Protein AF-A0A914YI14-F1 (afdb_monomer)

pLDDT: mean 71.62, std 23.98, range [28.89, 97.69]

Secondary structure (DSSP, 8-state):
-HHHHHHHHHHHHHHHHHHHTTTT-PPP-------------------------------------------------------------PPP-------------------------------------S-----------------------------------------------------------------------------------S-HHHHHHHHHHHHHHHHHHHHHHHHHHHHHHHHHHHHHHHHHHHHHHHHHHHHHHHHHHHHHHHHHHHHHHHHHHHHHHHHHHHHHHHHHHHHHHHHHHHHHHHHHHHHHHHHHHHHHHHHHHHHHHHHHHHHHHHHHHHHHHHHHHHHHHHHHHHHHHHHHHHHHHHHHHHHHHHHHHHHHHHHHHHHHHHHHHHHHHHHHHHHHHGGGS------S-THHHHHHHHHHHHHHHHHHHHHHHHHHHHHHHHHHHHHHHHHHHHHHHHHHHHHHHHHHHHHHHHHHHHHHHHHHHHHHHHHHHHHHHHHHHHHHHHHHHHHHHHHHHHHHHHHHHHHHHHHHHHHHHHHHHHHHHHHHHHHHHHHHHHHHHHHHHHHHHHHHHHHHHHHHHHHHHHHHHHHHHHHHHHHHTS--------------------------------------------HHHHHHHHHHHHHHHHHHHHHHHHHHHHHHHHHHHHHHHHHHHHHHHHHHHHHHHHHHHHHHHHHHHHHHHHHHHHHHHHHHHHHHHHHHHHHHHHHHHTT-

Foldseek 3Di:
DVVVVVVVVVVVVVVVVVVCVVVVPDDDPDDPPDDDDDDDDDDDDDDDDDDDDDDDDDDDDDDDDDDDDDDDDDDDDDDDDDDDDDDDDDDDDDDDDDDDDDDDDDDDDDDDDDDDDDDDDDDDDDDDPDDDDDDDDDDDDDDDDDDDDDDDDDDDDPDDDPPPPPPDDPDPPPDPPPVPDPDDDDDDDDDDDDDDDDDDDDDDDDDDDDDDPDDVVVVVVVVVVVVVVVVVVVVVVVVVVVVVVVVVVVVVVVVVVVVVVVVVVVVVVVVVVVVVVVVVVVVVVVVVVVVVVVVVVVVVVVVVVVVVVVVVVVVVVVVVVVVVVVVVVVVVVVVVVVVVVVVVVVVVVVVVVVVVVVVVVVVVVVVVVVVVVVVVVVVVVVVVVVVVVVVVVVVVVVVVVVVVVVVVVVVVVVVVVVVVVVPPDDDDDYDDPCVVVVVVVVVVVVVVVVVVVVVVVVVVVVVVVVVVVVVVVVCVVVVVVVVVVVVVVVVVVVVVVVVVVVVVVVVVVVVVVVVVVVVVVVVVVVVVVVVVVVVVVVVVVVVVVVVVVVVVVVVVVVVVVVVVVVVVVVVVVVVVVVVVVVVVVVVVVVVVVVVVVVVVVVVVVVVVVVVVVVVVVVVVVVCVVPPPDDDDDDDDDDDDDDDDDDDDDDDDDDDDDDDDDDDDDDDPDDVVVVVVVVVVVVVVVVVVVVVVVVVVVVVVVVVVVVVVVVVVVVVVVVVVVVVVVVVVVVVVVVVVVVVVVVVVVVVVVVVVVVVVVVVVVVVVVVVVVVVD

Radius of gyration: 81.78 Å; Cα contacts (8 Å, |Δi|>4): 3; chains: 1; bounding box: 176×82×276 Å

Sequence (772 aa):
MSFLADYAKSAIIQAQKRIDTVLDIRPEEEADDEEEENVLQNDSIEAEQEEISNVENGITKVGEEEAKAEKHDTWQLEGPSQNDPIVTEEPNPMRDLHVHGDVVICPDSPNSLSPTDDGRYPHASRSHTNTDDTQVSDFKSELPDPSEQNSLQPHFDPNRDEIVTIASSDIEVIRANDEWSTVSSHKPMKTDALSVSNIPPSIHHVVQSLNSHGNDEHQLASLKSQINMKDRQIEDLSASCKSLTQINNTLKQQNKKLTDKLSLMSKMQKDLVAKEVQIDELFAEGQKLSELNGRQSKEIKRLRQELSQLEIVTTARDAAILELQTLSKKLEAAEQNIAELEAQVDAAESANEKVLMEMSQNQEDADMSSKQFAEQQNKFEEAERIIHQLKTELALSKKEKNDIIAERDAEQRARIKFQTDMAIKDEKTNGILMDNESFKLKNERLKESIHELELRIQKYMENERNAAEQLAVATGPLLIRIDELENELKASRYDYNNILTRCKTLEANRDESDVIKTKFETKFQEQHSEILNLLRENQNLKHQLQTLEAKNSAVEQDSSFQLKALKKQLAEESEALSKIKKNFQNIMHDLKVQNEKNAELSPKVAAQEGEIQKLNSKISELSQTKSTEMFTPRPESAASFGRRNTSSNLSDDFVNTSHLGFVDYNYSGTSNEFTALQSELLNMTNLYNQTLNRVQILQTELFGQHKEYQLQIKLKEMDYERLNNDYEELLSEYGARVEQIEELQMDLDEVRKIVAQQAETVAKLEHELRKR

InterPro domains:
  IPR052602 Growth and transcription regulation protein [PTHR46515] (1-260)

Mean predicted aligned error: 24.85 Å

Solvent-accessible surface area (backbone atoms only — not comparable to full-atom values): 48279 Å² total; per-residue (Å²): 114,66,71,60,54,53,49,48,51,52,51,48,53,58,49,48,62,47,51,35,70,71,69,71,56,72,84,72,87,77,77,88,80,81,87,79,83,89,84,91,83,88,88,79,85,89,80,84,90,88,82,90,85,90,88,89,90,84,87,90,81,91,86,88,86,85,87,85,87,88,80,83,86,84,93,81,83,84,85,85,87,79,89,82,90,83,83,92,82,82,82,92,87,82,79,91,82,86,83,88,84,81,94,83,89,86,82,89,86,84,88,87,80,84,90,86,78,91,87,82,86,81,93,84,81,88,85,83,87,86,78,91,78,90,82,85,81,90,88,88,80,83,86,79,90,86,85,88,80,88,82,83,88,79,89,83,77,99,80,83,82,82,78,72,83,77,90,79,77,94,74,83,76,80,74,81,81,78,85,81,84,87,87,85,89,78,79,93,76,92,75,85,93,80,94,78,91,86,80,89,80,87,85,92,75,83,93,83,80,84,92,74,91,87,60,68,67,60,58,52,50,52,52,51,52,51,48,56,53,49,52,49,52,49,50,54,50,49,52,49,52,51,51,51,50,53,51,52,51,52,50,52,55,50,50,48,56,50,52,54,48,52,55,50,50,56,47,53,53,50,58,47,53,57,47,51,53,54,50,54,53,50,52,55,48,52,50,51,52,50,54,50,51,54,50,51,57,51,48,56,50,52,53,52,52,53,48,55,52,48,52,55,51,51,52,53,50,52,52,52,51,51,50,51,52,55,50,49,54,51,47,53,54,48,52,53,52,48,55,52,50,49,56,50,46,56,53,48,51,55,50,47,54,52,50,51,52,52,50,53,51,51,49,52,53,49,52,52,50,48,53,52,48,53,50,51,50,51,54,48,52,51,51,49,53,50,52,49,51,53,52,51,51,53,50,48,53,51,47,52,51,50,52,51,49,55,50,48,58,47,50,57,56,48,49,61,53,50,68,64,65,63,79,80,66,73,86,83,81,85,76,96,67,61,73,68,54,50,57,53,57,50,54,51,53,49,49,53,52,49,51,54,50,51,54,49,50,53,52,49,56,51,48,52,49,52,50,52,51,51,50,50,63,64,44,50,62,54,51,52,52,48,56,49,53,54,48,53,52,52,49,55,53,50,52,51,52,52,51,56,51,52,51,52,53,52,51,51,54,48,54,49,48,54,53,50,50,51,54,49,52,53,51,51,52,50,52,53,53,50,53,56,49,52,54,52,48,51,53,53,51,51,54,50,49,55,54,49,50,56,49,49,54,48,52,51,49,53,50,52,52,52,53,51,50,52,54,49,50,53,50,56,51,50,52,51,52,50,52,51,52,51,51,50,52,50,51,55,48,54,52,47,54,50,50,54,51,47,61,62,42,50,62,54,50,53,50,49,52,55,48,49,49,53,50,49,52,52,48,51,53,50,42,72,76,65,69,90,77,88,83,89,89,86,90,87,88,82,89,81,90,85,91,78,89,83,91,85,90,77,84,82,89,83,86,88,79,84,91,85,87,85,83,90,77,92,74,93,66,67,66,68,60,55,52,49,53,54,52,50,53,50,50,53,51,50,50,49,51,52,49,52,51,50,49,53,48,52,54,49,52,51,51,49,51,52,54,48,51,55,50,53,49,52,51,52,51,52,53,48,53,48,54,52,50,56,48,52,53,50,50,51,51,50,47,56,54,47,54,51,50,53,53,54,49,53,54,50,53,50,51,51,51,51,51,51,52,50,51,52,51,51,54,51,51,50,55,54,60,80,71,110

Structure (mmCIF, N/CA/C/O backbone):
data_AF-A0A914YI14-F1
#
_entry.id   AF-A0A914YI14-F1
#
loop_
_atom_site.group_PDB
_atom_site.id
_atom_site.type_symbol
_atom_site.label_atom_id
_atom_site.label_alt_id
_atom_site.label_comp_id
_atom_site.label_asym_id
_atom_site.label_entity_id
_atom_site.label_seq_id
_atom_site.pdbx_PDB_ins_code
_atom_site.Cartn_x
_atom_site.Cartn_y
_atom_site.Cartn_z
_atom_site.occupancy
_atom_site.B_iso_or_equiv
_atom_site.auth_seq_id
_atom_site.auth_comp_id
_atom_site.auth_asym_id
_atom_site.auth_atom_id
_atom_site.pdbx_PDB_model_num
ATOM 1 N N . MET A 1 1 ? -68.317 -5.882 19.458 1.00 53.84 1 MET A N 1
ATOM 2 C CA . MET A 1 1 ? -67.192 -5.199 20.126 1.00 53.84 1 MET A CA 1
ATOM 3 C C . MET A 1 1 ? -66.418 -6.171 21.003 1.00 53.84 1 MET A C 1
ATOM 5 O O . MET A 1 1 ? -65.367 -6.573 20.530 1.00 53.84 1 MET A O 1
ATOM 9 N N . SER A 1 2 ? -66.925 -6.610 22.170 1.00 60.91 2 SER A N 1
ATOM 10 C CA . SER A 1 2 ? -66.143 -7.439 23.118 1.00 60.91 2 SER A CA 1
ATOM 11 C C . SER A 1 2 ? -65.442 -8.631 22.463 1.00 60.91 2 SER A C 1
ATOM 13 O O . SER A 1 2 ? -64.228 -8.686 22.531 1.00 60.91 2 SER A O 1
ATOM 15 N N . PHE A 1 3 ? -66.151 -9.464 21.691 1.00 68.69 3 PHE A N 1
ATOM 16 C CA . PHE A 1 3 ? -65.592 -10.692 21.099 1.00 68.69 3 PHE A CA 1
ATOM 17 C C . PHE A 1 3 ? -64.296 -10.491 20.281 1.00 68.69 3 PHE A C 1
ATOM 19 O O . PHE A 1 3 ? -63.481 -11.403 20.191 1.00 68.69 3 PHE A O 1
ATOM 26 N N . LEU A 1 4 ? -64.068 -9.300 19.703 1.00 69.00 4 LEU A N 1
ATOM 27 C CA . LEU A 1 4 ? -62.801 -8.978 19.030 1.00 69.00 4 LEU A CA 1
ATOM 28 C C . LEU A 1 4 ? -61.674 -8.641 20.021 1.00 69.00 4 LEU A C 1
ATOM 30 O O . LEU A 1 4 ? -60.528 -9.004 19.781 1.00 69.00 4 LEU A O 1
ATOM 34 N N . ALA A 1 5 ? -61.995 -7.962 21.124 1.00 74.75 5 ALA A N 1
ATOM 35 C CA . ALA A 1 5 ? -61.074 -7.696 22.228 1.00 74.75 5 ALA A CA 1
ATOM 36 C C . ALA A 1 5 ? -60.772 -8.970 23.036 1.00 74.75 5 ALA A C 1
ATOM 38 O O . ALA A 1 5 ? -59.628 -9.180 23.422 1.00 74.75 5 ALA A O 1
ATOM 39 N N . ASP A 1 6 ? -61.761 -9.845 23.221 1.00 79.62 6 ASP A N 1
ATOM 40 C CA . ASP A 1 6 ? -61.617 -11.145 23.884 1.00 79.62 6 ASP A CA 1
ATOM 41 C C . ASP A 1 6 ? -60.694 -12.062 23.057 1.00 79.62 6 ASP A C 1
ATOM 43 O O . ASP A 1 6 ? -59.745 -12.646 23.584 1.00 79.62 6 ASP A O 1
ATOM 47 N N . TYR A 1 7 ? -60.893 -12.104 21.731 1.00 84.62 7 TYR A N 1
ATOM 48 C CA . TYR A 1 7 ? -59.998 -12.800 20.801 1.00 84.62 7 TYR A CA 1
ATOM 49 C C . TYR A 1 7 ? -58.591 -12.179 20.765 1.00 84.62 7 TYR A C 1
ATOM 51 O O . TYR A 1 7 ? -57.604 -12.911 20.782 1.00 84.62 7 TYR A O 1
ATOM 59 N N . ALA A 1 8 ? -58.474 -10.845 20.773 1.00 81.50 8 ALA A N 1
ATOM 60 C CA . ALA A 1 8 ? -57.179 -10.161 20.820 1.00 81.50 8 ALA A CA 1
ATOM 61 C C . ALA A 1 8 ? -56.418 -10.443 22.128 1.00 81.50 8 ALA A C 1
ATOM 63 O O . ALA A 1 8 ? -55.241 -10.786 22.072 1.00 81.50 8 ALA A O 1
ATOM 64 N N . LYS A 1 9 ? -57.085 -10.387 23.292 1.00 87.44 9 LYS A N 1
ATOM 65 C CA . LYS A 1 9 ? -56.506 -10.796 24.584 1.00 87.44 9 LYS A CA 1
ATOM 66 C C . LYS A 1 9 ? -56.033 -12.248 24.540 1.00 87.44 9 LYS A C 1
ATOM 68 O O . LYS A 1 9 ? -54.896 -12.522 24.907 1.00 87.44 9 LYS A O 1
ATOM 73 N N . SER A 1 10 ? -56.867 -13.167 24.050 1.00 85.06 10 SER A N 1
ATOM 74 C CA . SER A 1 10 ? -56.514 -14.589 23.958 1.00 85.06 10 SER A CA 1
ATOM 75 C C . SER A 1 10 ? -55.316 -14.836 23.027 1.00 85.06 10 SER A C 1
ATOM 77 O O . SER A 1 10 ? -54.422 -15.607 23.373 1.00 85.06 10 SER A O 1
ATOM 79 N N . ALA A 1 11 ? -55.236 -14.123 21.898 1.00 84.44 11 ALA A N 1
ATOM 80 C CA . ALA A 1 11 ? -54.097 -14.181 20.983 1.00 84.44 11 ALA A CA 1
ATOM 81 C C . ALA A 1 11 ? -52.806 -13.602 21.595 1.00 84.44 11 ALA A C 1
ATOM 83 O O . ALA A 1 11 ? -51.742 -14.187 21.410 1.00 84.44 11 ALA A O 1
ATOM 84 N N . ILE A 1 12 ? -52.892 -12.501 22.353 1.00 87.94 12 ILE A N 1
ATOM 85 C CA . ILE A 1 12 ? -51.749 -11.912 23.073 1.00 87.94 12 ILE A CA 1
ATOM 86 C C . ILE A 1 12 ? -51.246 -12.875 24.155 1.00 87.94 12 ILE A C 1
ATOM 88 O O . ILE A 1 12 ? -50.062 -13.189 24.172 1.00 87.94 12 ILE A O 1
ATOM 92 N N . ILE A 1 13 ? -52.135 -13.431 24.984 1.00 89.50 13 ILE A N 1
ATOM 93 C CA . ILE A 1 13 ? -51.781 -14.424 26.015 1.00 89.50 13 ILE A CA 1
ATOM 94 C C . ILE A 1 13 ? -51.134 -15.670 25.382 1.00 89.50 13 ILE A C 1
ATOM 96 O O . ILE A 1 13 ? -50.160 -16.203 25.909 1.00 89.50 13 ILE A O 1
ATOM 100 N N . GLN A 1 14 ? -51.629 -16.127 24.227 1.00 86.56 14 GLN A N 1
ATOM 101 C CA . GLN A 1 14 ? -51.055 -17.271 23.511 1.00 86.56 14 GLN A CA 1
ATOM 102 C C . GLN A 1 14 ? -49.725 -16.949 22.798 1.00 86.56 14 GLN A C 1
ATOM 104 O O . GLN A 1 14 ? -48.940 -17.864 22.545 1.00 86.56 14 GLN A O 1
ATOM 109 N N . ALA A 1 15 ? -49.452 -15.678 22.486 1.00 82.94 15 ALA A N 1
ATOM 110 C CA . ALA A 1 15 ? -48.148 -15.223 22.006 1.00 82.94 15 ALA A CA 1
ATOM 111 C C . ALA A 1 15 ? -47.138 -15.119 23.159 1.00 82.94 15 ALA A C 1
ATOM 113 O O . ALA A 1 15 ? -46.052 -15.683 23.047 1.00 82.94 15 ALA A O 1
ATOM 114 N N . GLN A 1 16 ? -47.531 -14.498 24.278 1.00 79.75 16 GLN A N 1
ATOM 115 C CA . GLN A 1 16 ? -46.741 -14.403 25.509 1.00 79.75 16 GLN A CA 1
ATOM 116 C C . GLN A 1 16 ? -46.281 -15.797 25.952 1.00 79.75 16 GLN A C 1
ATOM 118 O O . GLN A 1 16 ? -45.096 -16.103 25.902 1.00 79.75 16 GLN A O 1
ATOM 123 N N . LYS A 1 17 ? -47.235 -16.719 26.145 1.00 83.50 17 LYS A N 1
ATOM 124 C CA . LYS A 1 17 ? -46.971 -18.098 26.583 1.00 83.50 17 LYS A CA 1
ATOM 125 C C . LYS A 1 17 ? -46.117 -18.933 25.619 1.00 83.50 17 LYS A C 1
ATOM 127 O O . LYS A 1 17 ? -45.699 -20.027 25.981 1.00 83.50 17 LYS A O 1
ATOM 132 N N . ARG A 1 18 ? -45.872 -18.459 24.389 1.00 80.75 18 ARG A N 1
ATOM 133 C CA . ARG A 1 18 ? -44.884 -19.042 23.464 1.00 80.75 18 ARG A CA 1
ATOM 134 C C . ARG A 1 18 ? -43.498 -18.429 23.632 1.00 80.75 18 ARG A C 1
ATOM 136 O O . ARG A 1 18 ? -42.524 -19.170 23.553 1.00 80.75 18 ARG A O 1
ATOM 143 N N . ILE A 1 19 ? -43.417 -17.118 23.857 1.00 79.69 19 ILE A N 1
ATOM 144 C CA . ILE A 1 19 ? -42.174 -16.407 24.184 1.00 79.69 19 ILE A CA 1
ATOM 145 C C . ILE A 1 19 ? -41.597 -16.986 25.481 1.00 79.69 19 ILE A C 1
ATOM 147 O O . ILE A 1 19 ? -40.455 -17.436 25.480 1.00 79.69 19 ILE A O 1
ATOM 151 N N . ASP A 1 20 ? -42.416 -17.108 26.526 1.00 81.56 20 ASP A N 1
ATOM 152 C CA . ASP A 1 20 ? -42.003 -17.627 27.836 1.00 81.56 20 ASP A CA 1
ATOM 153 C C . ASP A 1 20 ? -41.408 -19.051 27.718 1.00 81.56 20 ASP A C 1
ATOM 155 O O . ASP A 1 20 ? -40.328 -19.326 28.234 1.00 81.56 20 ASP A O 1
ATOM 159 N N . THR A 1 21 ? -42.036 -19.935 26.922 1.00 80.81 21 THR A N 1
ATOM 160 C CA . THR A 1 21 ? -41.527 -21.300 26.643 1.00 80.81 21 THR A CA 1
ATOM 161 C C . THR A 1 21 ? -40.304 -21.372 25.721 1.00 80.81 21 THR A C 1
ATOM 163 O O . THR A 1 21 ? -39.731 -22.447 25.570 1.00 80.81 21 THR A O 1
ATOM 166 N N . VAL A 1 22 ? -39.925 -20.276 25.059 1.00 81.12 22 VAL A N 1
ATOM 167 C CA . VAL A 1 22 ? -38.700 -20.183 24.240 1.00 81.12 22 VAL A CA 1
ATOM 168 C C . VAL A 1 22 ? -37.547 -19.569 25.040 1.00 81.12 22 VAL A C 1
ATOM 170 O O . VAL A 1 22 ? -36.391 -19.867 24.757 1.00 81.12 22 VAL A O 1
ATOM 173 N N . LEU A 1 23 ? -37.860 -18.757 26.052 1.00 76.62 23 LEU A N 1
ATOM 174 C CA . LEU A 1 23 ? -36.897 -18.145 26.972 1.00 76.62 23 LEU A CA 1
ATOM 175 C C . LEU A 1 23 ? -36.648 -18.983 28.245 1.00 76.62 23 LEU A C 1
ATOM 177 O O . LEU A 1 23 ? -35.878 -18.565 29.102 1.00 76.62 23 LEU A O 1
ATOM 181 N N . ASP A 1 24 ? -37.300 -20.146 28.364 1.00 69.50 24 ASP A N 1
ATOM 182 C CA . ASP A 1 24 ? -37.268 -21.065 29.520 1.00 69.50 24 ASP A CA 1
ATOM 183 C C . ASP A 1 24 ? -37.635 -20.389 30.864 1.00 69.50 24 ASP A C 1
ATOM 185 O O . ASP A 1 24 ? -37.258 -20.835 31.951 1.00 69.50 24 ASP A O 1
ATOM 189 N N . ILE A 1 25 ? -38.416 -19.302 30.782 1.00 64.94 25 ILE A N 1
ATOM 190 C CA . ILE A 1 25 ? -38.916 -18.549 31.933 1.00 64.94 25 ILE A CA 1
ATOM 191 C C . ILE A 1 25 ? -39.969 -19.410 32.625 1.00 64.94 25 ILE A C 1
ATOM 193 O O . ILE A 1 25 ? -41.080 -19.609 32.122 1.00 64.94 25 ILE A O 1
ATOM 197 N N . ARG A 1 26 ? -39.625 -19.920 33.808 1.00 56.28 26 ARG A N 1
ATOM 198 C CA . ARG A 1 26 ? -40.621 -20.487 34.714 1.00 56.28 26 ARG A CA 1
ATOM 199 C C . ARG A 1 26 ? -41.505 -19.347 35.220 1.00 56.28 26 ARG A C 1
ATOM 201 O O . ARG A 1 26 ? -40.947 -18.337 35.641 1.00 56.28 26 ARG A O 1
ATOM 208 N N . PRO A 1 27 ? -42.841 -19.493 35.225 1.00 53.72 27 PRO A N 1
ATOM 209 C CA . PRO A 1 27 ? -43.666 -18.598 36.015 1.00 53.72 27 PRO A CA 1
ATOM 210 C C . PRO A 1 27 ? -43.277 -18.795 37.482 1.00 53.72 27 PRO A C 1
ATOM 212 O O . PRO A 1 27 ? -43.352 -19.913 37.997 1.00 53.72 27 PRO A O 1
ATOM 215 N N . GLU A 1 28 ? -42.817 -17.728 38.124 1.00 45.59 28 GLU A N 1
ATOM 216 C CA . GLU A 1 28 ? -42.747 -17.686 39.579 1.00 45.59 28 GLU A CA 1
ATOM 217 C C . GLU A 1 28 ? -44.182 -17.663 40.120 1.00 45.59 28 GLU A C 1
ATOM 219 O O . GLU A 1 28 ? -45.094 -17.134 39.479 1.00 45.59 28 GLU A O 1
ATOM 224 N N . GLU A 1 29 ? -44.409 -18.315 41.259 1.00 45.47 29 GLU A N 1
ATOM 225 C CA . GLU A 1 29 ? -45.735 -18.399 41.874 1.00 45.47 29 GLU A CA 1
ATOM 226 C C . GLU A 1 29 ? -46.032 -17.080 42.607 1.00 45.47 29 GLU A C 1
ATOM 228 O O . GLU A 1 29 ? -45.917 -16.995 43.829 1.00 45.47 29 GLU A O 1
ATOM 233 N N . GLU A 1 30 ? -46.380 -16.034 41.844 1.00 46.28 30 GLU A N 1
ATOM 234 C CA . GLU A 1 30 ? -47.012 -14.829 42.392 1.00 46.28 30 GLU A CA 1
ATOM 235 C C . GLU A 1 30 ? -48.289 -15.241 43.142 1.00 46.28 30 GLU A C 1
ATOM 237 O O . GLU A 1 30 ? -49.122 -15.984 42.619 1.00 46.28 30 GLU A O 1
ATOM 242 N N . ALA A 1 31 ? -48.420 -14.799 44.394 1.00 44.69 31 ALA A N 1
ATOM 243 C CA . ALA A 1 31 ? -49.574 -15.115 45.224 1.00 44.69 31 ALA A CA 1
ATOM 244 C C . ALA A 1 31 ? -50.769 -14.221 44.848 1.00 44.69 31 ALA A C 1
ATOM 246 O O . ALA A 1 31 ? -50.642 -12.996 44.823 1.00 44.69 31 ALA A O 1
ATOM 247 N N . ASP A 1 32 ? -51.928 -14.836 44.595 1.00 41.44 32 ASP A N 1
ATOM 248 C CA . ASP A 1 32 ? -53.193 -14.155 44.283 1.00 41.44 32 ASP A CA 1
ATOM 249 C C . ASP A 1 32 ? -53.787 -13.428 45.520 1.00 41.44 32 ASP A C 1
ATOM 251 O O . ASP A 1 32 ? -54.798 -13.858 46.079 1.00 41.44 32 ASP A O 1
ATOM 255 N N . ASP A 1 33 ? -53.194 -12.307 45.942 1.00 40.62 33 ASP A N 1
ATOM 256 C CA . ASP A 1 33 ? -53.776 -11.385 46.937 1.00 40.62 33 ASP A CA 1
ATOM 257 C C . ASP A 1 33 ? -54.695 -10.333 46.260 1.00 40.62 33 ASP A C 1
ATOM 259 O O . ASP A 1 33 ? -54.442 -9.126 46.281 1.00 40.62 33 ASP A O 1
ATOM 263 N N . GLU A 1 34 ? -55.799 -10.784 45.644 1.00 42.31 34 GLU A N 1
ATOM 264 C CA . GLU A 1 34 ? -56.886 -9.898 45.178 1.00 42.31 34 GLU A CA 1
ATOM 265 C C . GLU A 1 34 ? -57.850 -9.521 46.331 1.00 42.31 34 GLU A C 1
ATOM 267 O O . GLU A 1 34 ? -58.906 -10.134 46.510 1.00 42.31 34 GLU A O 1
ATOM 272 N N . GLU A 1 35 ? -57.544 -8.461 47.091 1.00 42.12 35 GLU A N 1
ATOM 273 C CA . GLU A 1 35 ? -58.552 -7.764 47.914 1.00 42.12 35 GLU A CA 1
ATOM 274 C C . GLU A 1 35 ? -59.273 -6.658 47.114 1.00 42.12 35 GLU A C 1
ATOM 276 O O . GLU A 1 35 ? -58.766 -5.541 47.016 1.00 42.12 35 GLU A O 1
ATOM 281 N N . GLU A 1 36 ? -60.508 -6.890 46.637 1.00 36.62 36 GLU A N 1
ATOM 282 C CA . GLU A 1 36 ? -61.468 -5.779 46.470 1.00 36.62 36 GLU A CA 1
ATOM 283 C C . GLU A 1 36 ? -62.966 -6.156 46.645 1.00 36.62 36 GLU A C 1
ATOM 285 O O . GLU A 1 36 ? -63.513 -7.064 46.027 1.00 36.62 36 GLU A O 1
ATOM 290 N N . GLU A 1 37 ? -63.620 -5.406 47.537 1.00 37.16 37 GLU A N 1
ATOM 291 C CA . GLU A 1 37 ? -65.061 -5.159 47.750 1.00 37.16 37 GLU A CA 1
ATOM 292 C C . GLU A 1 37 ? -66.170 -6.232 47.493 1.00 37.16 37 GLU A C 1
ATOM 294 O O . GLU A 1 37 ? -66.865 -6.253 46.480 1.00 37.16 37 GLU A O 1
ATOM 299 N N . ASN A 1 38 ? -66.566 -6.895 48.592 1.00 33.62 38 ASN A N 1
ATOM 300 C CA . ASN A 1 38 ? -67.806 -6.552 49.332 1.00 33.62 38 ASN A CA 1
ATOM 301 C C . ASN A 1 38 ? -69.184 -6.616 48.604 1.00 33.62 38 ASN A C 1
ATOM 303 O O . ASN A 1 38 ? -69.696 -5.607 48.116 1.00 33.62 38 ASN A O 1
ATOM 307 N N . VAL A 1 39 ? -69.899 -7.753 48.719 1.00 32.84 39 VAL A N 1
ATOM 308 C CA . VAL A 1 39 ? -71.377 -7.815 48.569 1.00 32.84 39 VAL A CA 1
ATOM 309 C C . VAL A 1 39 ? -72.030 -8.681 49.661 1.00 32.84 39 VAL A C 1
ATOM 311 O O . VAL A 1 39 ? -71.609 -9.799 49.939 1.00 32.84 39 VAL A O 1
ATOM 314 N N . LEU A 1 40 ? -73.110 -8.161 50.256 1.00 40.66 40 LEU A N 1
ATOM 315 C CA . LEU A 1 40 ? -73.924 -8.785 51.311 1.00 40.66 40 LEU A CA 1
ATOM 316 C C . LEU A 1 40 ? -74.726 -10.016 50.840 1.00 40.66 40 LEU A C 1
ATOM 318 O O . LEU A 1 40 ? -75.474 -9.893 49.869 1.00 40.66 40 LEU A O 1
ATOM 322 N N . GLN A 1 41 ? -74.780 -11.087 51.651 1.00 32.56 41 GLN A N 1
ATOM 323 C CA . GLN A 1 41 ? -76.052 -11.729 52.049 1.00 32.56 41 GLN A CA 1
ATOM 324 C C . GLN A 1 41 ? -75.924 -12.689 53.250 1.00 32.56 41 GLN A C 1
ATOM 326 O O . GLN A 1 41 ? -74.824 -12.998 53.696 1.00 32.56 41 GLN A O 1
ATOM 331 N N . ASN A 1 42 ? -77.072 -13.074 53.820 1.00 33.91 42 ASN A N 1
ATOM 332 C CA . ASN A 1 42 ? -77.183 -13.859 55.055 1.00 33.91 42 ASN A CA 1
ATOM 333 C C . ASN A 1 42 ? -77.189 -15.378 54.814 1.00 33.91 42 ASN A C 1
ATOM 335 O O . ASN A 1 42 ? -77.512 -15.832 53.719 1.00 33.91 42 ASN A O 1
ATOM 339 N N . ASP A 1 43 ? -77.043 -16.078 55.947 1.00 30.98 43 ASP A N 1
ATOM 340 C CA . ASP A 1 43 ? -77.499 -17.431 56.309 1.00 30.98 43 ASP A CA 1
ATOM 341 C C . ASP A 1 43 ? -76.371 -18.476 56.367 1.00 30.98 43 ASP A C 1
ATOM 343 O O . ASP A 1 43 ? -75.509 -18.505 55.502 1.00 30.98 43 ASP A O 1
ATOM 347 N N . SER A 1 44 ? -76.316 -19.437 57.294 1.00 33.59 44 SER A N 1
ATOM 348 C CA . SER A 1 44 ? -76.967 -19.744 58.586 1.00 33.59 44 SER A CA 1
ATOM 349 C C . SER A 1 44 ? -76.522 -21.189 58.934 1.00 33.59 44 SER A C 1
ATOM 351 O O . SER A 1 44 ? -76.181 -21.926 58.016 1.00 33.59 44 SER A O 1
ATOM 353 N N . ILE A 1 45 ? -76.647 -21.630 60.197 1.00 36.09 45 ILE A N 1
ATOM 354 C CA . ILE A 1 45 ? -76.726 -23.060 60.616 1.00 36.09 45 ILE A CA 1
ATOM 355 C C . ILE A 1 45 ? -75.433 -23.936 60.566 1.00 36.09 45 ILE A C 1
ATOM 357 O O . ILE A 1 45 ? -74.958 -24.290 59.498 1.00 36.09 45 ILE A O 1
ATOM 361 N N . GLU A 1 46 ? -75.001 -24.370 61.772 1.00 33.34 46 GLU A N 1
ATOM 362 C CA . GLU A 1 46 ? -74.440 -25.703 62.167 1.00 33.34 46 GLU A CA 1
ATOM 363 C C . GLU A 1 46 ? -73.123 -26.240 61.523 1.00 33.34 46 GLU A C 1
ATOM 365 O O . GLU A 1 46 ? -72.779 -25.886 60.407 1.00 33.34 46 GLU A O 1
ATOM 370 N N . ALA A 1 47 ? -72.320 -27.134 62.138 1.00 34.91 47 ALA A N 1
ATOM 371 C CA . ALA A 1 47 ? -72.110 -27.586 63.537 1.00 34.91 47 ALA A CA 1
ATOM 372 C C . ALA A 1 47 ? -70.821 -28.474 63.613 1.00 34.91 47 ALA A C 1
ATOM 374 O O . ALA A 1 47 ? -70.097 -28.558 62.627 1.00 34.91 47 ALA A O 1
ATOM 375 N N . GLU A 1 48 ? -70.594 -29.164 64.751 1.00 36.69 48 GLU A N 1
ATOM 376 C CA . GLU A 1 48 ? -69.571 -30.224 65.003 1.00 36.69 48 GLU A CA 1
ATOM 377 C C . GLU A 1 48 ? -68.108 -29.694 65.147 1.00 36.69 48 GLU A C 1
ATOM 379 O O . GLU A 1 48 ? -67.734 -28.717 64.508 1.00 36.69 48 GLU A O 1
ATOM 384 N N . GLN A 1 49 ? -67.274 -30.062 66.144 1.00 34.19 49 GLN A N 1
ATOM 385 C CA . GLN A 1 49 ? -66.800 -31.372 66.678 1.00 34.19 49 GLN A CA 1
ATOM 386 C C . GLN A 1 49 ? -65.856 -32.111 65.693 1.00 34.19 49 GLN A C 1
ATOM 388 O O . GLN A 1 49 ? -66.082 -32.024 64.495 1.00 34.19 49 GLN A O 1
ATOM 393 N N . GLU A 1 50 ? -64.799 -32.870 66.042 1.00 34.44 50 GLU A N 1
ATOM 394 C CA . GLU A 1 50 ? -63.978 -33.151 67.257 1.00 34.44 50 GLU A CA 1
ATOM 395 C C . GLU A 1 50 ? -62.668 -33.873 66.774 1.00 34.44 50 GLU A C 1
ATOM 397 O O . GLU A 1 50 ? -62.608 -34.261 65.610 1.00 34.44 50 GLU A O 1
ATOM 402 N N . GLU A 1 51 ? -61.559 -34.098 67.504 1.00 35.88 51 GLU A N 1
ATOM 403 C CA . GLU A 1 51 ? -61.197 -33.952 68.930 1.00 35.88 51 GLU A CA 1
ATOM 404 C C . GLU A 1 51 ? -59.666 -33.654 69.118 1.00 35.88 51 GLU A C 1
ATOM 406 O O . GLU A 1 51 ? -58.889 -33.599 68.169 1.00 35.88 51 GLU A O 1
ATOM 411 N N . ILE A 1 52 ? -59.258 -33.481 70.381 1.00 31.86 52 ILE A N 1
ATOM 412 C CA . ILE A 1 52 ? -57.941 -33.647 71.056 1.00 31.86 52 ILE A CA 1
ATOM 413 C C . ILE A 1 52 ? -56.794 -34.413 70.330 1.00 31.86 52 ILE A C 1
ATOM 415 O O . ILE A 1 52 ? -56.984 -35.551 69.918 1.00 31.86 52 ILE A O 1
ATOM 419 N N . SER A 1 53 ? -55.539 -33.912 70.438 1.00 33.94 53 SER A N 1
ATOM 420 C CA . SER A 1 53 ? -54.404 -34.681 71.036 1.00 33.94 53 SER A CA 1
ATOM 421 C C . SER A 1 53 ? -53.128 -33.865 71.342 1.00 33.94 53 SER A C 1
ATOM 423 O O . SER A 1 53 ? -52.518 -33.296 70.440 1.00 33.94 53 SER A O 1
ATOM 425 N N . ASN A 1 54 ? -52.660 -33.917 72.598 1.00 33.22 54 ASN A N 1
ATOM 426 C CA . ASN A 1 54 ? -51.265 -33.640 72.994 1.00 33.22 54 ASN A CA 1
ATOM 427 C C . ASN A 1 54 ? -50.399 -34.913 72.865 1.00 33.22 54 ASN A C 1
ATOM 429 O O . ASN A 1 54 ? -50.951 -36.004 72.982 1.00 33.22 54 ASN A O 1
ATOM 433 N N . VAL A 1 55 ? -49.066 -34.752 72.762 1.00 35.12 55 VAL A N 1
ATOM 434 C CA . VAL A 1 55 ? -47.965 -35.466 73.487 1.00 35.12 55 VAL A CA 1
ATOM 435 C C . VAL A 1 55 ? -46.661 -35.312 72.669 1.00 35.12 55 VAL A C 1
ATOM 437 O O . VAL A 1 55 ? -46.669 -35.610 71.482 1.00 35.12 55 VAL A O 1
ATOM 440 N N . GLU A 1 56 ? -45.564 -34.679 73.112 1.00 34.97 56 GLU A N 1
ATOM 441 C CA . GLU A 1 56 ? -44.644 -34.836 74.273 1.00 34.97 56 GLU A CA 1
ATOM 442 C C . GLU A 1 56 ? -43.386 -35.720 74.028 1.00 34.97 56 GLU A C 1
ATOM 444 O O . GLU A 1 56 ? -43.490 -36.911 73.758 1.00 34.97 56 GLU A O 1
ATOM 449 N N . ASN A 1 57 ? -42.212 -35.128 74.325 1.00 35.00 57 ASN A N 1
ATOM 450 C CA . ASN A 1 57 ? -40.957 -35.720 74.853 1.00 35.00 57 ASN A CA 1
ATOM 451 C C . ASN A 1 57 ? -39.895 -36.454 73.985 1.00 35.00 57 ASN A C 1
ATOM 453 O O . ASN A 1 57 ? -40.181 -37.286 73.133 1.00 35.00 57 ASN A O 1
ATOM 457 N N . GLY A 1 58 ? -38.621 -36.215 74.373 1.00 31.05 58 GLY A N 1
ATOM 458 C CA . GLY A 1 58 ? -37.386 -36.935 73.975 1.00 31.05 58 GLY A CA 1
ATOM 459 C C . GLY A 1 58 ? -36.504 -36.169 72.970 1.00 31.05 58 GLY A C 1
ATOM 460 O O . GLY A 1 58 ? -36.778 -36.238 71.783 1.00 31.05 58 GLY A O 1
ATOM 461 N N . ILE A 1 59 ? -35.482 -35.357 73.299 1.00 34.84 59 ILE A N 1
ATOM 462 C CA . ILE A 1 59 ? -34.455 -35.300 74.374 1.00 34.84 59 ILE A CA 1
ATOM 463 C C . ILE A 1 59 ? -33.277 -36.291 74.188 1.00 34.84 59 ILE A C 1
ATOM 465 O O . ILE A 1 59 ? -33.481 -37.491 74.037 1.00 34.84 59 ILE A O 1
ATOM 469 N N . THR A 1 60 ? -32.043 -35.766 74.344 1.00 32.69 60 THR A N 1
ATOM 470 C CA . THR A 1 60 ? -30.692 -36.402 74.299 1.00 32.69 60 THR A CA 1
ATOM 471 C C . THR A 1 60 ? -30.021 -36.539 72.913 1.00 32.69 60 THR A C 1
ATOM 473 O O . THR A 1 60 ? -30.703 -36.850 71.949 1.00 32.69 60 THR A O 1
ATOM 476 N N . LYS A 1 61 ? -28.693 -36.345 72.737 1.00 38.03 61 LYS A N 1
ATOM 477 C CA . LYS A 1 61 ? -27.639 -35.715 73.586 1.00 38.03 61 LYS A CA 1
ATOM 478 C C . LYS A 1 61 ? -26.352 -35.387 72.779 1.00 38.03 61 LYS A C 1
ATOM 480 O O . LYS A 1 61 ? -25.990 -36.167 71.915 1.00 38.03 61 LYS A O 1
ATOM 485 N N . VAL A 1 62 ? -25.648 -34.328 73.213 1.00 32.97 62 VAL A N 1
ATOM 486 C CA . VAL A 1 62 ? -24.170 -34.123 73.330 1.00 32.97 62 VAL A CA 1
ATOM 487 C C . VAL A 1 62 ? -23.222 -34.606 72.211 1.00 32.97 62 VAL A C 1
ATOM 489 O O . VAL A 1 62 ? -23.113 -35.798 71.947 1.00 32.97 62 VAL A O 1
ATOM 492 N N . GLY A 1 63 ? -22.373 -33.681 71.741 1.00 30.89 63 GLY A N 1
ATOM 493 C CA . GLY A 1 63 ? -21.084 -33.956 71.090 1.00 30.89 63 GLY A CA 1
ATOM 494 C C . GLY A 1 63 ? -20.224 -32.684 71.023 1.00 30.89 63 GLY A C 1
ATOM 495 O O . GLY A 1 63 ? -20.570 -31.762 70.293 1.00 30.89 63 GLY A O 1
ATOM 496 N N . GLU A 1 64 ? -19.146 -32.619 71.808 1.00 35.47 64 GLU A N 1
ATOM 497 C CA . GLU A 1 64 ? -18.182 -31.503 71.861 1.00 35.47 64 GLU A CA 1
ATOM 498 C C . GLU A 1 64 ? -16.855 -31.916 71.193 1.00 35.47 64 GLU A C 1
ATOM 500 O O . GLU A 1 64 ? -16.461 -33.065 71.359 1.00 35.47 64 GLU A O 1
ATOM 505 N N . GLU A 1 65 ? -16.190 -30.992 70.481 1.00 35.03 65 GLU A N 1
ATOM 506 C CA . GLU A 1 65 ? -14.727 -30.882 70.214 1.00 35.03 65 GLU A CA 1
ATOM 507 C C . GLU A 1 65 ? -14.534 -29.787 69.134 1.00 35.03 65 GLU A C 1
ATOM 509 O O . GLU A 1 65 ? -14.972 -29.923 67.997 1.00 35.03 65 GLU A O 1
ATOM 514 N N . GLU A 1 66 ? -14.195 -28.546 69.492 1.00 34.19 66 GLU A N 1
ATOM 515 C CA . GLU A 1 66 ? -12.838 -27.997 69.707 1.00 34.19 66 GLU A CA 1
ATOM 516 C C . GLU A 1 66 ? -11.860 -28.025 68.504 1.00 34.19 66 GLU A C 1
ATOM 518 O O . GLU A 1 66 ? -11.147 -28.986 68.247 1.00 34.19 66 GLU A O 1
ATOM 523 N N . ALA A 1 67 ? -11.731 -26.842 67.890 1.00 33.81 67 ALA A N 1
ATOM 524 C CA . ALA A 1 67 ? -10.478 -26.187 67.493 1.00 33.81 67 ALA A CA 1
ATOM 525 C C . ALA A 1 67 ? -9.492 -26.876 66.513 1.00 33.81 67 ALA A C 1
ATOM 527 O O . ALA A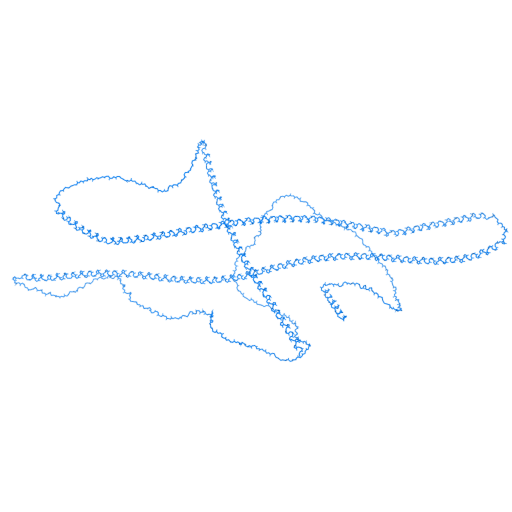 1 67 ? -8.659 -27.697 66.898 1.00 33.81 67 ALA A O 1
ATOM 528 N N . LYS A 1 68 ? -9.317 -26.243 65.339 1.00 32.94 68 LYS A N 1
ATOM 529 C CA . LYS A 1 68 ? -8.249 -25.226 65.152 1.00 32.94 68 LYS A CA 1
ATOM 530 C C . LYS A 1 68 ? -8.372 -24.450 63.838 1.00 32.94 68 LYS A C 1
ATOM 532 O O . LYS A 1 68 ? -8.997 -24.905 62.889 1.00 32.94 68 LYS A O 1
ATOM 537 N N . ALA A 1 69 ? -7.738 -23.280 63.807 1.00 39.59 69 ALA A N 1
ATOM 538 C CA . ALA A 1 69 ? -7.485 -22.503 62.598 1.00 39.59 69 ALA A CA 1
ATOM 539 C C . ALA A 1 69 ? -5.983 -22.516 62.284 1.00 39.59 69 ALA A C 1
ATOM 541 O O . ALA A 1 69 ? -5.168 -22.517 63.207 1.00 39.59 69 ALA A O 1
ATOM 542 N N . GLU A 1 70 ? -5.629 -22.439 61.003 1.00 32.19 70 GLU A N 1
ATOM 543 C CA . GLU A 1 70 ? -4.259 -22.191 60.548 1.00 32.19 70 GLU A CA 1
ATOM 544 C C . GLU A 1 70 ? -4.252 -21.103 59.462 1.00 32.19 70 GLU A C 1
ATOM 546 O O . GLU A 1 70 ? -5.237 -20.893 58.752 1.00 32.19 70 GLU A O 1
ATOM 551 N N . LYS A 1 71 ? -3.159 -20.338 59.405 1.00 40.56 71 LYS A N 1
ATOM 552 C CA . LYS A 1 71 ? -2.971 -19.151 58.559 1.00 40.56 71 LYS A CA 1
ATOM 553 C C . LYS A 1 71 ? -1.543 -19.133 58.018 1.00 40.56 71 LYS A C 1
ATOM 555 O O . LYS A 1 71 ? -0.646 -19.632 58.685 1.00 40.56 71 LYS A O 1
ATOM 560 N N . HIS A 1 72 ? -1.366 -18.385 56.926 1.00 34.28 72 HIS A N 1
ATOM 561 C CA . HIS A 1 72 ? -0.112 -18.132 56.208 1.00 34.28 72 HIS A CA 1
ATOM 562 C C . HIS A 1 72 ? 0.495 -19.354 55.506 1.00 34.28 72 HIS A C 1
ATOM 564 O O . HIS A 1 72 ? 0.705 -20.401 56.099 1.00 34.28 72 HIS A O 1
ATOM 570 N N . ASP A 1 73 ? 0.959 -19.120 54.282 1.00 37.91 73 ASP A N 1
ATOM 571 C CA . ASP A 1 73 ? 2.411 -19.097 54.112 1.00 37.91 73 ASP A CA 1
ATOM 572 C C . ASP A 1 73 ? 2.808 -17.825 53.339 1.00 37.91 73 ASP A C 1
ATOM 574 O O . ASP A 1 73 ? 1.956 -17.186 52.719 1.00 37.91 73 ASP A O 1
ATOM 578 N N . THR A 1 74 ? 4.045 -17.348 53.480 1.00 40.22 74 THR A N 1
ATOM 579 C CA . THR A 1 74 ? 4.478 -16.022 52.991 1.00 40.22 74 THR A CA 1
ATOM 580 C C . THR A 1 74 ? 5.925 -16.073 52.503 1.00 40.22 74 THR A C 1
ATOM 582 O O . THR A 1 74 ? 6.852 -16.034 53.305 1.00 40.22 74 THR A O 1
ATOM 585 N N . TRP A 1 75 ? 6.130 -16.121 51.183 1.00 35.75 75 TRP A N 1
ATOM 586 C CA . TRP A 1 75 ? 7.461 -16.296 50.592 1.00 35.75 75 TRP A CA 1
ATOM 587 C C . TRP A 1 75 ? 7.996 -15.027 49.923 1.00 35.75 75 TRP A C 1
ATOM 589 O O . TRP A 1 75 ? 7.777 -14.772 48.741 1.00 35.75 75 TRP A O 1
ATOM 599 N N . GLN A 1 76 ? 8.770 -14.268 50.697 1.00 36.38 76 GLN A N 1
ATOM 600 C CA . GLN A 1 76 ? 9.866 -13.445 50.186 1.00 36.38 76 GLN A CA 1
ATOM 601 C C . GLN A 1 76 ? 11.185 -14.122 50.568 1.00 36.38 76 GLN A C 1
ATOM 603 O O . GLN A 1 76 ? 11.330 -14.570 51.704 1.00 36.38 76 GLN A O 1
ATOM 608 N N . LEU A 1 77 ? 12.167 -14.138 49.666 1.00 37.38 77 LEU A N 1
ATOM 609 C CA . LEU A 1 77 ? 13.569 -14.286 50.051 1.00 37.38 77 LEU A CA 1
ATOM 610 C C . LEU A 1 77 ? 14.473 -13.546 49.060 1.00 37.38 77 LEU A C 1
ATOM 612 O O . LEU A 1 77 ? 14.173 -13.460 47.870 1.00 37.38 77 LEU A O 1
ATOM 616 N N . GLU A 1 78 ? 15.561 -12.985 49.573 1.00 35.19 78 GLU A N 1
ATOM 617 C CA . GLU A 1 78 ? 16.510 -12.169 48.817 1.00 35.19 78 GLU A CA 1
ATOM 618 C C . GLU A 1 78 ? 17.518 -13.040 48.042 1.00 35.19 78 GLU A C 1
ATOM 620 O O . GLU A 1 78 ? 17.784 -14.189 48.398 1.00 35.19 78 GLU A O 1
ATOM 625 N N . GLY A 1 79 ? 18.108 -12.487 46.978 1.00 38.97 79 GLY A N 1
ATOM 626 C CA . GLY A 1 79 ? 19.206 -13.138 46.255 1.00 38.97 79 GLY A CA 1
ATOM 627 C C . GLY A 1 79 ? 20.575 -12.908 46.910 1.00 38.97 79 GLY A C 1
ATOM 628 O O . GLY A 1 79 ? 20.721 -12.080 47.811 1.00 38.97 79 GLY A O 1
ATOM 629 N N . PRO A 1 80 ? 21.621 -13.568 46.390 1.00 45.94 80 PRO A N 1
ATOM 630 C CA . PRO A 1 80 ? 22.875 -12.844 46.182 1.00 45.94 80 PRO A CA 1
ATOM 631 C C . PRO A 1 80 ? 23.463 -13.028 44.771 1.00 45.94 80 PRO A C 1
ATOM 633 O O . PRO A 1 80 ? 23.103 -13.924 44.014 1.00 45.94 80 PRO A O 1
ATOM 636 N N . SER A 1 81 ? 24.391 -12.137 44.426 1.00 38.94 81 SER A N 1
ATOM 637 C CA . SER A 1 81 ? 25.065 -12.048 43.123 1.00 38.94 81 SER A CA 1
ATOM 638 C C . SER A 1 81 ? 26.325 -12.921 43.047 1.00 38.94 81 SER A C 1
ATOM 640 O O . SER A 1 81 ? 27.090 -12.928 44.010 1.00 38.94 81 SER A O 1
ATOM 642 N N . GLN A 1 82 ? 26.596 -13.554 41.893 1.00 39.06 82 GLN A N 1
ATOM 643 C CA . GLN A 1 82 ? 27.769 -13.221 41.053 1.00 39.06 82 GLN A CA 1
ATOM 644 C C . GLN A 1 82 ? 27.864 -14.033 39.741 1.00 39.06 82 GLN A C 1
ATOM 646 O O . GLN A 1 82 ? 27.553 -15.215 39.704 1.00 39.06 82 GLN A O 1
ATOM 651 N N . ASN A 1 83 ? 28.335 -13.342 38.695 1.00 39.19 83 ASN A N 1
ATOM 652 C CA . ASN A 1 83 ? 29.139 -13.776 37.536 1.00 39.19 83 ASN A CA 1
ATOM 653 C C . ASN A 1 83 ? 29.106 -15.261 37.096 1.00 39.19 83 ASN A C 1
ATOM 655 O O . ASN A 1 83 ? 29.729 -16.099 37.741 1.00 39.19 83 ASN A O 1
ATOM 659 N N . ASP A 1 84 ? 28.558 -15.551 35.907 1.00 36.75 84 ASP A N 1
ATOM 660 C CA . ASP A 1 84 ? 29.370 -15.796 34.690 1.00 36.75 84 ASP A CA 1
ATOM 661 C C . ASP A 1 84 ? 28.481 -15.953 33.422 1.00 36.75 84 ASP A C 1
ATOM 663 O O . ASP A 1 84 ? 27.253 -15.997 33.547 1.00 36.75 84 ASP A O 1
ATOM 667 N N . PRO A 1 85 ? 29.037 -15.915 32.188 1.00 54.16 85 PRO A N 1
ATOM 668 C CA . PRO A 1 85 ? 28.250 -15.669 30.974 1.00 54.16 85 PRO A CA 1
ATOM 669 C C . PRO A 1 85 ? 27.640 -16.931 30.343 1.00 54.16 85 PRO A C 1
ATOM 671 O O . PRO A 1 85 ? 28.304 -17.959 30.211 1.00 54.16 85 PRO A O 1
ATOM 674 N N . ILE A 1 86 ? 26.405 -16.815 29.842 1.00 40.59 86 ILE A N 1
ATOM 675 C CA . ILE A 1 86 ? 25.761 -17.829 28.991 1.00 40.59 86 ILE A CA 1
ATOM 676 C C . ILE A 1 86 ? 25.765 -17.355 27.531 1.00 40.59 86 ILE A C 1
ATOM 678 O O . ILE A 1 86 ? 25.519 -16.187 27.233 1.00 40.59 86 ILE A O 1
ATOM 682 N N . VAL A 1 87 ? 26.118 -18.281 26.641 1.00 40.75 87 VAL A N 1
ATOM 683 C CA . VAL A 1 87 ? 26.496 -18.049 25.241 1.00 40.75 87 VAL A CA 1
ATOM 684 C C . VAL A 1 87 ? 25.283 -17.845 24.324 1.00 40.75 87 VAL A C 1
ATOM 686 O O . VAL A 1 87 ? 24.238 -18.466 24.500 1.00 40.75 87 VAL A O 1
ATOM 689 N N . THR A 1 88 ? 25.458 -17.006 23.301 1.00 42.75 88 THR A N 1
ATOM 690 C CA . THR A 1 88 ? 24.573 -16.896 22.133 1.00 42.75 88 THR A CA 1
ATOM 691 C C . THR A 1 88 ? 24.835 -18.032 21.137 1.00 42.75 88 THR A C 1
ATOM 693 O O . THR A 1 88 ? 25.900 -18.043 20.520 1.00 42.75 88 THR A O 1
ATOM 696 N N . GLU A 1 89 ? 23.873 -18.930 20.915 1.00 46.66 89 GLU A N 1
ATOM 697 C CA . GLU A 1 89 ? 23.873 -19.863 19.772 1.00 46.66 89 GLU A CA 1
ATOM 698 C C . GLU A 1 89 ? 22.511 -19.884 19.047 1.00 46.66 89 GLU A C 1
ATOM 700 O O . GLU A 1 89 ? 21.520 -19.326 19.521 1.00 46.66 89 GLU A O 1
ATOM 705 N N . GLU A 1 90 ? 22.523 -20.430 17.831 1.00 49.47 90 GLU A N 1
ATOM 706 C CA . GLU A 1 90 ? 21.602 -20.130 16.722 1.00 49.47 90 GLU A CA 1
ATOM 707 C C . GLU A 1 90 ? 20.421 -21.125 16.557 1.00 49.47 90 GLU A C 1
ATOM 709 O O . GLU A 1 90 ? 20.367 -22.151 17.239 1.00 49.47 90 GLU A O 1
ATOM 714 N N . PRO A 1 91 ? 19.425 -20.837 15.686 1.00 57.97 91 PRO A N 1
ATOM 715 C CA . PRO A 1 91 ? 18.204 -21.643 15.578 1.00 57.97 91 PRO A CA 1
ATOM 716 C C . PRO A 1 91 ? 18.387 -23.008 14.887 1.00 57.97 91 PRO A C 1
ATOM 718 O O . PRO A 1 91 ? 19.268 -23.207 14.055 1.00 57.97 91 PRO A O 1
ATOM 721 N N . ASN A 1 92 ? 17.470 -23.937 15.190 1.00 39.94 92 ASN A N 1
ATOM 722 C CA . ASN A 1 92 ? 17.429 -25.313 14.669 1.00 39.94 92 ASN A CA 1
ATOM 723 C C . ASN A 1 92 ? 17.443 -25.415 13.123 1.00 39.94 92 ASN A C 1
ATOM 725 O O . ASN A 1 92 ? 16.480 -24.981 12.488 1.00 39.94 92 ASN A O 1
ATOM 729 N N . PRO A 1 93 ? 18.420 -26.126 12.521 1.00 55.19 93 PRO A N 1
ATOM 730 C CA . PRO A 1 93 ? 18.426 -26.456 11.098 1.00 55.19 93 PRO A CA 1
ATOM 731 C C . PRO A 1 93 ? 18.222 -27.967 10.851 1.00 55.19 93 PRO A C 1
ATOM 733 O O . PRO A 1 93 ? 19.152 -28.767 10.963 1.00 55.19 93 PRO A O 1
ATOM 736 N N . MET A 1 94 ? 17.011 -28.375 10.460 1.00 38.91 94 MET A N 1
ATOM 737 C CA . MET A 1 94 ? 16.706 -29.718 9.934 1.00 38.91 94 MET A CA 1
ATOM 738 C C . MET A 1 94 ? 15.495 -29.664 8.982 1.00 38.91 94 MET A C 1
ATOM 740 O O . MET A 1 94 ? 14.518 -28.998 9.297 1.00 38.91 94 MET A O 1
ATOM 744 N N . ARG A 1 95 ? 15.468 -30.373 7.844 1.00 43.91 95 ARG A N 1
ATOM 745 C CA . ARG A 1 95 ? 16.531 -31.170 7.200 1.00 43.91 95 ARG A CA 1
ATOM 746 C C . ARG A 1 95 ? 16.207 -31.363 5.714 1.00 43.91 95 ARG A C 1
ATOM 748 O O . ARG A 1 95 ? 15.055 -31.612 5.377 1.00 43.91 95 ARG A O 1
ATOM 755 N N . ASP A 1 96 ? 17.223 -31.345 4.858 1.00 41.53 96 ASP A N 1
ATOM 756 C CA . ASP A 1 96 ? 17.101 -31.811 3.473 1.00 41.53 96 ASP A CA 1
ATOM 757 C C . ASP A 1 96 ? 16.839 -33.324 3.408 1.00 41.53 96 ASP A C 1
ATOM 759 O O . ASP A 1 96 ? 17.484 -34.098 4.125 1.00 41.53 96 ASP A O 1
ATOM 763 N N . LEU A 1 97 ? 15.969 -33.748 2.486 1.00 41.78 97 LEU A N 1
ATOM 764 C CA . LEU A 1 97 ? 16.000 -35.102 1.929 1.00 41.78 97 LEU A CA 1
ATOM 765 C C . LEU A 1 97 ? 15.354 -35.136 0.534 1.00 41.78 97 LEU A C 1
ATOM 767 O O . LEU A 1 97 ? 14.183 -35.451 0.349 1.00 41.78 97 LEU A O 1
ATOM 771 N N . HIS A 1 98 ? 16.165 -34.777 -0.458 1.00 43.72 98 HIS A N 1
ATOM 772 C CA . HIS A 1 98 ? 15.896 -35.021 -1.873 1.00 43.72 98 HIS A CA 1
ATOM 773 C C . HIS A 1 98 ? 15.924 -36.531 -2.215 1.00 43.72 98 HIS A C 1
ATOM 775 O O . HIS A 1 98 ? 16.501 -37.329 -1.477 1.00 43.72 98 HIS A O 1
ATOM 781 N N . VAL A 1 99 ? 15.470 -36.839 -3.443 1.00 39.94 99 VAL A N 1
ATOM 782 C CA . VAL A 1 99 ? 15.960 -37.885 -4.378 1.00 39.94 99 VAL A CA 1
ATOM 783 C C . VAL A 1 99 ? 14.962 -39.000 -4.755 1.00 39.94 99 VAL A C 1
ATOM 785 O O . VAL A 1 99 ? 14.581 -39.830 -3.943 1.00 39.94 99 VAL A O 1
ATOM 788 N N . HIS A 1 100 ? 14.702 -39.050 -6.071 1.00 40.44 100 HIS A N 1
ATOM 789 C CA . HIS A 1 100 ? 14.055 -40.092 -6.886 1.00 40.44 100 HIS A CA 1
ATOM 790 C C . HIS A 1 100 ? 12.588 -40.461 -6.597 1.00 40.44 100 HIS A C 1
ATOM 792 O O . HIS A 1 100 ? 12.167 -40.736 -5.481 1.00 40.44 100 HIS A O 1
ATOM 798 N N . GLY A 1 101 ? 11.835 -40.583 -7.688 1.00 35.66 101 GLY A N 1
ATOM 799 C CA . GLY A 1 101 ? 10.672 -41.459 -7.800 1.00 35.66 101 GLY A CA 1
ATOM 800 C C . GLY A 1 101 ? 10.817 -42.282 -9.080 1.00 35.66 101 GLY A C 1
ATOM 801 O O . GLY A 1 101 ? 11.752 -42.041 -9.846 1.00 35.66 101 GLY A O 1
ATOM 802 N N . ASP A 1 102 ? 9.894 -43.206 -9.335 1.00 35.50 102 ASP A N 1
ATOM 803 C CA . ASP A 1 102 ? 9.656 -43.688 -10.697 1.00 35.50 102 ASP A CA 1
ATOM 804 C C . ASP A 1 102 ? 8.241 -44.267 -10.869 1.00 35.50 102 ASP A C 1
ATOM 806 O O . ASP A 1 102 ? 7.504 -44.472 -9.902 1.00 35.50 102 ASP A O 1
ATOM 810 N N . VAL A 1 103 ? 7.868 -44.488 -12.126 1.00 39.38 103 VAL A N 1
ATOM 811 C CA . VAL A 1 103 ? 6.542 -44.903 -12.608 1.00 39.38 103 VAL A CA 1
ATOM 812 C C . VAL A 1 103 ? 6.004 -46.185 -11.949 1.00 39.38 103 VAL A C 1
ATOM 814 O O . VAL A 1 103 ? 6.597 -47.254 -12.086 1.00 39.38 103 VAL A O 1
ATOM 817 N N . VAL A 1 104 ? 4.777 -46.127 -11.410 1.00 39.16 104 VAL A N 1
ATOM 818 C CA . VAL A 1 104 ? 3.873 -47.292 -11.323 1.00 39.16 104 VAL A CA 1
ATOM 819 C C . VAL A 1 104 ? 2.467 -46.891 -11.778 1.00 39.16 104 VAL A C 1
ATOM 821 O O . VAL A 1 104 ? 1.865 -45.968 -11.239 1.00 39.16 104 VAL A O 1
ATOM 824 N N . ILE A 1 105 ? 1.939 -47.617 -12.764 1.00 40.50 105 ILE A N 1
ATOM 825 C CA . ILE A 1 105 ? 0.555 -47.522 -13.248 1.00 40.50 105 ILE A CA 1
ATOM 826 C C . ILE A 1 105 ? -0.228 -48.714 -12.689 1.00 40.50 105 ILE A C 1
ATOM 828 O O . ILE A 1 105 ? 0.205 -49.845 -12.900 1.00 40.50 105 ILE A O 1
ATOM 832 N N . CYS A 1 106 ? -1.398 -48.486 -12.081 1.00 34.47 106 CYS A N 1
ATOM 833 C CA . CYS A 1 106 ? -2.567 -49.380 -12.180 1.00 34.47 106 CYS A CA 1
ATOM 834 C C . CYS A 1 106 ? -3.869 -48.676 -11.722 1.00 34.47 106 CYS A C 1
ATOM 836 O O . CYS A 1 106 ? -3.788 -47.772 -10.889 1.00 34.47 106 CYS A O 1
ATOM 838 N N . PRO A 1 107 ? -5.046 -49.060 -12.262 1.00 58.31 107 PRO A N 1
ATOM 839 C CA . PRO A 1 107 ? -6.353 -48.475 -11.934 1.00 58.31 107 PRO A CA 1
ATOM 840 C C . PRO A 1 107 ? -7.228 -49.381 -11.033 1.00 58.31 107 PRO A C 1
ATOM 842 O O . PRO A 1 107 ? -6.807 -50.469 -10.644 1.00 58.31 107 PRO A O 1
ATOM 845 N N . ASP A 1 108 ? -8.477 -48.940 -10.811 1.00 32.75 108 ASP A N 1
ATOM 846 C CA . ASP A 1 108 ? -9.617 -49.663 -10.207 1.00 32.75 108 ASP A CA 1
ATOM 847 C C . ASP A 1 108 ? -9.478 -49.969 -8.687 1.00 32.75 108 ASP A C 1
ATOM 849 O O . ASP A 1 108 ? -8.382 -50.056 -8.150 1.00 32.75 108 ASP A O 1
ATOM 853 N N . SER A 1 109 ? -10.536 -50.078 -7.869 1.00 34.09 109 SER A N 1
ATOM 854 C CA . SER A 1 109 ? -11.931 -50.492 -8.120 1.00 34.09 109 SER A CA 1
ATOM 855 C C . SER A 1 109 ? -12.963 -49.797 -7.180 1.00 34.09 109 SER A C 1
ATOM 857 O O . SER A 1 109 ? -12.556 -49.026 -6.309 1.00 34.09 109 SER A O 1
ATOM 859 N N . PRO A 1 110 ? -14.290 -50.028 -7.338 1.00 54.41 110 PRO A N 1
ATOM 860 C CA . PRO A 1 110 ? -15.351 -49.182 -6.763 1.00 54.41 110 PRO A CA 1
ATOM 861 C C . PRO A 1 110 ? -16.157 -49.807 -5.591 1.00 54.41 110 PRO A C 1
ATOM 863 O O . PRO A 1 110 ? -15.902 -50.926 -5.157 1.00 54.41 110 PRO A O 1
ATOM 866 N N . ASN A 1 111 ? -17.230 -49.097 -5.207 1.00 30.83 111 ASN A N 1
ATOM 867 C CA . ASN A 1 111 ? -18.429 -49.526 -4.460 1.00 30.83 111 ASN A CA 1
ATOM 868 C C . ASN A 1 111 ? -18.332 -49.827 -2.950 1.00 30.83 111 ASN A C 1
ATOM 870 O O . ASN A 1 111 ? -17.773 -50.826 -2.512 1.00 30.83 111 ASN A O 1
ATOM 874 N N . SER A 1 112 ? -19.166 -49.109 -2.189 1.00 32.25 112 SER A N 1
ATOM 875 C CA . SER A 1 112 ? -20.128 -49.758 -1.285 1.00 32.25 112 SER A CA 1
ATOM 876 C C . SER A 1 112 ? -21.489 -49.053 -1.406 1.00 32.25 112 SER A C 1
ATOM 878 O O . SER A 1 112 ? -21.543 -47.840 -1.597 1.00 32.25 112 SER A O 1
ATOM 880 N N . LEU A 1 113 ? -22.583 -49.822 -1.394 1.00 32.97 113 LEU A N 1
ATOM 881 C CA . LEU A 1 113 ? -23.952 -49.355 -1.648 1.00 32.97 113 LEU A CA 1
ATOM 882 C C . LEU A 1 113 ? -24.918 -50.008 -0.654 1.00 32.97 113 LEU A C 1
ATOM 884 O O . LEU A 1 113 ? -25.090 -51.223 -0.729 1.00 32.97 113 LEU A O 1
ATOM 888 N N . SER A 1 114 ? -25.624 -49.182 0.133 1.00 41.91 114 SER A N 1
ATOM 889 C CA . SER A 1 114 ? -26.995 -49.460 0.620 1.00 41.91 114 SER A CA 1
ATOM 890 C C . SER A 1 114 ? -27.166 -50.748 1.470 1.00 41.91 114 SER A C 1
ATOM 892 O O . SER A 1 114 ? -26.177 -51.389 1.825 1.00 41.91 114 SER A O 1
ATOM 894 N N . PRO A 1 115 ? -28.405 -51.185 1.793 1.00 56.78 115 PRO A N 1
ATOM 895 C CA . PRO A 1 115 ? -29.684 -50.473 1.976 1.00 56.78 115 PRO A CA 1
ATOM 896 C C . PRO A 1 115 ? -29.962 -50.303 3.499 1.00 56.78 115 PRO A C 1
ATOM 898 O O . PRO A 1 115 ? -29.016 -50.394 4.271 1.00 56.78 115 PRO A O 1
ATOM 901 N N . THR A 1 116 ? -31.114 -49.931 4.069 1.00 34.38 116 THR A N 1
ATOM 902 C CA . THR A 1 116 ? -32.568 -50.217 3.906 1.00 34.38 116 THR A CA 1
ATOM 903 C C . THR A 1 116 ? -33.334 -49.224 4.811 1.00 34.38 116 THR A C 1
ATOM 905 O O . THR A 1 116 ? -32.703 -48.638 5.687 1.00 34.38 116 THR A O 1
ATOM 908 N N . ASP A 1 117 ? -34.660 -49.085 4.848 1.00 37.09 117 ASP A N 1
ATOM 909 C CA . ASP A 1 117 ? -35.818 -49.235 3.936 1.00 37.09 117 ASP A CA 1
ATOM 910 C C . ASP A 1 117 ? -37.058 -48.805 4.783 1.00 37.09 117 ASP A C 1
ATOM 912 O O . ASP A 1 117 ? -36.903 -48.570 5.982 1.00 37.09 117 ASP A O 1
ATOM 916 N N . ASP A 1 118 ? -38.258 -48.718 4.201 1.00 37.53 118 ASP A N 1
ATOM 917 C CA . ASP A 1 118 ? -39.547 -48.360 4.837 1.00 37.53 118 ASP A CA 1
ATOM 918 C C . ASP A 1 118 ? -39.648 -46.956 5.509 1.00 37.53 118 ASP A C 1
ATOM 920 O O . ASP A 1 118 ? -38.893 -46.576 6.395 1.00 37.53 118 ASP A O 1
ATOM 924 N N . GLY A 1 119 ? -40.643 -46.107 5.223 1.00 29.52 119 GLY A N 1
ATOM 925 C CA . GLY A 1 119 ? -41.709 -46.209 4.223 1.00 29.52 119 GLY A CA 1
ATOM 926 C C . GLY A 1 119 ? -43.026 -45.574 4.685 1.00 29.52 119 GLY A C 1
ATOM 927 O O . GLY A 1 119 ? -43.673 -46.110 5.584 1.00 29.52 119 GLY A O 1
ATOM 928 N N . ARG A 1 120 ? -43.452 -44.468 4.041 1.00 29.88 120 ARG A N 1
ATOM 929 C CA . ARG A 1 120 ? -44.866 -44.021 3.910 1.00 29.88 120 ARG A CA 1
ATOM 930 C C . ARG A 1 120 ? -45.037 -42.775 3.023 1.00 29.88 120 ARG A C 1
ATOM 932 O O . ARG A 1 120 ? -45.183 -41.651 3.486 1.00 29.88 120 ARG A O 1
ATOM 939 N N . TYR A 1 121 ? -45.117 -43.026 1.720 1.00 34.94 121 TYR A N 1
ATOM 940 C CA . TYR A 1 121 ? -46.029 -42.300 0.821 1.00 34.94 121 TYR A CA 1
ATOM 941 C C . TYR A 1 121 ? -47.497 -42.668 1.197 1.00 34.94 121 TYR A C 1
ATOM 943 O O . TYR A 1 121 ? -47.675 -43.705 1.846 1.00 34.94 121 TYR A O 1
ATOM 951 N N . PRO A 1 122 ? -48.550 -41.879 0.855 1.00 46.00 122 PRO A N 1
ATOM 952 C CA . PRO A 1 122 ? -48.841 -41.518 -0.536 1.00 46.00 122 PRO A CA 1
ATOM 953 C C . PRO A 1 122 ? -49.449 -40.129 -0.813 1.00 46.00 122 PRO A C 1
ATOM 955 O O . PRO A 1 122 ? -49.781 -39.344 0.069 1.00 46.00 122 PRO A O 1
ATOM 958 N N . HIS A 1 123 ? -49.620 -39.877 -2.113 1.00 30.64 123 HIS A N 1
ATOM 959 C CA . HIS A 1 123 ? -50.375 -38.772 -2.695 1.00 30.64 123 HIS A CA 1
ATOM 960 C C . HIS A 1 123 ? -51.785 -38.607 -2.101 1.00 30.64 123 HIS A C 1
ATOM 962 O O . HIS A 1 123 ? -52.561 -39.561 -2.068 1.00 30.64 123 HIS A O 1
ATOM 968 N N . ALA A 1 124 ? -52.169 -37.360 -1.830 1.00 30.39 124 ALA A N 1
ATOM 969 C CA . ALA A 1 124 ? -53.537 -36.882 -2.016 1.00 30.39 124 ALA A CA 1
ATOM 970 C C . ALA A 1 124 ? -53.514 -35.370 -2.290 1.00 30.39 124 ALA A C 1
ATOM 972 O O . ALA A 1 124 ? -52.835 -34.615 -1.598 1.00 30.39 124 ALA A O 1
ATOM 973 N N . SER A 1 125 ? -54.262 -34.922 -3.295 1.00 32.09 125 SER A N 1
ATOM 974 C CA . SER A 1 125 ? -54.511 -33.500 -3.551 1.00 32.09 125 SER A CA 1
ATOM 975 C C . SER A 1 125 ? -55.950 -33.143 -3.175 1.00 32.09 125 SER A C 1
ATOM 977 O O . SER A 1 125 ? -56.813 -34.016 -3.165 1.00 32.09 125 SER A O 1
ATOM 979 N N . ARG A 1 126 ? -56.211 -31.834 -3.050 1.00 28.89 126 ARG A N 1
ATOM 980 C CA . ARG A 1 126 ? -57.508 -31.192 -3.342 1.00 28.89 126 ARG A CA 1
ATOM 981 C C . ARG A 1 126 ? -58.663 -31.450 -2.357 1.00 28.89 126 ARG A C 1
ATOM 983 O O . ARG A 1 126 ? -59.358 -32.456 -2.423 1.00 28.89 126 ARG A O 1
ATOM 990 N N . SER A 1 127 ? -59.008 -30.409 -1.598 1.00 29.31 127 SER A N 1
ATOM 991 C CA . SER A 1 127 ? -60.399 -30.134 -1.213 1.00 29.31 127 SER A CA 1
ATOM 992 C C . SER A 1 127 ? -60.723 -28.664 -1.511 1.00 29.31 127 SER A C 1
ATOM 994 O O . SER A 1 127 ? -60.058 -27.761 -1.016 1.00 29.31 127 SER A O 1
ATOM 996 N N . HIS A 1 128 ? -61.702 -28.428 -2.388 1.00 33.94 128 HIS A N 1
ATOM 997 C CA . HIS A 1 128 ? -62.314 -27.109 -2.573 1.00 33.94 128 HIS A CA 1
ATOM 998 C C . HIS A 1 128 ? -63.584 -27.020 -1.728 1.00 33.94 128 HIS A C 1
ATOM 1000 O O . HIS A 1 128 ? -64.277 -28.018 -1.544 1.00 33.94 128 HIS A O 1
ATOM 1006 N N . THR A 1 129 ? -63.983 -25.788 -1.434 1.00 33.47 129 THR A N 1
ATOM 1007 C CA . THR A 1 129 ? -65.331 -25.308 -1.778 1.00 33.47 129 THR A CA 1
ATOM 1008 C C . THR A 1 129 ? -65.150 -23.972 -2.506 1.00 33.47 129 THR A C 1
ATOM 1010 O O . THR A 1 129 ? -64.301 -23.202 -2.067 1.00 33.47 129 THR A O 1
ATOM 1013 N N . ASN A 1 130 ? -65.831 -23.579 -3.585 1.00 33.16 130 ASN A N 1
ATOM 1014 C CA . ASN A 1 130 ? -66.806 -24.166 -4.529 1.00 33.16 130 ASN A CA 1
ATOM 1015 C C . ASN A 1 130 ? -66.663 -23.325 -5.840 1.00 33.16 130 ASN A C 1
ATOM 1017 O O . ASN A 1 130 ? -66.093 -22.238 -5.764 1.00 33.16 130 ASN A O 1
ATOM 1021 N N . THR A 1 131 ? -67.083 -23.681 -7.061 1.00 35.25 131 THR A N 1
ATOM 1022 C CA . THR A 1 131 ? -67.915 -24.765 -7.647 1.00 35.25 131 THR A CA 1
ATOM 1023 C C . THR A 1 131 ? -67.606 -24.839 -9.162 1.00 35.25 131 THR A C 1
ATOM 1025 O O . THR A 1 131 ? -67.144 -23.833 -9.685 1.00 35.25 131 THR A O 1
ATOM 1028 N N . ASP A 1 132 ? -67.936 -25.963 -9.822 1.00 30.50 132 ASP A N 1
ATOM 1029 C CA . ASP A 1 132 ? -68.277 -26.138 -11.264 1.00 30.50 132 ASP A CA 1
ATOM 1030 C C . ASP A 1 132 ? -67.299 -25.645 -12.373 1.00 30.50 132 ASP A C 1
ATOM 1032 O O . ASP A 1 132 ? -66.682 -24.595 -12.273 1.00 30.50 132 ASP A O 1
ATOM 1036 N N . ASP A 1 133 ? -67.132 -26.286 -13.540 1.00 31.09 133 ASP A N 1
ATOM 1037 C CA . ASP A 1 133 ? -67.441 -27.636 -14.064 1.00 31.09 133 ASP A CA 1
ATOM 1038 C C . ASP A 1 133 ? -66.666 -27.802 -15.409 1.00 31.09 133 ASP A C 1
ATOM 1040 O O . ASP A 1 133 ? -66.310 -26.801 -16.027 1.00 31.09 133 ASP A O 1
ATOM 1044 N N . THR A 1 134 ? -66.462 -29.031 -15.912 1.00 37.31 134 THR A N 1
ATOM 1045 C CA . THR A 1 134 ? -65.924 -29.400 -17.258 1.00 37.31 134 THR A CA 1
ATOM 1046 C C . THR A 1 134 ? -64.507 -28.924 -17.677 1.00 37.31 134 THR A C 1
ATOM 1048 O O . THR A 1 134 ? -64.017 -27.893 -17.244 1.00 37.31 134 THR A O 1
ATOM 1051 N N . GLN A 1 135 ? -63.780 -29.587 -18.595 1.00 33.94 135 GLN A N 1
ATOM 1052 C CA . GLN A 1 135 ? -63.526 -31.031 -18.797 1.00 33.94 135 GLN A CA 1
ATOM 1053 C C . GLN A 1 135 ? -62.317 -31.236 -19.757 1.00 33.94 135 GLN A C 1
ATOM 1055 O O . GLN A 1 135 ? -62.065 -30.384 -20.597 1.00 33.94 135 GLN A O 1
ATOM 1060 N N . VAL A 1 136 ? -61.690 -32.426 -19.705 1.00 32.72 136 VAL A N 1
ATOM 1061 C CA . VAL A 1 136 ? -60.993 -33.129 -20.822 1.00 32.72 136 VAL A CA 1
ATOM 1062 C C . VAL A 1 136 ? -59.624 -32.616 -21.356 1.00 32.72 136 VAL A C 1
ATOM 1064 O O . VAL A 1 136 ? -59.513 -31.536 -21.916 1.00 32.72 136 VAL A O 1
ATOM 1067 N N . SER A 1 137 ? -58.637 -33.534 -21.283 1.00 30.97 137 SER A N 1
ATOM 1068 C CA . SER A 1 137 ? -57.388 -33.722 -22.074 1.00 30.97 137 SER A CA 1
ATOM 1069 C C . SER A 1 137 ? -56.354 -32.579 -22.174 1.00 30.97 137 SER A C 1
ATOM 1071 O O . SER A 1 137 ? -56.686 -31.460 -22.535 1.00 30.97 137 SER A O 1
ATOM 1073 N N . ASP A 1 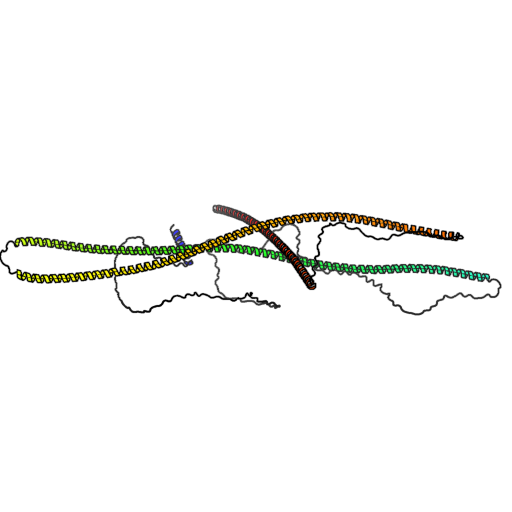138 ? -55.070 -32.778 -21.848 1.00 33.34 138 ASP A N 1
ATOM 1074 C CA . ASP A 1 138 ? -54.066 -33.635 -22.531 1.00 33.34 138 ASP A CA 1
ATOM 1075 C C . ASP A 1 138 ? -53.942 -33.397 -24.047 1.00 33.34 138 ASP A C 1
ATOM 1077 O O . ASP A 1 138 ? -54.776 -33.870 -24.809 1.00 33.34 138 ASP A O 1
ATOM 1081 N N . PHE A 1 139 ? -52.828 -32.808 -24.499 1.00 32.84 139 PHE A N 1
ATOM 1082 C CA . PHE A 1 139 ? -52.070 -33.335 -25.646 1.00 32.84 139 PHE A CA 1
ATOM 1083 C C . PHE A 1 139 ? -50.629 -32.797 -25.667 1.00 32.84 139 PHE A C 1
ATOM 1085 O O . PHE A 1 139 ? -50.324 -31.764 -25.074 1.00 32.84 139 PHE A O 1
ATOM 1092 N N . LYS A 1 140 ? -49.732 -33.525 -26.343 1.00 40.34 140 LYS A N 1
ATOM 1093 C CA . LYS A 1 140 ? -48.287 -33.262 -26.416 1.00 40.34 140 LYS A CA 1
ATOM 1094 C C . LYS A 1 140 ? -47.815 -33.265 -27.877 1.00 40.34 140 LYS A C 1
ATOM 1096 O O . LYS A 1 140 ? -47.903 -34.296 -28.537 1.00 40.34 140 LYS A O 1
ATOM 1101 N N . SER A 1 141 ? -47.297 -32.130 -28.342 1.00 32.59 141 SER A N 1
ATOM 1102 C CA . SER A 1 141 ? -46.709 -31.881 -29.675 1.00 32.59 141 SER A CA 1
ATOM 1103 C C . SER A 1 141 ? -45.885 -30.585 -29.566 1.00 32.59 141 SER A C 1
ATOM 1105 O O . SER A 1 141 ? -46.373 -29.641 -28.953 1.00 32.59 141 SER A O 1
ATOM 1107 N N . GLU A 1 142 ? -44.604 -30.473 -29.929 1.00 33.81 142 GLU A N 1
ATOM 1108 C CA . GLU A 1 142 ? -43.912 -30.761 -31.205 1.00 33.81 142 GLU A CA 1
ATOM 1109 C C . GLU A 1 142 ? -44.404 -29.937 -32.409 1.00 33.81 142 GLU A C 1
ATOM 1111 O O . GLU A 1 142 ? -45.571 -30.026 -32.777 1.00 33.81 142 GLU A O 1
ATOM 1116 N N . LEU A 1 143 ? -43.438 -29.255 -33.058 1.00 34.62 143 LEU A N 1
ATOM 1117 C CA . LEU A 1 143 ? -43.490 -28.579 -34.373 1.00 34.62 143 LEU A CA 1
ATOM 1118 C C . LEU A 1 143 ? -44.373 -27.306 -34.486 1.00 34.62 143 LEU A C 1
ATOM 1120 O O . LEU A 1 143 ? -45.360 -27.180 -33.767 1.00 34.62 143 LEU A O 1
ATOM 1124 N N . PRO A 1 144 ? -44.119 -26.402 -35.465 1.00 45.78 144 PRO A N 1
ATOM 1125 C CA . PRO A 1 144 ? -42.853 -26.081 -36.150 1.00 45.78 144 PRO A CA 1
ATOM 1126 C C . PRO A 1 144 ? -42.557 -24.557 -36.257 1.00 45.78 144 PRO A C 1
ATOM 1128 O O . PRO A 1 144 ? -43.369 -23.712 -35.890 1.00 45.78 144 PRO A O 1
ATOM 1131 N N . ASP A 1 145 ? -41.404 -24.221 -36.845 1.00 40.19 145 ASP A N 1
ATOM 1132 C CA . ASP A 1 145 ? -41.135 -22.925 -37.502 1.00 40.19 145 ASP A CA 1
ATOM 1133 C C . ASP A 1 145 ? -42.133 -22.673 -38.659 1.00 40.19 145 ASP A C 1
ATOM 1135 O O . ASP A 1 145 ? -42.536 -23.627 -39.339 1.00 40.19 145 ASP A O 1
ATOM 1139 N N . PRO A 1 146 ? -42.590 -21.422 -38.871 1.00 46.38 146 PRO A N 1
ATOM 1140 C CA . PRO A 1 146 ? -42.175 -20.753 -40.111 1.00 46.38 146 PRO A CA 1
ATOM 1141 C C . PRO A 1 146 ? -41.992 -19.221 -40.008 1.00 46.38 146 PRO A C 1
ATOM 1143 O O . PRO A 1 146 ? -42.900 -18.499 -39.590 1.00 46.38 146 PRO A O 1
ATOM 1146 N N . SER A 1 147 ? -40.943 -18.682 -40.641 1.00 36.88 147 SER A N 1
ATOM 1147 C CA . SER A 1 147 ? -41.138 -17.957 -41.920 1.00 36.88 147 SER A CA 1
ATOM 1148 C C . SER A 1 147 ? -39.842 -17.533 -42.633 1.00 36.88 147 SER A C 1
ATOM 1150 O O . SER A 1 147 ? -38.927 -16.947 -42.062 1.00 36.88 147 SER A O 1
ATOM 1152 N N . GLU A 1 148 ? -39.802 -17.786 -43.942 1.00 35.97 148 GLU A N 1
ATOM 1153 C CA . GLU A 1 148 ? -38.763 -17.325 -44.869 1.00 35.97 148 GLU A CA 1
ATOM 1154 C C . GLU A 1 148 ? -38.996 -15.858 -45.300 1.00 35.97 148 GLU A C 1
ATOM 1156 O O . GLU A 1 148 ? -40.148 -15.457 -45.467 1.00 35.97 148 GLU A O 1
ATOM 1161 N N . GLN A 1 149 ? -37.934 -15.104 -45.640 1.00 36.06 149 GLN A N 1
ATOM 1162 C CA . GLN A 1 149 ? -37.639 -14.694 -47.038 1.00 36.06 149 GLN A CA 1
ATOM 1163 C C . GLN A 1 149 ? -36.561 -13.594 -47.173 1.00 36.06 149 GLN A C 1
ATOM 1165 O O . GLN A 1 149 ? -36.687 -12.518 -46.602 1.00 36.06 149 GLN A O 1
ATOM 1170 N N . ASN A 1 150 ? -35.624 -13.823 -48.110 1.00 32.88 150 ASN A N 1
ATOM 1171 C CA . ASN A 1 150 ? -34.714 -12.854 -48.759 1.00 32.88 150 ASN A CA 1
ATOM 1172 C C . ASN A 1 150 ? -33.637 -12.172 -47.858 1.00 32.88 150 ASN A C 1
ATOM 1174 O O . ASN A 1 150 ? -33.891 -11.817 -46.719 1.00 32.88 150 ASN A O 1
ATOM 1178 N N . SER A 1 151 ? -32.397 -11.917 -48.308 1.00 32.72 151 SER A N 1
ATOM 1179 C CA . SER A 1 151 ? -31.852 -12.022 -49.672 1.00 32.72 151 SER A CA 1
ATOM 1180 C C . SER A 1 151 ? -30.328 -12.267 -49.724 1.00 32.72 151 SER A C 1
ATOM 1182 O O . SER A 1 151 ? -29.569 -11.608 -49.026 1.00 32.72 151 SER A O 1
ATOM 1184 N N . LEU A 1 152 ? -29.911 -13.148 -50.643 1.00 36.59 152 LEU A N 1
ATOM 1185 C CA . LEU A 1 152 ? -28.665 -13.121 -51.441 1.00 36.59 152 LEU A CA 1
ATOM 1186 C C . LEU A 1 152 ? -27.282 -12.879 -50.772 1.00 36.59 152 LEU A C 1
ATOM 1188 O O . LEU A 1 152 ? -26.800 -11.756 -50.744 1.00 36.59 152 LEU A O 1
ATOM 1192 N N . GLN A 1 153 ? -26.582 -13.998 -50.513 1.00 36.72 153 GLN A N 1
ATOM 1193 C CA . GLN A 1 153 ? -25.140 -14.272 -50.758 1.00 36.72 153 GLN A CA 1
ATOM 1194 C C . GLN A 1 153 ? -24.007 -13.399 -50.138 1.00 36.72 153 GLN A C 1
ATOM 1196 O O . GLN A 1 153 ? -24.117 -12.183 -50.055 1.00 36.72 153 GLN A O 1
ATOM 1201 N N . PRO A 1 154 ? -22.796 -13.974 -49.925 1.00 42.00 154 PRO A N 1
ATOM 1202 C CA . PRO A 1 154 ? -22.458 -15.383 -49.683 1.00 42.00 154 PRO A CA 1
ATOM 1203 C C . PRO A 1 154 ? -21.672 -15.589 -48.370 1.00 42.00 154 PRO A C 1
ATOM 1205 O O . PRO A 1 154 ? -20.734 -14.856 -48.059 1.00 42.00 154 PRO A O 1
ATOM 1208 N N . HIS A 1 155 ? -21.989 -16.657 -47.635 1.00 33.50 155 HIS A N 1
ATOM 1209 C CA . HIS A 1 155 ? -21.161 -17.100 -46.512 1.00 33.50 155 HIS A CA 1
ATOM 1210 C C . HIS A 1 155 ? -19.813 -17.637 -47.022 1.00 33.50 155 HIS A C 1
ATOM 1212 O O . HIS A 1 155 ? -19.786 -18.534 -47.865 1.00 33.50 155 HIS A O 1
ATOM 1218 N N . PHE A 1 156 ? -18.706 -17.141 -46.466 1.00 37.06 156 PHE A N 1
ATOM 1219 C CA . PHE A 1 156 ? -17.479 -17.931 -46.364 1.00 37.06 156 PHE A CA 1
ATOM 1220 C C . PHE A 1 156 ? -17.586 -18.789 -45.098 1.00 37.06 156 PHE A C 1
ATOM 1222 O O . PHE A 1 156 ? -17.916 -18.270 -44.030 1.00 37.06 156 PHE A O 1
ATOM 1229 N N . ASP A 1 157 ? -17.328 -20.089 -45.225 1.00 37.34 157 ASP A N 1
ATOM 1230 C CA . ASP A 1 157 ? -17.329 -21.048 -44.117 1.00 37.34 157 ASP A CA 1
ATOM 1231 C C . ASP A 1 157 ? -15.877 -21.494 -43.842 1.00 37.34 157 ASP A C 1
ATOM 1233 O O . ASP A 1 157 ? -15.264 -22.135 -44.703 1.00 37.34 157 ASP A O 1
ATOM 1237 N N . PRO A 1 158 ? -15.261 -21.101 -42.710 1.00 48.53 158 PRO A N 1
ATOM 1238 C CA . PRO A 1 158 ? -13.818 -21.213 -42.497 1.00 48.53 158 PRO A CA 1
ATOM 1239 C C . PRO A 1 158 ? -13.395 -22.591 -41.952 1.00 48.53 158 PRO A C 1
ATOM 1241 O O . PRO A 1 158 ? -12.640 -22.663 -40.984 1.00 48.53 158 PRO A O 1
ATOM 1244 N N . ASN A 1 159 ? -13.885 -23.691 -42.538 1.00 49.94 159 ASN A N 1
ATOM 1245 C CA . ASN A 1 159 ? -13.643 -25.041 -42.011 1.00 49.94 159 ASN A CA 1
ATOM 1246 C C . ASN A 1 159 ? -13.557 -26.158 -43.074 1.00 49.94 159 ASN A C 1
ATOM 1248 O O . ASN A 1 159 ? -14.287 -27.148 -43.017 1.00 49.94 159 ASN A O 1
ATOM 1252 N N . ARG A 1 160 ? -12.614 -26.044 -44.025 1.00 41.66 160 ARG A N 1
ATOM 1253 C CA . ARG A 1 160 ? -12.016 -27.211 -44.716 1.00 41.66 160 ARG A CA 1
ATOM 1254 C C . ARG A 1 160 ? -10.760 -26.856 -45.519 1.00 41.66 160 ARG A C 1
ATOM 1256 O O . ARG A 1 160 ? -10.860 -26.378 -46.639 1.00 41.66 160 ARG A O 1
ATOM 1263 N N . ASP A 1 161 ? -9.597 -27.184 -44.960 1.00 38.22 161 ASP A N 1
ATOM 1264 C CA . ASP A 1 161 ? -8.315 -27.246 -45.682 1.00 38.22 161 ASP A CA 1
ATOM 1265 C C . ASP A 1 161 ? -7.488 -28.459 -45.204 1.00 38.22 161 ASP A C 1
ATOM 1267 O O . ASP A 1 161 ? -6.315 -28.382 -44.835 1.00 38.22 161 ASP A O 1
ATOM 1271 N N . GLU A 1 162 ? -8.121 -29.638 -45.217 1.00 42.06 162 GLU A N 1
ATOM 1272 C CA . GLU A 1 162 ? -7.375 -30.897 -45.298 1.00 42.06 162 GLU A CA 1
ATOM 1273 C C . GLU A 1 162 ? -6.762 -30.996 -46.702 1.00 42.06 162 GLU A C 1
ATOM 1275 O O . GLU A 1 162 ? -7.355 -31.576 -47.615 1.00 42.06 162 GLU A O 1
ATOM 1280 N N . ILE A 1 163 ? -5.568 -30.422 -46.889 1.00 42.09 163 ILE A N 1
ATOM 1281 C CA . ILE A 1 163 ? -4.786 -30.605 -48.118 1.00 42.09 163 ILE A CA 1
ATOM 1282 C C . ILE A 1 163 ? -4.263 -32.047 -48.149 1.00 42.09 163 ILE A C 1
ATOM 1284 O O . ILE A 1 163 ? -3.115 -32.352 -47.813 1.00 42.09 163 ILE A O 1
ATOM 1288 N N . VAL A 1 164 ? -5.139 -32.956 -48.576 1.00 39.47 164 VAL A N 1
ATOM 1289 C CA . VAL A 1 164 ? -4.777 -34.303 -49.005 1.00 39.47 164 VAL A CA 1
ATOM 1290 C C . VAL A 1 164 ? -3.787 -34.152 -50.152 1.00 39.47 164 VAL A C 1
ATOM 1292 O O . VAL A 1 164 ? -4.126 -33.652 -51.224 1.00 39.47 164 VAL A O 1
ATOM 1295 N N . THR A 1 165 ? -2.544 -34.579 -49.930 1.00 41.53 165 THR A N 1
ATOM 1296 C CA . THR A 1 165 ? -1.504 -34.565 -50.964 1.00 41.53 165 THR A CA 1
ATOM 1297 C C . THR A 1 165 ? -1.813 -35.650 -51.993 1.00 41.53 165 THR A C 1
ATOM 1299 O O . THR A 1 165 ? -1.354 -36.787 -51.883 1.00 41.53 165 THR A O 1
ATOM 1302 N N . ILE A 1 166 ? -2.637 -35.309 -52.985 1.00 36.97 166 ILE A N 1
ATOM 1303 C CA . ILE A 1 166 ? -2.958 -36.189 -54.108 1.00 36.97 166 ILE A CA 1
ATOM 1304 C C . ILE A 1 166 ? -1.693 -36.343 -54.959 1.00 36.97 166 ILE A C 1
ATOM 1306 O O . ILE A 1 166 ? -1.290 -35.438 -55.689 1.00 36.97 166 ILE A O 1
ATOM 1310 N N . ALA A 1 167 ? -1.059 -37.509 -54.858 1.00 48.47 167 ALA A N 1
ATOM 1311 C CA . ALA A 1 167 ? 0.051 -37.890 -55.716 1.00 48.47 167 ALA A CA 1
ATOM 1312 C C . ALA A 1 167 ? -0.472 -38.191 -57.132 1.00 48.47 167 ALA A C 1
ATOM 1314 O O . ALA A 1 167 ? -0.897 -39.309 -57.420 1.00 48.47 167 ALA A O 1
ATOM 1315 N N . SER A 1 168 ? -0.465 -37.188 -58.014 1.00 41.19 168 SER A N 1
ATOM 1316 C CA . SER A 1 168 ? -0.917 -37.349 -59.400 1.00 41.19 168 SER A CA 1
ATOM 1317 C C . SER A 1 168 ? -0.123 -36.508 -60.402 1.00 41.19 168 SER A C 1
ATOM 1319 O O . SER A 1 168 ? -0.516 -35.387 -60.718 1.00 41.19 168 SER A O 1
ATOM 1321 N N . SER A 1 169 ? 0.943 -37.090 -60.957 1.00 41.22 169 SER A N 1
ATOM 1322 C CA . SER A 1 169 ? 1.128 -37.182 -62.417 1.00 41.22 169 SER A CA 1
ATOM 1323 C C . SER A 1 169 ? 2.452 -37.869 -62.756 1.00 41.22 169 SER A C 1
ATOM 1325 O O . SER A 1 169 ? 3.518 -37.330 -62.453 1.00 41.22 169 SER A O 1
ATOM 1327 N N . ASP A 1 170 ? 2.388 -39.001 -63.455 1.00 46.84 170 ASP A N 1
ATOM 1328 C CA . ASP A 1 170 ? 3.545 -39.571 -64.143 1.00 46.84 170 ASP A CA 1
ATOM 1329 C C . ASP A 1 170 ? 3.942 -38.658 -65.310 1.00 46.84 170 ASP A C 1
ATOM 1331 O O . ASP A 1 170 ? 3.342 -38.687 -66.386 1.00 46.84 170 ASP A O 1
ATOM 1335 N N . ILE A 1 171 ? 4.955 -37.818 -65.095 1.00 46.00 171 ILE A N 1
ATOM 1336 C CA . ILE A 1 171 ? 5.629 -37.098 -66.177 1.00 46.00 171 ILE A CA 1
ATOM 1337 C C . ILE A 1 171 ? 6.927 -37.840 -66.472 1.00 46.00 171 ILE A C 1
ATOM 1339 O O . ILE A 1 171 ? 7.962 -37.606 -65.843 1.00 46.00 171 ILE A O 1
ATOM 1343 N N . GLU A 1 172 ? 6.866 -38.734 -67.458 1.00 44.69 172 GLU A N 1
ATOM 1344 C CA . GLU A 1 172 ? 8.044 -39.340 -68.075 1.00 44.69 172 GLU A CA 1
ATOM 1345 C C . GLU A 1 172 ? 8.875 -38.251 -68.772 1.00 44.69 172 GLU A C 1
ATOM 1347 O O . GLU A 1 172 ? 8.748 -37.993 -69.970 1.00 44.69 172 GLU A O 1
ATOM 1352 N N . VAL A 1 173 ? 9.752 -37.582 -68.019 1.00 42.41 173 VAL A N 1
ATOM 1353 C CA . VAL A 1 173 ? 10.783 -36.721 -68.603 1.00 42.41 173 VAL A CA 1
ATOM 1354 C C . VAL A 1 173 ? 11.754 -37.625 -69.354 1.00 42.41 173 VAL A C 1
ATOM 1356 O O . VAL A 1 173 ? 12.658 -38.216 -68.758 1.00 42.41 173 VAL A O 1
ATOM 1359 N N . ILE A 1 174 ? 11.547 -37.728 -70.669 1.00 38.75 174 ILE A N 1
ATOM 1360 C CA . ILE A 1 174 ? 12.396 -38.471 -71.602 1.00 38.75 174 ILE A CA 1
ATOM 1361 C C . ILE A 1 174 ? 13.811 -37.889 -71.540 1.00 38.75 174 ILE A C 1
ATOM 1363 O O . ILE A 1 174 ? 14.155 -36.934 -72.240 1.00 38.75 174 ILE A O 1
ATOM 1367 N N . ARG A 1 175 ? 14.657 -38.481 -70.693 1.00 41.94 175 ARG A N 1
ATOM 1368 C CA . ARG A 1 175 ? 16.099 -38.254 -70.732 1.00 41.94 175 ARG A CA 1
ATOM 1369 C C . ARG A 1 175 ? 16.612 -38.941 -71.988 1.00 41.94 175 ARG A C 1
ATOM 1371 O O . ARG A 1 175 ? 16.679 -40.166 -72.049 1.00 41.94 175 ARG A O 1
ATOM 1378 N N . ALA A 1 176 ? 16.952 -38.151 -72.999 1.00 40.97 176 ALA A N 1
ATOM 1379 C CA . ALA A 1 176 ? 17.678 -38.653 -74.152 1.00 40.97 176 ALA A CA 1
ATOM 1380 C C . ALA A 1 176 ? 19.083 -39.089 -73.694 1.00 40.97 176 ALA A C 1
ATOM 1382 O O . ALA A 1 176 ? 19.980 -38.259 -73.547 1.00 40.97 176 ALA A O 1
ATOM 1383 N N . ASN A 1 177 ? 19.258 -40.389 -73.436 1.00 43.28 177 ASN A N 1
ATOM 1384 C CA . ASN A 1 177 ? 20.563 -41.008 -73.199 1.00 43.28 177 ASN A CA 1
ATOM 1385 C C . ASN A 1 177 ? 21.370 -41.014 -74.508 1.00 43.28 177 ASN A C 1
ATOM 1387 O O . ASN A 1 177 ? 21.458 -42.027 -75.200 1.00 43.28 177 ASN A O 1
ATOM 1391 N N . ASP A 1 178 ? 21.960 -39.870 -74.851 1.00 36.78 178 ASP A N 1
ATOM 1392 C CA . ASP A 1 178 ? 22.819 -39.713 -76.027 1.00 36.78 178 ASP A CA 1
ATOM 1393 C C . ASP A 1 178 ? 24.243 -40.239 -75.720 1.00 36.78 178 ASP A C 1
ATOM 1395 O O . ASP A 1 178 ? 25.233 -39.508 -75.661 1.00 36.78 178 ASP A O 1
ATOM 1399 N N . GLU A 1 179 ? 24.341 -41.544 -75.432 1.00 47.25 179 GLU A N 1
ATOM 1400 C CA . GLU A 1 179 ? 25.553 -42.253 -74.975 1.00 47.25 179 GLU A CA 1
ATOM 1401 C C . GLU A 1 179 ? 26.592 -42.500 -76.096 1.00 47.25 179 GLU A C 1
ATOM 1403 O O . GLU A 1 179 ? 27.167 -43.581 -76.224 1.00 47.25 179 GLU A O 1
ATOM 1408 N N . TRP A 1 180 ? 26.874 -41.494 -76.930 1.00 49.31 180 TRP A N 1
ATOM 1409 C CA . TRP A 1 180 ? 27.747 -41.605 -78.112 1.00 49.31 180 TRP A CA 1
ATOM 1410 C C . TRP A 1 180 ? 28.995 -40.694 -78.058 1.00 49.31 180 TRP A C 1
ATOM 1412 O O . TRP A 1 180 ? 29.271 -39.940 -78.990 1.00 49.31 180 TRP A O 1
ATOM 1422 N N . SER A 1 181 ? 29.806 -40.763 -76.983 1.00 44.56 181 SER A N 1
ATOM 1423 C CA . SER A 1 181 ? 31.146 -40.110 -76.937 1.00 44.56 181 SER A CA 1
ATOM 1424 C C . SER A 1 181 ? 32.153 -40.636 -75.881 1.00 44.56 181 SER A C 1
ATOM 1426 O O . SER A 1 181 ? 32.878 -39.855 -75.266 1.00 44.56 181 SER A O 1
ATOM 1428 N N . THR A 1 182 ? 32.271 -41.955 -75.663 1.00 40.41 182 THR A N 1
ATOM 1429 C CA . THR A 1 182 ? 33.184 -42.524 -74.629 1.00 40.41 182 THR A CA 1
ATOM 1430 C C . THR A 1 182 ? 34.091 -43.689 -75.074 1.00 40.41 182 THR A C 1
ATOM 1432 O O . THR A 1 182 ? 34.538 -44.476 -74.241 1.00 40.41 182 THR A O 1
ATOM 1435 N N . VAL A 1 183 ? 34.485 -43.774 -76.356 1.00 38.16 183 VAL A N 1
ATOM 1436 C CA . VAL A 1 183 ? 35.516 -44.741 -76.817 1.00 38.16 183 VAL A CA 1
ATOM 1437 C C . VAL A 1 183 ? 36.652 -44.072 -77.602 1.00 38.16 183 VAL A C 1
ATOM 1439 O O . VAL A 1 183 ? 36.620 -43.988 -78.824 1.00 38.16 183 VAL A O 1
ATOM 1442 N N . SER A 1 184 ? 37.705 -43.646 -76.893 1.00 32.09 184 SER A N 1
ATOM 1443 C CA . SER A 1 184 ? 39.050 -43.427 -77.470 1.00 32.09 184 SER A CA 1
ATOM 1444 C C . SER A 1 184 ? 40.160 -43.460 -76.400 1.00 32.09 184 SER A C 1
ATOM 1446 O O . SER A 1 184 ? 41.042 -42.601 -76.360 1.00 32.09 184 SER A O 1
ATOM 1448 N N . SER A 1 185 ? 40.133 -44.459 -75.512 1.00 37.53 185 SER A N 1
ATOM 1449 C CA . SER A 1 185 ? 41.237 -44.732 -74.579 1.00 37.53 185 SER A CA 1
ATOM 1450 C C . SER A 1 185 ? 42.090 -45.886 -75.104 1.00 37.53 185 SER A C 1
ATOM 1452 O O . SER A 1 185 ? 41.708 -47.051 -74.983 1.00 37.53 185 SER A O 1
ATOM 1454 N N . HIS A 1 186 ? 43.247 -45.579 -75.695 1.00 37.12 186 HIS A N 1
ATOM 1455 C CA . HIS A 1 186 ? 44.252 -46.574 -76.079 1.00 37.12 186 HIS A CA 1
ATOM 1456 C C . HIS A 1 186 ? 45.627 -46.201 -75.516 1.00 37.12 186 HIS A C 1
ATOM 1458 O O . HIS A 1 186 ? 46.130 -45.094 -75.704 1.00 37.12 186 HIS A O 1
ATOM 1464 N N . LYS A 1 187 ? 46.223 -47.155 -74.793 1.00 35.97 187 LYS A N 1
ATOM 1465 C CA . LYS A 1 187 ? 47.584 -47.072 -74.248 1.00 35.97 187 LYS A CA 1
ATOM 1466 C C . LYS A 1 187 ? 48.620 -47.233 -75.375 1.00 35.97 187 LYS A C 1
ATOM 1468 O O . LYS A 1 187 ? 48.316 -47.876 -76.379 1.00 35.97 187 LYS A O 1
ATOM 1473 N N . PRO A 1 188 ? 49.849 -46.709 -75.219 1.00 45.06 188 PRO A N 1
ATOM 1474 C CA . PRO A 1 188 ? 50.880 -46.835 -76.245 1.00 45.06 188 PRO A CA 1
ATOM 1475 C C . PRO A 1 188 ? 51.356 -48.289 -76.380 1.00 45.06 188 PRO A C 1
ATOM 1477 O O . PRO A 1 188 ? 51.984 -48.826 -75.466 1.00 45.06 188 PRO A O 1
ATOM 1480 N N . MET A 1 189 ? 51.106 -48.913 -77.533 1.00 34.69 189 MET A N 1
ATOM 1481 C CA . MET A 1 189 ? 51.768 -50.163 -77.912 1.00 34.69 189 MET A CA 1
ATOM 1482 C C . MET A 1 189 ? 53.039 -49.882 -78.711 1.00 34.69 189 MET A C 1
ATOM 1484 O O . MET A 1 189 ? 53.046 -49.076 -79.639 1.00 34.69 189 MET A O 1
ATOM 1488 N N . LYS A 1 190 ? 54.117 -50.585 -78.353 1.00 42.25 190 LYS A N 1
ATOM 1489 C CA . LYS A 1 190 ? 55.308 -50.715 -79.192 1.00 42.25 190 LYS A CA 1
ATOM 1490 C C . LYS A 1 190 ? 55.054 -51.795 -80.245 1.00 42.25 190 LYS A C 1
ATOM 1492 O O . LYS A 1 190 ? 54.818 -52.938 -79.871 1.00 42.25 190 LYS A O 1
ATOM 1497 N N . THR A 1 191 ? 55.190 -51.431 -81.512 1.00 37.19 191 THR A N 1
ATOM 1498 C CA . THR A 1 191 ? 55.558 -52.299 -82.646 1.00 37.19 191 THR A CA 1
ATOM 1499 C C . THR A 1 191 ? 56.352 -51.391 -83.590 1.00 37.19 191 THR A C 1
ATOM 1501 O O . THR A 1 191 ? 55.900 -50.282 -83.866 1.00 37.19 191 THR A O 1
ATOM 1504 N N . ASP A 1 192 ? 57.624 -51.644 -83.890 1.00 30.02 192 ASP A N 1
ATOM 1505 C CA . ASP A 1 192 ? 58.202 -52.749 -84.680 1.00 30.02 192 ASP A CA 1
ATOM 1506 C C . ASP A 1 192 ? 57.894 -52.680 -86.184 1.00 30.02 192 ASP A C 1
ATOM 1508 O O . ASP A 1 192 ? 56.858 -52.185 -86.623 1.00 30.02 192 ASP A O 1
ATOM 1512 N N . ALA A 1 193 ? 58.893 -53.074 -86.978 1.00 41.69 193 ALA A N 1
ATOM 1513 C CA . ALA A 1 193 ? 59.123 -52.531 -88.311 1.00 41.69 193 ALA A CA 1
ATOM 1514 C C . ALA A 1 193 ? 58.363 -53.229 -89.454 1.00 41.69 193 ALA A C 1
ATOM 1516 O O . ALA A 1 193 ? 58.478 -54.436 -89.646 1.00 41.69 193 ALA A O 1
ATOM 1517 N N . LEU A 1 194 ? 57.733 -52.417 -90.310 1.00 35.75 194 LEU A N 1
ATOM 1518 C CA . LEU A 1 194 ? 57.398 -52.704 -91.713 1.00 35.75 194 LEU A CA 1
ATOM 1519 C C . LEU A 1 194 ? 57.684 -51.408 -92.506 1.00 35.75 194 LEU A C 1
ATOM 1521 O O . LEU A 1 194 ? 57.204 -50.353 -92.108 1.00 35.75 194 LEU A O 1
ATOM 1525 N N . SER A 1 195 ? 58.506 -51.329 -93.559 1.00 35.41 195 SER A N 1
ATOM 1526 C CA . SER A 1 195 ? 59.096 -52.329 -94.470 1.00 35.41 195 SER A CA 1
ATOM 1527 C C . SER A 1 195 ? 58.181 -52.881 -95.576 1.00 35.41 195 SER A C 1
ATOM 1529 O O . SER A 1 195 ? 58.210 -54.073 -95.866 1.00 35.41 195 SER A O 1
ATOM 1531 N N . VAL A 1 196 ? 57.435 -51.989 -96.241 1.00 34.09 196 VAL A N 1
ATOM 1532 C CA . VAL A 1 196 ? 56.922 -52.145 -97.623 1.00 34.09 196 VAL A CA 1
ATOM 1533 C C . VAL A 1 196 ? 57.051 -50.759 -98.285 1.00 34.09 196 VAL A C 1
ATOM 1535 O O . VAL A 1 196 ? 56.454 -49.813 -97.787 1.00 34.09 196 VAL A O 1
ATOM 1538 N N . SER A 1 197 ? 57.899 -50.450 -99.274 1.00 32.88 197 SER A N 1
ATOM 1539 C CA . SER A 1 197 ? 58.257 -51.110 -100.543 1.00 32.88 197 SER A CA 1
ATOM 1540 C C . SER A 1 197 ? 57.114 -51.163 -101.570 1.00 32.88 197 SER A C 1
ATOM 1542 O O . SER A 1 197 ? 56.516 -52.211 -101.787 1.00 32.88 197 SER A O 1
ATOM 1544 N N . ASN A 1 198 ? 56.838 -50.046 -102.252 1.00 37.41 198 ASN A N 1
ATOM 1545 C CA . ASN A 1 198 ? 56.072 -50.070 -103.503 1.00 37.41 198 ASN A CA 1
ATOM 1546 C C . ASN A 1 198 ? 56.607 -49.041 -104.511 1.00 37.41 198 ASN A C 1
ATOM 1548 O O . ASN A 1 198 ? 56.425 -47.836 -104.355 1.00 37.41 198 ASN A O 1
ATOM 1552 N N . ILE A 1 199 ? 57.285 -49.551 -105.541 1.00 37.56 199 ILE A N 1
ATOM 1553 C CA . ILE A 1 199 ? 57.820 -48.805 -106.685 1.00 37.56 199 ILE A CA 1
ATOM 1554 C C . ILE A 1 199 ? 56.929 -49.111 -107.900 1.00 37.56 199 ILE A C 1
ATOM 1556 O O . ILE A 1 199 ? 56.830 -50.281 -108.273 1.00 37.56 199 ILE A O 1
ATOM 1560 N N . PRO A 1 200 ? 56.327 -48.110 -108.564 1.00 41.44 200 PRO A N 1
ATOM 1561 C CA . PRO A 1 200 ? 55.789 -48.275 -109.914 1.00 41.44 200 PRO A CA 1
ATOM 1562 C C . PRO A 1 200 ? 56.939 -48.394 -110.945 1.00 41.44 200 PRO A C 1
ATOM 1564 O O . PRO A 1 200 ? 57.867 -47.583 -110.888 1.00 41.44 200 PRO A O 1
ATOM 1567 N N . PRO A 1 201 ? 56.931 -49.381 -111.864 1.00 43.41 201 PRO A N 1
ATOM 1568 C CA . PRO A 1 201 ? 58.081 -49.696 -112.724 1.00 43.41 201 PRO A CA 1
ATOM 1569 C C . PRO A 1 201 ? 58.041 -49.053 -114.128 1.00 43.41 201 PRO A C 1
ATOM 1571 O O . PRO A 1 201 ? 56.994 -48.610 -114.592 1.00 43.41 201 PRO A O 1
ATOM 1574 N N . SER A 1 202 ? 59.169 -49.171 -114.852 1.00 37.62 202 SER A N 1
ATOM 1575 C CA . SER A 1 202 ? 59.413 -48.727 -116.249 1.00 37.62 202 SER A CA 1
ATOM 1576 C C . SER A 1 202 ? 59.477 -47.200 -116.434 1.00 37.62 202 SER A C 1
ATOM 1578 O O . SER A 1 202 ? 58.810 -46.455 -115.731 1.00 37.62 202 SER A O 1
ATOM 1580 N N . ILE A 1 203 ? 60.282 -46.622 -117.333 1.00 36.78 203 ILE A N 1
ATOM 1581 C CA . ILE A 1 203 ? 61.021 -47.101 -118.527 1.00 36.78 203 ILE A CA 1
ATOM 1582 C C . ILE A 1 203 ? 62.505 -46.689 -118.348 1.00 36.78 203 ILE A C 1
ATOM 1584 O O . ILE A 1 203 ? 62.749 -45.600 -117.844 1.00 36.78 203 ILE A O 1
ATOM 1588 N N . HIS A 1 204 ? 63.576 -47.432 -118.654 1.00 36.47 204 HIS A N 1
ATOM 1589 C CA . HIS A 1 204 ? 63.855 -48.605 -119.504 1.00 36.47 204 HIS A CA 1
ATOM 1590 C C . HIS A 1 204 ? 64.070 -48.390 -121.022 1.00 36.47 204 HIS A C 1
ATOM 1592 O O . HIS A 1 204 ? 63.516 -49.102 -121.856 1.00 36.47 204 HIS A O 1
ATOM 1598 N N . HIS A 1 205 ? 64.985 -47.480 -121.370 1.00 35.00 205 HIS A N 1
ATOM 1599 C CA . HIS A 1 205 ? 65.838 -47.578 -122.568 1.00 35.00 205 HIS A CA 1
ATOM 1600 C C . HIS A 1 205 ? 67.252 -47.124 -122.138 1.00 35.00 205 HIS A C 1
ATOM 1602 O O . HIS A 1 205 ? 67.388 -46.024 -121.615 1.00 35.00 205 HIS A O 1
ATOM 1608 N N . VAL A 1 206 ? 68.303 -47.957 -122.101 1.00 41.78 206 VAL A N 1
ATOM 1609 C CA . VAL A 1 206 ? 68.957 -48.694 -123.208 1.00 41.78 206 VAL A CA 1
ATOM 1610 C C . VAL A 1 206 ? 69.412 -47.696 -124.281 1.00 41.78 206 VAL A C 1
ATOM 1612 O O . VAL A 1 206 ? 68.602 -47.247 -125.082 1.00 41.78 206 VAL A O 1
ATOM 1615 N N . VAL A 1 207 ? 70.645 -47.172 -124.244 1.00 40.06 207 VAL A N 1
ATOM 1616 C CA . VAL A 1 207 ? 71.950 -47.873 -124.373 1.00 40.06 207 VAL A CA 1
ATOM 1617 C C . VAL A 1 207 ? 72.065 -48.626 -125.705 1.00 40.06 207 VAL A C 1
ATOM 1619 O O . VAL A 1 207 ? 72.258 -49.836 -125.744 1.00 40.06 207 VAL A O 1
ATOM 1622 N N . GLN A 1 208 ? 71.951 -47.889 -126.813 1.00 39.38 208 GLN A N 1
ATOM 1623 C CA . GLN A 1 208 ? 72.390 -48.341 -128.137 1.00 39.38 208 GLN A CA 1
ATOM 1624 C C . GLN A 1 208 ? 72.644 -47.138 -129.063 1.00 39.38 208 GLN A C 1
ATOM 1626 O O . GLN A 1 208 ? 71.705 -46.602 -129.633 1.00 39.38 208 GLN A O 1
ATOM 1631 N N . SER A 1 209 ? 73.909 -46.698 -129.140 1.00 33.00 209 SER A N 1
ATOM 1632 C CA . SER A 1 209 ? 74.540 -45.994 -130.281 1.00 33.00 209 SER A CA 1
ATOM 1633 C C . SER A 1 209 ? 75.967 -45.557 -129.917 1.00 33.00 209 SER A C 1
ATOM 1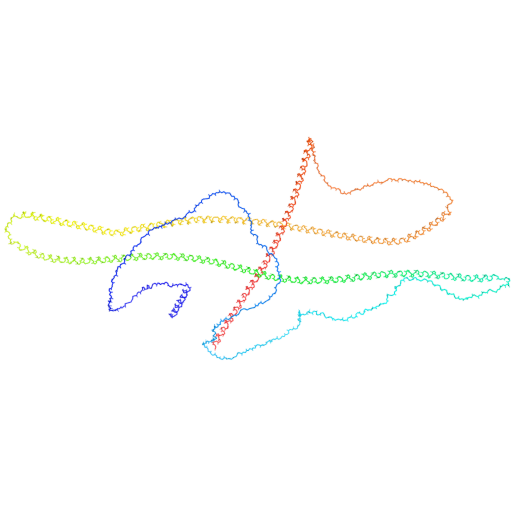635 O O . SER A 1 209 ? 76.262 -44.379 -129.733 1.00 33.00 209 SER A O 1
ATOM 1637 N N . LEU A 1 210 ? 76.881 -46.527 -129.828 1.00 37.25 210 LEU A N 1
ATOM 1638 C CA . LEU A 1 210 ? 78.281 -46.252 -130.165 1.00 37.25 210 LEU A CA 1
ATOM 1639 C C . LEU A 1 210 ? 78.381 -46.081 -131.694 1.00 37.25 210 LEU A C 1
ATOM 1641 O O . LEU A 1 210 ? 77.573 -46.649 -132.426 1.00 37.25 210 LEU A O 1
ATOM 1645 N N . ASN A 1 211 ? 79.404 -45.359 -132.160 1.00 42.91 211 ASN A N 1
ATOM 1646 C CA . ASN A 1 211 ? 79.774 -45.170 -133.574 1.00 42.91 211 ASN A CA 1
ATOM 1647 C C . ASN A 1 211 ? 78.931 -44.189 -134.423 1.00 42.91 211 ASN A C 1
ATOM 1649 O O . ASN A 1 211 ? 78.467 -44.532 -135.507 1.00 42.91 211 ASN A O 1
ATOM 1653 N N . SER A 1 212 ? 78.904 -42.913 -134.030 1.00 38.16 212 SER A N 1
ATOM 1654 C CA . SER A 1 212 ? 78.990 -41.802 -134.999 1.00 38.16 212 SER A CA 1
ATOM 1655 C C . SER A 1 212 ? 79.642 -40.581 -134.345 1.00 38.16 212 SER A C 1
ATOM 1657 O O . SER A 1 212 ? 79.130 -40.087 -133.345 1.00 38.16 212 SER A O 1
ATOM 1659 N N . HIS A 1 213 ? 80.773 -40.100 -134.871 1.00 47.25 213 HIS A N 1
ATOM 1660 C CA . HIS A 1 213 ? 81.412 -38.879 -134.361 1.00 47.25 213 HIS A CA 1
ATOM 1661 C C . HIS A 1 213 ? 80.549 -37.639 -134.644 1.00 47.25 213 HIS A C 1
ATOM 1663 O O . HIS A 1 213 ? 80.116 -37.444 -135.777 1.00 47.25 213 HIS A O 1
ATOM 1669 N N . GLY A 1 214 ? 80.390 -36.778 -133.632 1.00 45.34 214 GLY A N 1
ATOM 1670 C CA . GLY A 1 214 ? 79.873 -35.415 -133.784 1.00 45.34 214 GLY A CA 1
ATOM 1671 C C . GLY A 1 214 ? 78.366 -35.241 -133.587 1.00 45.34 214 GLY A C 1
ATOM 1672 O O . GLY A 1 214 ? 77.674 -34.922 -134.549 1.00 45.34 214 GLY A O 1
ATOM 1673 N N . ASN A 1 215 ? 77.863 -35.384 -132.347 1.00 52.50 215 ASN A N 1
ATOM 1674 C CA . ASN A 1 215 ? 76.628 -34.693 -131.919 1.00 52.50 215 ASN A CA 1
ATOM 1675 C C . ASN A 1 215 ? 76.389 -34.612 -130.386 1.00 52.50 215 ASN A C 1
ATOM 1677 O O . ASN A 1 215 ? 75.246 -34.531 -129.927 1.00 52.50 215 ASN A O 1
ATOM 1681 N N . ASP A 1 216 ? 77.452 -34.616 -129.571 1.00 55.97 216 ASP A N 1
ATOM 1682 C CA . ASP A 1 216 ? 77.355 -34.679 -128.098 1.00 55.97 216 ASP A CA 1
ATOM 1683 C C . ASP A 1 216 ? 76.574 -33.500 -127.479 1.00 55.97 216 ASP A C 1
ATOM 1685 O O . ASP A 1 216 ? 75.892 -33.645 -126.460 1.00 55.97 216 ASP A O 1
ATOM 1689 N N . GLU A 1 217 ? 76.614 -32.334 -128.131 1.00 64.94 217 GLU A N 1
ATOM 1690 C CA . GLU A 1 217 ? 75.942 -31.109 -127.691 1.00 64.94 217 GLU A CA 1
ATOM 1691 C C . GLU A 1 217 ? 74.411 -31.256 -127.625 1.00 64.94 217 GLU A C 1
ATOM 1693 O O . GLU A 1 217 ? 73.785 -30.763 -126.684 1.00 64.94 217 GLU A O 1
ATOM 1698 N N . HIS A 1 218 ? 73.795 -32.005 -128.548 1.00 69.25 218 HIS A N 1
ATOM 1699 C CA . HIS A 1 218 ? 72.346 -32.234 -128.538 1.00 69.25 218 HIS A CA 1
ATOM 1700 C C . HIS A 1 218 ? 71.897 -33.186 -127.419 1.00 69.25 218 HIS A C 1
ATOM 1702 O O . HIS A 1 218 ? 70.851 -32.956 -126.806 1.00 69.25 218 HIS A O 1
ATOM 1708 N N . GLN A 1 219 ? 72.689 -34.213 -127.087 1.00 74.44 219 GLN A N 1
ATOM 1709 C CA . GLN A 1 219 ? 72.385 -35.081 -125.940 1.00 74.44 219 GLN A CA 1
ATOM 1710 C C . GLN A 1 219 ? 72.548 -34.319 -124.618 1.00 74.44 219 GLN A C 1
ATOM 1712 O O . GLN A 1 219 ? 71.679 -34.393 -123.744 1.00 74.44 219 GLN A O 1
ATOM 1717 N N . LEU A 1 220 ? 73.602 -33.502 -124.504 1.00 75.50 220 LEU A N 1
ATOM 1718 C CA . LEU A 1 220 ? 73.820 -32.624 -123.356 1.00 75.50 220 LEU A CA 1
ATOM 1719 C C . LEU A 1 220 ? 72.686 -31.594 -123.197 1.00 75.50 220 LEU A C 1
ATOM 1721 O O . LEU A 1 220 ? 72.245 -31.338 -122.077 1.00 75.50 220 LEU A O 1
ATOM 1725 N N . ALA A 1 221 ? 72.178 -31.029 -124.297 1.00 77.69 221 ALA A N 1
ATOM 1726 C CA . ALA A 1 221 ? 71.031 -30.121 -124.287 1.00 77.69 221 ALA A CA 1
ATOM 1727 C C . ALA A 1 221 ? 69.733 -30.817 -123.833 1.00 77.69 221 ALA A C 1
ATOM 1729 O O . ALA A 1 221 ? 68.994 -30.257 -123.020 1.00 77.69 221 ALA A O 1
ATOM 1730 N N . SER A 1 222 ? 69.482 -32.051 -124.285 1.00 80.69 222 SER A N 1
ATOM 1731 C CA . SER A 1 222 ? 68.328 -32.850 -123.847 1.00 80.69 222 SER A CA 1
ATOM 1732 C C . SER A 1 222 ? 68.373 -33.140 -122.342 1.00 80.69 222 SER A C 1
ATOM 1734 O O . SER A 1 222 ? 67.383 -32.927 -121.640 1.00 80.69 222 SER A O 1
ATOM 1736 N N . LEU A 1 223 ? 69.528 -33.560 -121.814 1.00 82.00 223 LEU A N 1
ATOM 1737 C CA . LEU A 1 223 ? 69.700 -33.807 -120.378 1.00 82.00 223 LEU A CA 1
ATOM 1738 C C . LEU A 1 223 ? 69.575 -32.518 -119.553 1.00 82.00 223 LEU A C 1
ATOM 1740 O O . LEU A 1 223 ? 68.870 -32.516 -118.548 1.00 82.00 223 LEU A O 1
ATOM 1744 N N . LYS A 1 224 ? 70.156 -31.396 -120.004 1.00 83.00 224 LYS A N 1
ATOM 1745 C CA . LYS A 1 224 ? 69.955 -30.075 -119.374 1.00 83.00 224 LYS A CA 1
ATOM 1746 C C . LYS A 1 224 ? 68.480 -29.659 -119.351 1.00 83.00 224 LYS A C 1
ATOM 1748 O O . LYS A 1 224 ? 68.021 -29.109 -118.356 1.00 83.00 224 LYS A O 1
ATOM 1753 N N . SER A 1 225 ? 67.719 -29.942 -120.410 1.00 83.12 225 SER A N 1
ATOM 1754 C CA . SER A 1 225 ? 66.277 -29.666 -120.456 1.00 83.12 225 SER A CA 1
ATOM 1755 C C . SER A 1 225 ? 65.496 -30.504 -119.434 1.00 83.12 225 SER A C 1
ATOM 1757 O O . SER A 1 225 ? 64.660 -29.962 -118.710 1.00 83.12 225 SER A O 1
ATOM 1759 N N . GLN A 1 226 ? 65.819 -31.797 -119.303 1.00 87.38 226 GLN A N 1
ATOM 1760 C CA . GLN A 1 226 ? 65.213 -32.673 -118.293 1.00 87.38 226 GLN A CA 1
ATOM 1761 C C . GLN A 1 226 ? 65.578 -32.266 -116.859 1.00 87.38 226 GLN A C 1
ATOM 1763 O O . GLN A 1 226 ? 64.698 -32.264 -116.000 1.00 87.38 226 GLN A O 1
ATOM 1768 N N . ILE A 1 227 ? 66.833 -31.874 -116.607 1.00 85.75 227 ILE A N 1
ATOM 1769 C CA . ILE A 1 227 ? 67.282 -31.341 -115.311 1.00 85.75 227 ILE A CA 1
ATOM 1770 C C . ILE A 1 227 ? 66.492 -30.071 -114.974 1.00 85.75 227 ILE A C 1
ATOM 1772 O O . ILE A 1 227 ? 65.792 -30.057 -113.970 1.00 85.75 227 ILE A O 1
ATOM 1776 N N . ASN A 1 228 ? 66.444 -29.082 -115.874 1.00 86.00 228 ASN A N 1
ATOM 1777 C CA . ASN A 1 228 ? 65.670 -27.851 -115.667 1.00 86.00 228 ASN A CA 1
ATOM 1778 C C . ASN A 1 228 ? 64.163 -28.105 -115.430 1.00 86.00 228 ASN A C 1
ATOM 1780 O O . ASN A 1 228 ? 63.515 -27.350 -114.705 1.00 86.00 228 ASN A O 1
ATOM 1784 N N . MET A 1 229 ? 63.574 -29.148 -116.033 1.00 89.12 229 MET A N 1
ATOM 1785 C CA . MET A 1 229 ? 62.200 -29.572 -115.720 1.00 89.12 229 MET A CA 1
ATOM 1786 C C . MET A 1 229 ? 62.076 -30.200 -114.327 1.00 89.12 229 MET A C 1
ATOM 1788 O O . MET A 1 229 ? 61.064 -29.992 -113.658 1.00 89.12 229 MET A O 1
ATOM 1792 N N . LYS A 1 230 ? 63.071 -30.977 -113.889 1.00 87.81 230 LYS A N 1
ATOM 1793 C CA . LYS A 1 230 ? 63.086 -31.598 -112.560 1.00 87.81 230 LYS A CA 1
ATOM 1794 C C . LYS A 1 230 ? 63.351 -30.583 -111.458 1.00 87.81 230 LYS A C 1
ATOM 1796 O O . LYS A 1 230 ? 62.671 -30.653 -110.444 1.00 87.81 230 LYS A O 1
ATOM 1801 N N . ASP A 1 231 ? 64.219 -29.606 -111.687 1.00 89.38 231 ASP A N 1
ATOM 1802 C CA . ASP A 1 231 ? 64.469 -28.514 -110.747 1.00 89.38 231 ASP A CA 1
ATOM 1803 C C . ASP A 1 231 ? 63.205 -27.672 -110.542 1.00 89.38 231 ASP A C 1
ATOM 1805 O O . ASP A 1 231 ? 62.791 -27.483 -109.403 1.00 89.38 231 ASP A O 1
ATOM 1809 N N . ARG A 1 232 ? 62.488 -27.304 -111.617 1.00 89.56 232 ARG A N 1
ATOM 1810 C CA . ARG A 1 232 ? 61.156 -26.671 -111.507 1.00 89.56 232 ARG A CA 1
ATOM 1811 C C . ARG A 1 232 ? 60.159 -27.537 -110.736 1.00 89.56 232 ARG A C 1
ATOM 1813 O O . ARG A 1 232 ? 59.485 -27.041 -109.843 1.00 89.56 232 ARG A O 1
ATOM 1820 N N . GLN A 1 233 ? 60.104 -28.842 -111.019 1.00 92.94 233 GLN A N 1
ATOM 1821 C CA . GLN A 1 233 ? 59.239 -29.764 -110.275 1.00 92.94 233 GLN A CA 1
ATOM 1822 C C . GLN A 1 233 ? 59.612 -29.824 -108.778 1.00 92.94 233 GLN A C 1
ATOM 1824 O O . GLN A 1 233 ? 58.730 -29.966 -107.932 1.00 92.94 233 GLN A O 1
ATOM 1829 N N . ILE A 1 234 ? 60.897 -29.700 -108.433 1.00 91.12 234 ILE A N 1
ATOM 1830 C CA . ILE A 1 234 ? 61.389 -29.629 -107.050 1.00 91.12 234 ILE A CA 1
ATOM 1831 C C . ILE A 1 234 ? 61.047 -28.272 -106.414 1.00 91.12 234 ILE A C 1
ATOM 1833 O O . ILE A 1 234 ? 60.660 -28.245 -105.247 1.00 91.12 234 ILE A O 1
ATOM 1837 N N . GLU A 1 235 ? 61.130 -27.162 -107.150 1.00 91.75 235 GLU A N 1
ATOM 1838 C CA . GLU A 1 235 ? 60.711 -25.831 -106.693 1.00 91.75 235 GLU A CA 1
ATOM 1839 C C . GLU A 1 235 ? 59.203 -25.775 -106.413 1.00 91.75 235 GLU A C 1
ATOM 1841 O O . GLU A 1 235 ? 58.813 -25.368 -105.316 1.00 91.75 235 GLU A O 1
ATOM 1846 N N . ASP A 1 236 ? 58.367 -26.270 -107.331 1.00 91.06 236 ASP A N 1
ATOM 1847 C CA . ASP A 1 236 ? 56.908 -26.360 -107.176 1.00 91.06 236 ASP A CA 1
ATOM 1848 C C . ASP A 1 236 ? 56.525 -27.232 -105.967 1.00 91.06 236 ASP A C 1
ATOM 1850 O O . ASP A 1 236 ? 55.720 -26.832 -105.118 1.00 91.06 236 ASP A O 1
ATOM 1854 N N . LEU A 1 237 ? 57.148 -28.410 -105.824 1.00 92.06 237 LEU A N 1
ATOM 1855 C CA . LEU A 1 237 ? 56.938 -29.286 -104.666 1.00 92.06 237 LEU A CA 1
ATOM 1856 C C . LEU A 1 237 ? 57.460 -28.655 -103.364 1.00 92.06 237 LEU A C 1
ATOM 1858 O O . LEU A 1 237 ? 56.823 -28.798 -102.322 1.00 92.06 237 LEU A O 1
ATOM 1862 N N . SER A 1 238 ? 58.569 -27.913 -103.400 1.00 91.06 238 SER A N 1
ATOM 1863 C CA . SER A 1 238 ? 59.115 -27.180 -102.248 1.00 91.06 238 SER A CA 1
ATOM 1864 C C . SER A 1 238 ? 58.189 -26.040 -101.816 1.00 91.06 238 SER A C 1
ATOM 1866 O O . SER A 1 238 ? 57.929 -25.874 -100.622 1.00 91.06 238 SER A O 1
ATOM 1868 N N . ALA A 1 239 ? 57.631 -25.285 -102.767 1.00 91.31 239 ALA A N 1
ATOM 1869 C CA . ALA A 1 239 ? 56.626 -24.256 -102.518 1.00 91.31 239 ALA A CA 1
ATOM 1870 C C . ALA A 1 239 ? 55.332 -24.858 -101.942 1.00 91.31 239 ALA A C 1
ATOM 1872 O O . ALA A 1 239 ? 54.824 -24.367 -100.930 1.00 91.31 239 ALA A O 1
ATOM 1873 N N . SER A 1 240 ? 54.857 -25.973 -102.506 1.00 92.94 240 SER A N 1
ATOM 1874 C CA . SER A 1 240 ? 53.704 -26.720 -101.994 1.00 92.94 240 SER A CA 1
ATOM 1875 C C . SER A 1 240 ? 53.943 -27.226 -100.565 1.00 92.94 240 SER A C 1
ATOM 1877 O O . SER A 1 240 ? 53.128 -26.982 -99.678 1.00 92.94 240 SER A O 1
ATOM 1879 N N . CYS A 1 241 ? 55.093 -27.847 -100.283 1.00 91.50 241 CYS A N 1
ATOM 1880 C CA . CYS A 1 241 ? 55.455 -28.307 -98.939 1.00 91.50 241 CYS A CA 1
ATOM 1881 C C . CYS A 1 241 ? 55.577 -27.158 -97.924 1.00 91.50 241 CYS A C 1
ATOM 1883 O O . CYS A 1 241 ? 55.143 -27.310 -96.780 1.00 91.50 241 CYS A O 1
ATOM 1885 N N . LYS A 1 242 ? 56.105 -25.990 -98.321 1.00 92.44 242 LYS A N 1
ATOM 1886 C CA . LYS A 1 242 ? 56.124 -24.777 -97.479 1.00 92.44 242 LYS A CA 1
ATOM 1887 C C . LYS A 1 242 ? 54.704 -24.283 -97.178 1.00 92.44 242 LYS A C 1
ATOM 1889 O O . LYS A 1 242 ? 54.391 -24.039 -96.015 1.00 92.44 242 LYS A O 1
ATOM 1894 N N . SER A 1 243 ? 53.836 -24.216 -98.190 1.00 93.62 243 SER A N 1
ATOM 1895 C CA . SER A 1 243 ? 52.426 -23.827 -98.040 1.00 93.62 243 SER A CA 1
ATOM 1896 C C . SER A 1 243 ? 51.664 -24.784 -97.113 1.00 93.62 243 SER A C 1
ATOM 1898 O O . SER A 1 243 ? 51.069 -24.354 -96.125 1.00 93.62 243 SER A O 1
ATOM 1900 N N . LEU A 1 244 ? 51.781 -26.097 -97.337 1.00 92.88 244 LEU A N 1
ATOM 1901 C CA . LEU A 1 244 ? 51.201 -27.133 -96.479 1.00 92.88 244 LEU A CA 1
ATOM 1902 C C . LEU A 1 244 ? 51.729 -27.064 -95.038 1.00 92.88 244 LEU A C 1
ATOM 1904 O O . LEU A 1 244 ? 50.956 -27.231 -94.097 1.00 92.88 244 LEU A O 1
ATOM 1908 N N . THR A 1 245 ? 53.016 -26.761 -94.842 1.00 92.00 245 THR A N 1
ATOM 1909 C CA . THR A 1 245 ? 53.608 -26.562 -93.506 1.00 92.00 245 THR A CA 1
ATOM 1910 C C . THR A 1 245 ? 53.018 -25.331 -92.812 1.00 92.00 245 THR A C 1
ATOM 1912 O O . THR A 1 245 ? 52.683 -25.393 -91.627 1.00 92.00 245 THR A O 1
ATOM 1915 N N . GLN A 1 246 ? 52.828 -24.225 -93.538 1.00 92.50 246 GLN A N 1
ATOM 1916 C CA . GLN A 1 246 ? 52.182 -23.018 -93.018 1.00 92.50 246 GLN A CA 1
ATOM 1917 C C . GLN A 1 246 ? 50.721 -23.289 -92.629 1.00 92.50 246 GLN A C 1
ATOM 1919 O O . GLN A 1 246 ? 50.331 -22.981 -91.504 1.00 92.50 246 GLN A O 1
ATOM 1924 N N . ILE A 1 247 ? 49.948 -23.951 -93.497 1.00 93.44 247 ILE A N 1
ATOM 1925 C CA . ILE A 1 247 ? 48.559 -24.362 -93.230 1.00 93.44 247 ILE A CA 1
ATOM 1926 C C . ILE A 1 247 ? 48.491 -25.285 -92.004 1.00 93.44 247 ILE A C 1
ATOM 1928 O O . ILE A 1 247 ? 47.678 -25.063 -91.109 1.00 93.44 247 ILE A O 1
ATOM 1932 N N . ASN A 1 248 ? 49.379 -26.279 -91.905 1.00 93.56 248 ASN A N 1
ATOM 1933 C CA . ASN A 1 248 ? 49.457 -27.195 -90.764 1.00 93.56 248 ASN A CA 1
ATOM 1934 C C . ASN A 1 248 ? 49.748 -26.450 -89.445 1.00 93.56 248 ASN A C 1
ATOM 1936 O O . ASN A 1 248 ? 49.138 -26.744 -88.417 1.00 93.56 248 ASN A O 1
ATOM 1940 N N . ASN A 1 249 ? 50.620 -25.438 -89.476 1.00 93.06 249 ASN A N 1
ATOM 1941 C CA . ASN A 1 249 ? 50.900 -24.584 -88.320 1.00 93.06 249 ASN A CA 1
ATOM 1942 C C . ASN A 1 249 ? 49.704 -23.687 -87.948 1.00 93.06 249 ASN A C 1
ATOM 1944 O O . ASN A 1 249 ? 49.400 -23.553 -86.762 1.00 93.06 249 ASN A O 1
ATOM 1948 N N . THR A 1 250 ? 48.973 -23.136 -88.922 1.00 92.94 250 THR A N 1
ATOM 1949 C CA . THR A 1 250 ? 47.719 -22.401 -88.672 1.00 92.94 250 THR A CA 1
ATOM 1950 C C . THR A 1 250 ? 46.646 -23.307 -88.060 1.00 92.94 250 THR A C 1
ATOM 1952 O O . THR A 1 250 ? 46.035 -22.928 -87.060 1.00 92.94 250 THR A O 1
ATOM 1955 N N . LEU A 1 251 ? 46.468 -24.527 -88.576 1.00 93.69 251 LEU A N 1
ATOM 1956 C CA . LEU A 1 251 ? 45.538 -25.521 -88.024 1.00 93.69 251 LEU A CA 1
ATOM 1957 C C . LEU A 1 251 ? 45.929 -25.943 -86.598 1.00 93.69 251 LEU A C 1
ATOM 1959 O O . LEU A 1 251 ? 45.069 -26.015 -85.726 1.00 93.69 251 LEU A O 1
ATOM 1963 N N . LYS A 1 252 ? 47.224 -26.130 -86.304 1.00 93.19 252 LYS A N 1
ATOM 1964 C CA . LYS A 1 252 ? 47.714 -26.369 -84.930 1.00 93.19 252 LYS A CA 1
ATOM 1965 C C . LYS A 1 252 ? 47.384 -25.213 -83.981 1.00 93.19 252 LYS A C 1
ATOM 1967 O O . LYS A 1 252 ? 46.970 -25.457 -82.850 1.00 93.19 252 LYS A O 1
ATOM 1972 N N . GLN A 1 253 ? 47.525 -23.962 -84.427 1.00 92.50 253 GLN A N 1
ATOM 1973 C CA . GLN A 1 253 ? 47.139 -22.790 -83.630 1.00 92.50 253 GLN A CA 1
ATOM 1974 C C . GLN A 1 253 ? 45.619 -22.696 -83.422 1.00 92.50 253 GLN A C 1
ATOM 1976 O O . GLN A 1 253 ? 45.179 -22.328 -82.333 1.00 92.50 253 GLN A O 1
ATOM 1981 N N . GLN A 1 254 ? 44.812 -23.040 -84.431 1.00 92.62 254 GLN A N 1
ATOM 1982 C CA . GLN A 1 254 ? 43.352 -23.106 -84.309 1.00 92.62 254 GLN A CA 1
ATOM 1983 C C . GLN A 1 254 ? 42.920 -24.218 -83.345 1.00 92.62 254 GLN A C 1
ATOM 1985 O O . GLN A 1 254 ? 42.161 -23.941 -82.419 1.00 92.62 254 GLN A O 1
ATOM 1990 N N . ASN A 1 255 ? 43.476 -25.425 -83.475 1.00 92.38 255 ASN A N 1
ATOM 1991 C CA . ASN A 1 255 ? 43.220 -26.534 -82.556 1.00 92.38 255 ASN A CA 1
ATOM 1992 C C . ASN A 1 255 ? 43.605 -26.174 -81.118 1.00 92.38 255 ASN A C 1
ATOM 1994 O O . ASN A 1 255 ? 42.803 -26.400 -80.219 1.00 92.38 255 ASN A O 1
ATOM 1998 N N . LYS A 1 256 ? 44.757 -25.522 -80.888 1.00 94.38 256 LYS A N 1
ATOM 1999 C CA . LYS A 1 256 ? 45.100 -25.023 -79.546 1.00 94.38 256 LYS A CA 1
ATOM 2000 C C . LYS A 1 256 ? 44.030 -24.060 -79.011 1.00 94.38 256 LYS A C 1
ATOM 2002 O O . LYS A 1 256 ? 43.550 -24.259 -77.902 1.00 94.38 256 LYS A O 1
ATOM 2007 N N . LYS A 1 257 ? 43.597 -23.071 -79.805 1.00 93.25 257 LYS A N 1
ATOM 2008 C CA . LYS A 1 257 ? 42.528 -22.131 -79.409 1.00 93.25 257 LYS A CA 1
ATOM 2009 C C . LYS A 1 257 ? 41.190 -22.827 -79.119 1.00 93.25 257 LYS A C 1
ATOM 2011 O O . LYS A 1 257 ? 40.431 -22.331 -78.290 1.00 93.25 257 LYS A O 1
ATOM 2016 N N . LEU A 1 258 ? 40.887 -23.946 -79.781 1.00 93.19 258 LEU A N 1
ATOM 2017 C CA . LEU A 1 258 ? 39.703 -24.763 -79.493 1.00 93.19 258 LEU A CA 1
ATOM 2018 C C . LEU A 1 258 ? 39.860 -25.547 -78.181 1.00 93.19 258 LEU A C 1
ATOM 2020 O O . LEU A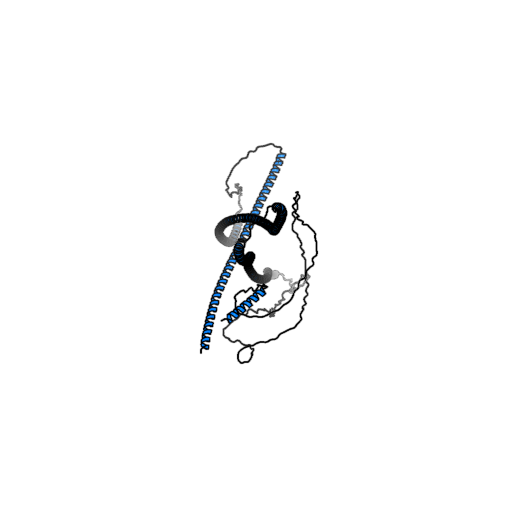 1 258 ? 38.947 -25.517 -77.361 1.00 93.19 258 LEU A O 1
ATOM 2024 N N . THR A 1 259 ? 41.022 -26.155 -77.925 1.00 93.31 259 THR A N 1
ATOM 2025 C CA . THR A 1 259 ? 41.332 -26.814 -76.642 1.00 93.31 259 THR A CA 1
ATOM 2026 C C . THR A 1 259 ? 41.287 -25.829 -75.470 1.00 93.31 259 THR A C 1
ATOM 2028 O O . THR A 1 259 ? 40.681 -26.126 -74.441 1.00 93.31 259 THR A O 1
ATOM 2031 N N . ASP A 1 260 ? 41.864 -24.634 -75.633 1.00 93.56 260 ASP A N 1
ATOM 2032 C CA . ASP A 1 260 ? 41.849 -23.574 -74.618 1.00 93.56 260 ASP A CA 1
ATOM 2033 C C . ASP A 1 260 ? 40.402 -23.112 -74.320 1.00 93.56 260 ASP A C 1
ATOM 2035 O O . ASP A 1 260 ? 40.026 -22.948 -73.157 1.00 93.56 260 ASP A O 1
ATOM 2039 N N . LYS A 1 261 ? 39.549 -22.985 -75.353 1.00 93.56 261 LYS A N 1
ATOM 2040 C CA . LYS A 1 261 ? 38.107 -22.702 -75.202 1.00 93.56 261 LYS A CA 1
ATOM 2041 C C . LYS A 1 261 ? 37.344 -23.824 -74.495 1.00 93.56 261 LYS A C 1
ATOM 2043 O O . LYS A 1 261 ? 36.527 -23.532 -73.629 1.00 93.56 261 LYS A O 1
ATOM 2048 N N . LEU A 1 262 ? 37.598 -25.086 -74.841 1.00 93.56 262 LEU A N 1
ATOM 2049 C CA . LEU A 1 262 ? 36.927 -26.243 -74.235 1.00 93.56 262 LEU A CA 1
ATOM 2050 C C . LEU A 1 262 ? 37.312 -26.389 -72.752 1.00 93.56 262 LEU A C 1
ATOM 2052 O O . LEU A 1 262 ? 36.456 -26.652 -71.911 1.00 93.56 262 LEU A O 1
ATOM 2056 N N . SER A 1 263 ? 38.575 -26.108 -72.415 1.00 92.88 263 SER A N 1
ATOM 2057 C CA . SER A 1 263 ? 39.058 -26.006 -71.032 1.00 92.88 263 SER A CA 1
ATOM 2058 C C . SER A 1 263 ? 38.338 -24.901 -70.243 1.00 92.88 263 SER A C 1
ATOM 2060 O O . SER A 1 263 ? 37.891 -25.138 -69.121 1.00 92.88 263 SER A O 1
ATOM 2062 N N . LEU A 1 264 ? 38.151 -23.714 -70.837 1.00 94.12 264 LEU A N 1
ATOM 2063 C CA . LEU A 1 264 ? 37.379 -22.628 -70.221 1.00 94.12 264 LEU A CA 1
ATOM 2064 C C . LEU A 1 264 ? 35.898 -23.000 -70.035 1.00 94.12 264 LEU A C 1
ATOM 2066 O O . LEU A 1 264 ? 35.352 -22.783 -68.958 1.00 94.12 264 LEU A O 1
ATOM 2070 N N . MET A 1 265 ? 35.271 -23.612 -71.042 1.00 92.81 265 MET A N 1
ATOM 2071 C CA . MET A 1 265 ? 33.881 -24.077 -70.972 1.00 92.81 265 MET A CA 1
ATOM 2072 C C . MET A 1 265 ? 33.685 -25.113 -69.855 1.00 92.81 265 MET A C 1
ATOM 2074 O O . MET A 1 265 ? 32.738 -25.009 -69.083 1.00 92.81 265 MET A O 1
ATOM 2078 N N . SER A 1 266 ? 34.620 -26.058 -69.701 1.00 93.19 266 SER A N 1
ATOM 2079 C CA . SER A 1 266 ? 34.590 -27.051 -68.618 1.00 93.19 266 SER A CA 1
ATOM 2080 C C . SER A 1 266 ? 34.760 -26.430 -67.224 1.00 93.19 266 SER A C 1
ATOM 2082 O O . SER A 1 266 ? 34.198 -26.947 -66.260 1.00 93.19 266 SER A O 1
ATOM 2084 N N . LYS A 1 267 ? 35.487 -25.308 -67.095 1.00 93.81 267 LYS A N 1
ATOM 2085 C CA . LYS A 1 267 ? 35.521 -24.528 -65.844 1.00 93.81 267 LYS A CA 1
ATOM 2086 C C . LYS A 1 267 ? 34.180 -23.852 -65.580 1.00 93.81 267 LYS A C 1
ATOM 2088 O O . LYS A 1 267 ? 33.586 -24.120 -64.547 1.00 93.81 267 LYS A O 1
ATOM 2093 N N . MET A 1 268 ? 33.657 -23.097 -66.549 1.00 93.50 268 MET A N 1
ATOM 2094 C CA . MET A 1 268 ? 32.362 -22.419 -66.415 1.00 93.50 268 MET A CA 1
ATOM 2095 C C . MET A 1 268 ? 31.217 -23.390 -66.091 1.00 93.50 268 MET A C 1
ATOM 2097 O O . MET A 1 268 ? 30.343 -23.050 -65.305 1.00 93.50 268 MET A O 1
ATOM 2101 N N . GLN A 1 269 ? 31.239 -24.610 -66.637 1.00 94.94 269 GLN A N 1
ATOM 2102 C CA . GLN A 1 269 ? 30.263 -25.652 -66.308 1.00 94.94 269 GLN A CA 1
ATOM 2103 C C . GLN A 1 269 ? 30.388 -26.144 -64.854 1.00 94.94 269 GLN A C 1
ATOM 2105 O O . GLN A 1 269 ? 29.375 -26.390 -64.209 1.00 94.94 269 GLN A O 1
ATOM 2110 N N . LYS A 1 270 ? 31.608 -26.259 -64.310 1.00 94.69 270 LYS A N 1
ATOM 2111 C CA . LYS A 1 270 ? 31.820 -26.588 -62.888 1.00 94.69 270 LYS A CA 1
ATOM 2112 C C . LYS A 1 270 ? 31.410 -25.443 -61.969 1.00 94.69 270 LYS A C 1
ATOM 2114 O O . LYS A 1 270 ? 30.788 -25.697 -60.945 1.00 94.69 270 LYS A O 1
ATOM 2119 N N . ASP A 1 271 ? 31.731 -24.210 -62.349 1.00 93.56 271 ASP A N 1
ATOM 2120 C CA . ASP A 1 271 ? 31.350 -23.010 -61.602 1.00 93.56 271 ASP A CA 1
ATOM 2121 C C . ASP A 1 271 ? 29.817 -22.842 -61.579 1.00 93.56 271 ASP A C 1
ATOM 2123 O O . ASP A 1 271 ? 29.260 -22.445 -60.561 1.00 93.56 271 ASP A O 1
ATOM 2127 N N . LEU A 1 272 ? 29.133 -23.205 -62.673 1.00 94.88 272 LEU A N 1
ATOM 2128 C CA . LEU A 1 272 ? 27.672 -23.231 -62.779 1.00 94.88 272 LEU A CA 1
ATOM 2129 C C . LEU A 1 272 ? 27.054 -24.301 -61.865 1.00 94.88 272 LEU A C 1
ATOM 2131 O O . LEU A 1 272 ? 26.221 -23.952 -61.037 1.00 94.88 272 LEU A O 1
ATOM 2135 N N . VAL A 1 273 ? 27.525 -25.553 -61.914 1.00 95.31 273 VAL A N 1
ATOM 2136 C CA . VAL A 1 273 ? 27.035 -26.625 -61.017 1.00 95.31 273 VAL A CA 1
ATOM 2137 C C . VAL A 1 273 ? 27.298 -26.297 -59.541 1.00 95.31 273 VAL A C 1
ATOM 2139 O O . VAL A 1 273 ? 26.449 -26.533 -58.686 1.00 95.31 273 VAL A O 1
ATOM 2142 N N . ALA A 1 274 ? 28.440 -25.682 -59.218 1.00 94.25 274 ALA A N 1
ATOM 2143 C CA . ALA A 1 274 ? 28.720 -25.207 -57.862 1.00 94.25 274 ALA A CA 1
ATOM 2144 C C . ALA A 1 274 ? 27.786 -24.062 -57.416 1.00 94.25 274 ALA A C 1
ATOM 2146 O O . ALA A 1 274 ? 27.581 -23.870 -56.218 1.00 94.25 274 ALA A O 1
ATOM 2147 N N . LYS A 1 275 ? 27.212 -23.299 -58.358 1.00 95.62 275 LYS A N 1
ATOM 2148 C CA . LYS A 1 275 ? 26.205 -22.267 -58.075 1.00 95.62 275 LYS A CA 1
ATOM 2149 C C . LYS A 1 275 ? 24.791 -22.826 -57.975 1.00 95.62 275 LYS A C 1
ATOM 2151 O O . LYS A 1 275 ? 24.043 -22.322 -57.149 1.00 95.62 275 LYS A O 1
ATOM 2156 N N . GLU A 1 276 ? 24.455 -23.864 -58.735 1.00 95.00 276 GLU A N 1
ATOM 2157 C CA . GLU A 1 276 ? 23.202 -24.616 -58.578 1.00 95.00 276 GLU A CA 1
ATOM 2158 C C . GLU A 1 276 ? 23.124 -25.229 -57.170 1.00 95.00 276 GLU A C 1
ATOM 2160 O O . GLU A 1 276 ? 22.194 -24.921 -56.431 1.00 95.00 276 GLU A O 1
ATOM 2165 N N . VAL A 1 277 ? 24.171 -25.940 -56.727 1.00 96.12 277 VAL A N 1
ATOM 2166 C CA . VAL A 1 277 ? 24.247 -26.487 -55.355 1.00 96.12 277 VAL A CA 1
ATOM 2167 C C . VAL A 1 277 ? 24.115 -25.392 -54.289 1.00 96.12 277 VAL A C 1
ATOM 2169 O O . VAL A 1 277 ? 23.362 -25.559 -53.335 1.00 96.12 277 VAL A O 1
ATOM 2172 N N . GLN A 1 278 ? 24.779 -24.241 -54.459 1.00 95.81 278 GLN A N 1
ATOM 2173 C CA . GLN A 1 278 ? 24.651 -23.128 -53.507 1.00 95.81 278 GLN A CA 1
ATOM 2174 C C . GLN A 1 278 ? 23.229 -22.528 -53.473 1.00 95.81 278 GLN A C 1
ATOM 2176 O O . GLN A 1 278 ? 22.803 -22.014 -52.440 1.00 95.81 278 GLN A O 1
ATOM 2181 N N . ILE A 1 279 ? 22.492 -22.565 -54.586 1.00 95.00 279 ILE A N 1
ATOM 2182 C CA . ILE A 1 279 ? 21.096 -22.114 -54.646 1.00 95.00 279 ILE A CA 1
ATOM 2183 C C . ILE A 1 279 ? 20.186 -23.114 -53.918 1.00 95.00 279 ILE A C 1
ATOM 2185 O O . ILE A 1 279 ? 19.361 -22.690 -53.108 1.00 95.00 279 ILE A O 1
ATOM 2189 N N . ASP A 1 280 ? 20.379 -24.418 -54.127 1.00 94.75 280 ASP A N 1
ATOM 2190 C CA . ASP A 1 280 ? 19.621 -25.472 -53.437 1.00 94.75 280 ASP A CA 1
ATOM 2191 C C . ASP A 1 280 ? 19.863 -25.457 -51.914 1.00 94.75 280 ASP A C 1
ATOM 2193 O O . ASP A 1 280 ? 18.919 -25.576 -51.128 1.00 94.75 280 ASP A O 1
ATOM 2197 N N . GLU A 1 281 ? 21.109 -25.235 -51.478 1.00 95.88 281 GLU A N 1
ATOM 2198 C CA . GLU A 1 281 ? 21.464 -25.051 -50.062 1.00 95.88 281 GLU A CA 1
ATOM 2199 C C . GLU A 1 281 ? 20.723 -23.857 -49.435 1.00 95.88 281 GLU A C 1
ATOM 2201 O O . GLU A 1 281 ? 20.150 -23.989 -48.349 1.00 95.88 281 GLU A O 1
ATOM 2206 N N . LEU A 1 282 ? 20.666 -22.716 -50.134 1.00 95.31 282 LEU A N 1
ATOM 2207 C CA . LEU A 1 282 ? 19.955 -21.516 -49.678 1.00 95.31 282 LEU A CA 1
ATOM 2208 C C . LEU A 1 282 ? 18.428 -21.696 -49.665 1.00 95.31 282 LEU A C 1
ATOM 2210 O O . LEU A 1 282 ? 17.767 -21.184 -48.760 1.00 95.31 282 LEU A O 1
ATOM 2214 N N . PHE A 1 283 ? 17.850 -22.448 -50.608 1.00 94.44 283 PHE A N 1
ATOM 2215 C CA . PHE A 1 283 ? 16.429 -22.815 -50.553 1.00 94.44 283 PHE A CA 1
ATOM 2216 C C . PHE A 1 283 ? 16.126 -23.725 -49.354 1.00 94.44 283 PHE A C 1
ATOM 2218 O O . PHE A 1 283 ? 15.151 -23.489 -48.635 1.00 94.44 283 PHE A O 1
ATOM 2225 N N . ALA A 1 284 ? 16.980 -24.717 -49.083 1.00 93.81 284 ALA A N 1
ATOM 2226 C CA . ALA A 1 284 ? 16.832 -25.606 -47.932 1.00 93.81 284 ALA A CA 1
ATOM 2227 C C . ALA A 1 284 ? 17.024 -24.879 -46.584 1.00 93.81 284 ALA A C 1
ATOM 2229 O O . ALA A 1 284 ? 16.381 -25.234 -45.594 1.00 93.81 284 ALA A O 1
ATOM 2230 N N . GLU A 1 285 ? 17.885 -23.859 -46.519 1.00 94.62 285 GLU A N 1
ATOM 2231 C CA . GLU A 1 285 ? 17.995 -22.968 -45.357 1.00 94.62 285 GLU A CA 1
ATOM 2232 C C . GLU A 1 285 ? 16.752 -22.075 -45.209 1.00 94.62 285 GLU A C 1
ATOM 2234 O O . GLU A 1 285 ? 16.171 -22.011 -44.124 1.00 94.62 285 GLU A O 1
ATOM 2239 N N . GLY A 1 286 ? 16.271 -21.473 -46.301 1.00 95.62 286 GLY A N 1
ATOM 2240 C CA . GLY A 1 286 ? 15.041 -20.677 -46.320 1.00 95.62 286 GLY A CA 1
ATOM 2241 C C . GLY A 1 286 ? 13.811 -21.452 -45.835 1.00 95.62 286 GLY A C 1
ATOM 2242 O O . GLY A 1 286 ? 13.022 -20.923 -45.048 1.00 95.62 286 GLY A O 1
ATOM 2243 N N . GLN A 1 287 ? 13.677 -22.728 -46.217 1.00 94.25 287 GLN A N 1
ATOM 2244 C CA . GLN A 1 287 ? 12.622 -23.605 -45.702 1.00 94.25 287 GLN A CA 1
ATOM 2245 C C . GLN A 1 287 ? 12.752 -23.826 -44.185 1.00 94.25 287 GLN A C 1
ATOM 2247 O O . GLN A 1 287 ? 11.776 -23.644 -43.458 1.00 94.25 287 GLN A O 1
ATOM 2252 N N . LYS A 1 288 ? 13.951 -24.152 -43.679 1.00 95.81 288 LYS A N 1
ATOM 2253 C CA . LYS A 1 288 ? 14.189 -24.343 -42.232 1.00 95.81 288 LYS A CA 1
ATOM 2254 C C . LYS A 1 288 ? 13.879 -23.080 -41.425 1.00 95.81 288 LYS A C 1
ATOM 2256 O O . LYS A 1 288 ? 13.286 -23.172 -40.352 1.00 95.81 288 LYS A O 1
ATOM 2261 N N . LEU A 1 289 ? 14.240 -21.904 -41.941 1.00 93.75 289 LEU A N 1
ATOM 2262 C CA . LEU A 1 289 ? 13.914 -20.616 -41.322 1.00 93.75 289 LEU A CA 1
ATOM 2263 C C . LEU A 1 289 ? 12.401 -20.346 -41.324 1.00 93.75 289 LEU A C 1
ATOM 2265 O O . LEU A 1 289 ? 11.870 -19.855 -40.327 1.00 93.75 289 LEU A O 1
ATOM 2269 N N . SER A 1 290 ? 11.691 -20.724 -42.392 1.00 93.44 290 SER A N 1
ATOM 2270 C CA . SER A 1 290 ? 10.224 -20.663 -42.452 1.00 93.44 290 SER A CA 1
ATOM 2271 C C . SER A 1 290 ? 9.570 -21.573 -41.402 1.00 93.44 290 SER A C 1
ATOM 2273 O O . SER A 1 290 ? 8.705 -21.125 -40.649 1.00 93.44 290 SER A O 1
ATOM 2275 N N . GLU A 1 291 ? 10.040 -22.818 -41.264 1.00 94.12 291 GLU A N 1
ATOM 2276 C CA . GLU A 1 291 ? 9.558 -23.754 -40.240 1.00 94.12 291 GLU A CA 1
ATOM 2277 C C . GLU A 1 291 ? 9.827 -23.259 -38.810 1.00 94.12 291 GLU A C 1
ATOM 2279 O O . GLU A 1 291 ? 8.950 -23.363 -37.949 1.00 94.12 291 GLU A O 1
ATOM 2284 N N . LEU A 1 292 ? 11.012 -22.699 -38.542 1.00 94.06 292 LEU A N 1
ATOM 2285 C CA . LEU A 1 292 ? 11.360 -22.126 -37.237 1.00 94.06 292 LEU A CA 1
ATOM 2286 C C . LEU A 1 292 ? 10.480 -20.919 -36.894 1.00 94.06 292 LEU A C 1
ATOM 2288 O O . LEU A 1 292 ? 9.915 -20.877 -35.800 1.00 94.06 292 LEU A O 1
ATOM 2292 N N . ASN A 1 293 ? 10.285 -19.994 -37.837 1.00 92.94 293 ASN A N 1
ATOM 2293 C CA . ASN A 1 293 ? 9.380 -18.856 -37.672 1.00 92.94 293 ASN A CA 1
ATOM 2294 C C . ASN A 1 293 ? 7.922 -19.320 -37.464 1.00 92.94 293 ASN A C 1
ATOM 2296 O O . ASN A 1 293 ? 7.207 -18.792 -36.613 1.00 92.94 293 ASN A O 1
ATOM 2300 N N . GLY A 1 294 ? 7.490 -20.378 -38.159 1.00 93.38 294 GLY A N 1
ATOM 2301 C CA . GLY A 1 294 ? 6.184 -21.008 -37.952 1.00 93.38 294 GLY A CA 1
ATOM 2302 C C . GLY A 1 294 ? 6.009 -21.606 -36.549 1.00 93.38 294 GLY A C 1
ATOM 2303 O O . GLY A 1 294 ? 4.937 -21.472 -35.955 1.00 93.38 294 GLY A O 1
ATOM 2304 N N . ARG A 1 295 ? 7.058 -22.217 -35.978 1.00 93.94 295 ARG A N 1
ATOM 2305 C CA . ARG A 1 295 ? 7.060 -22.711 -34.586 1.00 93.94 295 ARG A CA 1
ATOM 2306 C C . ARG A 1 295 ? 7.034 -21.555 -33.582 1.00 93.94 295 ARG A C 1
ATOM 2308 O O . ARG A 1 295 ? 6.184 -21.556 -32.697 1.00 93.94 295 ARG A O 1
ATOM 2315 N N . GLN A 1 296 ? 7.882 -20.541 -33.763 1.00 94.62 296 GLN A N 1
ATOM 2316 C CA . GLN A 1 296 ? 7.899 -19.332 -32.927 1.00 94.62 296 GLN A CA 1
ATOM 2317 C C . GLN A 1 296 ? 6.551 -18.595 -32.960 1.00 94.62 296 GLN A C 1
ATOM 2319 O O . GLN A 1 296 ? 6.034 -18.206 -31.919 1.00 94.62 296 GLN A O 1
ATOM 2324 N N . SER A 1 297 ? 5.921 -18.486 -34.132 1.00 92.94 297 SER A N 1
ATOM 2325 C CA . SER A 1 297 ? 4.595 -17.877 -34.296 1.00 92.94 297 SER A CA 1
ATOM 2326 C C . SER A 1 297 ? 3.481 -18.647 -33.576 1.00 92.94 297 SER A C 1
ATOM 2328 O O . SER A 1 297 ? 2.518 -18.036 -33.112 1.00 92.94 297 SER A O 1
ATOM 2330 N N . LYS A 1 298 ? 3.592 -19.979 -33.462 1.00 94.12 298 LYS A N 1
ATOM 2331 C CA . LYS A 1 298 ? 2.676 -20.794 -32.645 1.00 94.12 298 LYS A CA 1
ATOM 2332 C C . LYS A 1 298 ? 2.933 -20.597 -31.151 1.00 94.12 298 LYS A C 1
ATOM 2334 O O . LYS A 1 298 ? 1.977 -20.413 -30.407 1.00 94.12 298 LYS A O 1
ATOM 2339 N N . GLU A 1 299 ? 4.194 -20.554 -30.729 1.00 92.75 299 GLU A N 1
ATOM 2340 C CA . GLU A 1 299 ? 4.555 -20.342 -29.322 1.00 92.75 299 GLU A CA 1
ATOM 2341 C C . GLU A 1 299 ? 4.157 -18.945 -28.820 1.00 92.75 299 GLU A C 1
ATOM 2343 O O . GLU A 1 299 ? 3.577 -18.817 -27.750 1.00 92.75 299 GLU A O 1
ATOM 2348 N N . ILE A 1 300 ? 4.333 -17.898 -29.633 1.00 91.62 300 ILE A N 1
ATOM 2349 C CA . ILE A 1 300 ? 3.859 -16.540 -29.314 1.00 91.62 300 ILE A CA 1
ATOM 2350 C C . ILE A 1 300 ? 2.329 -16.500 -29.160 1.00 91.62 300 ILE A C 1
ATOM 2352 O O . ILE A 1 300 ? 1.821 -15.764 -28.316 1.00 91.62 300 ILE A O 1
ATOM 2356 N N . LYS A 1 301 ? 1.573 -17.292 -29.936 1.00 92.88 301 LYS A N 1
ATOM 2357 C CA . LYS A 1 301 ? 0.118 -17.431 -29.739 1.00 92.88 301 LYS A CA 1
ATOM 2358 C C . LYS A 1 301 ? -0.214 -18.171 -28.439 1.00 92.88 301 LYS A C 1
ATOM 2360 O O . LYS A 1 301 ? -1.105 -17.723 -27.726 1.00 92.88 301 LYS A O 1
ATOM 2365 N N . ARG A 1 302 ? 0.523 -19.242 -28.116 1.00 96.75 302 ARG A N 1
ATOM 2366 C CA . ARG A 1 302 ? 0.383 -20.018 -26.871 1.00 96.75 302 ARG A CA 1
ATOM 2367 C C . ARG A 1 302 ? 0.602 -19.128 -25.640 1.00 96.75 302 ARG A C 1
ATOM 2369 O O . ARG A 1 302 ? -0.296 -18.999 -24.820 1.00 96.75 302 ARG A O 1
ATOM 2376 N N . LEU A 1 303 ? 1.727 -18.413 -25.594 1.00 94.19 303 LEU A N 1
ATOM 2377 C CA . LEU A 1 303 ? 2.087 -17.498 -24.504 1.00 94.19 303 LEU A CA 1
ATOM 2378 C C . LEU A 1 303 ? 1.101 -16.326 -24.352 1.00 94.19 303 LEU A C 1
ATOM 2380 O O . LEU A 1 303 ? 0.805 -15.919 -23.235 1.00 94.19 303 LEU A O 1
ATOM 2384 N N . ARG A 1 304 ? 0.545 -15.796 -25.452 1.00 92.88 304 ARG A N 1
ATOM 2385 C CA . ARG A 1 304 ? -0.520 -14.772 -25.389 1.00 92.88 304 ARG A CA 1
ATOM 2386 C C . ARG A 1 304 ? -1.827 -15.312 -24.808 1.00 92.88 304 ARG A C 1
ATOM 2388 O O . ARG A 1 304 ? -2.513 -14.583 -24.101 1.00 92.88 304 ARG A O 1
ATOM 2395 N N . GLN A 1 305 ? -2.171 -16.567 -25.096 1.00 92.94 305 GLN A N 1
ATOM 2396 C CA . GLN A 1 305 ? -3.338 -17.217 -24.501 1.00 92.94 305 GLN A CA 1
ATOM 2397 C C . GLN A 1 305 ? -3.124 -17.490 -23.003 1.00 92.94 305 GLN A C 1
ATOM 2399 O O . GLN A 1 305 ? -4.040 -17.271 -22.219 1.00 92.94 305 GLN A O 1
ATOM 2404 N N . GLU A 1 306 ? -1.916 -17.897 -22.601 1.00 93.44 306 GLU A N 1
ATOM 2405 C CA . GLU A 1 306 ? -1.549 -18.071 -21.187 1.00 93.44 306 GLU A CA 1
ATOM 2406 C C . GLU A 1 306 ? -1.566 -16.741 -20.416 1.00 93.44 306 GLU A C 1
ATOM 2408 O O . GLU A 1 306 ? -2.101 -16.698 -19.312 1.00 93.44 306 GLU A O 1
ATOM 2413 N N . LEU A 1 307 ? -1.069 -15.644 -21.002 1.00 91.19 307 LEU A N 1
ATOM 2414 C CA . LEU A 1 307 ? -1.168 -14.301 -20.409 1.00 91.19 307 LEU A CA 1
ATOM 2415 C C . LEU A 1 307 ? -2.626 -13.863 -20.221 1.00 91.19 307 LEU A C 1
ATOM 2417 O O . LEU A 1 307 ? -2.998 -13.472 -19.121 1.00 91.19 307 LEU A O 1
ATOM 2421 N N . SER A 1 308 ? -3.474 -14.024 -21.241 1.00 92.56 308 SER A N 1
ATOM 2422 C CA . SER A 1 308 ? -4.900 -13.683 -21.141 1.00 92.56 308 SER A CA 1
ATOM 2423 C C . SER A 1 308 ? -5.648 -14.531 -20.100 1.00 92.56 308 SER A C 1
ATOM 2425 O O . SER A 1 308 ? -6.546 -14.040 -19.420 1.00 92.56 308 SER A O 1
ATOM 2427 N N . GLN A 1 309 ? -5.252 -15.794 -19.903 1.00 91.50 309 GLN A N 1
ATOM 2428 C CA . GLN A 1 309 ? -5.759 -16.611 -18.796 1.00 91.50 309 GLN A CA 1
ATOM 2429 C C . GLN A 1 309 ? -5.245 -16.127 -17.433 1.00 91.50 309 GLN A C 1
ATOM 2431 O O . GLN A 1 309 ? -6.004 -16.133 -16.465 1.00 91.50 309 GLN A O 1
ATOM 2436 N N . LEU A 1 310 ? -3.991 -15.672 -17.349 1.00 91.69 310 LEU A N 1
ATOM 2437 C CA . LEU A 1 310 ? -3.425 -15.097 -16.129 1.00 91.69 310 LEU A CA 1
ATOM 2438 C C . LEU A 1 310 ? -4.148 -13.800 -15.726 1.00 91.69 310 LEU A C 1
ATOM 2440 O O . LEU A 1 310 ? -4.469 -13.639 -14.555 1.00 91.69 310 LEU A O 1
ATOM 2444 N N . GLU A 1 311 ? -4.465 -12.930 -16.690 1.00 92.19 311 GLU A N 1
ATOM 2445 C CA . GLU A 1 311 ? -5.218 -11.676 -16.506 1.00 92.19 311 GLU A CA 1
ATOM 2446 C C . GLU A 1 311 ? -6.632 -11.924 -15.935 1.00 92.19 311 GLU A C 1
ATOM 2448 O O . GLU A 1 311 ? -7.093 -11.211 -15.038 1.00 92.19 311 GLU A O 1
ATOM 2453 N N . ILE A 1 312 ? -7.307 -12.988 -16.390 1.00 90.62 312 ILE A N 1
ATOM 2454 C CA . ILE A 1 312 ? -8.597 -13.437 -15.836 1.00 90.62 312 ILE A CA 1
ATOM 2455 C C . ILE A 1 312 ? -8.431 -13.943 -14.390 1.00 90.62 312 ILE A C 1
ATOM 2457 O O . ILE A 1 312 ? -9.274 -13.679 -13.534 1.00 90.62 312 ILE A O 1
ATOM 2461 N N . VAL A 1 313 ? -7.333 -14.641 -14.081 1.00 91.31 313 VAL A N 1
ATOM 2462 C CA . VAL A 1 313 ? -7.054 -15.125 -12.717 1.00 91.31 313 VAL A CA 1
ATOM 2463 C C . VAL A 1 313 ? -6.665 -13.983 -11.769 1.00 91.31 313 VAL A C 1
ATOM 2465 O O . VAL A 1 313 ? -7.093 -13.996 -10.616 1.00 91.31 313 VAL A O 1
ATOM 2468 N N . THR A 1 314 ? -5.911 -12.973 -12.217 1.00 91.50 314 THR A N 1
ATOM 2469 C CA . THR A 1 314 ? -5.579 -11.806 -11.381 1.00 91.50 314 THR A CA 1
ATOM 2470 C C . THR A 1 314 ? -6.803 -10.942 -11.114 1.00 91.50 314 THR A C 1
ATOM 2472 O O . THR A 1 314 ? -7.054 -10.613 -9.961 1.00 91.50 314 THR A O 1
ATOM 2475 N N . THR A 1 315 ? -7.631 -10.660 -12.125 1.00 91.56 315 THR A N 1
ATOM 2476 C CA . THR A 1 315 ? -8.882 -9.904 -11.920 1.00 91.56 315 THR A CA 1
ATOM 2477 C C . THR A 1 315 ? -9.857 -10.637 -10.990 1.00 91.56 315 THR A C 1
ATOM 2479 O O . THR A 1 315 ? -10.440 -10.008 -10.107 1.00 91.56 315 THR A O 1
ATOM 2482 N N . ALA A 1 316 ? -9.971 -11.968 -11.090 1.00 88.19 316 ALA A N 1
ATOM 2483 C CA . ALA A 1 316 ? -10.749 -12.772 -10.143 1.00 88.19 316 ALA A CA 1
ATOM 2484 C C . ALA A 1 316 ? -10.163 -12.764 -8.713 1.00 88.19 316 ALA A C 1
ATOM 2486 O O . ALA A 1 316 ? -10.914 -12.653 -7.742 1.00 88.19 316 ALA A O 1
ATOM 2487 N N . ARG A 1 317 ? -8.831 -12.837 -8.563 1.00 91.81 317 ARG A N 1
ATOM 2488 C CA . ARG A 1 317 ? -8.145 -12.709 -7.262 1.00 91.81 317 ARG A CA 1
ATOM 2489 C C . ARG A 1 317 ? -8.416 -11.346 -6.628 1.00 91.81 317 ARG A C 1
ATOM 2491 O O . ARG A 1 317 ? -8.701 -11.276 -5.437 1.00 91.81 317 ARG A O 1
ATOM 2498 N N . ASP A 1 318 ? -8.328 -10.278 -7.409 1.00 92.31 318 ASP A N 1
ATOM 2499 C CA . ASP A 1 318 ? -8.424 -8.910 -6.901 1.00 92.31 318 ASP A CA 1
ATOM 2500 C C . ASP A 1 318 ? -9.872 -8.544 -6.543 1.00 92.31 318 ASP A C 1
ATOM 2502 O O . ASP A 1 318 ? -10.107 -7.905 -5.517 1.00 92.31 318 ASP A O 1
ATOM 2506 N N . ALA A 1 319 ? -10.856 -9.085 -7.271 1.00 90.12 319 ALA A N 1
ATOM 2507 C CA . ALA A 1 319 ? -12.259 -9.075 -6.855 1.00 90.12 319 ALA A CA 1
ATOM 2508 C C . ALA A 1 319 ? -12.483 -9.811 -5.515 1.00 90.12 319 ALA A C 1
ATOM 2510 O O . ALA A 1 319 ? -13.154 -9.277 -4.632 1.00 90.12 319 ALA A O 1
ATOM 2511 N N . ALA A 1 320 ? -11.876 -10.987 -5.315 1.00 90.31 320 ALA A N 1
ATOM 2512 C CA . ALA A 1 320 ? -11.970 -11.723 -4.048 1.00 90.31 320 ALA A CA 1
ATOM 2513 C C . ALA A 1 320 ? -11.264 -11.004 -2.878 1.00 90.31 320 ALA A C 1
ATOM 2515 O O . ALA A 1 320 ? -11.727 -11.070 -1.740 1.00 90.31 320 ALA A O 1
ATOM 2516 N N . ILE A 1 321 ? -10.174 -10.271 -3.139 1.00 92.19 321 ILE A N 1
ATOM 2517 C CA . ILE A 1 321 ? -9.516 -9.408 -2.143 1.00 92.19 321 ILE A CA 1
ATOM 2518 C C . ILE A 1 321 ? -10.437 -8.247 -1.741 1.00 92.19 321 ILE A C 1
ATOM 2520 O O . ILE A 1 321 ? -10.557 -7.957 -0.550 1.00 92.19 321 ILE A O 1
ATOM 2524 N N . LEU A 1 322 ? -11.123 -7.611 -2.697 1.00 92.62 322 LEU A N 1
ATOM 2525 C CA . LEU A 1 322 ? -12.119 -6.577 -2.402 1.00 92.62 322 LEU A CA 1
ATOM 2526 C C . LEU A 1 322 ? -13.303 -7.143 -1.605 1.00 92.62 322 LEU A C 1
ATOM 2528 O O . LEU A 1 322 ? -13.706 -6.538 -0.611 1.00 92.62 322 LEU A O 1
ATOM 2532 N N . GLU A 1 323 ? -13.820 -8.322 -1.964 1.00 91.75 323 GLU A N 1
ATOM 2533 C CA . GLU A 1 323 ? -14.885 -8.982 -1.201 1.00 91.75 323 GLU A CA 1
ATOM 2534 C C . GLU A 1 323 ? -14.447 -9.244 0.249 1.00 91.75 323 GLU A C 1
ATOM 2536 O O . GLU A 1 323 ? -15.134 -8.803 1.175 1.00 91.75 323 GLU A O 1
ATOM 2541 N N . LEU A 1 324 ? -13.263 -9.833 0.460 1.00 91.56 324 LEU A N 1
ATOM 2542 C CA . LEU A 1 324 ? -12.672 -10.037 1.790 1.00 91.56 324 LEU A CA 1
ATOM 2543 C C . LEU A 1 324 ? -12.521 -8.728 2.579 1.00 91.56 324 LEU A C 1
ATOM 2545 O O . LEU A 1 324 ? -12.821 -8.705 3.770 1.00 91.56 324 LEU A O 1
ATOM 2549 N N . GLN A 1 325 ? -12.127 -7.621 1.941 1.00 94.06 325 GLN A N 1
ATOM 2550 C CA . GLN A 1 325 ? -12.075 -6.309 2.600 1.00 94.06 325 GLN A CA 1
ATOM 2551 C C . GLN A 1 325 ? -13.469 -5.795 2.997 1.00 94.06 325 GLN A C 1
ATOM 2553 O O . GLN A 1 325 ? -13.620 -5.221 4.078 1.00 94.06 325 GLN A O 1
ATOM 2558 N N . THR A 1 326 ? -14.507 -6.007 2.177 1.00 93.00 326 THR A N 1
ATOM 2559 C CA . THR A 1 326 ? -15.883 -5.631 2.560 1.00 93.00 326 THR A CA 1
ATOM 2560 C C . THR A 1 326 ? -16.450 -6.520 3.665 1.00 93.00 326 THR A C 1
ATOM 2562 O O . THR A 1 326 ? -17.173 -6.020 4.525 1.00 93.00 326 THR A O 1
ATOM 2565 N N . LEU A 1 327 ? -16.107 -7.812 3.684 1.00 91.50 327 LEU A N 1
ATOM 2566 C CA . LEU A 1 327 ? -16.485 -8.737 4.752 1.00 91.50 327 LEU A CA 1
ATOM 2567 C C . LEU A 1 327 ? -15.753 -8.406 6.057 1.00 91.50 327 LEU A C 1
ATOM 2569 O O . LEU A 1 327 ? -16.392 -8.371 7.101 1.00 91.50 327 LEU A O 1
ATOM 2573 N N . SER A 1 328 ? -14.465 -8.054 5.997 1.00 93.56 328 SER A N 1
ATOM 2574 C CA . SER A 1 328 ? -13.694 -7.591 7.159 1.00 93.56 328 SER A CA 1
ATOM 2575 C C . SER A 1 328 ? -14.304 -6.332 7.783 1.00 93.56 328 SER A C 1
ATOM 2577 O O . SER A 1 328 ? -14.488 -6.289 8.992 1.00 93.56 328 SER A O 1
ATOM 2579 N N . LYS A 1 329 ? -14.695 -5.335 6.974 1.00 93.62 329 LYS A N 1
ATOM 2580 C CA . LYS A 1 329 ? -15.378 -4.123 7.472 1.00 93.62 329 LYS A CA 1
ATOM 2581 C C . LYS A 1 329 ? -16.762 -4.413 8.065 1.00 93.62 329 LYS A C 1
ATOM 2583 O O . LYS A 1 329 ? -17.182 -3.738 8.998 1.00 93.62 329 LYS A O 1
ATOM 2588 N N . LYS A 1 330 ? -17.484 -5.407 7.534 1.00 94.12 330 LYS A N 1
ATOM 2589 C CA . LYS A 1 330 ? -18.762 -5.871 8.104 1.00 94.12 330 LYS A CA 1
ATOM 2590 C C . LYS A 1 330 ? -18.564 -6.626 9.420 1.00 94.12 330 LYS A C 1
ATOM 2592 O O . LYS A 1 330 ? -19.409 -6.495 10.297 1.00 94.12 330 LYS A O 1
ATOM 2597 N N . LEU A 1 331 ? -17.473 -7.383 9.555 1.00 94.56 331 LEU A N 1
ATOM 2598 C CA . LEU A 1 331 ? -17.097 -8.055 10.797 1.00 94.56 331 LEU A CA 1
ATOM 2599 C C . LEU A 1 331 ? -16.736 -7.025 11.874 1.00 94.56 331 LEU A C 1
ATOM 2601 O O . LEU A 1 331 ? -17.344 -7.044 12.932 1.00 94.56 331 LEU A O 1
ATOM 2605 N N . GLU A 1 332 ? -15.863 -6.065 11.563 1.00 94.44 332 GLU A N 1
ATOM 2606 C CA . GLU A 1 332 ? -15.478 -4.970 12.468 1.00 94.44 332 GLU A CA 1
ATOM 2607 C C . GLU A 1 332 ? -16.702 -4.161 12.950 1.00 94.44 332 GLU A C 1
ATOM 2609 O O . GLU A 1 332 ? -16.842 -3.879 14.138 1.00 94.44 332 GLU A O 1
ATOM 2614 N N . ALA A 1 333 ? -17.645 -3.848 12.053 1.00 93.44 333 ALA A N 1
ATOM 2615 C CA . ALA A 1 333 ? -18.899 -3.187 12.420 1.00 93.44 333 ALA A CA 1
ATOM 2616 C C . ALA A 1 333 ? -19.828 -4.071 13.281 1.00 93.44 333 ALA A C 1
ATOM 2618 O O . ALA A 1 333 ? -20.558 -3.555 14.127 1.00 93.44 333 ALA A O 1
ATOM 2619 N N . ALA A 1 334 ? -19.810 -5.394 13.089 1.00 92.38 334 ALA A N 1
ATOM 2620 C CA . ALA A 1 334 ? -20.559 -6.331 13.924 1.00 92.38 334 ALA A CA 1
ATOM 2621 C C . ALA A 1 334 ? -19.920 -6.497 15.314 1.00 92.38 334 ALA A C 1
ATOM 2623 O O . ALA A 1 334 ? -20.645 -6.529 16.301 1.00 92.38 334 ALA A O 1
ATOM 2624 N N . GLU A 1 335 ? -18.589 -6.536 15.404 1.00 95.12 335 GLU A N 1
ATOM 2625 C CA . GLU A 1 335 ? -17.826 -6.559 16.659 1.00 95.12 335 GLU A CA 1
ATOM 2626 C C . GLU A 1 335 ? -18.057 -5.276 17.475 1.00 95.12 335 GLU A C 1
ATOM 2628 O O . GLU A 1 335 ? -18.319 -5.351 18.673 1.00 95.12 335 GLU A O 1
ATOM 2633 N N . GLN A 1 336 ? -18.073 -4.104 16.826 1.00 94.50 336 GLN A N 1
ATOM 2634 C CA . GLN A 1 336 ? -18.438 -2.832 17.469 1.00 94.50 336 GLN A CA 1
ATOM 2635 C C . GLN A 1 336 ? -19.882 -2.842 17.999 1.00 94.50 336 GLN A C 1
ATOM 2637 O O . GLN A 1 336 ? -20.123 -2.415 19.125 1.00 94.50 336 GLN A O 1
ATOM 2642 N N . ASN A 1 337 ? -20.836 -3.372 17.227 1.00 95.75 337 ASN A N 1
ATOM 2643 C CA . ASN A 1 337 ? -22.232 -3.499 17.653 1.00 95.75 337 ASN A CA 1
ATOM 2644 C C . ASN A 1 337 ? -22.423 -4.546 18.772 1.00 95.75 337 ASN A C 1
ATOM 2646 O O . ASN A 1 337 ? -23.295 -4.376 19.617 1.00 95.75 337 ASN A O 1
ATOM 2650 N N . ILE A 1 338 ? -21.614 -5.612 18.809 1.00 92.31 338 ILE A N 1
ATOM 2651 C CA . ILE A 1 338 ? -21.587 -6.565 19.930 1.00 92.31 338 ILE A CA 1
ATOM 2652 C C . ILE A 1 338 ? -21.071 -5.867 21.191 1.00 92.31 338 ILE A C 1
ATOM 2654 O O . ILE A 1 338 ? -21.757 -5.915 22.204 1.00 92.31 338 ILE A O 1
ATOM 2658 N N . ALA A 1 339 ? -19.954 -5.139 21.117 1.00 93.44 339 ALA A N 1
ATOM 2659 C CA . ALA A 1 339 ? -19.414 -4.399 22.260 1.00 93.44 339 ALA A CA 1
ATOM 2660 C C . ALA A 1 339 ? -20.370 -3.300 22.776 1.00 93.44 339 ALA A C 1
ATOM 2662 O O . ALA A 1 339 ? -20.428 -3.042 23.978 1.00 93.44 339 ALA A O 1
ATOM 2663 N N . GLU A 1 340 ? -21.151 -2.660 21.894 1.00 94.94 340 GLU A N 1
ATOM 2664 C CA . GLU A 1 340 ? -22.205 -1.724 22.310 1.00 94.94 340 GLU A CA 1
ATOM 2665 C C . GLU A 1 340 ? -23.367 -2.446 23.017 1.00 94.94 340 GLU A C 1
ATOM 2667 O O . GLU A 1 340 ? -23.862 -1.955 24.030 1.00 94.94 340 GLU A O 1
ATOM 2672 N N . LEU A 1 341 ? -23.778 -3.624 22.534 1.00 94.00 341 LEU A N 1
ATOM 2673 C CA . LEU A 1 341 ? -24.810 -4.441 23.181 1.00 94.00 341 LEU A CA 1
ATOM 2674 C C . LEU A 1 341 ? -24.341 -5.023 24.523 1.00 94.00 341 LEU A C 1
ATOM 2676 O O . LEU A 1 341 ? -25.116 -5.014 25.473 1.00 94.00 341 LEU A O 1
ATOM 2680 N N . GLU A 1 342 ? -23.088 -5.464 24.635 1.00 94.44 342 GLU A N 1
ATOM 2681 C CA . GLU A 1 342 ? -22.472 -5.901 25.897 1.00 94.44 342 GLU A CA 1
ATOM 2682 C C . GLU A 1 342 ? -22.480 -4.756 26.923 1.00 94.44 342 GLU A C 1
ATOM 2684 O O . GLU A 1 342 ? -22.984 -4.927 28.029 1.00 94.44 342 GLU A O 1
ATOM 2689 N N . ALA A 1 343 ? -22.068 -3.545 26.530 1.00 93.81 343 ALA A N 1
ATOM 2690 C CA . ALA A 1 343 ? -22.133 -2.368 27.400 1.00 93.81 343 ALA A CA 1
ATOM 2691 C C . ALA A 1 343 ? -23.575 -1.953 27.781 1.00 93.81 343 ALA A C 1
ATOM 2693 O O . ALA A 1 343 ? -23.794 -1.393 28.858 1.00 93.81 343 ALA A O 1
ATOM 2694 N N . GLN A 1 344 ? -24.569 -2.218 26.923 1.00 93.62 344 GLN A N 1
ATOM 2695 C CA . GLN A 1 344 ? -25.989 -2.031 27.254 1.00 93.62 344 GLN A CA 1
ATOM 2696 C C . GLN A 1 344 ? -26.504 -3.105 28.227 1.00 93.62 344 GLN A C 1
ATOM 2698 O O . GLN A 1 344 ? -27.317 -2.780 29.093 1.00 93.62 344 GLN A O 1
ATOM 2703 N N . VAL A 1 345 ? -26.020 -4.349 28.128 1.00 93.44 345 VAL A N 1
ATOM 2704 C CA . VAL A 1 345 ? -26.323 -5.430 29.081 1.00 93.44 345 VAL A CA 1
ATOM 2705 C C . VAL A 1 345 ? -25.703 -5.130 30.444 1.00 93.44 345 VAL A C 1
ATOM 2707 O O . VAL A 1 345 ? -26.451 -5.088 31.414 1.00 93.44 345 VAL A O 1
ATOM 2710 N N . ASP A 1 346 ? -24.413 -4.789 30.527 1.00 93.62 346 ASP A N 1
ATOM 2711 C CA . ASP A 1 346 ? -23.746 -4.382 31.780 1.00 93.62 346 ASP A CA 1
ATOM 2712 C C . ASP A 1 346 ? -24.510 -3.245 32.494 1.00 93.62 346 ASP A C 1
ATOM 2714 O O . ASP A 1 346 ? -24.719 -3.258 33.712 1.00 93.62 346 ASP A O 1
ATOM 2718 N N . ALA A 1 347 ? -24.968 -2.248 31.727 1.00 93.44 347 ALA A N 1
ATOM 2719 C CA . ALA A 1 347 ? -25.752 -1.131 32.249 1.00 93.44 347 ALA A CA 1
ATOM 2720 C C . ALA A 1 347 ? -27.156 -1.553 32.725 1.00 93.44 347 ALA A C 1
ATOM 2722 O O . ALA A 1 347 ? -27.649 -1.014 33.720 1.00 93.44 347 ALA A O 1
ATOM 2723 N N . ALA A 1 348 ? -27.799 -2.505 32.043 1.00 90.62 348 ALA A N 1
ATOM 2724 C CA . ALA A 1 348 ? -29.097 -3.054 32.431 1.00 90.62 348 ALA A CA 1
ATOM 2725 C C . ALA A 1 348 ? -28.994 -3.983 33.653 1.00 90.62 348 ALA A C 1
ATOM 2727 O O . ALA A 1 348 ? -29.842 -3.911 34.540 1.00 90.62 348 ALA A O 1
ATOM 2728 N N . GLU A 1 349 ? -27.941 -4.798 33.753 1.00 92.94 349 GLU A N 1
ATOM 2729 C CA . GLU A 1 349 ? -27.657 -5.634 34.922 1.00 92.94 349 GLU A CA 1
ATOM 2730 C C . GLU A 1 349 ? -27.377 -4.772 36.156 1.00 92.94 349 GLU A C 1
ATOM 2732 O O . GLU A 1 349 ? -28.003 -4.979 37.193 1.00 92.94 349 GLU A O 1
ATOM 2737 N N . SER A 1 350 ? -26.547 -3.728 36.037 1.00 93.12 350 SER A N 1
ATOM 2738 C CA . SER A 1 350 ? -26.305 -2.783 37.139 1.00 93.12 350 SER A CA 1
ATOM 2739 C C . SER A 1 350 ? -27.566 -1.998 37.540 1.00 93.12 350 SER A C 1
ATOM 2741 O O . SER A 1 350 ? -27.783 -1.721 38.724 1.00 93.12 350 SER A O 1
ATOM 2743 N N . ALA A 1 351 ? -28.444 -1.671 36.584 1.00 93.12 351 ALA A N 1
ATOM 2744 C CA . ALA A 1 351 ? -29.743 -1.069 36.881 1.00 93.12 351 ALA A CA 1
ATOM 2745 C C . ALA A 1 351 ? -30.681 -2.047 37.614 1.00 93.12 351 ALA A C 1
ATOM 2747 O O . ALA A 1 351 ? -31.320 -1.651 38.590 1.00 93.12 351 ALA A O 1
ATOM 2748 N N . ASN A 1 352 ? -30.727 -3.315 37.196 1.00 91.12 352 ASN A N 1
ATOM 2749 C CA . ASN A 1 352 ? -31.515 -4.362 37.848 1.00 91.12 352 ASN A CA 1
ATOM 2750 C C . ASN A 1 352 ? -30.993 -4.682 39.255 1.00 91.12 352 ASN A C 1
ATOM 2752 O O . ASN A 1 352 ? -31.796 -4.783 40.176 1.00 91.12 352 ASN A O 1
ATOM 2756 N N . GLU A 1 353 ? -29.674 -4.771 39.458 1.00 93.94 353 GLU A N 1
ATOM 2757 C CA . GLU A 1 353 ? -29.064 -4.965 40.782 1.00 93.94 353 GLU A CA 1
ATOM 2758 C C . GLU A 1 353 ? -29.473 -3.831 41.736 1.00 93.94 353 GLU A C 1
ATOM 2760 O O . GLU A 1 353 ? -29.898 -4.075 42.866 1.00 93.94 353 GLU A O 1
ATOM 2765 N N . LYS A 1 354 ? -29.447 -2.580 41.255 1.00 92.19 354 LYS A N 1
ATOM 2766 C CA . LYS A 1 354 ? -29.909 -1.413 42.015 1.00 92.19 354 LYS A CA 1
ATOM 2767 C C . LYS A 1 354 ? -31.409 -1.469 42.335 1.00 92.19 354 LYS A C 1
ATOM 2769 O O . LYS A 1 354 ? -31.785 -1.141 43.458 1.00 92.19 354 LYS A O 1
ATOM 2774 N N . VAL A 1 355 ? -32.259 -1.886 41.392 1.00 91.12 355 VAL A N 1
ATOM 2775 C CA . VAL A 1 355 ? -33.702 -2.084 41.644 1.00 91.12 355 VAL A CA 1
ATOM 2776 C C . VAL A 1 355 ? -33.931 -3.203 42.663 1.00 91.12 355 VAL A C 1
ATOM 2778 O O . VAL A 1 355 ? -34.773 -3.046 43.542 1.00 91.12 355 VAL A O 1
ATOM 2781 N N . LEU A 1 356 ? -33.149 -4.286 42.619 1.00 92.12 356 LEU A N 1
ATOM 2782 C CA . LEU A 1 356 ? -33.221 -5.381 43.588 1.00 92.12 356 LEU A CA 1
ATOM 2783 C C . LEU A 1 356 ? -32.838 -4.911 45.004 1.00 92.12 356 LEU A C 1
ATOM 2785 O O . LEU A 1 356 ? -33.529 -5.240 45.967 1.00 92.12 356 LEU A O 1
ATOM 2789 N N . MET A 1 357 ? -31.787 -4.089 45.137 1.00 91.38 357 MET A N 1
ATOM 2790 C CA . MET A 1 357 ? -31.428 -3.454 46.414 1.00 91.38 357 MET A CA 1
ATOM 2791 C C . MET A 1 357 ? -32.531 -2.508 46.912 1.00 91.38 357 MET A C 1
ATOM 2793 O O . MET A 1 357 ? -32.865 -2.530 48.094 1.00 91.38 357 MET A O 1
ATOM 2797 N N . GLU A 1 358 ? -33.129 -1.704 46.026 1.00 90.75 358 GLU A N 1
ATOM 2798 C CA . GLU A 1 358 ? -34.242 -0.811 46.380 1.00 90.75 358 GLU A CA 1
ATOM 2799 C C . GLU A 1 358 ? -35.498 -1.596 46.793 1.00 90.75 358 GLU A C 1
ATOM 2801 O O . GLU A 1 358 ? -36.150 -1.221 47.765 1.00 90.75 358 GLU A O 1
ATOM 2806 N N . MET A 1 359 ? -35.811 -2.721 46.143 1.00 84.56 359 MET A N 1
ATOM 2807 C CA . MET A 1 359 ? -36.880 -3.631 46.574 1.00 84.56 359 MET A CA 1
ATOM 2808 C C . MET A 1 359 ? -36.584 -4.269 47.935 1.00 84.56 359 MET A C 1
ATOM 2810 O O . MET A 1 359 ? -37.466 -4.280 48.789 1.00 84.56 359 MET A O 1
ATOM 2814 N N . SER A 1 360 ? -35.353 -4.734 48.176 1.00 91.50 360 SER A N 1
ATOM 2815 C CA . SER A 1 360 ? -34.953 -5.294 49.476 1.00 91.50 360 SER A CA 1
ATOM 2816 C C . SER A 1 360 ? -35.081 -4.262 50.601 1.00 91.50 360 SER A C 1
ATOM 2818 O O . SER A 1 360 ? -35.639 -4.569 51.651 1.00 91.50 360 SER A O 1
ATOM 2820 N N . GLN A 1 361 ? -34.640 -3.020 50.370 1.00 90.75 361 GLN A N 1
ATOM 2821 C CA . GLN A 1 361 ? -34.771 -1.935 51.347 1.00 90.75 361 GLN A CA 1
ATOM 2822 C C . GLN A 1 361 ? -36.240 -1.567 51.603 1.00 90.75 361 GLN A C 1
ATOM 2824 O O . GLN A 1 361 ? -36.636 -1.400 52.755 1.00 90.75 361 GLN A O 1
ATOM 2829 N N . ASN A 1 362 ? -37.060 -1.488 50.549 1.00 86.75 362 ASN A N 1
ATOM 2830 C CA . ASN A 1 362 ? -38.497 -1.237 50.679 1.00 86.75 362 ASN A CA 1
ATOM 2831 C C . ASN A 1 362 ? -39.209 -2.372 51.438 1.00 86.75 362 ASN A C 1
ATOM 2833 O O . ASN A 1 362 ? -40.126 -2.093 52.209 1.00 86.75 362 ASN A O 1
ATOM 2837 N N . GLN A 1 363 ? -38.787 -3.630 51.261 1.00 88.81 363 GLN A N 1
ATOM 2838 C CA . GLN A 1 363 ? -39.317 -4.761 52.025 1.00 88.81 363 GLN A CA 1
ATOM 2839 C C . GLN A 1 363 ? -38.912 -4.676 53.500 1.00 88.81 363 GLN A C 1
ATOM 2841 O O . GLN A 1 363 ? -39.770 -4.861 54.356 1.00 88.81 363 GLN A O 1
ATOM 2846 N N . GLU A 1 364 ? -37.656 -4.346 53.822 1.00 89.25 364 GLU A N 1
ATOM 2847 C CA . GLU A 1 364 ? -37.222 -4.113 55.209 1.00 89.25 364 GLU A CA 1
ATOM 2848 C C . GLU A 1 364 ? -38.001 -2.965 55.874 1.00 89.25 364 GLU A C 1
ATOM 2850 O O . GLU A 1 364 ? -38.463 -3.106 57.010 1.00 89.25 364 GLU A O 1
ATOM 2855 N N . ASP A 1 365 ? -38.219 -1.858 55.158 1.00 88.25 365 ASP A N 1
ATOM 2856 C CA . ASP A 1 365 ? -38.999 -0.713 55.639 1.00 88.25 365 ASP A CA 1
ATOM 2857 C C . ASP A 1 365 ? -40.491 -1.060 55.814 1.00 88.25 365 ASP A C 1
ATOM 2859 O O . ASP A 1 365 ? -41.125 -0.611 56.778 1.00 88.25 365 ASP A O 1
ATOM 2863 N N . ALA A 1 366 ? -41.058 -1.901 54.941 1.00 86.00 366 ALA A N 1
ATOM 2864 C CA . ALA A 1 366 ? -42.418 -2.425 55.067 1.00 86.00 366 ALA A CA 1
ATOM 2865 C C . ALA A 1 366 ? -42.553 -3.386 56.261 1.00 86.00 366 ALA A C 1
ATOM 2867 O O . ALA A 1 366 ? -43.471 -3.241 57.070 1.00 86.00 366 ALA A O 1
ATOM 2868 N N . ASP A 1 367 ? -41.601 -4.301 56.440 1.00 87.94 367 ASP A N 1
ATOM 2869 C CA . ASP A 1 367 ? -41.489 -5.209 57.583 1.00 87.94 367 ASP A CA 1
ATOM 2870 C C . ASP A 1 367 ? -41.389 -4.444 58.909 1.00 87.94 367 ASP A C 1
ATOM 2872 O O . ASP A 1 367 ? -42.051 -4.779 59.895 1.00 87.94 367 ASP A O 1
ATOM 2876 N N . MET A 1 368 ? -40.559 -3.399 58.947 1.00 88.50 368 MET A N 1
ATOM 2877 C CA . MET A 1 368 ? -40.397 -2.522 60.107 1.00 88.50 368 MET A CA 1
ATOM 2878 C C . MET A 1 368 ? -41.659 -1.703 60.383 1.00 88.50 368 MET A C 1
ATOM 2880 O O . MET A 1 368 ? -42.041 -1.541 61.545 1.00 88.50 368 MET A O 1
ATOM 2884 N N . SER A 1 369 ? -42.346 -1.235 59.340 1.00 86.31 369 SER A N 1
ATOM 2885 C CA . SER A 1 369 ? -43.634 -0.541 59.459 1.00 86.31 369 SER A CA 1
ATOM 2886 C C . SER A 1 369 ? -44.737 -1.478 59.966 1.00 86.31 369 SER A C 1
ATOM 2888 O O . SER A 1 369 ? -45.500 -1.101 60.854 1.00 86.31 369 SER A O 1
ATOM 2890 N N . SER A 1 370 ? -44.774 -2.722 59.482 1.00 87.19 370 SER A N 1
ATOM 2891 C CA . SER A 1 370 ? -45.693 -3.778 59.924 1.00 87.19 370 SER A CA 1
ATOM 2892 C C . SER A 1 370 ? -45.459 -4.153 61.392 1.00 87.19 370 SER A C 1
ATOM 2894 O O . SER A 1 370 ? -46.401 -4.159 62.187 1.00 87.19 370 SER A O 1
ATOM 2896 N N . LYS A 1 371 ? -44.196 -4.330 61.811 1.00 87.25 371 LYS A N 1
ATOM 2897 C CA . LYS A 1 371 ? -43.814 -4.535 63.224 1.00 87.25 371 LYS A CA 1
ATOM 2898 C C . LYS A 1 371 ? -44.251 -3.358 64.106 1.00 87.25 371 LYS A C 1
ATOM 2900 O O . LYS A 1 371 ? -44.842 -3.577 65.162 1.00 87.25 371 LYS A O 1
ATOM 2905 N N . GLN A 1 372 ? -44.050 -2.114 63.660 1.00 85.56 372 GLN A N 1
ATOM 2906 C CA . GLN A 1 372 ? -44.541 -0.928 64.374 1.00 85.56 372 GLN A CA 1
ATOM 2907 C C . GLN A 1 372 ? -46.074 -0.881 64.456 1.00 85.56 372 GLN A C 1
ATOM 2909 O O . GLN A 1 372 ? -46.611 -0.503 65.498 1.00 85.56 372 GLN A O 1
ATOM 2914 N N . PHE A 1 373 ? -46.788 -1.289 63.405 1.00 83.81 373 PHE A N 1
ATOM 2915 C CA . PHE A 1 373 ? -48.250 -1.350 63.405 1.00 83.81 373 PHE A CA 1
ATOM 2916 C C . PHE A 1 373 ? -48.767 -2.438 64.358 1.00 83.81 373 PHE A C 1
ATOM 2918 O O . PHE A 1 373 ? -49.651 -2.171 65.169 1.00 83.81 373 PHE A O 1
ATOM 2925 N N . ALA A 1 374 ? -48.158 -3.626 64.357 1.00 84.56 374 ALA A N 1
ATOM 2926 C CA . ALA A 1 374 ? -48.456 -4.691 65.312 1.00 84.56 374 ALA A CA 1
ATOM 2927 C C . ALA A 1 374 ? -48.146 -4.276 66.765 1.00 84.56 374 ALA A C 1
ATOM 2929 O O . ALA A 1 374 ? -48.903 -4.600 67.681 1.00 84.56 374 ALA A O 1
ATOM 2930 N N . GLU A 1 375 ? -47.083 -3.505 67.006 1.00 85.94 375 GLU A N 1
ATOM 2931 C CA . GLU A 1 375 ? -46.824 -2.898 68.315 1.00 85.94 375 GLU A CA 1
ATOM 2932 C C . GLU A 1 375 ? -47.900 -1.875 68.720 1.00 85.94 375 GLU A C 1
ATOM 2934 O O . GLU A 1 375 ? -48.306 -1.854 69.883 1.00 85.94 375 GLU A O 1
ATOM 2939 N N . GLN A 1 376 ? -48.367 -1.027 67.797 1.00 83.75 376 GLN A N 1
ATOM 2940 C CA . GLN A 1 376 ? -49.464 -0.078 68.046 1.00 83.75 376 GLN A CA 1
ATOM 2941 C C . GLN A 1 376 ? -50.769 -0.825 68.368 1.00 83.75 376 GLN A C 1
ATOM 2943 O O . GLN A 1 376 ? -51.433 -0.489 69.347 1.00 83.75 376 GLN A O 1
ATOM 2948 N N . GLN A 1 377 ? -51.083 -1.880 67.609 1.00 83.56 377 GLN A N 1
ATOM 2949 C CA . GLN A 1 377 ? -52.230 -2.770 67.814 1.00 83.56 377 GLN A CA 1
ATOM 2950 C C . GLN A 1 377 ? -52.201 -3.394 69.220 1.00 83.56 377 GLN A C 1
ATOM 2952 O O . GLN A 1 377 ? -53.162 -3.263 69.976 1.00 83.56 377 GLN A O 1
ATOM 2957 N N . ASN A 1 378 ? -51.069 -3.986 69.622 1.00 85.62 378 ASN A N 1
ATOM 2958 C CA . ASN A 1 378 ? -50.899 -4.581 70.952 1.00 85.62 378 ASN A CA 1
ATOM 2959 C C . ASN A 1 378 ? -51.043 -3.547 72.084 1.00 85.62 378 ASN A C 1
ATOM 2961 O O . ASN A 1 378 ? -51.698 -3.820 73.090 1.00 85.62 378 ASN A O 1
ATOM 2965 N N . LYS A 1 379 ? -50.484 -2.340 71.917 1.00 86.38 379 LYS A N 1
ATOM 2966 C CA . LYS A 1 379 ? -50.623 -1.234 72.887 1.00 86.38 379 LYS A CA 1
ATOM 2967 C C . LYS A 1 379 ? -52.066 -0.722 72.969 1.00 86.38 379 LYS A C 1
ATOM 2969 O O . LYS A 1 379 ? -52.514 -0.330 74.046 1.00 86.38 379 LYS A O 1
ATOM 2974 N N . PHE A 1 380 ? -52.807 -0.749 71.860 1.00 83.69 380 PHE A N 1
ATOM 2975 C CA . PHE A 1 380 ? -54.231 -0.420 71.830 1.00 83.69 380 PHE A CA 1
ATOM 2976 C C . PHE A 1 380 ? -55.067 -1.487 72.551 1.00 83.69 380 PHE A C 1
ATOM 2978 O O . PHE A 1 380 ? -55.864 -1.141 73.420 1.00 83.69 380 PHE A O 1
ATOM 2985 N N . GLU A 1 381 ? -54.830 -2.776 72.287 1.00 85.81 381 GLU A N 1
ATOM 2986 C CA . GLU A 1 381 ? -55.469 -3.874 73.023 1.00 85.81 381 GLU A CA 1
ATOM 2987 C C . GLU A 1 381 ? -55.172 -3.827 74.526 1.00 85.81 381 GLU A C 1
ATOM 2989 O O . GLU A 1 381 ? -56.072 -4.027 75.342 1.00 85.81 381 GLU A O 1
ATOM 2994 N N . GLU A 1 382 ? -53.927 -3.555 74.926 1.00 84.62 382 GLU A N 1
ATOM 2995 C CA . GLU A 1 382 ? -53.569 -3.398 76.337 1.00 84.62 382 GLU A CA 1
ATOM 2996 C C . GLU A 1 382 ? -54.318 -2.215 76.969 1.00 84.62 382 GLU A C 1
ATOM 2998 O O . GLU A 1 382 ? -54.901 -2.356 78.049 1.00 84.62 382 GLU A O 1
ATOM 3003 N N . ALA A 1 383 ? -54.407 -1.079 76.268 1.00 81.88 383 ALA A N 1
ATOM 3004 C CA . ALA A 1 383 ? -55.210 0.057 76.703 1.00 81.88 383 ALA A CA 1
ATOM 3005 C C . ALA A 1 383 ? -56.708 -0.290 76.813 1.00 81.88 383 ALA A C 1
ATOM 3007 O O . ALA A 1 383 ? -57.349 0.115 77.785 1.00 81.88 383 ALA A O 1
ATOM 3008 N N . GLU A 1 384 ? -57.276 -1.081 75.897 1.00 83.12 384 GLU A N 1
ATOM 3009 C CA . GLU A 1 384 ? -58.661 -1.560 76.000 1.00 83.12 384 GLU A CA 1
ATOM 3010 C C . GLU A 1 384 ? -58.867 -2.507 77.190 1.00 83.12 384 GLU A C 1
ATOM 3012 O O . GLU A 1 384 ? -59.853 -2.361 77.921 1.00 83.12 384 GLU A O 1
ATOM 3017 N N . ARG A 1 385 ? -57.924 -3.424 77.451 1.00 84.88 385 ARG A N 1
ATOM 3018 C CA . ARG A 1 385 ? -57.939 -4.315 78.628 1.00 84.88 385 ARG A CA 1
ATOM 3019 C C . ARG A 1 385 ? -57.883 -3.506 79.928 1.00 84.88 385 ARG A C 1
ATOM 3021 O O . ARG A 1 385 ? -58.683 -3.760 80.830 1.00 84.88 385 ARG A O 1
ATOM 3028 N N . ILE A 1 386 ? -57.024 -2.486 80.008 1.00 85.69 386 ILE A N 1
ATOM 3029 C CA . ILE A 1 386 ? -56.937 -1.557 81.150 1.00 85.69 386 ILE A CA 1
ATOM 3030 C C . ILE A 1 386 ? -58.235 -0.746 81.294 1.00 85.69 386 ILE A C 1
ATOM 3032 O O . ILE A 1 386 ? -58.784 -0.641 82.390 1.00 85.69 386 ILE A O 1
ATOM 3036 N N . ILE A 1 387 ? -58.795 -0.224 80.200 1.00 82.56 387 ILE A N 1
ATOM 3037 C CA . ILE A 1 387 ? -60.088 0.478 80.204 1.00 82.56 387 ILE A CA 1
ATOM 3038 C C . ILE A 1 387 ? -61.221 -0.456 80.661 1.00 82.56 387 ILE A C 1
ATOM 3040 O O . ILE A 1 387 ? -62.128 -0.010 81.366 1.00 82.56 387 ILE A O 1
ATOM 3044 N N . HIS A 1 388 ? -61.191 -1.741 80.302 1.00 82.81 388 HIS A N 1
ATOM 3045 C CA . HIS A 1 388 ? -62.155 -2.733 80.775 1.00 82.81 388 HIS A CA 1
ATOM 3046 C C . HIS A 1 388 ? -61.994 -3.012 82.278 1.00 82.81 388 HIS A C 1
ATOM 3048 O O . HIS A 1 388 ? -62.985 -2.975 83.009 1.00 82.81 388 HIS A O 1
ATOM 3054 N N . GLN A 1 389 ? -60.763 -3.210 82.762 1.00 83.44 389 GLN A N 1
ATOM 3055 C CA . GLN A 1 389 ? -60.466 -3.357 84.192 1.00 83.44 389 GLN A CA 1
ATOM 3056 C C . GLN A 1 389 ? -60.969 -2.141 84.984 1.00 83.44 389 GLN A C 1
ATOM 3058 O O . GLN A 1 389 ? -61.810 -2.298 85.870 1.00 83.44 389 GLN A O 1
ATOM 3063 N N . LEU A 1 390 ? -60.598 -0.922 84.578 1.00 82.50 390 LEU A N 1
ATOM 3064 C CA . LEU A 1 390 ? -61.061 0.326 85.196 1.00 82.50 390 LEU A CA 1
ATOM 3065 C C . LEU A 1 390 ? -62.591 0.490 85.139 1.00 82.50 390 LEU A C 1
ATOM 3067 O O . LEU A 1 390 ? -63.188 0.992 86.091 1.00 82.50 390 LEU A O 1
ATOM 3071 N N . LYS A 1 391 ? -63.269 0.037 84.072 1.00 82.44 391 LYS A N 1
ATOM 3072 C CA . LYS A 1 391 ? -64.746 -0.012 84.016 1.00 82.44 391 LYS A CA 1
ATOM 3073 C C . LYS A 1 391 ? -65.319 -0.982 85.059 1.00 82.44 391 LYS A C 1
ATOM 3075 O O . LYS A 1 391 ? -66.317 -0.641 85.698 1.00 82.44 391 LYS A O 1
ATOM 3080 N N . THR A 1 392 ? -64.708 -2.153 85.260 1.00 81.50 392 THR A N 1
ATOM 3081 C CA . THR A 1 392 ? -65.144 -3.120 86.285 1.00 81.50 392 THR A CA 1
ATOM 3082 C C . THR A 1 392 ? -64.858 -2.643 87.711 1.00 81.50 392 THR A C 1
ATOM 3084 O O . THR A 1 392 ? -65.745 -2.726 88.558 1.00 81.50 392 THR A O 1
ATOM 3087 N N . GLU A 1 393 ? -63.701 -2.032 87.972 1.00 80.88 393 GLU A N 1
ATOM 3088 C CA . GLU A 1 393 ? -63.383 -1.398 89.258 1.00 80.88 393 GLU A CA 1
ATOM 3089 C C . GLU A 1 393 ? -64.322 -0.224 89.557 1.00 80.88 393 GLU A C 1
ATOM 3091 O O . GLU A 1 393 ? -64.849 -0.115 90.662 1.00 80.88 393 GLU A O 1
ATOM 3096 N N . LEU A 1 394 ? -64.630 0.615 88.561 1.00 79.81 394 LEU A N 1
ATOM 3097 C CA . LEU A 1 394 ? -65.615 1.689 88.698 1.00 79.81 394 LEU A CA 1
ATOM 3098 C C . LEU A 1 394 ? -67.019 1.140 89.004 1.00 79.81 394 LEU A C 1
ATOM 3100 O O . LEU A 1 394 ? -67.781 1.785 89.726 1.00 79.81 394 LEU A O 1
ATOM 3104 N N . ALA A 1 395 ? -67.387 -0.028 88.469 1.00 78.62 395 ALA A N 1
ATOM 3105 C CA . ALA A 1 395 ? -68.656 -0.687 88.777 1.00 78.62 395 ALA A CA 1
ATOM 3106 C C . ALA A 1 395 ? -68.678 -1.256 90.208 1.00 78.62 395 ALA A C 1
ATOM 3108 O O . ALA A 1 395 ? -69.660 -1.046 90.924 1.00 78.62 395 ALA A O 1
ATOM 3109 N N . LEU A 1 396 ? -67.590 -1.897 90.650 1.00 79.69 396 LEU A N 1
ATOM 3110 C CA . LEU A 1 396 ? -67.425 -2.386 92.023 1.00 79.69 396 LEU A CA 1
ATOM 3111 C C . LEU A 1 396 ? -67.420 -1.229 93.031 1.00 79.69 396 LEU A C 1
ATOM 3113 O O . LEU A 1 396 ? -68.231 -1.229 93.949 1.00 79.69 396 LEU A O 1
ATOM 3117 N N . SER A 1 397 ? -66.628 -0.183 92.802 1.00 78.56 397 SER A N 1
ATOM 3118 C CA . SER A 1 397 ? -66.572 1.004 93.664 1.00 78.56 397 SER A CA 1
ATOM 3119 C C . SER A 1 397 ? -67.903 1.773 93.700 1.00 78.56 397 SER A C 1
ATOM 3121 O O . SER A 1 397 ? -68.305 2.285 94.746 1.00 78.56 397 SER A O 1
ATOM 3123 N N . LYS A 1 398 ? -68.666 1.811 92.593 1.00 78.50 398 LYS A N 1
ATOM 3124 C CA . LYS A 1 398 ? -70.054 2.318 92.602 1.00 78.50 398 LYS A CA 1
ATOM 3125 C C . LYS A 1 398 ? -70.978 1.451 93.458 1.00 78.50 398 LYS A C 1
ATOM 3127 O O . LYS A 1 398 ? -71.832 2.007 94.145 1.00 78.50 398 LYS A O 1
ATOM 3132 N N . LYS A 1 399 ? -70.821 0.124 93.426 1.00 78.62 399 LYS A N 1
ATOM 3133 C CA . LYS A 1 399 ? -71.581 -0.797 94.277 1.00 78.62 399 LYS A CA 1
ATOM 3134 C C . LYS A 1 399 ? -71.229 -0.582 95.752 1.00 78.62 399 LYS A C 1
ATOM 3136 O O . LYS A 1 399 ? -72.125 -0.256 96.518 1.00 78.62 399 LYS A O 1
ATOM 3141 N N . GLU A 1 400 ? -69.949 -0.629 96.117 1.00 79.56 400 GLU A N 1
ATOM 3142 C CA . GLU A 1 400 ? -69.468 -0.352 97.480 1.00 79.56 400 GLU A CA 1
ATOM 3143 C C . GLU A 1 400 ? -69.947 1.010 97.987 1.00 79.56 400 GLU A C 1
ATOM 3145 O O . GLU A 1 400 ? -70.436 1.121 99.105 1.00 79.56 400 GLU A O 1
ATOM 3150 N N . LYS A 1 401 ? -69.889 2.058 97.155 1.00 76.25 401 LYS A N 1
ATOM 3151 C CA . LYS A 1 401 ? -70.404 3.383 97.516 1.00 76.25 401 LYS A CA 1
ATOM 3152 C C . LYS A 1 401 ? -71.911 3.374 97.790 1.00 76.25 401 LYS A C 1
ATOM 3154 O O . LYS A 1 401 ? -72.352 4.067 98.704 1.00 76.25 401 LYS A O 1
ATOM 3159 N N . ASN A 1 402 ? -72.697 2.623 97.020 1.00 74.69 402 ASN A N 1
ATOM 3160 C CA . ASN A 1 402 ? -74.136 2.480 97.248 1.00 74.69 402 ASN A CA 1
ATOM 3161 C C . ASN A 1 402 ? -74.427 1.653 98.511 1.00 74.69 402 ASN A C 1
ATOM 3163 O O . ASN A 1 402 ? -75.301 2.034 99.289 1.00 74.69 402 ASN A O 1
ATOM 3167 N N . ASP A 1 403 ? -73.661 0.587 98.750 1.00 74.88 403 ASP A N 1
ATOM 3168 C CA . ASP A 1 403 ? -73.760 -0.253 99.946 1.00 74.88 403 ASP A CA 1
ATOM 3169 C C . ASP A 1 403 ? -73.392 0.560 101.210 1.00 74.88 403 ASP A C 1
ATOM 3171 O O . ASP A 1 403 ? -74.140 0.553 102.186 1.00 74.88 403 ASP A O 1
ATOM 3175 N N . ILE A 1 404 ? -72.338 1.387 101.155 1.00 73.94 404 ILE A N 1
ATOM 3176 C CA . ILE A 1 404 ? -71.943 2.344 102.210 1.00 73.94 404 ILE A CA 1
ATOM 3177 C C . ILE A 1 404 ? -73.005 3.435 102.425 1.00 73.94 404 ILE A C 1
ATOM 3179 O O . ILE A 1 404 ? -73.213 3.873 103.556 1.00 73.94 404 ILE A O 1
ATOM 3183 N N . ILE A 1 405 ? -73.698 3.898 101.377 1.00 72.00 405 ILE A N 1
ATOM 3184 C CA . ILE A 1 405 ? -74.825 4.838 101.527 1.00 72.00 405 ILE A CA 1
ATOM 3185 C C . ILE A 1 405 ? -75.996 4.151 102.246 1.00 72.00 405 ILE A C 1
ATOM 3187 O O . ILE A 1 405 ? -76.549 4.725 103.184 1.00 72.00 405 ILE A O 1
ATOM 3191 N N . ALA A 1 406 ? -76.332 2.913 101.874 1.00 69.56 406 ALA A N 1
ATOM 3192 C CA . ALA A 1 406 ? -77.383 2.138 102.531 1.00 69.56 406 ALA A CA 1
ATOM 3193 C C . ALA A 1 406 ? -77.048 1.823 104.003 1.00 69.56 406 ALA A C 1
ATOM 3195 O O . ALA A 1 406 ? -77.912 1.965 104.873 1.00 69.56 406 ALA A O 1
ATOM 3196 N N . GLU A 1 407 ? -75.796 1.460 104.296 1.00 71.75 407 GLU A N 1
ATOM 3197 C CA . GLU A 1 407 ? -75.295 1.238 105.655 1.00 71.75 407 GLU A CA 1
ATOM 3198 C C . GLU A 1 407 ? -75.305 2.534 106.474 1.00 71.75 407 GLU A C 1
ATOM 3200 O O . GLU A 1 407 ? -75.823 2.548 107.589 1.00 71.75 407 GLU A O 1
ATOM 3205 N N . ARG A 1 408 ? -74.836 3.655 105.913 1.00 69.25 408 ARG A N 1
ATOM 3206 C CA . ARG A 1 408 ? -74.867 4.968 106.575 1.00 69.25 408 ARG A CA 1
ATOM 3207 C C . ARG A 1 408 ? -76.290 5.419 106.892 1.00 69.25 408 ARG A C 1
ATOM 3209 O O . ARG A 1 408 ? -76.540 5.909 107.992 1.00 69.25 408 ARG A O 1
ATOM 3216 N N . ASP A 1 409 ? -77.235 5.218 105.978 1.00 67.75 409 ASP A N 1
ATOM 3217 C CA . ASP A 1 409 ? -78.645 5.518 106.224 1.00 67.75 409 ASP A CA 1
ATOM 3218 C C . ASP A 1 409 ? -79.268 4.563 107.260 1.00 67.75 409 ASP A C 1
ATOM 3220 O O . ASP A 1 409 ? -80.224 4.936 107.946 1.00 67.75 409 ASP A O 1
ATOM 3224 N N . ALA A 1 410 ? -78.766 3.334 107.408 1.00 65.94 410 ALA A N 1
ATOM 3225 C CA . ALA A 1 410 ? -79.157 2.430 108.492 1.00 65.94 410 ALA A CA 1
ATOM 3226 C C . ALA A 1 410 ? -78.547 2.864 109.841 1.00 65.94 410 ALA A C 1
ATOM 3228 O O . ALA A 1 410 ? -79.267 2.964 110.838 1.00 65.94 410 ALA A O 1
ATOM 3229 N N . GLU A 1 411 ? -77.259 3.211 109.873 1.00 66.75 411 GLU A N 1
ATOM 3230 C CA . GLU A 1 411 ? -76.551 3.659 111.074 1.00 66.75 411 GLU A CA 1
ATOM 3231 C C . GLU A 1 411 ? -77.102 4.997 111.588 1.00 66.75 411 GLU A C 1
ATOM 3233 O O . GLU A 1 411 ? -77.321 5.170 112.786 1.00 66.75 411 GLU A O 1
ATOM 3238 N N . GLN A 1 412 ? -77.423 5.935 110.694 1.00 65.12 412 GLN A N 1
ATOM 3239 C CA . GLN A 1 412 ? -78.020 7.220 111.061 1.00 65.12 412 GLN A CA 1
ATOM 3240 C C . GLN A 1 412 ? -79.442 7.047 111.629 1.00 65.12 412 GLN A C 1
ATOM 3242 O O . GLN A 1 412 ? -79.817 7.753 112.569 1.00 65.12 412 GLN A O 1
ATOM 3247 N N . ARG A 1 413 ? -80.204 6.044 111.159 1.00 60.59 413 ARG A N 1
ATOM 3248 C CA . ARG A 1 413 ? -81.473 5.619 111.783 1.00 60.59 413 ARG A CA 1
ATOM 3249 C C . ARG A 1 413 ? -81.260 4.940 113.146 1.00 60.59 413 ARG A C 1
ATOM 3251 O O . ARG A 1 413 ? -82.067 5.151 114.051 1.00 60.59 413 ARG A O 1
ATOM 3258 N N . ALA A 1 414 ? -80.169 4.196 113.337 1.00 60.50 414 ALA A N 1
ATOM 3259 C CA . ALA A 1 414 ? -79.815 3.599 114.627 1.00 60.50 414 ALA A CA 1
ATOM 3260 C C . ALA A 1 414 ? -79.358 4.644 115.668 1.00 60.50 414 ALA A C 1
ATOM 3262 O O . ALA A 1 414 ? -79.811 4.603 116.813 1.00 60.50 414 ALA A O 1
ATOM 3263 N N . ARG A 1 415 ? -78.526 5.624 115.284 1.00 61.97 415 ARG A N 1
ATOM 3264 C CA . ARG A 1 415 ? -78.007 6.671 116.187 1.00 61.97 415 ARG A CA 1
ATOM 3265 C C . ARG A 1 415 ? -79.111 7.555 116.774 1.00 61.97 415 ARG A C 1
ATOM 3267 O O . ARG A 1 415 ? -79.072 7.838 117.968 1.00 61.97 415 ARG A O 1
ATOM 3274 N N . ILE A 1 416 ? -80.120 7.927 115.979 1.00 57.38 416 ILE A N 1
ATOM 3275 C CA . ILE A 1 416 ? -81.283 8.709 116.451 1.00 57.38 416 ILE A CA 1
ATOM 3276 C C . ILE A 1 416 ? -82.078 7.938 117.522 1.00 57.38 416 ILE A C 1
ATOM 3278 O O . ILE A 1 416 ? -82.540 8.525 118.503 1.00 57.38 416 ILE A O 1
ATOM 3282 N N . LYS A 1 417 ? -82.188 6.611 117.376 1.00 56.41 417 LYS A N 1
ATOM 3283 C CA . LYS A 1 417 ? -82.833 5.729 118.359 1.00 56.41 417 LYS A CA 1
ATOM 3284 C C . LYS A 1 417 ? -81.981 5.552 119.626 1.00 56.41 417 LYS A C 1
ATOM 3286 O O . LYS A 1 417 ? -82.491 5.630 120.735 1.00 56.41 417 LYS A O 1
ATOM 3291 N N . PHE A 1 418 ? -80.667 5.392 119.482 1.00 57.25 418 PHE A N 1
ATOM 3292 C CA . PHE A 1 418 ? -79.759 5.232 120.623 1.00 57.25 418 PHE A CA 1
ATOM 3293 C C . PHE A 1 418 ? -79.655 6.502 121.491 1.00 57.25 418 PHE A C 1
ATOM 3295 O O . PHE A 1 418 ? -79.666 6.422 122.718 1.00 57.25 418 PHE A O 1
ATOM 3302 N N . GLN A 1 419 ? -79.616 7.686 120.869 1.00 54.22 419 GLN A N 1
ATOM 3303 C CA . GLN A 1 419 ? -79.543 8.968 121.586 1.00 54.22 419 GLN A CA 1
ATOM 3304 C C . GLN A 1 419 ? -80.834 9.344 122.331 1.00 54.22 419 GLN A C 1
ATOM 3306 O O . GLN A 1 419 ? -80.787 10.207 123.205 1.00 54.22 419 GLN A O 1
ATOM 3311 N N . THR A 1 420 ? -81.967 8.705 122.023 1.00 53.88 420 THR A N 1
ATOM 3312 C CA . THR A 1 420 ? -83.228 8.902 122.756 1.00 53.88 420 THR A CA 1
ATOM 3313 C C . THR A 1 420 ? -83.381 7.937 123.938 1.00 53.88 420 THR A C 1
ATOM 3315 O O . THR A 1 420 ? -83.870 8.358 124.984 1.00 53.88 420 THR A O 1
ATOM 3318 N N . ASP A 1 421 ? -82.879 6.702 123.835 1.00 46.78 421 ASP A N 1
ATOM 3319 C CA . ASP A 1 421 ? -82.940 5.711 124.925 1.00 46.78 421 ASP A CA 1
ATOM 3320 C C . ASP A 1 421 ? -81.859 5.912 126.017 1.00 46.78 421 ASP A C 1
ATOM 3322 O O . ASP A 1 421 ? -82.084 5.580 127.183 1.00 46.78 421 ASP A O 1
ATOM 3326 N N . MET A 1 422 ? -80.684 6.475 125.691 1.00 49.56 422 MET A N 1
ATOM 3327 C CA . MET A 1 422 ? -79.558 6.579 126.644 1.00 49.56 422 MET A CA 1
ATOM 3328 C C . MET A 1 422 ? -79.734 7.664 127.733 1.00 49.56 422 MET A C 1
ATOM 3330 O O . MET A 1 422 ? -79.034 7.645 128.743 1.00 49.56 422 MET A O 1
ATOM 3334 N N . ALA A 1 423 ? -80.671 8.603 127.578 1.00 48.81 423 ALA A N 1
ATOM 3335 C CA . ALA A 1 423 ? -80.810 9.764 128.470 1.00 48.81 423 ALA A CA 1
ATOM 3336 C C . ALA A 1 423 ? -81.562 9.496 129.796 1.00 48.81 423 ALA A C 1
ATOM 3338 O O . ALA A 1 423 ? -81.712 10.412 130.603 1.00 48.81 423 ALA A O 1
ATOM 3339 N N . ILE A 1 424 ? -82.078 8.279 130.012 1.00 44.50 424 ILE A N 1
ATOM 3340 C CA . ILE A 1 424 ? -83.057 7.966 131.077 1.00 44.50 424 ILE A CA 1
ATOM 3341 C C . ILE A 1 424 ? -82.529 6.930 132.097 1.00 44.50 424 ILE A C 1
ATOM 3343 O O . ILE A 1 424 ? -83.264 6.512 132.989 1.00 44.50 424 ILE A O 1
ATOM 3347 N N . LYS A 1 425 ? -81.254 6.513 132.013 1.00 41.38 425 LYS A N 1
ATOM 3348 C CA . LYS A 1 425 ? -80.750 5.381 132.811 1.00 41.38 425 LYS A CA 1
ATOM 3349 C C . LYS A 1 425 ? -79.373 5.600 133.455 1.00 41.38 425 LYS A C 1
ATOM 3351 O O . LYS A 1 425 ? -78.361 5.262 132.856 1.00 41.38 425 LYS A O 1
ATOM 3356 N N . ASP A 1 426 ? -79.416 6.110 134.692 1.00 40.06 426 ASP A N 1
ATOM 3357 C CA . ASP A 1 426 ? -78.464 5.907 135.805 1.00 40.06 426 ASP A CA 1
ATOM 3358 C C . ASP A 1 426 ? -76.982 6.262 135.512 1.00 40.06 426 ASP A C 1
ATOM 3360 O O . ASP A 1 426 ? -76.291 5.607 134.743 1.00 40.06 426 ASP A O 1
ATOM 3364 N N . GLU A 1 427 ? -76.354 7.303 136.070 1.00 40.81 427 GLU A N 1
ATOM 3365 C CA . GLU A 1 427 ? -76.340 7.799 137.461 1.00 40.81 427 GLU A CA 1
ATOM 3366 C C . GLU A 1 427 ? -76.197 6.694 138.531 1.00 40.81 427 GLU A C 1
ATOM 3368 O O . GLU A 1 427 ? -77.182 6.086 138.932 1.00 40.81 427 GLU A O 1
ATOM 3373 N N . LYS A 1 428 ? -74.971 6.542 139.077 1.00 36.00 428 LYS A N 1
ATOM 3374 C CA . LYS A 1 428 ? -74.528 5.542 140.088 1.00 36.00 428 LYS A CA 1
ATOM 3375 C C . LYS A 1 428 ? -74.395 4.120 139.497 1.00 36.00 428 LYS A C 1
ATOM 3377 O O . LYS A 1 428 ? -75.358 3.553 139.017 1.00 36.00 428 LYS A O 1
ATOM 3382 N N . THR A 1 429 ? -73.241 3.448 139.523 1.00 38.38 429 THR A N 1
ATOM 3383 C CA . THR A 1 429 ? -72.172 3.430 140.545 1.00 38.38 429 THR A CA 1
ATOM 3384 C C . THR A 1 429 ? -70.830 2.910 140.003 1.00 38.38 429 THR A C 1
ATOM 3386 O O . THR A 1 429 ? -70.834 1.963 139.226 1.00 38.38 429 THR A O 1
ATOM 3389 N N . ASN A 1 430 ? -69.726 3.376 140.608 1.00 36.47 430 ASN A N 1
ATOM 3390 C CA . ASN A 1 430 ? -68.400 2.727 140.713 1.00 36.47 430 ASN A CA 1
ATOM 3391 C C . ASN A 1 430 ? -67.569 2.500 139.417 1.00 36.47 430 ASN A C 1
ATOM 3393 O O . ASN A 1 430 ? -68.097 2.276 138.342 1.00 36.47 430 ASN A O 1
ATOM 3397 N N . GLY A 1 431 ? -66.228 2.503 139.468 1.00 37.59 431 GLY A N 1
ATOM 3398 C CA . GLY A 1 431 ? -65.372 2.909 140.592 1.00 37.59 431 GLY A CA 1
ATOM 3399 C C . GLY A 1 431 ? -63.966 2.293 140.618 1.00 37.59 431 GLY A C 1
ATOM 3400 O O . GLY A 1 431 ? -63.763 1.290 141.291 1.00 37.59 431 GLY A O 1
ATOM 3401 N N . ILE A 1 432 ? -62.990 2.958 139.983 1.00 46.56 432 ILE A N 1
ATOM 3402 C CA . ILE A 1 432 ? -61.580 3.086 140.442 1.00 46.56 432 ILE A CA 1
ATOM 3403 C C . ILE A 1 432 ? -60.750 1.771 140.573 1.00 46.56 432 ILE A C 1
ATOM 3405 O O . ILE A 1 432 ? -59.594 1.800 140.979 1.00 46.56 432 ILE A O 1
ATOM 3409 N N . LEU A 1 433 ? -61.271 0.612 140.150 1.00 45.53 433 LEU A N 1
ATOM 3410 C CA . LEU A 1 433 ? -60.536 -0.671 140.138 1.00 45.53 433 LEU A CA 1
ATOM 3411 C C . LEU A 1 433 ? -60.033 -1.129 138.753 1.00 45.53 433 LEU A C 1
ATOM 3413 O O . LEU A 1 433 ? -59.218 -2.044 138.684 1.00 45.53 433 LEU A O 1
ATOM 3417 N N . MET A 1 434 ? -60.459 -0.489 137.657 1.00 51.25 434 MET A N 1
ATOM 3418 C CA . MET A 1 434 ? -60.084 -0.897 136.286 1.00 51.25 434 MET A CA 1
ATOM 3419 C C . MET A 1 434 ? -58.655 -0.507 135.872 1.00 51.25 434 MET A C 1
ATOM 3421 O O . MET A 1 434 ? -58.070 -1.137 134.988 1.00 51.25 434 MET A O 1
ATOM 3425 N N . ASP A 1 435 ? -58.066 0.515 136.497 1.00 54.66 435 ASP A N 1
ATOM 3426 C CA . ASP A 1 435 ? -56.831 1.135 135.998 1.00 54.66 435 ASP A CA 1
ATOM 3427 C C . ASP A 1 435 ? -55.591 0.230 136.094 1.00 54.66 435 ASP A C 1
ATOM 3429 O O . ASP A 1 435 ? -54.605 0.470 135.403 1.00 54.66 435 ASP A O 1
ATOM 3433 N N . ASN A 1 436 ? -55.633 -0.845 136.890 1.00 47.84 436 ASN A N 1
ATOM 3434 C CA . ASN A 1 436 ? -54.514 -1.786 137.023 1.00 47.84 436 ASN A CA 1
ATOM 3435 C C . ASN A 1 436 ? -54.585 -2.957 136.015 1.00 47.84 436 ASN A C 1
ATOM 3437 O O . ASN A 1 436 ? -53.554 -3.452 135.559 1.00 47.84 436 ASN A O 1
ATOM 3441 N N . GLU A 1 437 ? -55.786 -3.363 135.586 1.00 56.62 437 GLU A N 1
ATOM 3442 C CA . GLU A 1 437 ? -55.950 -4.306 134.464 1.00 56.62 437 GLU A CA 1
ATOM 3443 C C . GLU A 1 437 ? -55.686 -3.621 133.115 1.00 56.62 437 GLU A C 1
ATOM 3445 O O . GLU A 1 437 ? -55.065 -4.212 132.228 1.00 56.62 437 GLU A O 1
ATOM 3450 N N . SER A 1 438 ? -56.048 -2.335 133.007 1.00 62.00 438 SER A N 1
ATOM 3451 C CA . SER A 1 438 ? -55.748 -1.454 131.869 1.00 62.00 438 SER A CA 1
ATOM 3452 C C . SER A 1 438 ? -54.281 -1.541 131.413 1.00 62.00 438 SER A C 1
ATOM 3454 O O . SER A 1 438 ? -54.008 -1.722 130.224 1.00 62.00 438 SER A O 1
ATOM 3456 N N . PHE A 1 439 ? -53.318 -1.505 132.345 1.00 57.16 439 PHE A N 1
ATOM 3457 C CA . PHE A 1 439 ? -51.890 -1.587 132.008 1.00 57.16 439 PHE A CA 1
ATOM 3458 C C . PHE A 1 439 ? -51.417 -2.978 131.556 1.00 57.16 439 PHE A C 1
ATOM 3460 O O . PHE A 1 439 ? -50.499 -3.051 130.738 1.00 57.16 439 PHE A O 1
ATOM 3467 N N . LYS A 1 440 ? -52.040 -4.076 132.012 1.00 63.12 440 LYS A N 1
ATOM 3468 C CA . LYS A 1 440 ? -51.741 -5.418 131.477 1.00 63.12 440 LYS A CA 1
ATOM 3469 C C . LYS A 1 440 ? -52.241 -5.557 130.043 1.00 63.12 440 LYS A C 1
ATOM 3471 O O . LYS A 1 440 ? -51.449 -5.872 129.158 1.00 63.12 440 LYS A O 1
ATOM 3476 N N . LEU A 1 441 ? -53.511 -5.223 129.807 1.00 67.38 441 LEU A N 1
ATOM 3477 C CA . LEU A 1 441 ? -54.134 -5.315 128.484 1.00 67.38 441 LEU A CA 1
ATOM 3478 C C . LEU A 1 441 ? -53.420 -4.421 127.453 1.00 67.38 441 LEU A C 1
ATOM 3480 O O . LEU A 1 441 ? -53.280 -4.780 126.286 1.00 67.38 441 LEU A O 1
ATOM 3484 N N . LYS A 1 442 ? -52.914 -3.261 127.892 1.00 72.00 442 LYS A N 1
ATOM 3485 C CA . LYS A 1 442 ? -52.106 -2.357 127.064 1.00 72.00 442 LYS A CA 1
ATOM 3486 C C . LYS A 1 442 ? -50.744 -2.950 126.681 1.00 72.00 442 LYS A C 1
ATOM 3488 O O . LYS A 1 442 ? -50.291 -2.707 125.569 1.00 72.00 442 LYS A O 1
ATOM 3493 N N . ASN A 1 443 ? -50.111 -3.739 127.553 1.00 67.88 443 ASN A N 1
ATOM 3494 C CA . ASN A 1 443 ? -48.844 -4.414 127.245 1.00 67.88 443 ASN A CA 1
ATOM 3495 C C . ASN A 1 443 ? -49.010 -5.607 126.290 1.00 67.88 443 ASN A C 1
ATOM 3497 O O . ASN A 1 443 ? -48.099 -5.876 125.513 1.00 67.88 443 ASN A O 1
ATOM 3501 N N . GLU A 1 444 ? -50.146 -6.308 126.312 1.00 73.56 444 GLU A N 1
ATOM 3502 C CA . GLU A 1 444 ? -50.429 -7.364 125.327 1.00 73.56 444 GLU A CA 1
ATOM 3503 C C . GLU A 1 444 ? -50.739 -6.764 123.952 1.00 73.56 444 GLU A C 1
ATOM 3505 O O . GLU A 1 444 ? -50.065 -7.115 122.986 1.00 73.56 444 GLU A O 1
ATOM 3510 N N . ARG A 1 445 ? -51.591 -5.732 123.880 1.00 75.94 445 ARG A N 1
ATOM 3511 C CA . ARG A 1 445 ? -51.840 -4.980 122.632 1.00 75.94 445 ARG A CA 1
ATOM 3512 C C . ARG A 1 445 ? -50.581 -4.365 122.019 1.00 75.94 445 ARG A C 1
ATOM 3514 O O . ARG A 1 445 ? -50.474 -4.270 120.801 1.00 75.94 445 ARG A O 1
ATOM 3521 N N . LEU A 1 446 ? -49.615 -3.943 122.839 1.00 76.19 446 LEU A N 1
ATOM 3522 C CA . LEU A 1 446 ? -48.323 -3.462 122.339 1.00 76.19 446 LEU A CA 1
ATOM 3523 C C . LEU A 1 446 ? -47.462 -4.592 121.755 1.00 76.19 446 LEU A C 1
ATOM 3525 O O . LEU A 1 446 ? -46.752 -4.343 120.789 1.00 76.19 446 LEU A O 1
ATOM 3529 N N . LYS A 1 447 ? -47.544 -5.826 122.272 1.00 80.06 447 LYS A N 1
ATOM 3530 C CA . LYS A 1 447 ? -46.881 -6.990 121.654 1.00 80.06 447 LYS A CA 1
ATOM 3531 C C . LYS A 1 447 ? -47.550 -7.399 120.347 1.00 80.06 447 LYS A C 1
ATOM 3533 O O . LYS A 1 447 ? -46.846 -7.645 119.378 1.00 80.06 447 LYS A O 1
ATOM 3538 N N . GLU A 1 448 ? -48.881 -7.434 120.314 1.00 79.56 448 GLU A N 1
ATOM 3539 C CA . GLU A 1 448 ? -49.653 -7.691 119.092 1.00 79.56 448 GLU A CA 1
ATOM 3540 C C . GLU A 1 448 ? -49.315 -6.650 118.016 1.00 79.56 448 GLU A C 1
ATOM 3542 O O . GLU A 1 448 ? -48.984 -7.016 116.893 1.00 79.56 448 GLU A O 1
ATOM 3547 N N . SER A 1 449 ? -49.280 -5.361 118.379 1.00 85.31 449 SER A N 1
ATOM 3548 C CA . SER A 1 449 ? -48.921 -4.284 117.449 1.00 85.31 449 SER A CA 1
ATOM 3549 C C . SER A 1 449 ? -47.460 -4.342 116.989 1.00 85.31 449 SER A C 1
ATOM 3551 O O . SER A 1 449 ? -47.188 -4.040 115.830 1.00 85.31 449 SER A O 1
ATOM 3553 N N . ILE A 1 450 ? -46.517 -4.740 117.854 1.00 81.12 450 ILE A N 1
ATOM 3554 C CA . ILE A 1 450 ? -45.124 -4.980 117.441 1.00 81.12 450 ILE A CA 1
ATOM 3555 C C . ILE A 1 450 ? -45.068 -6.143 116.447 1.00 81.12 450 ILE A C 1
ATOM 3557 O O . ILE A 1 450 ? -44.452 -5.998 115.398 1.00 81.12 450 ILE A O 1
ATOM 3561 N N . HIS A 1 451 ? -45.762 -7.248 116.720 1.00 85.19 451 HIS A N 1
ATOM 3562 C CA . HIS A 1 451 ? -45.765 -8.414 115.841 1.00 85.19 451 HIS A CA 1
ATOM 3563 C C . HIS A 1 451 ? -46.434 -8.137 114.482 1.00 85.19 451 HIS A C 1
ATOM 3565 O O . HIS A 1 451 ? -45.947 -8.575 113.443 1.00 85.19 451 HIS A O 1
ATOM 3571 N N . GLU A 1 452 ? -47.508 -7.344 114.459 1.00 84.88 452 GLU A N 1
ATOM 3572 C CA . GLU A 1 452 ? -48.141 -6.872 113.223 1.00 84.88 452 GLU A CA 1
ATOM 3573 C C . GLU A 1 452 ? -47.204 -5.951 112.417 1.00 84.88 452 GLU A C 1
ATOM 3575 O O . GLU A 1 452 ? -47.147 -6.043 111.189 1.00 84.88 452 GLU A O 1
ATOM 3580 N N . LEU A 1 453 ? -46.416 -5.102 113.089 1.00 82.75 453 LEU A N 1
ATOM 3581 C CA . LEU A 1 453 ? -45.385 -4.280 112.447 1.00 82.75 453 LEU A CA 1
ATOM 3582 C C . LEU A 1 453 ? -44.215 -5.124 111.919 1.00 82.75 453 LEU A C 1
ATOM 3584 O O . LEU A 1 453 ? -43.763 -4.870 110.806 1.00 82.75 453 LEU A O 1
ATOM 3588 N N . GLU A 1 454 ? -43.761 -6.142 112.653 1.00 84.00 454 GLU A N 1
ATOM 3589 C CA . GLU A 1 454 ? -42.750 -7.110 112.201 1.00 84.00 454 GLU A CA 1
ATOM 3590 C C . GLU A 1 454 ? -43.222 -7.854 110.943 1.00 84.00 454 GLU A C 1
ATOM 3592 O O . GLU A 1 454 ? -42.523 -7.852 109.929 1.00 84.00 454 GLU A O 1
ATOM 3597 N N . LEU A 1 455 ? -44.441 -8.405 110.965 1.00 86.19 455 LEU A N 1
ATOM 3598 C CA . LEU A 1 455 ? -45.053 -9.095 109.825 1.00 86.19 455 LEU A CA 1
ATOM 3599 C C . LEU A 1 455 ? -45.206 -8.159 108.612 1.00 86.19 455 LEU A C 1
ATOM 3601 O O . LEU A 1 455 ? -44.979 -8.553 107.467 1.00 86.19 455 LEU A O 1
ATOM 3605 N N . ARG A 1 456 ? -45.560 -6.890 108.854 1.00 87.69 456 ARG A N 1
ATOM 3606 C CA . ARG A 1 456 ? -45.684 -5.869 107.808 1.00 87.69 456 ARG A CA 1
ATOM 3607 C C . ARG A 1 456 ? -44.330 -5.467 107.222 1.00 87.69 456 ARG A C 1
ATOM 3609 O O . ARG A 1 456 ? -44.245 -5.291 106.011 1.00 87.69 456 ARG A O 1
ATOM 3616 N N . ILE A 1 457 ? -43.283 -5.349 108.041 1.00 85.00 457 ILE A N 1
ATOM 3617 C CA . ILE A 1 457 ? -41.905 -5.117 107.581 1.00 85.00 457 ILE A CA 1
ATOM 3618 C C . ILE A 1 457 ? -41.425 -6.311 106.753 1.00 85.00 457 ILE A C 1
ATOM 3620 O O . ILE A 1 457 ? -40.918 -6.111 105.654 1.00 85.00 457 ILE A O 1
ATOM 3624 N N . GLN A 1 458 ? -41.657 -7.542 107.215 1.00 84.88 458 GLN A N 1
ATOM 3625 C CA . GLN A 1 458 ? -41.313 -8.754 106.472 1.00 84.88 458 GLN A CA 1
ATOM 3626 C C . GLN A 1 458 ? -41.999 -8.782 105.095 1.00 84.88 458 GLN A C 1
ATOM 3628 O O . GLN A 1 458 ? -41.334 -9.017 104.089 1.00 84.88 458 GLN A O 1
ATOM 3633 N N . LYS A 1 459 ? -43.289 -8.424 105.025 1.00 87.69 459 LYS A N 1
ATOM 3634 C CA . LYS A 1 459 ? -44.024 -8.301 103.757 1.00 87.69 459 LYS A CA 1
ATOM 3635 C C . LYS A 1 459 ? -43.516 -7.163 102.857 1.00 87.69 459 LYS A C 1
ATOM 3637 O O . LYS A 1 459 ? -43.548 -7.306 101.639 1.00 87.69 459 LYS A O 1
ATOM 3642 N N . TYR A 1 460 ? -43.028 -6.049 103.412 1.00 86.19 460 TYR A N 1
ATOM 3643 C CA . TYR A 1 460 ? -42.363 -5.011 102.612 1.00 86.19 460 TYR A CA 1
ATOM 3644 C C . TYR A 1 460 ? -41.020 -5.493 102.048 1.00 86.19 460 TYR A C 1
ATOM 3646 O O . TYR A 1 460 ? -40.789 -5.307 100.859 1.00 86.19 460 TYR A O 1
ATOM 3654 N N . MET A 1 461 ? -40.186 -6.172 102.844 1.00 84.88 461 MET A N 1
ATOM 3655 C CA . MET A 1 461 ? -38.917 -6.757 102.378 1.00 84.88 461 MET A CA 1
ATOM 3656 C C . MET A 1 461 ? -39.134 -7.803 101.271 1.00 84.88 461 MET A C 1
ATOM 3658 O O . MET A 1 461 ? -38.360 -7.882 100.320 1.00 84.88 461 MET A O 1
ATOM 3662 N N . GLU A 1 462 ? -40.194 -8.605 101.380 1.00 85.50 462 GLU A N 1
ATOM 3663 C CA . GLU A 1 462 ? -40.571 -9.602 100.372 1.00 85.50 462 GLU A CA 1
ATOM 3664 C C . GLU A 1 462 ? -41.112 -8.941 99.091 1.00 85.50 462 GLU A C 1
ATOM 3666 O O . GLU A 1 462 ? -40.727 -9.327 97.990 1.00 85.50 462 GLU A O 1
ATOM 3671 N N . ASN A 1 463 ? -41.900 -7.866 99.214 1.00 86.19 463 ASN A N 1
ATOM 3672 C CA . ASN A 1 463 ? -42.316 -7.049 98.071 1.00 86.19 463 ASN A CA 1
ATOM 3673 C C . ASN A 1 463 ? -41.132 -6.346 97.378 1.00 86.19 463 ASN A C 1
ATOM 3675 O O . ASN A 1 463 ? -41.083 -6.341 96.151 1.00 86.19 463 ASN A O 1
ATOM 3679 N N . GLU A 1 464 ? -40.177 -5.773 98.122 1.00 83.50 464 GLU A N 1
ATOM 3680 C CA . GLU A 1 464 ? -38.965 -5.165 97.544 1.00 83.50 464 GLU A CA 1
ATOM 3681 C C . GLU A 1 464 ? -38.102 -6.207 96.828 1.00 83.50 464 GLU A C 1
ATOM 3683 O O . GLU A 1 464 ? -37.611 -5.945 95.731 1.00 83.50 464 GLU A O 1
ATOM 3688 N N . ARG A 1 465 ? -37.966 -7.411 97.399 1.00 84.44 465 ARG A N 1
ATOM 3689 C CA . ARG A 1 465 ? -37.270 -8.528 96.750 1.00 84.44 465 ARG A CA 1
ATOM 3690 C C . ARG A 1 465 ? -37.939 -8.918 95.432 1.00 84.44 465 ARG A C 1
ATOM 3692 O O . ARG A 1 465 ? -37.254 -8.999 94.418 1.00 84.44 465 ARG A O 1
ATOM 3699 N N . ASN A 1 466 ? -39.260 -9.091 95.434 1.00 84.88 466 ASN A N 1
ATOM 3700 C CA . ASN A 1 466 ? -40.020 -9.441 94.234 1.00 84.88 466 ASN A CA 1
ATOM 3701 C C . ASN A 1 466 ? -39.953 -8.328 93.170 1.00 84.88 466 ASN A C 1
ATOM 3703 O O . ASN A 1 466 ? -39.841 -8.623 91.984 1.00 84.88 466 ASN A O 1
ATOM 3707 N N . ALA A 1 467 ? -39.963 -7.053 93.576 1.00 84.12 467 ALA A N 1
ATOM 3708 C CA . ALA A 1 467 ? -39.799 -5.918 92.667 1.00 84.12 467 ALA A CA 1
ATOM 3709 C C . ALA A 1 467 ? -38.378 -5.836 92.076 1.00 84.12 467 ALA A C 1
ATOM 3711 O O . ALA A 1 467 ? -38.222 -5.546 90.891 1.00 84.12 467 ALA A O 1
ATOM 3712 N N . ALA A 1 468 ? -37.342 -6.131 92.868 1.00 77.44 468 ALA A N 1
ATOM 3713 C CA . ALA A 1 468 ? -35.962 -6.216 92.391 1.00 77.44 468 ALA A CA 1
ATOM 3714 C C . ALA A 1 468 ? -35.754 -7.396 91.423 1.00 77.44 468 ALA A C 1
ATOM 3716 O O . ALA A 1 468 ? -35.041 -7.261 90.431 1.00 77.44 468 ALA A O 1
ATOM 3717 N N . GLU A 1 469 ? -36.409 -8.531 91.673 1.00 82.62 469 GLU A N 1
ATOM 3718 C CA . GLU A 1 469 ? -36.385 -9.709 90.798 1.00 82.62 469 GLU A CA 1
ATOM 3719 C C . GLU A 1 469 ? -37.133 -9.447 89.478 1.00 82.62 469 GLU A C 1
ATOM 3721 O O . GLU A 1 469 ? -36.605 -9.738 88.406 1.00 82.62 469 GLU A O 1
ATOM 3726 N N . GLN A 1 470 ? -38.289 -8.773 89.518 1.00 81.00 470 GLN A N 1
ATOM 3727 C CA . GLN A 1 470 ? -38.987 -8.293 88.315 1.00 81.00 470 GLN A CA 1
ATOM 3728 C C . GLN A 1 470 ? -38.161 -7.266 87.521 1.00 81.00 470 GLN A C 1
ATOM 3730 O O . GLN A 1 470 ? -38.114 -7.343 86.295 1.00 81.00 470 GLN A O 1
ATOM 3735 N N . LEU A 1 471 ? -37.457 -6.347 88.194 1.00 79.31 471 LEU A N 1
ATOM 3736 C CA . LEU A 1 471 ? -36.517 -5.420 87.549 1.00 79.31 471 LEU A CA 1
ATOM 3737 C C . LEU A 1 471 ? -35.332 -6.146 86.898 1.00 79.31 471 LEU A C 1
ATOM 3739 O O . LEU A 1 471 ? -34.921 -5.760 85.805 1.00 79.31 471 LEU A O 1
ATOM 3743 N N . ALA A 1 472 ? -34.797 -7.199 87.521 1.00 77.44 472 ALA A N 1
ATOM 3744 C CA . ALA A 1 472 ? -33.733 -8.015 86.934 1.00 77.44 472 ALA A CA 1
ATOM 3745 C C . ALA A 1 472 ? -34.217 -8.766 85.678 1.00 77.44 472 ALA A C 1
ATOM 3747 O O . ALA A 1 472 ? -33.549 -8.734 84.645 1.00 77.44 472 ALA A O 1
ATOM 3748 N N . VAL A 1 473 ? -35.413 -9.365 85.728 1.00 80.69 473 VAL A N 1
ATOM 3749 C CA . VAL A 1 473 ? -36.047 -10.015 84.567 1.00 80.69 473 VAL A CA 1
ATOM 3750 C C . VAL A 1 473 ? -36.327 -9.014 83.438 1.00 80.69 473 VAL A C 1
ATOM 3752 O O . VAL A 1 473 ? -36.085 -9.332 82.278 1.00 80.69 473 VAL A O 1
ATOM 3755 N N . ALA A 1 474 ? -36.768 -7.792 83.752 1.00 80.38 474 ALA A N 1
ATOM 3756 C CA . ALA A 1 474 ? -37.031 -6.751 82.754 1.00 80.38 474 ALA A CA 1
ATOM 3757 C C . ALA A 1 474 ? -35.758 -6.119 82.153 1.00 80.38 474 ALA A C 1
ATOM 3759 O O . ALA A 1 474 ? -35.784 -5.652 81.016 1.00 80.38 474 ALA A O 1
ATOM 3760 N N . THR A 1 475 ? -34.639 -6.096 82.886 1.00 83.56 475 THR A N 1
ATOM 3761 C CA . THR A 1 475 ? -33.374 -5.510 82.401 1.00 83.56 475 THR A CA 1
ATOM 3762 C C . THR A 1 475 ? -32.480 -6.500 81.656 1.00 83.56 475 THR A C 1
ATOM 3764 O O . THR A 1 475 ? -31.683 -6.065 80.828 1.00 83.56 475 THR A O 1
ATOM 3767 N N . GLY A 1 476 ? -32.644 -7.812 81.862 1.00 82.56 476 GLY A N 1
ATOM 3768 C CA . GLY A 1 476 ? -31.915 -8.848 81.117 1.00 82.56 476 GLY A CA 1
ATOM 3769 C C . GLY A 1 476 ? -32.007 -8.702 79.586 1.00 82.56 476 GLY A C 1
ATOM 3770 O O . GLY A 1 476 ? -30.966 -8.576 78.942 1.00 82.56 476 GLY A O 1
ATOM 3771 N N . PRO A 1 477 ? -33.215 -8.637 78.987 1.00 85.00 477 PRO A N 1
ATOM 3772 C CA . PRO A 1 477 ? -33.380 -8.448 77.542 1.00 85.00 477 PRO A CA 1
ATOM 3773 C C . PRO A 1 477 ? -32.787 -7.133 77.018 1.00 85.00 477 PRO A C 1
ATOM 3775 O O . PRO A 1 477 ? -32.256 -7.092 75.913 1.00 85.00 477 PRO A O 1
ATOM 3778 N N . LEU A 1 478 ? -32.831 -6.062 77.820 1.00 84.56 478 LEU A N 1
ATOM 3779 C CA . LEU A 1 478 ? -32.248 -4.768 77.452 1.00 84.56 478 LEU A CA 1
ATOM 3780 C C . LEU A 1 478 ? -30.715 -4.817 77.416 1.00 84.56 478 LEU A C 1
ATOM 3782 O O . LEU A 1 478 ? -30.118 -4.207 76.536 1.00 84.56 478 LEU A O 1
ATOM 3786 N N . LEU A 1 479 ? -30.079 -5.559 78.329 1.00 85.50 479 LEU A N 1
ATOM 3787 C CA . LEU A 1 479 ? -28.629 -5.783 78.303 1.00 85.50 479 LEU A CA 1
ATOM 3788 C C . LEU A 1 479 ? -28.211 -6.607 77.079 1.00 85.50 479 LEU A C 1
ATOM 3790 O O . LEU A 1 479 ? -27.274 -6.217 76.390 1.00 85.50 479 LEU A O 1
ATOM 3794 N N . ILE A 1 480 ? -28.956 -7.669 76.751 1.00 87.31 480 ILE A N 1
ATOM 3795 C CA . ILE A 1 480 ? -28.718 -8.463 75.534 1.00 87.31 480 ILE A CA 1
ATOM 3796 C C . ILE A 1 480 ? -28.829 -7.575 74.285 1.00 87.31 480 ILE A C 1
ATOM 3798 O O . ILE A 1 480 ? -27.922 -7.583 73.455 1.00 87.31 480 ILE A O 1
ATOM 3802 N N . ARG A 1 481 ? -29.867 -6.729 74.179 1.00 90.94 481 ARG A N 1
ATOM 3803 C CA . ARG A 1 481 ? -30.007 -5.826 73.023 1.00 90.94 481 ARG A CA 1
ATOM 3804 C C . ARG A 1 481 ? -28.919 -4.743 72.966 1.00 90.94 481 ARG A C 1
ATOM 3806 O O . ARG A 1 481 ? -28.575 -4.299 71.874 1.00 90.94 481 ARG A O 1
ATOM 3813 N N . ILE A 1 482 ? -28.350 -4.328 74.101 1.00 86.44 482 ILE A N 1
ATOM 3814 C CA . ILE A 1 482 ? -27.177 -3.435 74.132 1.00 86.44 482 ILE A CA 1
ATOM 3815 C C . ILE A 1 482 ? -25.936 -4.152 73.581 1.00 86.44 482 ILE A C 1
ATOM 3817 O O . ILE A 1 482 ? -25.251 -3.576 72.737 1.00 86.44 482 ILE A O 1
ATOM 3821 N N . ASP A 1 483 ? -25.675 -5.396 73.991 1.00 89.75 483 ASP A N 1
ATOM 3822 C CA . ASP A 1 483 ? -24.551 -6.191 73.473 1.00 89.75 483 ASP A CA 1
ATOM 3823 C C . ASP A 1 483 ? -24.701 -6.484 71.966 1.00 89.75 483 ASP A C 1
ATOM 3825 O O . ASP A 1 483 ? -23.722 -6.407 71.218 1.00 89.75 483 ASP A O 1
ATOM 3829 N N . GLU A 1 484 ? -25.921 -6.758 71.491 1.00 90.50 484 GLU A N 1
ATOM 3830 C CA . GLU A 1 484 ? -26.243 -6.879 70.060 1.00 90.50 484 GLU A CA 1
ATOM 3831 C C . GLU A 1 484 ? -25.930 -5.584 69.296 1.00 90.50 484 GLU A C 1
ATOM 3833 O O . GLU A 1 484 ? -25.122 -5.609 68.367 1.00 90.50 484 GLU A O 1
ATOM 3838 N N . LEU A 1 485 ? -26.489 -4.443 69.721 1.00 89.94 485 LEU A N 1
ATOM 3839 C CA . LEU A 1 485 ? -26.263 -3.129 69.099 1.00 89.94 485 LEU A CA 1
ATOM 3840 C C . LEU A 1 485 ? -24.782 -2.719 69.116 1.00 89.94 485 LEU A C 1
ATOM 3842 O O . LEU A 1 485 ? -24.281 -2.117 68.165 1.00 89.94 485 LEU A O 1
ATOM 3846 N N . GLU A 1 486 ? -24.049 -3.056 70.178 1.00 92.06 486 GLU A N 1
ATOM 3847 C CA . GLU A 1 486 ? -22.604 -2.858 70.233 1.00 92.06 486 GLU A CA 1
ATOM 3848 C C . GLU A 1 486 ? -21.858 -3.694 69.183 1.00 92.06 486 GLU A C 1
ATOM 3850 O O . GLU A 1 486 ? -20.851 -3.234 68.639 1.00 92.06 486 GLU A O 1
ATOM 3855 N N . ASN A 1 487 ? -22.313 -4.914 68.903 1.00 88.81 487 ASN A N 1
ATOM 3856 C CA . ASN A 1 487 ? -21.690 -5.808 67.930 1.00 88.81 487 ASN A CA 1
ATOM 3857 C C . ASN A 1 487 ? -22.076 -5.447 66.486 1.00 88.81 487 ASN A C 1
ATOM 3859 O O . ASN A 1 487 ? -21.189 -5.407 65.632 1.00 88.81 487 ASN A O 1
ATOM 3863 N N . GLU A 1 488 ? -23.328 -5.051 66.237 1.00 91.25 488 GLU A N 1
ATOM 3864 C CA . GLU A 1 488 ? -23.777 -4.407 64.991 1.00 91.25 488 GLU A CA 1
ATOM 3865 C C . GLU A 1 488 ? -22.909 -3.169 64.674 1.00 91.25 488 GLU A C 1
ATOM 3867 O O . GLU A 1 488 ? -22.375 -3.026 63.572 1.00 91.25 488 GLU A O 1
ATOM 3872 N N . LEU A 1 489 ? -22.657 -2.308 65.669 1.00 90.31 489 LEU A N 1
ATOM 3873 C CA . LEU A 1 489 ? -21.823 -1.109 65.514 1.00 90.31 489 LEU A CA 1
ATOM 3874 C C . LEU A 1 489 ? -20.330 -1.434 65.308 1.00 90.31 489 LEU A C 1
ATOM 3876 O O . LEU A 1 489 ? -19.631 -0.699 64.602 1.00 90.31 489 LEU A O 1
ATOM 3880 N N . LYS A 1 490 ? -19.818 -2.532 65.884 1.00 91.19 490 LYS A N 1
ATOM 3881 C CA . LYS A 1 490 ? -18.453 -3.033 65.619 1.00 91.19 490 LYS A CA 1
ATOM 3882 C C . LYS A 1 490 ? -18.324 -3.572 64.187 1.00 91.19 490 LYS A C 1
ATOM 3884 O O . LYS A 1 490 ? -17.323 -3.261 63.541 1.00 91.19 490 LYS A O 1
ATOM 3889 N N . ALA A 1 491 ? -19.326 -4.295 63.681 1.00 89.00 491 ALA A N 1
ATOM 3890 C CA . ALA A 1 491 ? -19.377 -4.777 62.298 1.00 89.00 491 ALA A CA 1
ATOM 3891 C C . ALA A 1 491 ? -19.453 -3.611 61.296 1.00 89.00 491 ALA A C 1
ATOM 3893 O O . ALA A 1 491 ? -18.551 -3.447 60.481 1.00 89.00 491 ALA A O 1
ATOM 3894 N N . SER A 1 492 ? -20.410 -2.693 61.466 1.00 90.62 492 SER A N 1
ATOM 3895 C CA . SER A 1 492 ? -20.542 -1.490 60.627 1.00 90.62 492 SER A CA 1
ATOM 3896 C C . SER A 1 492 ? -19.249 -0.652 60.568 1.00 90.62 492 SER A C 1
ATOM 3898 O O . SER A 1 492 ? -18.861 -0.143 59.513 1.00 90.62 492 SER A O 1
ATOM 3900 N N . ARG A 1 493 ? -18.501 -0.559 61.681 1.00 90.56 493 ARG A N 1
ATOM 3901 C CA . ARG A 1 493 ? -17.167 0.070 61.698 1.00 90.56 493 ARG A CA 1
ATOM 3902 C C . ARG A 1 493 ? -16.102 -0.719 60.939 1.00 90.56 493 ARG A C 1
ATOM 3904 O O . ARG A 1 493 ? -15.195 -0.092 60.392 1.00 90.56 493 ARG A O 1
ATOM 3911 N N . TYR A 1 494 ? -16.151 -2.046 60.926 1.00 92.19 494 TYR A N 1
ATOM 3912 C CA . TYR A 1 494 ? -15.248 -2.866 60.117 1.00 92.19 494 TYR A CA 1
ATOM 3913 C C . TYR A 1 494 ? -15.501 -2.616 58.625 1.00 92.19 494 TYR A C 1
ATOM 3915 O O . TYR A 1 494 ? -14.571 -2.262 57.898 1.00 92.19 494 TYR A O 1
ATOM 3923 N N . ASP A 1 495 ? -16.764 -2.642 58.203 1.00 89.44 495 ASP A N 1
ATOM 3924 C CA . ASP A 1 495 ? -17.151 -2.436 56.804 1.00 89.44 495 ASP A CA 1
ATOM 3925 C C . ASP A 1 495 ? -16.851 -1.016 56.317 1.00 89.44 495 ASP A C 1
ATOM 3927 O O . ASP A 1 495 ? -16.283 -0.842 55.238 1.00 89.44 495 ASP A O 1
ATOM 3931 N N . TYR A 1 496 ? -17.078 0.006 57.150 1.00 90.62 496 TYR A N 1
ATOM 3932 C CA . TYR A 1 496 ? -16.638 1.375 56.861 1.00 90.62 496 TYR A CA 1
ATOM 3933 C C . TYR A 1 496 ? -15.119 1.473 56.622 1.00 90.62 496 TYR A C 1
ATOM 3935 O O . TYR A 1 496 ? -14.677 2.188 55.722 1.00 90.62 496 TYR A O 1
ATOM 3943 N N . ASN A 1 497 ? -14.297 0.745 57.389 1.00 90.81 497 ASN A N 1
ATOM 3944 C CA . ASN A 1 497 ? -12.845 0.725 57.176 1.00 90.81 497 ASN A CA 1
ATOM 3945 C C . ASN A 1 497 ? -12.448 -0.047 55.903 1.00 90.81 497 ASN A C 1
ATOM 3947 O O . ASN A 1 497 ? -11.497 0.353 55.224 1.00 90.81 497 ASN A O 1
ATOM 3951 N N . ASN A 1 498 ? -13.186 -1.098 55.537 1.00 90.00 498 ASN A N 1
ATOM 3952 C CA . ASN A 1 498 ? -13.002 -1.813 54.271 1.00 90.00 498 ASN A CA 1
ATOM 3953 C C . ASN A 1 498 ? -13.342 -0.910 53.072 1.00 90.00 498 ASN A C 1
ATOM 3955 O O . ASN A 1 498 ? -12.536 -0.785 52.149 1.00 90.00 498 ASN A O 1
ATOM 3959 N N . ILE A 1 499 ? -14.474 -0.198 53.126 1.00 89.94 499 ILE A N 1
ATOM 3960 C CA . ILE A 1 499 ? -14.883 0.805 52.129 1.00 89.94 499 ILE A CA 1
ATOM 3961 C C . ILE A 1 499 ? -13.831 1.915 52.026 1.00 89.94 499 ILE A C 1
ATOM 3963 O O . ILE A 1 499 ? -13.349 2.197 50.932 1.00 89.94 499 ILE A O 1
ATOM 3967 N N . LEU A 1 500 ? -13.389 2.493 53.149 1.00 91.12 500 LEU A N 1
ATOM 3968 C CA . LEU A 1 500 ? -12.358 3.538 53.170 1.00 91.12 500 LEU A CA 1
ATOM 3969 C C . LEU A 1 500 ? -11.018 3.064 52.575 1.00 91.12 500 LEU A C 1
ATOM 3971 O O . LEU A 1 500 ? -10.291 3.855 51.972 1.00 91.12 500 LEU A O 1
ATOM 3975 N N . THR A 1 501 ? -10.688 1.780 52.725 1.00 90.81 501 THR A N 1
ATOM 3976 C CA . THR A 1 501 ? -9.498 1.173 52.111 1.00 90.81 501 THR A CA 1
ATOM 3977 C C . THR A 1 501 ? -9.691 0.983 50.602 1.00 90.81 501 THR A C 1
ATOM 3979 O O . THR A 1 501 ? -8.796 1.334 49.834 1.00 90.81 501 THR A O 1
ATOM 3982 N N . ARG A 1 502 ? -10.878 0.541 50.160 1.00 89.75 502 ARG A N 1
ATOM 3983 C CA . ARG A 1 502 ? -11.242 0.429 48.735 1.00 89.75 502 ARG A CA 1
ATOM 3984 C C . ARG A 1 502 ? -11.264 1.793 48.032 1.00 89.75 502 ARG A C 1
ATOM 3986 O O . ARG A 1 502 ? -10.777 1.896 46.908 1.00 89.75 502 ARG A O 1
ATOM 3993 N N . CYS A 1 503 ? -11.727 2.853 48.698 1.00 86.69 503 CYS A N 1
ATOM 3994 C CA . CYS A 1 503 ? -11.649 4.225 48.184 1.00 86.69 503 CYS A CA 1
ATOM 3995 C C . CYS A 1 503 ? -10.197 4.653 47.926 1.00 86.69 503 CYS A C 1
ATOM 3997 O O . CYS A 1 503 ? -9.901 5.136 46.840 1.00 86.69 503 CYS A O 1
ATOM 3999 N N . LYS A 1 504 ? -9.270 4.382 48.854 1.00 90.31 504 LYS A N 1
ATOM 4000 C CA . LYS A 1 504 ? -7.840 4.702 48.671 1.00 90.31 504 LYS A CA 1
ATOM 4001 C C . LYS A 1 504 ? -7.188 3.929 47.524 1.00 90.31 504 LYS A C 1
ATOM 4003 O O . LYS A 1 504 ? -6.333 4.477 46.837 1.00 90.31 504 LYS A O 1
ATOM 4008 N N . THR A 1 505 ? -7.585 2.676 47.285 1.00 89.38 505 THR A N 1
ATOM 4009 C CA . THR A 1 505 ? -7.110 1.942 46.098 1.00 89.38 505 THR A CA 1
ATOM 4010 C C . THR A 1 505 ? -7.700 2.497 44.800 1.00 89.38 505 THR A C 1
ATOM 4012 O O . THR A 1 505 ? -7.006 2.533 43.793 1.00 89.38 505 THR A O 1
ATOM 4015 N N . LEU A 1 506 ? -8.939 3.001 44.813 1.00 86.94 506 LEU A N 1
ATOM 4016 C CA . LEU A 1 506 ? -9.530 3.679 43.652 1.00 86.94 506 LEU A CA 1
ATOM 4017 C C . LEU A 1 506 ? -8.878 5.048 43.383 1.00 86.94 506 LEU A C 1
ATOM 4019 O O . LEU A 1 506 ? -8.686 5.402 42.224 1.00 86.94 506 LEU A O 1
ATOM 4023 N N . GLU A 1 507 ? -8.486 5.786 44.426 1.00 89.12 507 GLU A N 1
ATOM 4024 C CA . GLU A 1 507 ? -7.678 7.010 44.306 1.00 89.12 507 GLU A CA 1
ATOM 4025 C C . GLU A 1 507 ? -6.302 6.709 43.688 1.00 89.12 507 GLU A C 1
ATOM 4027 O O . GLU A 1 507 ? -5.930 7.345 42.705 1.00 89.12 507 GLU A O 1
ATOM 4032 N N . ALA A 1 508 ? -5.593 5.681 44.170 1.00 88.19 508 ALA A N 1
ATOM 4033 C CA . ALA A 1 508 ? -4.311 5.264 43.594 1.00 88.19 508 ALA A CA 1
ATOM 4034 C C . ALA A 1 508 ? -4.435 4.825 42.119 1.00 88.19 508 ALA A C 1
ATOM 4036 O O . ALA A 1 508 ? -3.671 5.286 41.272 1.00 88.19 508 ALA A O 1
ATOM 4037 N N . ASN A 1 509 ? -5.438 4.005 41.784 1.00 87.25 509 ASN A N 1
ATOM 4038 C CA . ASN A 1 509 ? -5.696 3.578 40.404 1.00 87.25 509 ASN A CA 1
ATOM 4039 C C . ASN A 1 509 ? -6.040 4.765 39.483 1.00 87.25 509 ASN A C 1
ATOM 4041 O O . ASN A 1 509 ? -5.705 4.755 38.297 1.00 87.25 509 ASN A O 1
ATOM 4045 N N . ARG A 1 510 ? -6.703 5.801 40.013 1.00 91.44 510 ARG A N 1
ATOM 4046 C CA . ARG A 1 510 ? -6.984 7.040 39.280 1.00 91.44 510 ARG A CA 1
ATOM 4047 C C . ARG A 1 510 ? -5.707 7.836 39.011 1.00 91.44 510 ARG A C 1
ATOM 4049 O O . ARG A 1 510 ? -5.511 8.262 37.875 1.00 91.44 510 ARG A O 1
ATOM 4056 N N . ASP A 1 511 ? -4.845 8.006 40.010 1.00 91.44 511 ASP A N 1
ATOM 4057 C CA . ASP A 1 511 ? -3.556 8.687 39.838 1.00 91.44 511 ASP A CA 1
ATOM 4058 C C . ASP A 1 511 ? -2.674 7.945 38.814 1.00 91.44 511 ASP A C 1
ATOM 4060 O O . ASP A 1 511 ? -2.070 8.571 37.940 1.00 91.44 511 ASP A O 1
ATOM 4064 N N . GLU A 1 512 ? -2.662 6.606 38.835 1.00 90.50 512 GLU A N 1
ATOM 4065 C CA . GLU A 1 512 ? -2.005 5.796 37.800 1.00 90.50 512 GLU A CA 1
ATOM 4066 C C . GLU A 1 512 ? -2.630 6.000 36.410 1.00 90.50 512 GLU A C 1
ATOM 4068 O O . GLU A 1 512 ? -1.899 6.154 35.427 1.00 90.50 512 GLU A O 1
ATOM 4073 N N . SER A 1 513 ? -3.961 6.081 36.309 1.00 88.38 513 SER A N 1
ATOM 4074 C CA . SER A 1 513 ? -4.662 6.377 35.053 1.00 88.38 513 SER A CA 1
ATOM 4075 C C . SER A 1 513 ? -4.306 7.762 34.495 1.00 88.38 513 SER A C 1
ATOM 4077 O O . SER A 1 513 ? -4.082 7.892 33.290 1.00 88.38 513 SER A O 1
ATOM 4079 N N . ASP A 1 514 ? -4.208 8.799 35.331 1.00 91.00 514 ASP A N 1
ATOM 4080 C CA . ASP A 1 514 ? -3.790 10.139 34.895 1.00 91.00 514 ASP A CA 1
ATOM 4081 C C . ASP A 1 514 ? -2.286 10.174 34.517 1.00 91.00 514 ASP A C 1
ATOM 4083 O O . ASP A 1 514 ? -1.893 10.861 33.565 1.00 91.00 514 ASP A O 1
ATOM 4087 N N . VAL A 1 515 ? -1.438 9.349 35.149 1.00 92.81 515 VAL A N 1
ATOM 4088 C CA . VAL A 1 515 ? -0.038 9.119 34.728 1.00 92.81 515 VAL A CA 1
ATOM 4089 C C . VAL A 1 515 ? 0.059 8.364 33.392 1.00 92.81 515 VAL A C 1
ATOM 4091 O O . VAL A 1 515 ? 0.933 8.665 32.577 1.00 92.81 515 VAL A O 1
ATOM 4094 N N . ILE A 1 516 ? -0.820 7.398 33.118 1.00 89.12 516 ILE A N 1
ATOM 4095 C CA . ILE A 1 516 ? -0.882 6.701 31.820 1.00 89.12 516 ILE A CA 1
ATOM 4096 C C . ILE A 1 516 ? -1.366 7.661 30.727 1.00 89.12 516 ILE A C 1
ATOM 4098 O O . ILE A 1 516 ? -0.746 7.753 29.665 1.00 89.12 516 ILE A O 1
ATOM 4102 N N . LYS A 1 517 ? -2.417 8.436 31.006 1.00 92.19 517 LYS A N 1
ATOM 4103 C CA . LYS A 1 517 ? -2.986 9.436 30.095 1.00 92.19 517 LYS A CA 1
ATOM 4104 C C . LYS A 1 517 ? -1.976 10.517 29.710 1.00 92.19 517 LYS A C 1
ATOM 4106 O O . LYS A 1 517 ? -1.843 10.833 28.531 1.00 92.19 517 LYS A O 1
ATOM 4111 N N . THR A 1 518 ? -1.220 11.042 30.674 1.00 91.12 518 THR A N 1
ATOM 4112 C CA . THR A 1 518 ? -0.163 12.030 30.396 1.00 91.12 518 THR A CA 1
ATOM 4113 C C . THR A 1 518 ? 0.995 11.442 29.585 1.00 91.12 518 THR A C 1
ATOM 4115 O O . THR A 1 518 ? 1.455 12.101 28.657 1.00 91.12 518 THR A O 1
ATOM 4118 N N . LYS A 1 519 ? 1.414 10.191 29.841 1.00 91.44 519 LYS A N 1
ATOM 4119 C CA . LYS A 1 519 ? 2.410 9.483 29.004 1.00 91.44 519 LYS A CA 1
ATOM 4120 C C . LYS A 1 519 ? 1.928 9.248 27.568 1.00 91.44 519 LYS A C 1
ATOM 4122 O O . LYS A 1 519 ? 2.728 9.327 26.635 1.00 91.44 519 LYS A O 1
ATOM 4127 N N . PHE A 1 520 ? 0.644 8.936 27.386 1.00 91.38 520 PHE A N 1
ATOM 4128 C CA . PHE A 1 520 ? 0.048 8.765 26.060 1.00 91.38 520 PHE A CA 1
ATOM 4129 C C . PHE A 1 520 ? 0.035 10.092 25.292 1.00 91.38 520 PHE A C 1
ATOM 4131 O O . PHE A 1 520 ? 0.513 10.144 24.161 1.00 91.38 520 PHE A O 1
ATOM 4138 N N . GLU A 1 521 ? -0.413 11.172 25.936 1.00 92.88 521 GLU A N 1
ATOM 4139 C CA . GLU A 1 521 ? -0.425 12.526 25.371 1.00 92.88 521 GLU A CA 1
ATOM 4140 C C . GLU A 1 521 ? 0.983 12.992 24.956 1.00 92.88 521 GLU A C 1
ATOM 4142 O O . GLU A 1 521 ? 1.170 13.445 23.828 1.00 92.88 521 GLU A O 1
ATOM 4147 N N . THR A 1 522 ? 2.009 12.810 25.802 1.00 92.31 522 THR A N 1
ATOM 4148 C CA . THR A 1 522 ? 3.389 13.169 25.423 1.00 92.31 522 THR A CA 1
ATOM 4149 C C . THR A 1 522 ? 3.885 12.368 24.223 1.00 92.31 522 THR A C 1
ATOM 4151 O O . THR A 1 522 ? 4.474 12.944 23.312 1.00 92.31 522 THR A O 1
ATOM 4154 N N . LYS A 1 523 ? 3.596 11.060 24.166 1.00 92.31 523 LYS A N 1
ATOM 4155 C CA . LYS A 1 523 ? 4.013 10.206 23.045 1.00 92.31 523 LYS A CA 1
ATOM 4156 C C . LYS A 1 523 ? 3.283 10.560 21.743 1.00 92.31 523 LYS A C 1
ATOM 4158 O O . LYS A 1 523 ? 3.887 10.534 20.673 1.00 92.31 523 LYS A O 1
ATOM 4163 N N . PHE A 1 524 ? 2.008 10.939 21.827 1.00 92.81 524 PHE A N 1
ATOM 4164 C CA . PHE A 1 524 ? 1.238 11.439 20.688 1.00 92.81 524 PHE A CA 1
ATOM 4165 C C . PHE A 1 524 ? 1.826 12.753 20.146 1.00 92.81 524 PHE A C 1
ATOM 4167 O O . PHE A 1 524 ? 1.997 12.904 18.936 1.00 92.81 524 PHE A O 1
ATOM 4174 N N . GLN A 1 525 ? 2.219 13.677 21.030 1.00 93.44 525 GLN A N 1
ATOM 4175 C CA . GLN A 1 525 ? 2.888 14.926 20.646 1.00 93.44 525 GLN A CA 1
ATOM 4176 C C . GLN A 1 525 ? 4.277 14.687 20.026 1.00 93.44 525 GLN A C 1
ATOM 4178 O O . GLN A 1 525 ? 4.611 15.321 19.021 1.00 93.44 525 GLN A O 1
ATOM 4183 N N . GLU A 1 526 ? 5.062 13.744 20.559 1.00 91.56 526 GLU A N 1
ATOM 4184 C CA . GLU A 1 526 ? 6.338 13.310 19.969 1.00 91.56 526 GLU A CA 1
ATOM 4185 C C . GLU A 1 526 ? 6.137 12.793 18.535 1.00 91.56 526 GLU A C 1
ATOM 4187 O O . GLU A 1 526 ? 6.735 13.336 17.602 1.00 91.56 526 GLU A O 1
ATOM 4192 N N . GLN A 1 527 ? 5.230 11.830 18.335 1.00 90.94 527 GLN A N 1
ATOM 4193 C CA . GLN A 1 527 ? 4.911 11.261 17.018 1.00 90.94 527 GLN A CA 1
ATOM 4194 C C . GLN A 1 527 ? 4.361 12.308 16.036 1.00 90.94 527 GLN A C 1
ATOM 4196 O O . GLN A 1 527 ? 4.725 12.314 14.860 1.00 90.94 527 GLN A O 1
ATOM 4201 N N . HIS A 1 528 ? 3.529 13.244 16.503 1.00 91.12 528 HIS A N 1
ATOM 4202 C CA . HIS A 1 528 ? 3.052 14.350 15.673 1.00 91.12 528 HIS A CA 1
ATOM 4203 C C . HIS A 1 528 ? 4.206 15.268 15.230 1.00 91.12 528 HIS A C 1
ATOM 4205 O O . HIS A 1 528 ? 4.255 15.694 14.073 1.00 91.12 528 HIS A O 1
ATOM 4211 N N . SER A 1 529 ? 5.176 15.533 16.112 1.00 94.31 529 SER A N 1
ATOM 4212 C CA . SER A 1 529 ? 6.368 16.317 15.769 1.00 94.31 529 SER A CA 1
ATOM 4213 C C . SER A 1 529 ? 7.279 15.600 14.760 1.00 94.31 529 SER A C 1
ATOM 4215 O O . SER A 1 529 ? 7.825 16.243 13.860 1.00 94.31 529 SER A O 1
ATOM 4217 N N . GLU A 1 530 ? 7.388 14.271 14.848 1.00 94.44 530 GLU A N 1
ATOM 4218 C CA . GLU A 1 530 ? 8.115 13.430 13.893 1.00 94.44 530 GLU A CA 1
ATOM 4219 C C . GLU A 1 530 ? 7.458 13.461 12.505 1.00 94.44 530 GLU A C 1
ATOM 4221 O O . GLU A 1 530 ? 8.131 13.760 11.517 1.00 94.44 530 GLU A O 1
ATOM 4226 N N . ILE A 1 531 ? 6.132 13.293 12.428 1.00 91.19 531 ILE A N 1
ATOM 4227 C CA . ILE A 1 531 ? 5.357 13.419 11.182 1.00 91.19 531 ILE A CA 1
ATOM 4228 C C . ILE A 1 531 ? 5.563 14.802 10.537 1.00 91.19 531 ILE A C 1
ATOM 4230 O O . ILE A 1 531 ? 5.806 14.891 9.333 1.00 91.19 531 ILE A O 1
ATOM 4234 N N . LEU A 1 532 ? 5.532 15.890 11.315 1.00 93.31 532 LEU A N 1
ATOM 4235 C CA . LEU A 1 532 ? 5.783 17.245 10.799 1.00 93.31 532 LEU A CA 1
ATOM 4236 C C . LEU A 1 532 ? 7.221 17.443 10.285 1.00 93.31 532 LEU A C 1
ATOM 4238 O O . LEU A 1 532 ? 7.437 18.218 9.348 1.00 93.31 532 LEU A O 1
ATOM 4242 N N . ASN A 1 533 ? 8.206 16.753 10.864 1.00 92.19 533 ASN A N 1
ATOM 4243 C CA . ASN A 1 533 ? 9.584 16.772 10.373 1.00 92.19 533 ASN A CA 1
ATOM 4244 C C . ASN A 1 533 ? 9.732 15.955 9.078 1.00 92.19 533 ASN A C 1
ATOM 4246 O O . ASN A 1 533 ? 10.300 16.473 8.115 1.00 92.19 533 ASN A O 1
ATOM 4250 N N . LEU A 1 534 ? 9.144 14.757 9.009 1.00 91.62 534 LEU A N 1
ATOM 4251 C CA . LEU A 1 534 ? 9.121 13.914 7.806 1.00 91.62 534 LEU A CA 1
ATOM 4252 C C . LEU A 1 534 ? 8.395 14.595 6.634 1.00 91.62 534 LEU A C 1
ATOM 4254 O O . LEU A 1 534 ? 8.860 14.529 5.498 1.00 91.62 534 LEU A O 1
ATOM 4258 N N . LEU A 1 535 ? 7.298 15.318 6.891 1.00 89.38 535 LEU A N 1
ATOM 4259 C CA . LEU A 1 535 ? 6.611 16.130 5.877 1.00 89.38 535 LEU A CA 1
ATOM 4260 C C . LEU A 1 535 ? 7.500 17.265 5.343 1.00 89.38 535 LEU A C 1
ATOM 4262 O O . LEU A 1 535 ? 7.518 17.517 4.136 1.00 89.38 535 LEU A O 1
ATOM 4266 N N . ARG A 1 536 ? 8.275 17.928 6.214 1.00 93.88 536 ARG A N 1
ATOM 4267 C CA . ARG A 1 536 ? 9.240 18.966 5.810 1.00 93.88 536 ARG A CA 1
ATOM 4268 C C . ARG A 1 536 ? 10.397 18.378 4.997 1.00 93.88 536 ARG A C 1
ATOM 4270 O O . ARG A 1 536 ? 10.838 18.993 4.028 1.00 93.88 536 ARG A O 1
ATOM 4277 N N . GLU A 1 537 ? 10.874 17.189 5.356 1.00 92.12 537 GLU A N 1
ATOM 4278 C CA . GLU A 1 537 ? 11.893 16.469 4.587 1.00 92.12 537 GLU A CA 1
ATOM 4279 C C . GLU A 1 537 ? 11.372 16.052 3.205 1.00 92.12 537 GLU A C 1
ATOM 4281 O O . GLU A 1 537 ? 12.034 16.318 2.205 1.00 92.12 537 GLU A O 1
ATOM 4286 N N . ASN A 1 538 ? 10.144 15.531 3.116 1.00 88.38 538 ASN A N 1
ATOM 4287 C CA . ASN A 1 538 ? 9.493 15.214 1.841 1.00 88.38 538 ASN A CA 1
ATOM 4288 C C . ASN A 1 538 ? 9.367 16.445 0.923 1.00 88.38 538 ASN A C 1
ATOM 4290 O O . ASN A 1 538 ? 9.654 16.368 -0.271 1.00 88.38 538 ASN A O 1
ATOM 4294 N N . GLN A 1 539 ? 9.006 17.612 1.472 1.00 92.25 539 GLN A N 1
ATOM 4295 C CA . GLN A 1 539 ? 8.984 18.874 0.718 1.00 92.25 539 GLN A CA 1
ATOM 4296 C C . GLN A 1 539 ? 10.383 19.277 0.217 1.00 92.25 539 GLN A C 1
ATOM 4298 O O . GLN A 1 539 ? 10.534 19.666 -0.944 1.00 92.25 539 GLN A O 1
ATOM 4303 N N . ASN A 1 540 ? 11.421 19.125 1.047 1.00 92.06 540 ASN A N 1
ATOM 4304 C CA . ASN A 1 540 ? 12.807 19.381 0.644 1.00 92.06 540 ASN A CA 1
ATOM 4305 C C . ASN A 1 540 ? 13.277 18.424 -0.466 1.00 92.06 540 ASN A C 1
ATOM 4307 O O . ASN A 1 540 ? 13.908 18.870 -1.425 1.00 92.06 540 ASN A O 1
ATOM 4311 N N . LEU A 1 541 ? 12.958 17.129 -0.367 1.00 92.06 541 LEU A N 1
ATOM 4312 C CA . LEU A 1 541 ? 13.276 16.126 -1.388 1.00 92.06 541 LEU A CA 1
ATOM 4313 C C . LEU A 1 541 ? 12.544 16.418 -2.705 1.00 92.06 541 LEU A C 1
ATOM 4315 O O . LEU A 1 541 ? 13.171 16.410 -3.763 1.00 92.06 541 LEU A O 1
ATOM 4319 N N . LYS A 1 542 ? 11.260 16.796 -2.651 1.00 92.19 542 LYS A N 1
ATOM 4320 C CA . LYS A 1 542 ? 10.478 17.199 -3.831 1.00 92.19 542 LYS A CA 1
ATOM 4321 C C . LYS A 1 542 ? 11.089 18.404 -4.556 1.00 92.19 542 LYS A C 1
ATOM 4323 O O . LYS A 1 542 ? 11.186 18.398 -5.781 1.00 92.19 542 LYS A O 1
ATOM 4328 N N . HIS A 1 543 ? 11.572 19.408 -3.823 1.00 89.94 543 HIS A N 1
ATOM 4329 C CA . HIS A 1 543 ? 12.288 20.541 -4.423 1.00 89.94 543 HIS A CA 1
ATOM 4330 C C . HIS A 1 543 ? 13.666 20.160 -4.994 1.00 89.94 543 HIS A C 1
ATOM 4332 O O . HIS A 1 543 ? 14.092 20.733 -6.001 1.00 89.94 543 HIS A O 1
ATOM 4338 N N . GLN A 1 544 ? 14.361 19.178 -4.408 1.00 90.88 544 GLN A N 1
ATOM 4339 C CA . GLN A 1 544 ? 15.593 18.633 -4.990 1.00 90.88 544 GLN A CA 1
ATOM 4340 C C . GLN A 1 544 ? 15.316 17.870 -6.293 1.00 90.88 544 GLN A C 1
ATOM 4342 O O . GLN A 1 544 ? 16.033 18.094 -7.268 1.00 90.88 544 GLN A O 1
ATOM 4347 N N . LEU A 1 545 ? 14.253 17.058 -6.349 1.00 90.44 545 LEU A N 1
ATOM 4348 C CA . LEU A 1 545 ? 13.797 16.370 -7.563 1.00 90.44 545 LEU A CA 1
ATOM 4349 C C . LEU A 1 545 ? 13.497 17.363 -8.692 1.00 90.44 545 LEU A C 1
ATOM 4351 O O . LEU A 1 545 ? 14.145 17.299 -9.733 1.00 90.44 545 LEU A O 1
ATOM 4355 N N . GLN A 1 546 ? 12.659 18.373 -8.439 1.00 91.06 546 GLN A N 1
ATOM 4356 C CA . GLN A 1 546 ? 12.369 19.454 -9.398 1.00 91.06 546 GLN A CA 1
ATOM 4357 C C . GLN A 1 546 ? 13.639 20.177 -9.888 1.00 91.06 546 GLN A C 1
ATOM 4359 O O . GLN A 1 546 ? 13.768 20.542 -11.059 1.00 91.06 546 GLN A O 1
ATOM 4364 N N . THR A 1 547 ? 14.623 20.360 -9.003 1.00 90.88 547 THR A N 1
ATOM 4365 C CA . THR A 1 547 ? 15.920 20.961 -9.354 1.00 90.88 547 THR A CA 1
ATOM 4366 C C . THR A 1 547 ? 16.775 20.032 -10.228 1.00 90.88 547 THR A C 1
ATOM 4368 O O . THR A 1 547 ? 17.558 20.513 -11.051 1.00 90.88 547 THR A O 1
ATOM 4371 N N . LEU A 1 548 ? 16.661 18.711 -10.069 1.00 90.06 548 LEU A N 1
ATOM 4372 C CA . LEU A 1 548 ? 17.344 17.714 -10.898 1.00 90.06 548 LEU A CA 1
ATOM 4373 C C . LEU A 1 548 ? 16.649 17.519 -12.252 1.00 90.06 548 LEU A C 1
ATOM 4375 O O . LEU A 1 548 ? 17.342 17.438 -13.261 1.00 90.06 548 LEU A O 1
ATOM 4379 N N . GLU A 1 549 ? 15.317 17.534 -12.299 1.00 90.94 549 GLU A N 1
ATOM 4380 C CA . GLU A 1 549 ? 14.512 17.533 -13.529 1.00 90.94 549 GLU A CA 1
ATOM 4381 C C . GLU A 1 549 ? 14.859 18.732 -14.419 1.00 90.94 549 GLU A C 1
ATOM 4383 O O . GLU A 1 549 ? 15.206 18.560 -15.588 1.00 90.94 549 GLU A O 1
ATOM 4388 N N . ALA A 1 550 ? 14.873 19.944 -13.851 1.00 89.12 550 ALA A N 1
ATOM 4389 C CA . ALA A 1 550 ? 15.247 21.161 -14.571 1.00 89.12 550 ALA A CA 1
ATOM 4390 C C . ALA A 1 550 ? 16.683 21.094 -15.130 1.00 89.12 550 ALA A C 1
ATOM 4392 O O . ALA A 1 550 ? 16.935 21.508 -16.264 1.00 89.12 550 ALA A O 1
ATOM 4393 N N . LYS A 1 551 ? 17.629 20.525 -14.367 1.00 91.50 551 LYS A N 1
ATOM 4394 C CA . LYS A 1 551 ? 19.007 20.282 -14.833 1.00 91.50 551 LYS A CA 1
ATOM 4395 C C . LYS A 1 551 ? 19.067 19.223 -15.933 1.00 91.50 551 LYS A C 1
ATOM 4397 O O . LYS A 1 551 ? 19.801 19.412 -16.898 1.00 91.50 551 LYS A O 1
ATOM 4402 N N . ASN A 1 552 ? 18.304 18.138 -15.818 1.00 88.75 552 ASN A N 1
ATOM 4403 C CA . ASN A 1 552 ? 18.268 17.082 -16.825 1.00 88.75 552 ASN A CA 1
ATOM 4404 C C . ASN A 1 552 ? 17.674 17.599 -18.144 1.00 88.75 552 ASN A C 1
ATOM 4406 O O . ASN A 1 552 ? 18.286 17.428 -19.193 1.00 88.75 552 ASN A O 1
ATOM 4410 N N . SER A 1 553 ? 16.571 18.354 -18.086 1.00 89.44 553 SER A N 1
ATOM 4411 C CA . SER A 1 553 ? 16.004 19.028 -19.259 1.00 89.44 553 SER A CA 1
ATOM 4412 C C . SER A 1 553 ? 16.986 20.016 -19.905 1.00 89.44 553 SER A C 1
ATOM 4414 O O . SER A 1 553 ? 16.979 20.150 -21.129 1.00 89.44 553 SER A O 1
ATOM 4416 N N . ALA A 1 554 ? 17.825 20.710 -19.129 1.00 88.75 554 ALA A N 1
ATOM 4417 C CA . ALA A 1 554 ? 18.870 21.574 -19.683 1.00 88.75 554 ALA A CA 1
ATOM 4418 C C . ALA A 1 554 ? 19.969 20.756 -20.391 1.00 88.75 554 ALA A C 1
ATOM 4420 O O . ALA A 1 554 ? 20.353 21.088 -21.511 1.00 88.75 554 ALA A O 1
ATOM 4421 N N . VAL A 1 555 ? 20.415 19.643 -19.794 1.00 88.75 555 VAL A N 1
ATOM 4422 C CA . VAL A 1 555 ? 21.392 18.718 -20.400 1.00 88.75 555 VAL A CA 1
ATOM 4423 C C . VAL A 1 555 ? 20.848 18.067 -21.677 1.00 88.75 555 VAL A C 1
ATOM 4425 O O . VAL A 1 555 ? 21.590 17.909 -22.647 1.00 88.75 555 VAL A O 1
ATOM 4428 N N . GLU A 1 556 ? 19.560 17.731 -21.731 1.00 88.81 556 GLU A N 1
ATOM 4429 C CA . GLU A 1 556 ? 18.897 17.220 -22.937 1.00 88.81 556 GLU A CA 1
ATOM 4430 C C . GLU A 1 556 ? 18.795 18.282 -24.041 1.00 88.81 556 GLU A C 1
ATOM 4432 O O . GLU A 1 556 ? 19.025 17.975 -25.215 1.00 88.81 556 GLU A O 1
ATOM 4437 N N . GLN A 1 557 ? 18.521 19.543 -23.687 1.00 90.69 557 GLN A N 1
ATOM 4438 C CA . GLN A 1 557 ? 18.543 20.657 -24.639 1.00 90.69 557 GLN A CA 1
ATOM 4439 C C . GLN A 1 557 ? 19.955 20.898 -25.189 1.00 90.69 557 GLN A C 1
ATOM 4441 O O . GLN A 1 557 ? 20.119 20.927 -26.411 1.00 90.69 557 GLN A O 1
ATOM 4446 N N . ASP A 1 558 ? 20.980 20.977 -24.336 1.00 90.25 558 ASP A N 1
ATOM 4447 C CA . ASP A 1 558 ? 22.381 21.116 -24.758 1.00 90.25 558 ASP A CA 1
ATOM 4448 C C . ASP A 1 558 ? 22.828 19.939 -25.635 1.00 90.25 558 ASP A C 1
ATOM 4450 O O . ASP A 1 558 ? 23.420 20.140 -26.698 1.00 90.25 558 ASP A O 1
ATOM 4454 N N . SER A 1 559 ? 22.469 18.709 -25.258 1.00 87.50 559 SER A N 1
ATOM 4455 C CA . SER A 1 559 ? 22.726 17.505 -26.061 1.00 87.50 559 SER A CA 1
ATOM 4456 C C . SER A 1 559 ? 22.026 17.581 -27.422 1.00 87.50 559 SER A C 1
ATOM 4458 O O . SER A 1 559 ? 22.622 17.259 -28.448 1.00 87.50 559 SER A O 1
ATOM 4460 N N . SER A 1 560 ? 20.785 18.079 -27.469 1.00 89.75 560 SER A N 1
ATOM 4461 C CA . SER A 1 560 ? 20.038 18.320 -28.710 1.00 89.75 560 SER A CA 1
ATOM 4462 C C . SER A 1 560 ? 20.708 19.381 -29.592 1.00 89.75 560 SER A C 1
ATOM 4464 O O . SER A 1 560 ? 20.778 19.206 -30.812 1.00 89.75 560 SER A O 1
ATOM 4466 N N . PHE A 1 561 ? 21.248 20.458 -29.012 1.00 90.31 561 PHE A N 1
ATOM 4467 C CA . PHE A 1 561 ? 22.012 21.475 -29.741 1.00 90.31 561 PHE A CA 1
ATOM 4468 C C . PHE A 1 561 ? 23.341 20.928 -30.280 1.00 90.31 561 PHE A C 1
ATOM 4470 O O . PHE A 1 561 ? 23.629 21.112 -31.465 1.00 90.31 561 PHE A O 1
ATOM 4477 N N . GLN A 1 562 ? 24.109 20.191 -29.472 1.00 90.19 562 GLN A N 1
ATOM 4478 C CA . GLN A 1 562 ? 25.353 19.544 -29.905 1.00 90.19 562 GLN A CA 1
ATOM 4479 C C . GLN A 1 562 ? 25.101 18.524 -31.026 1.00 90.19 562 GLN A C 1
ATOM 4481 O O . GLN A 1 562 ? 25.792 18.531 -32.044 1.00 90.19 562 GLN A O 1
ATOM 4486 N N . LEU A 1 563 ? 24.060 17.697 -30.905 1.00 87.12 563 LEU A N 1
ATOM 4487 C CA . LEU A 1 563 ? 23.702 16.688 -31.906 1.00 87.12 563 LEU A CA 1
ATOM 4488 C C . LEU A 1 563 ? 23.214 17.339 -33.218 1.00 87.12 563 LEU A C 1
ATOM 4490 O O . LEU A 1 563 ? 23.534 16.851 -34.303 1.00 87.12 563 LEU A O 1
ATOM 4494 N N . LYS A 1 564 ? 22.519 18.486 -33.155 1.00 90.50 564 LYS A N 1
ATOM 4495 C CA . LYS A 1 564 ? 22.208 19.319 -34.338 1.00 90.50 564 LYS A CA 1
ATOM 4496 C C . LYS A 1 564 ? 23.474 19.902 -34.980 1.00 90.50 564 LYS A C 1
ATOM 4498 O O . LYS A 1 564 ? 23.588 19.862 -36.205 1.00 90.50 564 LYS A O 1
ATOM 4503 N N . ALA A 1 565 ? 24.427 20.397 -34.187 1.00 88.62 565 ALA A N 1
ATOM 4504 C CA . ALA A 1 565 ? 25.694 20.932 -34.688 1.00 88.62 565 ALA A CA 1
ATOM 4505 C C . ALA A 1 565 ? 26.542 19.850 -35.384 1.00 88.62 565 ALA A C 1
ATOM 4507 O O . ALA A 1 565 ? 26.970 20.049 -36.520 1.00 88.62 565 ALA A O 1
ATOM 4508 N N . LEU A 1 566 ? 26.686 18.672 -34.769 1.00 89.69 566 LEU A N 1
ATOM 4509 C CA . LEU A 1 566 ? 27.389 17.525 -35.355 1.00 89.69 566 LEU A CA 1
ATOM 4510 C C . LEU A 1 566 ? 26.705 17.013 -36.632 1.00 89.69 566 LEU A C 1
ATOM 4512 O O . LEU A 1 566 ? 27.383 16.734 -37.618 1.00 89.69 566 LEU A O 1
ATOM 4516 N N . LYS A 1 567 ? 25.364 16.950 -36.671 1.00 90.62 567 LYS A N 1
ATOM 4517 C CA . LYS A 1 567 ? 24.620 16.613 -37.902 1.00 90.62 567 LYS A CA 1
ATOM 4518 C C . LYS A 1 567 ? 24.851 17.627 -39.024 1.00 90.62 567 LYS A C 1
ATOM 4520 O O . LYS A 1 567 ? 24.945 17.223 -40.181 1.00 90.62 567 LYS A O 1
ATOM 4525 N N . LYS A 1 568 ? 24.959 18.920 -38.699 1.00 91.94 568 LYS A N 1
ATOM 4526 C CA . LYS A 1 568 ? 25.301 19.964 -39.673 1.00 91.94 568 LYS A CA 1
ATOM 4527 C C . LYS A 1 568 ? 26.727 19.776 -40.204 1.00 91.94 568 LYS A C 1
ATOM 4529 O O . LYS A 1 568 ? 26.899 19.727 -41.418 1.00 91.94 568 LYS A O 1
ATOM 4534 N N . GLN A 1 569 ? 27.715 19.607 -39.323 1.00 91.38 569 GLN A N 1
ATOM 4535 C CA . GLN A 1 569 ? 29.109 19.378 -39.721 1.00 91.38 569 GLN A CA 1
ATOM 4536 C C . GLN A 1 569 ? 29.245 18.129 -40.608 1.00 91.38 569 GLN A C 1
ATOM 4538 O O . GLN A 1 569 ? 29.861 18.193 -41.666 1.00 91.38 569 GLN A O 1
ATOM 4543 N N . LEU A 1 570 ? 28.594 17.018 -40.244 1.00 90.56 570 LEU A N 1
ATOM 4544 C CA . LEU A 1 570 ? 28.592 15.786 -41.039 1.00 90.56 570 LEU A CA 1
ATOM 4545 C C . LEU A 1 570 ? 27.993 15.987 -42.445 1.00 90.56 570 LEU A C 1
ATOM 4547 O O . LEU A 1 570 ? 28.456 15.373 -43.407 1.00 90.56 570 LEU A O 1
ATOM 4551 N N . ALA A 1 571 ? 26.986 16.854 -42.591 1.00 89.62 571 ALA A N 1
ATOM 4552 C CA . ALA A 1 571 ? 26.426 17.209 -43.894 1.00 89.62 571 ALA A CA 1
ATOM 4553 C C . ALA A 1 571 ? 27.395 18.072 -44.728 1.00 89.62 571 ALA A C 1
ATOM 4555 O O . ALA A 1 571 ? 27.572 17.809 -45.918 1.00 89.62 571 ALA A O 1
ATOM 4556 N N . GLU A 1 572 ? 28.062 19.050 -44.108 1.00 92.81 572 GLU A N 1
ATOM 4557 C CA . GLU A 1 572 ? 29.077 19.899 -44.752 1.00 92.81 572 GLU A CA 1
ATOM 4558 C C . GLU A 1 572 ? 30.304 19.076 -45.199 1.00 92.81 572 GLU A C 1
ATOM 4560 O O . GLU A 1 572 ? 30.770 19.209 -46.334 1.00 92.81 572 GLU A O 1
ATOM 4565 N N . GLU A 1 573 ? 30.773 18.147 -44.360 1.00 92.06 573 GLU A N 1
ATOM 4566 C CA . GLU A 1 573 ? 31.836 17.189 -44.690 1.00 92.06 573 GLU A CA 1
ATOM 4567 C C . GLU A 1 573 ? 31.415 16.217 -45.802 1.00 92.06 573 GLU A C 1
ATOM 4569 O O . GLU A 1 573 ? 32.193 15.963 -46.723 1.00 92.06 573 GLU A O 1
ATOM 4574 N N . SER A 1 574 ? 30.172 15.720 -45.786 1.00 90.25 574 SER A N 1
ATOM 4575 C CA . SER A 1 574 ? 29.624 14.875 -46.857 1.00 90.25 574 SER A CA 1
ATOM 4576 C C . SER A 1 574 ? 29.571 15.610 -48.205 1.00 90.25 574 SER A C 1
ATOM 4578 O O . SER A 1 574 ? 29.950 15.052 -49.241 1.00 90.25 574 SER A O 1
ATOM 4580 N N . GLU A 1 575 ? 29.185 16.891 -48.209 1.00 93.31 575 GLU A N 1
ATOM 4581 C CA . GLU A 1 575 ? 29.193 17.719 -49.418 1.00 93.31 575 GLU A CA 1
ATOM 4582 C C . GLU A 1 575 ? 30.627 17.982 -49.915 1.00 93.31 575 GLU A C 1
ATOM 4584 O O . GLU A 1 575 ? 30.895 17.910 -51.120 1.00 93.31 575 GLU A O 1
ATOM 4589 N N . ALA A 1 576 ? 31.577 18.229 -49.006 1.00 91.44 576 ALA A N 1
ATOM 4590 C CA . ALA A 1 576 ? 32.995 18.366 -49.337 1.00 91.44 576 ALA A CA 1
ATOM 4591 C C . ALA A 1 576 ? 33.575 17.072 -49.938 1.00 91.44 576 ALA A C 1
ATOM 4593 O O . ALA A 1 576 ? 34.232 17.114 -50.980 1.00 91.44 576 ALA A O 1
ATOM 4594 N N . LEU A 1 577 ? 33.268 15.911 -49.354 1.00 88.50 577 LEU A N 1
ATOM 4595 C CA . LEU A 1 577 ? 33.691 14.598 -49.849 1.00 88.50 577 LEU A CA 1
ATOM 4596 C C . LEU A 1 577 ? 33.079 14.311 -51.235 1.00 88.50 577 LEU A C 1
ATOM 4598 O O . LEU A 1 577 ? 33.774 13.838 -52.134 1.00 88.50 577 LEU A O 1
ATOM 4602 N N . SER A 1 578 ? 31.818 14.695 -51.463 1.00 92.06 578 SER A N 1
ATOM 4603 C CA . SER A 1 578 ? 31.167 14.636 -52.780 1.00 92.06 578 SER A CA 1
ATOM 4604 C C . SER A 1 578 ? 31.885 15.501 -53.832 1.00 92.06 578 SER A C 1
ATOM 4606 O O . SER A 1 578 ? 32.188 15.024 -54.931 1.00 92.06 578 SER A O 1
ATOM 4608 N N . LYS A 1 579 ? 32.263 16.742 -53.483 1.00 91.69 579 LYS A N 1
ATOM 4609 C CA . LYS A 1 579 ? 33.068 17.634 -54.344 1.00 91.69 579 LYS A CA 1
ATOM 4610 C C . LYS A 1 579 ? 34.442 17.029 -54.661 1.00 91.69 579 LYS A C 1
ATOM 4612 O O . LYS A 1 579 ? 34.838 17.001 -55.826 1.00 91.69 579 LYS A O 1
ATOM 4617 N N . ILE A 1 580 ? 35.140 16.483 -53.662 1.00 91.62 580 ILE A N 1
ATOM 4618 C CA . ILE A 1 580 ? 36.438 15.806 -53.837 1.00 91.62 580 ILE A CA 1
ATOM 4619 C C . ILE A 1 580 ? 36.296 14.584 -54.757 1.00 91.62 580 ILE A C 1
ATOM 4621 O O . ILE A 1 580 ? 37.080 14.428 -55.693 1.00 91.62 580 ILE A O 1
ATOM 4625 N N . LYS A 1 581 ? 35.264 13.755 -54.561 1.00 91.62 581 LYS A N 1
ATOM 4626 C CA . LYS A 1 581 ? 34.976 12.577 -55.393 1.00 91.62 581 LYS A CA 1
ATOM 4627 C C . LYS A 1 581 ? 34.712 12.954 -56.854 1.00 91.62 581 LYS A C 1
ATOM 4629 O O . LYS A 1 581 ? 35.242 12.298 -57.749 1.00 91.62 581 LYS A O 1
ATOM 4634 N N . LYS A 1 582 ? 33.964 14.036 -57.105 1.00 91.94 582 LYS A N 1
ATOM 4635 C CA . LYS A 1 582 ? 33.738 14.573 -58.457 1.00 91.94 582 LYS A CA 1
ATOM 4636 C C . LYS A 1 582 ? 35.035 15.091 -59.091 1.00 91.94 582 LYS A C 1
ATOM 4638 O O . LYS A 1 582 ? 35.319 14.775 -60.242 1.00 91.94 582 LYS A O 1
ATOM 4643 N N . ASN A 1 583 ? 35.856 15.822 -58.337 1.00 91.00 583 ASN A N 1
ATOM 4644 C CA . ASN A 1 583 ? 37.157 16.297 -58.819 1.00 91.00 583 ASN A CA 1
ATOM 4645 C C . ASN A 1 583 ? 38.101 15.128 -59.154 1.00 91.00 583 ASN A C 1
ATOM 4647 O O . ASN A 1 583 ? 38.761 15.155 -60.189 1.00 91.00 583 ASN A O 1
ATOM 4651 N N . PHE A 1 584 ? 38.113 14.070 -58.340 1.00 91.00 584 PHE A N 1
ATOM 4652 C CA . PHE A 1 584 ? 38.868 12.847 -58.620 1.00 91.00 584 PHE A CA 1
ATOM 4653 C C . PHE A 1 584 ? 38.369 12.129 -59.886 1.00 91.00 584 PHE A C 1
ATOM 4655 O O . PHE A 1 584 ? 39.180 11.690 -60.697 1.00 91.00 584 PHE A O 1
ATOM 4662 N N . GLN A 1 585 ? 37.051 12.055 -60.107 1.00 91.25 585 GLN A N 1
ATOM 4663 C CA . GLN A 1 585 ? 36.482 11.511 -61.348 1.00 91.25 585 GLN A CA 1
ATOM 4664 C C . GLN A 1 585 ? 36.902 12.316 -62.588 1.00 91.25 585 GLN A C 1
ATOM 4666 O O . GLN A 1 585 ? 37.254 11.711 -63.600 1.00 91.25 585 GLN A O 1
ATOM 4671 N N . ASN A 1 586 ? 36.935 13.651 -62.498 1.00 90.19 586 ASN A N 1
ATOM 4672 C CA . ASN A 1 586 ? 37.439 14.510 -63.575 1.00 90.19 586 ASN A CA 1
ATOM 4673 C C . ASN A 1 586 ? 38.927 14.230 -63.856 1.00 90.19 586 ASN A C 1
ATOM 4675 O O . ASN A 1 586 ? 39.285 13.937 -64.990 1.00 90.19 586 ASN A O 1
ATOM 4679 N N . ILE A 1 587 ? 39.777 14.203 -62.821 1.00 91.38 587 ILE A N 1
ATOM 4680 C CA . ILE A 1 587 ? 41.217 13.912 -62.957 1.00 91.38 587 ILE A CA 1
ATOM 4681 C C . ILE A 1 587 ? 41.452 12.519 -63.567 1.00 91.38 587 ILE A C 1
ATOM 4683 O O . ILE A 1 587 ? 42.315 12.356 -64.427 1.00 91.38 587 ILE A O 1
ATOM 4687 N N . MET A 1 588 ? 40.667 11.510 -63.177 1.00 90.12 588 MET A N 1
ATOM 4688 C CA . MET A 1 588 ? 40.727 10.169 -63.773 1.00 90.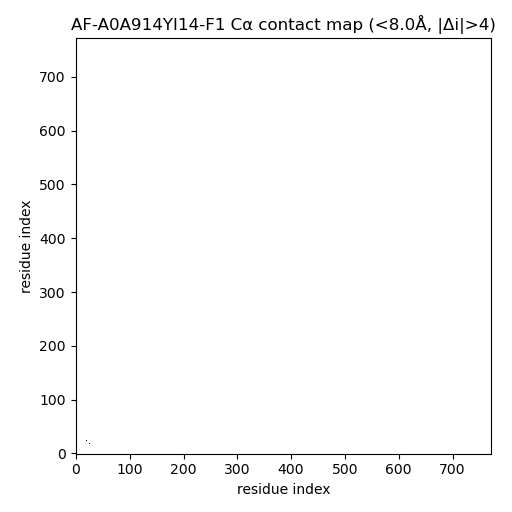12 588 MET A CA 1
ATOM 4689 C C . MET A 1 588 ? 40.297 10.152 -65.249 1.00 90.12 588 MET A C 1
ATOM 4691 O O . MET A 1 588 ? 40.842 9.371 -66.031 1.00 90.12 588 MET A O 1
ATOM 4695 N N . HIS A 1 589 ? 39.354 11.010 -65.650 1.00 91.19 589 HIS A N 1
ATOM 4696 C CA . HIS A 1 589 ? 38.982 11.192 -67.053 1.00 91.19 589 HIS A CA 1
ATOM 4697 C C . HIS A 1 589 ? 40.100 11.888 -67.844 1.00 91.19 589 HIS A C 1
ATOM 4699 O O . HIS A 1 589 ? 40.514 11.374 -68.883 1.00 91.19 589 HIS A O 1
ATOM 4705 N N . ASP A 1 590 ? 40.663 12.977 -67.318 1.00 90.50 590 ASP A N 1
ATOM 4706 C CA . ASP A 1 590 ? 41.771 13.710 -67.941 1.00 90.50 590 ASP A CA 1
ATOM 4707 C C . ASP A 1 590 ? 43.016 12.823 -68.108 1.00 90.50 590 ASP A C 1
ATOM 4709 O O . ASP A 1 590 ? 43.635 12.806 -69.173 1.00 90.50 590 ASP A O 1
ATOM 4713 N N . LEU A 1 591 ? 43.353 12.011 -67.097 1.00 88.38 591 LEU A N 1
ATOM 4714 C CA . LEU A 1 591 ? 44.424 11.010 -67.176 1.00 88.38 591 LEU A CA 1
ATOM 4715 C C . LEU A 1 591 ? 44.143 9.935 -68.234 1.00 88.38 591 LEU A C 1
ATOM 4717 O O . LEU A 1 591 ? 45.070 9.506 -68.923 1.00 88.38 591 LEU A O 1
ATOM 4721 N N . LYS A 1 592 ? 42.885 9.508 -68.407 1.00 90.00 592 LYS A N 1
ATOM 4722 C CA . LYS A 1 592 ? 42.505 8.568 -69.473 1.00 90.00 592 LYS A CA 1
ATOM 4723 C C . LYS A 1 592 ? 42.697 9.196 -70.855 1.00 90.00 592 LYS A C 1
ATOM 4725 O O . LYS A 1 592 ? 43.347 8.581 -71.694 1.00 90.00 592 LYS A O 1
ATOM 4730 N N . VAL A 1 593 ? 42.230 10.429 -71.059 1.00 88.88 593 VAL A N 1
ATOM 4731 C CA . VAL A 1 593 ? 42.400 11.174 -72.321 1.00 88.88 593 VAL A CA 1
ATOM 4732 C C . VAL A 1 593 ? 43.883 11.436 -72.623 1.00 88.88 593 VAL A C 1
ATOM 4734 O O . VAL A 1 593 ? 44.314 11.288 -73.766 1.00 88.88 593 VAL A O 1
ATOM 4737 N N . GLN A 1 594 ? 44.702 11.756 -71.616 1.00 86.31 594 GLN A N 1
ATOM 4738 C CA . GLN A 1 594 ? 46.155 11.892 -71.789 1.00 86.31 594 GLN A CA 1
ATOM 4739 C C . GLN A 1 594 ? 46.830 10.554 -72.117 1.00 86.31 594 GLN A C 1
ATOM 4741 O O . GLN A 1 594 ? 47.721 10.522 -72.960 1.00 86.31 594 GLN A O 1
ATOM 4746 N N . ASN A 1 595 ? 46.400 9.438 -71.522 1.00 84.44 595 ASN A N 1
ATOM 4747 C CA . ASN A 1 595 ? 46.919 8.111 -71.869 1.00 84.44 595 ASN A CA 1
ATOM 4748 C C . ASN A 1 595 ? 46.524 7.681 -73.291 1.00 84.44 595 ASN A C 1
ATOM 4750 O O . ASN A 1 595 ? 47.361 7.141 -74.010 1.00 84.44 595 ASN A O 1
ATOM 4754 N N . GLU A 1 596 ? 45.301 7.978 -73.731 1.00 87.81 596 GLU A N 1
ATOM 4755 C CA . GLU A 1 596 ? 44.851 7.762 -75.114 1.00 87.81 596 GLU A CA 1
ATOM 4756 C C . GLU A 1 596 ? 45.670 8.621 -76.097 1.00 87.81 596 GLU A C 1
ATOM 4758 O O . GLU A 1 596 ? 46.206 8.111 -77.082 1.00 87.81 596 GLU A O 1
ATOM 4763 N N . LYS A 1 597 ? 45.905 9.897 -75.768 1.00 86.75 597 LYS A N 1
ATOM 4764 C CA . LYS A 1 597 ? 46.775 10.798 -76.539 1.00 86.75 597 LYS A CA 1
ATOM 4765 C C . LYS A 1 597 ? 48.243 10.347 -76.562 1.00 86.75 597 LYS A C 1
ATOM 4767 O O . LYS A 1 597 ? 48.898 10.451 -77.596 1.00 86.75 597 LYS A O 1
ATOM 4772 N N . ASN A 1 598 ? 48.766 9.814 -75.459 1.00 78.69 598 ASN A N 1
ATOM 4773 C CA . ASN A 1 598 ? 50.113 9.242 -75.398 1.00 78.69 598 ASN A CA 1
ATOM 4774 C C . ASN A 1 598 ? 50.213 7.948 -76.223 1.00 78.69 598 ASN A C 1
ATOM 4776 O O . ASN A 1 598 ? 51.228 7.728 -76.882 1.00 78.69 598 ASN A O 1
ATOM 4780 N N . ALA A 1 599 ? 49.152 7.136 -76.267 1.00 81.81 599 ALA A N 1
ATOM 4781 C CA . ALA A 1 599 ? 49.065 5.974 -77.147 1.00 81.81 599 ALA A CA 1
ATOM 4782 C C . ALA A 1 599 ? 49.001 6.364 -78.638 1.00 81.81 599 ALA A C 1
ATOM 4784 O O . ALA A 1 599 ? 49.559 5.650 -79.465 1.00 81.81 599 ALA A O 1
ATOM 4785 N N . GLU A 1 600 ? 48.416 7.515 -78.995 1.00 80.25 600 GLU A N 1
ATOM 4786 C CA . GLU A 1 600 ? 48.521 8.081 -80.352 1.00 80.25 600 GLU A CA 1
ATOM 4787 C C . GLU A 1 600 ? 49.894 8.690 -80.675 1.00 80.25 600 GLU A C 1
ATOM 4789 O O . GLU A 1 600 ? 50.302 8.722 -81.841 1.00 80.25 600 GLU A O 1
ATOM 4794 N N . LEU A 1 601 ? 50.586 9.245 -79.677 1.00 77.44 601 LEU A N 1
ATOM 4795 C CA . LEU A 1 601 ? 51.916 9.832 -79.849 1.00 77.44 601 LEU A CA 1
ATOM 4796 C C . LEU A 1 601 ? 53.000 8.756 -79.943 1.00 77.44 601 LEU A C 1
ATOM 4798 O O . LEU A 1 601 ? 53.918 8.914 -80.739 1.00 77.44 601 LEU A O 1
ATOM 4802 N N . SER A 1 602 ? 52.871 7.640 -79.223 1.00 77.38 602 SER A N 1
ATOM 4803 C CA . SER A 1 602 ? 53.813 6.512 -79.255 1.00 77.38 602 SER A CA 1
ATOM 4804 C C . SER A 1 602 ? 54.185 6.029 -80.675 1.00 77.38 602 SER A C 1
ATOM 4806 O O . SER A 1 602 ? 55.379 6.013 -80.980 1.00 77.38 602 SER A O 1
ATOM 4808 N N . PRO A 1 603 ? 53.248 5.721 -81.600 1.00 75.62 603 PRO A N 1
ATOM 4809 C CA . PRO A 1 603 ? 53.595 5.331 -82.968 1.00 75.62 603 PRO A CA 1
ATOM 4810 C C . PRO A 1 603 ? 54.145 6.493 -83.809 1.00 75.62 603 PRO A C 1
ATOM 4812 O O . PRO A 1 603 ? 54.898 6.248 -84.748 1.00 75.62 603 PRO A O 1
ATOM 4815 N N . LYS A 1 604 ? 53.814 7.754 -83.485 1.00 78.38 604 LYS A N 1
ATOM 4816 C CA . LYS A 1 604 ? 54.384 8.941 -84.153 1.00 78.38 604 LYS A CA 1
ATOM 4817 C C . LYS A 1 604 ? 55.847 9.140 -83.739 1.00 78.38 604 LYS A C 1
ATOM 4819 O O . LYS A 1 604 ? 56.687 9.356 -84.606 1.00 78.38 604 LYS A O 1
ATOM 4824 N N . VAL A 1 605 ? 56.159 8.973 -82.451 1.00 75.75 605 VAL A N 1
ATOM 4825 C CA . VAL A 1 605 ? 57.533 8.965 -81.925 1.00 75.75 605 VAL A CA 1
ATOM 4826 C C . VAL A 1 605 ? 58.315 7.793 -82.513 1.00 75.75 605 VAL A C 1
ATOM 4828 O O . VAL A 1 605 ? 59.364 8.028 -83.092 1.00 75.75 605 VAL A O 1
ATOM 4831 N N . ALA A 1 606 ? 57.780 6.568 -82.505 1.00 74.88 606 ALA A N 1
ATOM 4832 C CA . ALA A 1 606 ? 58.451 5.410 -83.107 1.00 74.88 606 ALA A CA 1
ATOM 4833 C C . ALA A 1 606 ? 58.711 5.580 -84.623 1.00 74.88 606 ALA A C 1
ATOM 4835 O O . ALA A 1 606 ? 59.743 5.145 -85.137 1.00 74.88 606 ALA A O 1
ATOM 4836 N N . ALA A 1 607 ? 57.809 6.248 -85.353 1.00 75.06 607 ALA A N 1
ATOM 4837 C CA . ALA A 1 607 ? 58.029 6.601 -86.757 1.00 75.06 607 ALA A CA 1
ATOM 4838 C C . ALA A 1 607 ? 59.149 7.646 -86.926 1.00 75.06 607 ALA A C 1
ATOM 4840 O O . ALA A 1 607 ? 60.000 7.484 -87.803 1.00 75.06 607 ALA A O 1
ATOM 4841 N N . GLN A 1 608 ? 59.189 8.673 -86.070 1.00 79.25 608 GLN A N 1
ATOM 4842 C CA . GLN A 1 608 ? 60.258 9.678 -86.048 1.00 79.25 608 GLN A CA 1
ATOM 4843 C C . GLN A 1 608 ? 61.604 9.088 -85.606 1.00 79.25 608 GLN A C 1
ATOM 4845 O O . GLN A 1 608 ? 62.626 9.423 -86.191 1.00 79.25 608 GLN A O 1
ATOM 4850 N N . GLU A 1 609 ? 61.634 8.158 -84.653 1.00 77.19 609 GLU A N 1
ATOM 4851 C CA . GLU A 1 609 ? 62.832 7.404 -84.270 1.00 77.19 609 GLU A CA 1
ATOM 4852 C C . GLU A 1 609 ? 63.332 6.531 -85.429 1.00 77.19 609 GLU A C 1
ATOM 4854 O O . GLU A 1 609 ? 64.532 6.490 -85.691 1.00 77.19 609 GLU A O 1
ATOM 4859 N N . GLY A 1 610 ? 62.429 5.904 -86.190 1.00 76.75 610 GLY A N 1
ATOM 4860 C CA . GLY A 1 610 ? 62.767 5.191 -87.425 1.00 76.75 610 GLY A CA 1
ATOM 4861 C C . GLY A 1 610 ? 63.286 6.103 -88.547 1.00 76.75 610 GLY A C 1
ATOM 4862 O O . GLY A 1 610 ? 64.104 5.677 -89.365 1.00 76.75 610 GLY A O 1
ATOM 4863 N N . GLU A 1 611 ? 62.855 7.365 -88.597 1.00 79.00 611 GLU A N 1
ATOM 4864 C CA . GLU A 1 611 ? 63.398 8.380 -89.507 1.00 79.00 611 GLU A CA 1
ATOM 4865 C C . GLU A 1 611 ? 64.763 8.905 -89.033 1.00 79.00 611 GLU A C 1
ATOM 4867 O O . GLU A 1 611 ? 65.699 8.976 -89.828 1.00 79.00 611 GLU A O 1
ATOM 4872 N N . ILE A 1 612 ? 64.928 9.152 -87.731 1.00 75.69 612 ILE A N 1
ATOM 4873 C CA . ILE A 1 612 ? 66.207 9.496 -87.096 1.00 75.69 612 ILE A CA 1
ATOM 4874 C C . ILE A 1 612 ? 67.222 8.362 -87.274 1.00 75.69 612 ILE A C 1
ATOM 4876 O O . ILE A 1 612 ? 68.381 8.641 -87.564 1.00 75.69 612 ILE A O 1
ATOM 4880 N N . GLN A 1 613 ? 66.820 7.089 -87.190 1.00 76.81 613 GLN A N 1
ATOM 4881 C CA . GLN A 1 613 ? 67.699 5.961 -87.511 1.00 76.81 613 GLN A CA 1
ATOM 4882 C C . GLN A 1 613 ? 68.151 5.996 -88.975 1.00 76.81 613 GLN A C 1
ATOM 4884 O O . GLN A 1 613 ? 69.351 5.913 -89.221 1.00 76.81 613 GLN A O 1
ATOM 4889 N N . LYS A 1 614 ? 67.245 6.207 -89.942 1.00 78.12 614 LYS A N 1
ATOM 4890 C CA . LYS A 1 614 ? 67.616 6.360 -91.366 1.00 78.12 614 LYS A CA 1
ATOM 4891 C C . LYS A 1 614 ? 68.565 7.539 -91.592 1.00 78.12 614 LYS A C 1
ATOM 4893 O O . LYS A 1 614 ? 69.529 7.414 -92.346 1.00 78.12 614 LYS A O 1
ATOM 4898 N N . LEU A 1 615 ? 68.316 8.674 -90.937 1.00 78.81 615 LEU A N 1
ATOM 4899 C CA . LEU A 1 615 ? 69.186 9.848 -91.002 1.00 78.81 615 LEU A CA 1
ATOM 4900 C C . LEU A 1 615 ? 70.547 9.577 -90.350 1.00 78.81 615 LEU A C 1
ATOM 4902 O O . LEU A 1 615 ? 71.559 9.949 -90.929 1.00 78.81 615 LEU A O 1
ATOM 4906 N N . ASN A 1 616 ? 70.606 8.862 -89.225 1.00 74.94 616 ASN A N 1
ATOM 4907 C CA . ASN A 1 616 ? 71.855 8.475 -88.564 1.00 74.94 616 ASN A CA 1
ATOM 4908 C C . ASN A 1 616 ? 72.651 7.428 -89.357 1.00 74.94 616 ASN A C 1
ATOM 4910 O O . ASN A 1 616 ? 73.877 7.520 -89.401 1.00 74.94 616 ASN A O 1
ATOM 4914 N N . SER A 1 617 ? 71.998 6.484 -90.045 1.00 75.88 617 SER A N 1
ATOM 4915 C CA . SER A 1 617 ? 72.659 5.617 -91.033 1.00 75.88 617 SER A CA 1
ATOM 4916 C C . SER A 1 617 ? 73.283 6.457 -92.146 1.00 75.88 617 SER A C 1
ATOM 4918 O O . SER A 1 617 ? 74.467 6.313 -92.431 1.00 75.88 617 SER A O 1
ATOM 4920 N N . LYS A 1 618 ? 72.533 7.419 -92.694 1.00 77.31 618 LYS A N 1
ATOM 4921 C CA . LYS A 1 618 ? 73.003 8.308 -93.765 1.00 77.31 618 LYS A CA 1
ATOM 4922 C C . LYS A 1 618 ? 74.090 9.292 -93.315 1.00 77.31 618 LYS A C 1
ATOM 4924 O O . LYS A 1 618 ? 74.978 9.631 -94.090 1.00 77.31 618 LYS A O 1
ATOM 4929 N N . ILE A 1 619 ? 74.067 9.724 -92.054 1.00 72.06 619 ILE A N 1
ATOM 4930 C CA . ILE A 1 619 ? 75.149 10.488 -91.417 1.00 72.06 619 ILE A CA 1
ATOM 4931 C C . ILE A 1 619 ? 76.374 9.593 -91.211 1.00 72.06 619 ILE A C 1
ATOM 4933 O O . ILE A 1 619 ? 77.481 10.055 -91.446 1.00 72.06 619 ILE A O 1
ATOM 4937 N N . SER A 1 620 ? 76.203 8.315 -90.863 1.00 67.69 620 SER A N 1
ATOM 4938 C CA . SER A 1 620 ? 77.315 7.360 -90.736 1.00 67.69 620 SER A CA 1
ATOM 4939 C C . SER A 1 620 ? 77.974 7.068 -92.091 1.00 67.69 620 SER A C 1
ATOM 4941 O O . SER A 1 620 ? 79.200 7.053 -92.178 1.00 67.69 620 SER A O 1
ATOM 4943 N N . GLU A 1 621 ? 77.184 6.925 -93.162 1.00 63.50 621 GLU A N 1
ATOM 4944 C CA . GLU A 1 621 ? 77.664 6.860 -94.552 1.00 63.50 621 GLU A CA 1
ATOM 4945 C C . GLU A 1 621 ? 78.437 8.137 -94.930 1.00 63.50 621 GLU A C 1
ATOM 4947 O O . GLU A 1 621 ? 79.579 8.068 -95.389 1.00 63.50 621 GLU A O 1
ATOM 4952 N N . LEU A 1 622 ? 77.865 9.319 -94.668 1.00 60.75 622 LEU A N 1
ATOM 4953 C CA . LEU A 1 622 ? 78.525 10.602 -94.938 1.00 60.75 622 LEU A CA 1
ATOM 4954 C C . LEU A 1 622 ? 79.816 10.780 -94.120 1.00 60.75 622 LEU A C 1
ATOM 4956 O O . LEU A 1 622 ? 80.812 11.257 -94.663 1.00 60.75 622 LEU A O 1
ATOM 4960 N N . SER A 1 623 ? 79.844 10.350 -92.858 1.00 56.69 623 SER A N 1
ATOM 4961 C CA . SER A 1 623 ? 81.044 10.334 -92.015 1.00 56.69 623 SER A CA 1
ATOM 4962 C C . SER A 1 623 ? 82.111 9.384 -92.559 1.00 56.69 623 SER A C 1
ATOM 4964 O O . SER A 1 623 ? 83.273 9.781 -92.626 1.00 56.69 623 SER A O 1
ATOM 4966 N N . GLN A 1 624 ? 81.744 8.190 -93.043 1.00 52.62 624 GLN A N 1
ATOM 4967 C CA . GLN A 1 624 ? 82.684 7.296 -93.734 1.00 52.62 624 GLN A CA 1
ATOM 4968 C C . GLN A 1 624 ? 83.268 7.932 -95.007 1.00 52.62 624 GLN A C 1
ATOM 4970 O O . GLN A 1 624 ? 84.444 7.726 -95.297 1.00 52.62 624 GLN A O 1
ATOM 4975 N N . THR A 1 625 ? 82.514 8.777 -95.721 1.00 52.19 625 THR A N 1
ATOM 4976 C CA . THR A 1 625 ? 83.052 9.560 -96.856 1.00 52.19 625 THR A CA 1
ATOM 4977 C C . THR A 1 625 ? 83.827 10.826 -96.459 1.00 52.19 625 THR A C 1
ATOM 4979 O O . THR A 1 625 ? 84.397 11.484 -97.327 1.00 52.19 625 THR A O 1
ATOM 4982 N N . LYS A 1 626 ? 83.858 11.199 -95.170 1.00 44.59 626 LYS A N 1
ATOM 4983 C CA . LYS A 1 626 ? 84.364 12.500 -94.695 1.00 44.59 626 LYS A CA 1
ATOM 4984 C C . LYS A 1 626 ? 85.160 12.388 -93.386 1.00 44.59 626 LYS A C 1
ATOM 4986 O O . LYS A 1 626 ? 84.971 13.181 -92.466 1.00 44.59 626 LYS A O 1
ATOM 4991 N N . SER A 1 627 ? 86.031 11.387 -93.267 1.00 40.81 627 SER A N 1
ATOM 4992 C CA . SER A 1 627 ? 86.885 11.188 -92.079 1.00 40.81 627 SER A CA 1
ATOM 4993 C C . SER A 1 627 ? 88.309 10.733 -92.416 1.00 40.81 627 SER A C 1
ATOM 4995 O O . SER A 1 627 ? 88.866 9.843 -91.780 1.00 40.81 627 SER A O 1
ATOM 4997 N N . THR A 1 628 ? 88.927 11.433 -93.369 1.00 39.31 628 THR A N 1
ATOM 4998 C CA . THR A 1 628 ? 90.390 11.520 -93.488 1.00 39.31 628 THR A CA 1
ATOM 4999 C C . THR A 1 628 ? 90.816 12.963 -93.214 1.00 39.31 628 THR A C 1
ATOM 5001 O O . THR A 1 628 ? 91.125 13.670 -94.161 1.00 39.31 628 THR A O 1
ATOM 5004 N N . GLU A 1 629 ? 90.764 13.413 -91.947 1.00 34.78 629 GLU A N 1
ATOM 5005 C CA . GLU A 1 629 ? 91.660 14.446 -91.370 1.00 34.78 629 GLU A CA 1
ATOM 5006 C C . GLU A 1 629 ? 91.365 14.775 -89.880 1.00 34.78 629 GLU A C 1
ATOM 5008 O O . GLU A 1 629 ? 90.278 15.207 -89.521 1.00 34.78 629 GLU A O 1
ATOM 5013 N N . MET A 1 630 ? 92.407 14.607 -89.052 1.00 32.59 630 MET A N 1
ATOM 5014 C CA . MET A 1 630 ? 92.850 15.421 -87.895 1.00 32.59 630 MET A CA 1
ATOM 5015 C C . MET A 1 630 ? 92.017 15.693 -86.604 1.00 32.59 630 MET A C 1
ATOM 5017 O O . MET A 1 630 ? 90.932 16.255 -86.605 1.00 32.59 630 MET A O 1
ATOM 5021 N N . PHE A 1 631 ? 92.738 15.482 -85.483 1.00 32.78 631 PHE A N 1
ATOM 5022 C CA . PHE A 1 631 ? 92.820 16.288 -84.238 1.00 32.78 631 PHE A CA 1
ATOM 5023 C C . PHE A 1 631 ? 91.725 16.252 -83.134 1.00 32.78 631 PHE A C 1
ATOM 5025 O O . PHE A 1 631 ? 90.815 17.068 -83.097 1.00 32.78 631 PHE A O 1
ATOM 5032 N N . THR A 1 632 ? 91.932 15.326 -82.179 1.00 37.41 632 THR A N 1
ATOM 5033 C CA . THR A 1 632 ? 92.253 15.521 -80.726 1.00 37.41 632 THR A CA 1
ATOM 5034 C C . THR A 1 632 ? 91.475 16.508 -79.799 1.00 37.41 632 THR A C 1
ATOM 5036 O O . THR A 1 632 ? 90.868 17.470 -80.252 1.00 37.41 632 THR A O 1
ATOM 5039 N N . PRO A 1 633 ? 91.467 16.276 -78.456 1.00 49.00 633 PRO A N 1
ATOM 5040 C CA . PRO A 1 633 ? 90.443 16.815 -77.538 1.00 49.00 633 PRO A CA 1
ATOM 5041 C C . PRO A 1 633 ? 90.927 17.891 -76.534 1.00 49.00 633 PRO A C 1
ATOM 5043 O O . PRO A 1 633 ? 92.127 18.102 -76.362 1.00 49.00 633 PRO A O 1
ATOM 5046 N N . ARG A 1 634 ? 89.991 18.471 -75.755 1.00 32.62 634 ARG A N 1
ATOM 5047 C CA . ARG A 1 634 ? 90.270 19.165 -74.473 1.00 32.62 634 ARG A CA 1
ATOM 5048 C C . ARG A 1 634 ? 89.091 19.071 -73.467 1.00 32.62 634 ARG A C 1
ATOM 5050 O O . ARG A 1 634 ? 87.950 19.208 -73.902 1.00 32.62 634 ARG A O 1
ATOM 5057 N N . PRO A 1 635 ? 89.340 18.867 -72.153 1.00 52.03 635 PRO A N 1
ATOM 5058 C CA . PRO A 1 635 ? 88.342 18.943 -71.071 1.00 52.03 635 PRO A CA 1
ATOM 5059 C C . PRO A 1 635 ? 88.420 20.257 -70.258 1.00 52.03 635 PRO A C 1
ATOM 5061 O O . PRO A 1 635 ? 89.444 20.923 -70.313 1.00 52.03 635 PRO A O 1
ATOM 5064 N N . GLU A 1 636 ? 87.368 20.581 -69.488 1.00 33.72 636 GLU A N 1
ATOM 5065 C CA . GLU A 1 636 ? 87.216 21.581 -68.386 1.00 33.72 636 GLU A CA 1
ATOM 5066 C C . GLU A 1 636 ? 85.683 21.792 -68.182 1.00 33.72 636 GLU A C 1
ATOM 5068 O O . GLU A 1 636 ? 84.929 21.469 -69.095 1.00 33.72 636 GLU A O 1
ATOM 5073 N N . SER A 1 637 ? 85.080 22.343 -67.114 1.00 36.44 637 SER A N 1
ATOM 5074 C CA . SER A 1 637 ? 85.331 22.522 -65.657 1.00 36.44 637 SER A CA 1
ATOM 5075 C C . SER A 1 637 ? 84.023 23.149 -65.062 1.00 36.44 637 SER A C 1
ATOM 5077 O O . SER A 1 637 ? 83.237 23.667 -65.850 1.00 36.44 637 SER A O 1
ATOM 5079 N N . ALA A 1 638 ? 83.640 23.203 -63.774 1.00 36.41 638 ALA A N 1
ATOM 5080 C CA . ALA A 1 638 ? 84.018 22.612 -62.473 1.00 36.41 638 ALA A CA 1
ATOM 5081 C C . ALA A 1 638 ? 82.862 22.897 -61.445 1.00 36.41 638 ALA A C 1
ATOM 5083 O O . ALA A 1 638 ? 81.884 23.535 -61.824 1.00 36.41 638 ALA A O 1
ATOM 5084 N N . ALA A 1 639 ? 83.018 22.527 -60.152 1.00 38.06 639 ALA A N 1
ATOM 5085 C CA . ALA A 1 639 ? 82.189 22.948 -58.982 1.00 38.06 639 ALA A CA 1
ATOM 5086 C C . ALA A 1 639 ? 80.719 22.418 -58.893 1.00 38.06 639 ALA A C 1
ATOM 5088 O O . ALA A 1 639 ? 80.145 22.026 -59.898 1.00 38.06 639 ALA A O 1
ATOM 5089 N N . SER A 1 640 ? 80.042 22.337 -57.726 1.00 39.59 640 SER A N 1
ATOM 5090 C CA . SER A 1 640 ? 80.460 22.399 -56.299 1.00 39.59 640 SER A CA 1
ATOM 5091 C C . SER A 1 640 ? 79.434 21.741 -55.332 1.00 39.59 640 SER A C 1
ATOM 5093 O O . SER A 1 640 ? 78.291 21.482 -55.684 1.00 39.59 640 SER A O 1
ATOM 5095 N N . PHE A 1 641 ? 79.901 21.468 -54.102 1.00 33.44 641 PHE A N 1
ATOM 5096 C CA . PHE A 1 641 ? 79.211 21.287 -52.800 1.00 33.44 641 PHE A CA 1
ATOM 5097 C C . PHE A 1 641 ? 77.676 21.467 -52.678 1.00 33.44 641 PHE A C 1
ATOM 5099 O O . PHE A 1 641 ? 77.129 22.458 -53.143 1.00 33.44 641 PHE A O 1
ATOM 5106 N N . GLY A 1 642 ? 77.017 20.635 -51.840 1.00 34.88 642 GLY A N 1
ATOM 5107 C CA . GLY A 1 642 ? 75.626 20.926 -51.425 1.00 34.88 642 GLY A CA 1
ATOM 5108 C C . GLY A 1 642 ? 74.853 19.999 -50.457 1.00 34.88 642 GLY A C 1
ATOM 5109 O O . GLY A 1 642 ? 73.633 20.105 -50.414 1.00 34.88 642 GLY A O 1
ATOM 5110 N N . ARG A 1 643 ? 75.460 19.087 -49.673 1.00 34.09 643 ARG A N 1
ATOM 5111 C CA . ARG A 1 643 ? 74.684 18.272 -48.695 1.00 34.09 643 ARG A CA 1
ATOM 5112 C C . ARG A 1 643 ? 74.319 19.056 -47.423 1.00 34.09 643 ARG A C 1
ATOM 5114 O O . ARG A 1 643 ? 75.230 19.375 -46.654 1.00 34.09 643 ARG A O 1
ATOM 5121 N N . ARG A 1 644 ? 73.022 19.148 -47.086 1.00 36.69 644 ARG A N 1
ATOM 5122 C CA . ARG A 1 644 ? 72.541 18.944 -45.700 1.00 36.69 644 ARG A CA 1
ATOM 5123 C C . ARG A 1 644 ? 71.027 18.689 -45.607 1.00 36.69 644 ARG A C 1
ATOM 5125 O O . ARG A 1 644 ? 70.249 19.362 -46.267 1.00 36.69 644 ARG A O 1
ATOM 5132 N N . ASN A 1 645 ? 70.639 17.750 -44.742 1.00 37.81 645 ASN A N 1
ATOM 5133 C CA . ASN A 1 645 ? 69.263 17.596 -44.262 1.00 37.81 645 ASN A CA 1
ATOM 5134 C C . ASN A 1 645 ? 69.054 18.511 -43.047 1.00 37.81 645 ASN A C 1
ATOM 5136 O O . ASN A 1 645 ? 69.928 18.539 -42.182 1.00 37.81 645 ASN A O 1
ATOM 5140 N N . THR A 1 646 ? 67.869 19.105 -42.911 1.00 38.47 646 THR A N 1
ATOM 5141 C CA . THR A 1 646 ? 67.256 19.450 -41.613 1.00 38.47 646 THR A CA 1
ATOM 5142 C C . THR A 1 646 ? 65.739 19.400 -41.757 1.00 38.47 646 THR A C 1
ATOM 5144 O O . THR A 1 646 ? 65.171 20.155 -42.541 1.00 38.47 646 THR A O 1
ATOM 5147 N N . SER A 1 647 ? 65.088 18.512 -41.009 1.00 40.41 647 SER A N 1
ATOM 5148 C CA . SER A 1 647 ? 63.633 18.469 -40.851 1.00 40.41 647 SER A CA 1
ATOM 5149 C C . SER A 1 647 ? 63.246 19.198 -39.566 1.00 40.41 647 SER A C 1
ATOM 5151 O O . SER A 1 647 ? 63.595 18.732 -38.481 1.00 40.41 647 SER A O 1
ATOM 5153 N N . SER A 1 648 ? 62.520 20.307 -39.674 1.00 38.38 648 SER A N 1
ATOM 5154 C CA . SER A 1 648 ? 61.954 21.014 -38.522 1.00 38.38 648 SER A CA 1
ATOM 5155 C C . SER A 1 648 ? 60.773 21.885 -38.949 1.00 38.38 648 SER A C 1
ATOM 5157 O O . SER A 1 648 ? 60.902 22.642 -39.910 1.00 38.38 648 SER A O 1
ATOM 5159 N N . ASN A 1 649 ? 59.657 21.749 -38.224 1.00 36.28 649 ASN A N 1
ATOM 5160 C CA . ASN A 1 649 ? 58.728 22.799 -37.764 1.00 36.28 649 ASN A CA 1
ATOM 5161 C C . ASN A 1 649 ? 57.299 22.237 -37.658 1.00 36.28 649 ASN A C 1
ATOM 5163 O O . ASN A 1 649 ? 56.575 22.161 -38.648 1.00 36.28 649 ASN A O 1
ATOM 5167 N N . LEU A 1 650 ? 56.900 21.879 -36.437 1.00 39.50 650 LEU A N 1
ATOM 5168 C CA . LEU A 1 650 ? 55.514 21.671 -36.013 1.00 39.50 650 LEU A CA 1
ATOM 5169 C C . LEU A 1 650 ? 55.377 22.184 -34.572 1.00 39.50 650 LEU A C 1
ATOM 5171 O O . LEU A 1 650 ? 56.319 22.030 -33.799 1.00 39.50 650 LEU A O 1
ATOM 5175 N N . SER A 1 651 ? 54.207 22.759 -34.266 1.00 39.28 651 SER A N 1
ATOM 5176 C CA . SER A 1 651 ? 53.723 23.213 -32.945 1.00 39.28 651 SER A CA 1
ATOM 5177 C C . SER A 1 651 ? 54.671 24.078 -32.096 1.00 39.28 651 SER A C 1
ATOM 5179 O O . SER A 1 651 ? 55.545 23.566 -31.399 1.00 39.28 651 SER A O 1
ATOM 5181 N N . ASP A 1 652 ? 54.390 25.382 -32.095 1.00 35.94 652 ASP A N 1
ATOM 5182 C CA . ASP A 1 652 ? 54.647 26.287 -30.964 1.00 35.94 652 ASP A CA 1
ATOM 5183 C C . ASP A 1 652 ? 53.614 26.057 -29.825 1.00 35.94 652 ASP A C 1
ATOM 5185 O O . ASP A 1 652 ? 52.779 25.156 -29.920 1.00 35.94 652 ASP A O 1
ATOM 5189 N N . ASP A 1 653 ? 53.659 26.908 -28.791 1.00 37.78 653 ASP A N 1
ATOM 5190 C CA . ASP A 1 653 ? 52.694 27.060 -27.680 1.00 37.78 653 ASP A CA 1
ATOM 5191 C C . ASP A 1 653 ? 52.618 25.942 -26.608 1.00 37.78 653 ASP A C 1
ATOM 5193 O O . ASP A 1 653 ? 51.789 25.039 -26.694 1.00 37.78 653 ASP A O 1
ATOM 5197 N N . PHE A 1 654 ? 53.337 26.117 -25.478 1.00 35.84 654 PHE A N 1
ATOM 5198 C CA . PHE A 1 654 ? 52.649 26.469 -24.211 1.00 35.84 654 PHE A CA 1
ATOM 5199 C C . PHE A 1 654 ? 53.538 27.039 -23.071 1.00 35.84 654 PHE A C 1
ATOM 5201 O O . PHE A 1 654 ? 54.510 26.441 -22.622 1.00 35.84 654 PHE A O 1
ATOM 5208 N N . VAL A 1 655 ? 53.114 28.209 -22.583 1.00 42.81 655 VAL A N 1
ATOM 5209 C CA . VAL A 1 655 ? 53.212 28.826 -21.236 1.00 42.81 655 VAL A CA 1
ATOM 5210 C C . VAL A 1 655 ? 54.195 28.267 -20.170 1.00 42.81 655 VAL A C 1
ATOM 5212 O O . VAL A 1 655 ? 53.880 27.391 -19.373 1.00 42.81 655 VAL A O 1
ATOM 5215 N N . ASN A 1 656 ? 55.330 28.963 -20.065 1.00 38.84 656 ASN A N 1
ATOM 5216 C CA . ASN A 1 656 ? 56.058 29.417 -18.859 1.00 38.84 656 ASN A CA 1
ATOM 5217 C C . ASN A 1 656 ? 55.340 29.413 -17.473 1.00 38.84 656 ASN A C 1
ATOM 5219 O O . ASN A 1 656 ? 54.372 30.156 -17.306 1.00 38.84 656 ASN A O 1
ATOM 5223 N N . THR A 1 657 ? 55.958 28.809 -16.437 1.00 35.50 657 THR A N 1
ATOM 5224 C CA . THR A 1 657 ? 55.889 29.297 -15.029 1.00 35.50 657 THR A CA 1
ATOM 5225 C C . THR A 1 657 ? 57.044 28.819 -14.116 1.00 35.50 657 THR A C 1
ATOM 5227 O O . THR A 1 657 ? 57.549 27.714 -14.265 1.00 35.50 657 THR A O 1
ATOM 5230 N N . SER A 1 658 ? 57.415 29.685 -13.157 1.00 42.03 658 SER A N 1
ATOM 5231 C CA . SER A 1 658 ? 58.103 29.502 -11.848 1.00 42.03 658 SER A CA 1
ATOM 5232 C C . SER A 1 658 ? 58.927 28.220 -11.586 1.00 42.03 658 SER A C 1
ATOM 5234 O O . SER A 1 658 ? 58.376 27.131 -11.535 1.00 42.03 658 SER A O 1
ATOM 5236 N N . HIS A 1 659 ? 60.245 28.231 -11.338 1.00 46.28 659 HIS A N 1
ATOM 5237 C CA . HIS A 1 659 ? 61.071 29.025 -10.399 1.00 46.28 659 HIS A CA 1
ATOM 5238 C C . HIS A 1 659 ? 60.746 28.848 -8.900 1.00 46.28 659 HIS A C 1
ATOM 5240 O O . HIS A 1 659 ? 59.936 29.582 -8.340 1.00 46.28 659 HIS A O 1
ATOM 5246 N N . LEU A 1 660 ? 61.478 27.939 -8.244 1.00 40.06 660 LEU A N 1
ATOM 5247 C CA . LEU A 1 660 ? 61.786 27.960 -6.808 1.00 40.06 660 LEU A CA 1
ATOM 5248 C C . LEU A 1 660 ? 63.061 27.130 -6.571 1.00 40.06 660 LEU A C 1
ATOM 5250 O O . LEU A 1 660 ? 63.181 26.023 -7.091 1.00 40.06 660 LEU A O 1
ATOM 5254 N N . GLY A 1 661 ? 64.039 27.686 -5.853 1.00 45.12 661 GLY A N 1
ATOM 5255 C CA . GLY A 1 661 ? 65.304 27.009 -5.540 1.00 45.12 661 GLY A CA 1
ATOM 5256 C C . GLY A 1 661 ? 65.280 26.356 -4.158 1.00 45.12 661 GLY A C 1
ATOM 5257 O O . GLY A 1 661 ? 64.641 26.878 -3.246 1.00 45.12 661 GLY A O 1
ATOM 5258 N N . PHE A 1 662 ? 66.009 25.252 -3.994 1.00 37.22 662 PHE A N 1
ATOM 5259 C CA . PHE A 1 662 ? 66.220 24.589 -2.704 1.00 37.22 662 PHE A CA 1
ATOM 5260 C C . PHE A 1 662 ? 67.717 24.560 -2.360 1.00 37.22 662 PHE A C 1
ATOM 5262 O O . PHE A 1 662 ? 68.555 24.602 -3.260 1.00 37.22 662 PHE A O 1
ATOM 5269 N N . VAL A 1 663 ? 68.052 24.548 -1.067 1.00 47.00 663 VAL A N 1
ATOM 5270 C CA . VAL A 1 663 ? 69.433 24.697 -0.570 1.00 47.00 663 VAL A CA 1
ATOM 5271 C C . VAL A 1 663 ? 69.902 23.398 0.077 1.00 47.00 663 VAL A C 1
ATOM 5273 O O . VAL A 1 663 ? 69.329 22.968 1.078 1.00 47.00 663 VAL A O 1
ATOM 5276 N N . ASP A 1 664 ? 70.970 22.807 -0.458 1.00 38.06 664 ASP A N 1
ATOM 5277 C CA . ASP A 1 664 ? 71.577 21.595 0.094 1.00 38.06 664 ASP A CA 1
ATOM 5278 C C . ASP A 1 664 ? 72.348 21.880 1.393 1.00 38.06 664 ASP A C 1
ATOM 5280 O O . ASP A 1 664 ? 73.363 22.581 1.401 1.00 38.06 664 ASP A O 1
ATOM 5284 N N . TYR A 1 665 ? 71.905 21.263 2.491 1.00 43.06 665 TYR A N 1
ATOM 5285 C CA . TYR A 1 665 ? 72.651 21.182 3.748 1.00 43.06 665 TYR A CA 1
ATOM 5286 C C . TYR A 1 665 ? 73.252 19.780 3.912 1.00 43.06 665 TYR A C 1
ATOM 5288 O O . TYR A 1 665 ? 72.567 18.834 4.296 1.00 43.06 665 TYR A O 1
ATOM 5296 N N . ASN A 1 666 ? 74.556 19.649 3.657 1.00 41.72 666 ASN A N 1
ATOM 5297 C CA . ASN A 1 666 ? 75.288 18.399 3.876 1.00 41.72 666 ASN A CA 1
ATOM 5298 C C . ASN A 1 666 ? 75.451 18.099 5.376 1.00 41.72 666 ASN A C 1
ATOM 5300 O O . ASN A 1 666 ? 76.320 18.670 6.036 1.00 41.72 666 ASN A O 1
ATOM 5304 N N . TYR A 1 667 ? 74.659 17.159 5.896 1.00 43.91 667 TYR A N 1
ATOM 5305 C CA . TYR A 1 667 ? 74.864 16.545 7.211 1.00 43.91 667 TYR A CA 1
ATOM 5306 C C . TYR A 1 667 ? 75.544 15.179 7.050 1.00 43.91 667 TYR A C 1
ATOM 5308 O O . TYR A 1 667 ? 74.936 14.219 6.580 1.00 43.91 667 TYR A O 1
ATOM 5316 N N . SER A 1 668 ? 76.814 15.074 7.446 1.00 50.72 668 SER A N 1
ATOM 5317 C CA . SER A 1 668 ? 77.593 13.832 7.359 1.00 50.72 668 SER A CA 1
ATOM 5318 C C . SER A 1 668 ? 77.256 12.867 8.506 1.00 50.72 668 SER A C 1
ATOM 5320 O O . SER A 1 668 ? 78.036 12.708 9.447 1.00 50.72 668 SER A O 1
ATOM 5322 N N . GLY A 1 669 ? 76.071 12.256 8.437 1.00 49.31 669 GLY A N 1
ATOM 5323 C CA . GLY A 1 669 ? 75.654 11.149 9.302 1.00 49.31 669 GLY A CA 1
ATOM 5324 C C . GLY A 1 669 ? 76.192 9.790 8.838 1.00 49.31 669 GLY A C 1
ATOM 5325 O O . GLY A 1 669 ? 76.639 9.623 7.702 1.00 49.31 669 GLY A O 1
ATOM 5326 N N . THR A 1 670 ? 76.139 8.801 9.725 1.00 51.91 670 THR A N 1
ATOM 5327 C CA . THR A 1 670 ? 76.564 7.412 9.503 1.00 51.91 670 THR A CA 1
ATOM 5328 C C . THR A 1 670 ? 75.768 6.750 8.366 1.00 51.91 670 THR A C 1
ATOM 5330 O O . THR A 1 670 ? 74.556 6.553 8.455 1.00 51.91 670 THR A O 1
ATOM 5333 N N . SER A 1 671 ? 76.456 6.382 7.276 1.00 56.69 671 SER A N 1
ATOM 5334 C CA . SER A 1 671 ? 75.839 6.032 5.978 1.00 56.69 671 SER A CA 1
ATOM 5335 C C . SER A 1 671 ? 74.811 4.897 6.019 1.00 56.69 671 SER A C 1
ATOM 5337 O O . SER A 1 671 ? 73.881 4.869 5.212 1.00 56.69 671 SER A O 1
ATOM 5339 N N . ASN A 1 672 ? 74.972 3.953 6.944 1.00 59.22 672 ASN A N 1
ATOM 5340 C CA . ASN A 1 672 ? 74.145 2.749 7.004 1.00 59.22 672 ASN A CA 1
ATOM 5341 C C . ASN A 1 672 ? 72.756 3.044 7.595 1.00 59.22 672 ASN A C 1
ATOM 5343 O O . ASN A 1 672 ? 71.764 2.500 7.119 1.00 59.22 672 ASN A O 1
ATOM 5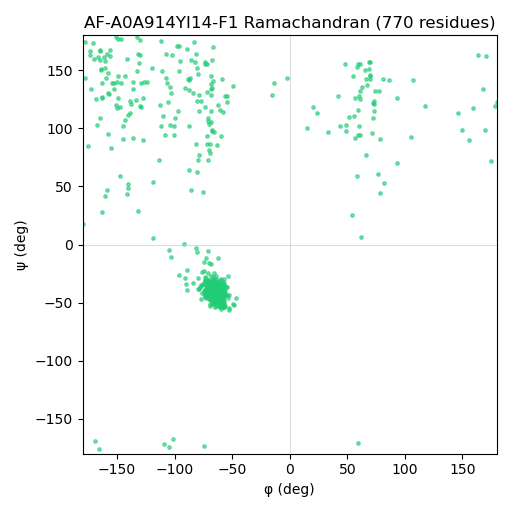347 N N . GLU A 1 673 ? 72.673 3.949 8.573 1.00 64.12 673 GLU A N 1
ATOM 5348 C CA . GLU A 1 673 ? 71.409 4.353 9.206 1.00 64.12 673 GLU A CA 1
ATOM 5349 C C . GLU A 1 673 ? 70.601 5.260 8.272 1.00 64.12 673 GLU A C 1
ATOM 5351 O O . GLU A 1 673 ? 69.397 5.069 8.119 1.00 64.12 673 GLU A O 1
ATOM 5356 N N . PHE A 1 674 ? 71.268 6.174 7.556 1.00 74.69 674 PHE A N 1
ATOM 5357 C CA . PHE A 1 674 ? 70.617 6.991 6.528 1.00 74.69 674 PHE A CA 1
ATOM 5358 C C . PHE A 1 674 ? 70.034 6.133 5.393 1.00 74.69 674 PHE A C 1
ATOM 5360 O O . PHE A 1 674 ? 68.902 6.357 4.973 1.00 74.69 674 PHE A O 1
ATOM 5367 N N . THR A 1 675 ? 70.766 5.111 4.935 1.00 77.56 675 THR A N 1
ATOM 5368 C CA . THR A 1 675 ? 70.280 4.191 3.889 1.00 77.56 675 THR A CA 1
ATOM 5369 C C . THR A 1 675 ? 69.079 3.368 4.375 1.00 77.56 675 THR A C 1
ATOM 5371 O O . THR A 1 675 ? 68.115 3.191 3.629 1.00 77.56 675 THR A O 1
ATOM 5374 N N . ALA A 1 676 ? 69.095 2.911 5.634 1.00 78.12 676 ALA A N 1
ATOM 5375 C CA . ALA A 1 676 ? 67.959 2.220 6.244 1.00 78.12 676 ALA A CA 1
ATOM 5376 C C . ALA A 1 676 ? 66.718 3.129 6.305 1.00 78.12 676 ALA A C 1
ATOM 5378 O O . ALA A 1 676 ? 65.686 2.773 5.736 1.00 78.12 676 ALA A O 1
ATOM 5379 N N . LEU A 1 677 ? 66.848 4.334 6.873 1.00 83.62 677 LEU A N 1
ATOM 5380 C CA . LEU A 1 677 ? 65.776 5.336 6.950 1.00 83.62 677 LEU A CA 1
ATOM 5381 C C . LEU A 1 677 ? 65.238 5.736 5.568 1.00 83.62 677 LEU A C 1
ATOM 5383 O O . LEU A 1 677 ? 64.034 5.906 5.402 1.00 83.62 677 LEU A O 1
ATOM 5387 N N . GLN A 1 678 ? 66.099 5.845 4.553 1.00 82.94 678 GLN A N 1
ATOM 5388 C CA . GLN A 1 678 ? 65.675 6.138 3.182 1.00 82.94 678 GLN A CA 1
ATOM 5389 C C . GLN A 1 678 ? 64.866 4.981 2.571 1.00 82.94 678 GLN A C 1
ATOM 5391 O O . GLN A 1 678 ? 63.887 5.227 1.865 1.00 82.94 678 GLN A O 1
ATOM 5396 N N . SER A 1 679 ? 65.222 3.726 2.870 1.00 87.12 679 SER A N 1
ATOM 5397 C CA . SER A 1 679 ? 64.450 2.549 2.444 1.00 87.12 679 SER A CA 1
ATOM 5398 C C . SER A 1 679 ? 63.119 2.402 3.195 1.00 87.12 679 SER A C 1
ATOM 5400 O O . SER A 1 679 ? 62.108 2.037 2.596 1.00 87.12 679 SER A O 1
ATOM 5402 N N . GLU A 1 680 ? 63.085 2.757 4.481 1.00 90.25 680 GLU A N 1
ATOM 5403 C CA . GLU A 1 680 ? 61.876 2.764 5.306 1.00 90.25 680 GLU A CA 1
ATOM 5404 C C . GLU A 1 680 ? 60.908 3.869 4.861 1.00 90.25 680 GLU A C 1
ATOM 5406 O O . GLU A 1 680 ? 59.730 3.599 4.633 1.00 90.25 680 GLU A O 1
ATOM 5411 N N . LEU A 1 681 ? 61.413 5.081 4.606 1.00 91.62 681 LEU A N 1
ATOM 5412 C CA . LEU A 1 681 ? 60.645 6.186 4.030 1.00 91.62 681 LEU A CA 1
ATOM 5413 C C . LEU A 1 681 ? 60.084 5.833 2.643 1.00 91.62 681 LEU A C 1
ATOM 5415 O O . LEU A 1 681 ? 58.935 6.164 2.344 1.00 91.62 681 LEU A O 1
ATOM 5419 N N . LEU A 1 682 ? 60.853 5.128 1.806 1.00 93.38 682 LEU A N 1
ATOM 5420 C CA . LEU A 1 682 ? 60.382 4.645 0.506 1.00 93.38 682 LEU A CA 1
ATOM 5421 C C . LEU A 1 682 ? 59.272 3.591 0.661 1.00 93.38 682 LEU A C 1
ATOM 5423 O O . LEU A 1 682 ? 58.261 3.668 -0.035 1.00 93.38 682 LEU A O 1
ATOM 5427 N N . ASN A 1 683 ? 59.407 2.654 1.603 1.00 92.75 683 ASN A N 1
ATOM 5428 C CA . ASN A 1 683 ? 58.368 1.667 1.908 1.00 92.75 683 ASN A CA 1
ATOM 5429 C C . ASN A 1 683 ? 57.093 2.321 2.464 1.00 92.75 683 ASN A C 1
ATOM 5431 O O . ASN A 1 683 ? 56.001 1.992 2.006 1.00 92.75 683 ASN A O 1
ATOM 5435 N N . MET A 1 684 ? 57.217 3.298 3.366 1.00 91.19 684 MET A N 1
ATOM 5436 C CA . MET A 1 684 ? 56.087 4.087 3.870 1.00 91.19 684 MET A CA 1
ATOM 5437 C C . MET A 1 684 ? 55.413 4.901 2.758 1.00 91.19 684 MET A C 1
ATOM 5439 O O . MET A 1 684 ? 54.187 4.951 2.693 1.00 91.19 684 MET A O 1
ATOM 5443 N N . THR A 1 685 ? 56.190 5.471 1.832 1.00 93.06 685 THR A N 1
ATOM 5444 C CA . THR A 1 685 ? 55.665 6.179 0.650 1.00 93.06 685 THR A CA 1
ATOM 5445 C C . THR A 1 685 ? 54.910 5.225 -0.281 1.00 93.06 685 THR A C 1
ATOM 5447 O O . THR A 1 685 ? 53.822 5.547 -0.758 1.00 93.06 685 THR A O 1
ATOM 5450 N N . ASN A 1 686 ? 55.435 4.017 -0.501 1.00 93.00 686 ASN A N 1
ATOM 5451 C CA . ASN A 1 686 ? 54.773 2.983 -1.297 1.00 93.00 686 ASN A CA 1
ATOM 5452 C C . ASN A 1 686 ? 53.475 2.490 -0.637 1.00 93.00 686 ASN A C 1
ATOM 5454 O O . ASN A 1 686 ? 52.461 2.369 -1.322 1.00 93.00 686 ASN A O 1
ATOM 5458 N N . LEU A 1 687 ? 53.476 2.264 0.680 1.00 94.94 687 LEU A N 1
ATOM 5459 C CA . LEU A 1 687 ? 52.289 1.864 1.443 1.00 94.94 687 LEU A CA 1
ATOM 5460 C C . LEU A 1 687 ? 51.221 2.971 1.451 1.00 94.94 687 LEU A C 1
ATOM 5462 O O . LEU A 1 687 ? 50.038 2.686 1.260 1.00 94.94 687 LEU A O 1
ATOM 5466 N N . TYR A 1 688 ? 51.629 4.235 1.596 1.00 94.75 688 TYR A N 1
ATOM 5467 C CA . TYR A 1 688 ? 50.745 5.394 1.462 1.00 94.75 688 TYR A CA 1
ATOM 5468 C C . TYR A 1 688 ? 50.102 5.447 0.069 1.00 94.75 688 TYR A C 1
ATOM 5470 O O . TYR A 1 688 ? 48.881 5.531 -0.035 1.00 94.75 688 TYR A O 1
ATOM 5478 N N . ASN A 1 689 ? 50.890 5.299 -1.001 1.00 94.31 689 ASN A N 1
ATOM 5479 C CA . ASN A 1 689 ? 50.381 5.294 -2.375 1.00 94.31 689 ASN A CA 1
ATOM 5480 C C . ASN A 1 689 ? 49.445 4.101 -2.656 1.00 94.31 689 ASN A C 1
ATOM 5482 O O . ASN A 1 689 ? 48.419 4.267 -3.312 1.00 94.31 689 ASN A O 1
ATOM 5486 N N . GLN A 1 690 ? 49.744 2.907 -2.130 1.00 93.94 690 GLN A N 1
ATOM 5487 C CA . GLN A 1 690 ? 48.841 1.749 -2.206 1.00 93.94 690 GLN A CA 1
ATOM 5488 C C . GLN A 1 690 ? 47.521 2.001 -1.465 1.00 93.94 690 GLN A C 1
ATOM 5490 O O . GLN A 1 690 ? 46.452 1.696 -1.995 1.00 93.94 690 GLN A O 1
ATOM 5495 N N . THR A 1 691 ? 47.585 2.604 -0.276 1.00 93.38 691 THR A N 1
ATOM 5496 C CA . THR A 1 691 ? 46.404 2.961 0.523 1.00 93.38 691 THR A CA 1
ATOM 5497 C C . THR A 1 691 ? 45.556 4.011 -0.196 1.00 93.38 691 THR A C 1
ATOM 5499 O O . THR A 1 691 ? 44.349 3.831 -0.330 1.00 93.38 691 THR A O 1
ATOM 5502 N N . LEU A 1 692 ? 46.182 5.060 -0.739 1.00 94.44 692 LEU A N 1
ATOM 5503 C CA . LEU A 1 692 ? 45.524 6.109 -1.520 1.00 94.44 692 LEU A CA 1
ATOM 5504 C C . LEU A 1 692 ? 44.829 5.538 -2.767 1.00 94.44 692 LEU A C 1
ATOM 5506 O O . LEU A 1 692 ? 43.666 5.850 -3.016 1.00 94.44 692 LEU A O 1
ATOM 5510 N N . ASN A 1 693 ? 45.494 4.638 -3.499 1.00 95.25 693 ASN A N 1
ATOM 5511 C CA . ASN A 1 693 ? 44.895 3.944 -4.639 1.00 95.25 693 ASN A CA 1
ATOM 5512 C C . ASN A 1 693 ? 43.712 3.057 -4.212 1.00 95.25 693 ASN A C 1
ATOM 5514 O O . ASN A 1 693 ? 42.681 3.063 -4.881 1.00 95.25 693 ASN A O 1
ATOM 5518 N N . ARG A 1 694 ? 43.801 2.325 -3.088 1.00 95.00 694 ARG A N 1
ATOM 5519 C CA . ARG A 1 694 ? 42.661 1.526 -2.599 1.00 95.00 694 ARG A CA 1
ATOM 5520 C C . ARG A 1 694 ? 41.496 2.410 -2.149 1.00 95.00 694 ARG A C 1
ATOM 5522 O O . ARG A 1 694 ? 40.358 2.040 -2.416 1.00 95.00 694 ARG A O 1
ATOM 5529 N N . VAL A 1 695 ? 41.755 3.577 -1.556 1.00 92.06 695 VAL A N 1
ATOM 5530 C CA . VAL A 1 695 ? 40.717 4.575 -1.238 1.00 92.06 695 VAL A CA 1
ATOM 5531 C C . VAL A 1 695 ? 40.050 5.105 -2.511 1.00 92.06 695 VAL A C 1
ATOM 5533 O O . VAL A 1 695 ? 38.826 5.144 -2.562 1.00 92.06 695 VAL A O 1
ATOM 5536 N N . GLN A 1 696 ? 40.806 5.430 -3.567 1.00 93.38 696 GLN A N 1
ATOM 5537 C CA . GLN A 1 696 ? 40.230 5.850 -4.857 1.00 93.38 696 GLN A CA 1
ATOM 5538 C C . GLN A 1 696 ? 39.379 4.750 -5.511 1.00 93.38 696 GLN A C 1
ATOM 5540 O O . GLN A 1 696 ? 38.304 5.033 -6.043 1.00 93.38 696 GLN A O 1
ATOM 5545 N N . ILE A 1 697 ? 39.820 3.490 -5.437 1.00 93.81 697 ILE A N 1
ATOM 5546 C CA . ILE A 1 697 ? 39.044 2.342 -5.923 1.00 93.81 697 ILE A CA 1
ATOM 5547 C C . ILE A 1 697 ? 37.747 2.199 -5.111 1.00 93.81 697 ILE A C 1
ATOM 5549 O O . ILE A 1 697 ? 36.677 2.179 -5.708 1.00 93.81 697 ILE A O 1
ATOM 5553 N N . LEU A 1 698 ? 37.813 2.195 -3.774 1.00 94.06 698 LEU A N 1
ATOM 5554 C CA . LEU A 1 698 ? 36.635 2.123 -2.892 1.00 94.06 698 LEU A CA 1
ATOM 5555 C C . LEU A 1 698 ? 35.660 3.291 -3.116 1.00 94.06 698 LEU A C 1
ATOM 5557 O O . LEU A 1 698 ? 34.449 3.096 -3.128 1.00 94.06 698 LEU A O 1
ATOM 5561 N N . GLN A 1 699 ? 36.171 4.504 -3.340 1.00 90.75 699 GLN A N 1
ATOM 5562 C CA . GLN A 1 699 ? 35.362 5.681 -3.663 1.00 90.75 699 GLN A CA 1
ATOM 5563 C C . GLN A 1 699 ? 34.661 5.538 -5.025 1.00 90.75 699 GLN A C 1
ATOM 5565 O O . GLN A 1 699 ? 33.527 5.987 -5.185 1.00 90.75 699 GLN A O 1
ATOM 5570 N N . THR A 1 700 ? 35.306 4.878 -5.992 1.00 92.94 700 THR A N 1
ATOM 5571 C CA . THR A 1 700 ? 34.725 4.580 -7.311 1.00 92.94 700 THR A CA 1
ATOM 5572 C C . THR A 1 700 ? 33.689 3.454 -7.229 1.00 92.94 700 THR A C 1
ATOM 5574 O O . THR A 1 700 ? 32.615 3.577 -7.814 1.00 92.94 700 THR A O 1
ATOM 5577 N N . GLU A 1 701 ? 33.969 2.394 -6.461 1.00 94.56 701 GLU A N 1
ATOM 5578 C CA . GLU A 1 701 ? 33.035 1.299 -6.148 1.00 94.56 701 GLU A CA 1
ATOM 5579 C C . GLU A 1 701 ? 31.761 1.852 -5.475 1.00 94.56 701 GLU A C 1
ATOM 5581 O O . GLU A 1 701 ? 30.651 1.583 -5.935 1.00 94.56 701 GLU A O 1
ATOM 5586 N N . LEU A 1 702 ? 31.912 2.709 -4.457 1.00 92.12 702 LEU A N 1
ATOM 5587 C CA . LEU A 1 702 ? 30.806 3.341 -3.726 1.00 92.12 702 LEU A CA 1
ATOM 5588 C C . LEU A 1 702 ? 29.996 4.312 -4.601 1.00 92.12 702 LEU A C 1
ATOM 5590 O O . LEU A 1 702 ? 28.768 4.328 -4.523 1.00 92.12 702 LEU A O 1
ATOM 5594 N N . PHE A 1 703 ? 30.646 5.094 -5.471 1.00 93.06 703 PHE A N 1
ATOM 5595 C CA . PHE A 1 703 ? 29.939 5.944 -6.438 1.00 93.06 703 PHE A CA 1
ATOM 5596 C C . PHE A 1 703 ? 29.174 5.113 -7.484 1.00 93.06 703 PHE A C 1
ATOM 5598 O O . PHE A 1 703 ? 28.062 5.478 -7.869 1.00 93.06 703 PHE A O 1
ATOM 5605 N N . GLY A 1 704 ? 29.734 3.971 -7.901 1.00 92.56 704 GLY A N 1
ATOM 5606 C CA . GLY A 1 704 ? 29.061 2.986 -8.748 1.00 92.56 704 GLY A CA 1
ATOM 5607 C C . GLY A 1 704 ? 27.792 2.440 -8.095 1.00 92.56 704 GLY A C 1
ATOM 5608 O O . GLY A 1 704 ? 26.716 2.557 -8.678 1.00 92.56 704 GLY A O 1
ATOM 5609 N N . GLN A 1 705 ? 27.897 1.946 -6.857 1.00 92.12 705 GLN A N 1
ATOM 5610 C CA . GLN A 1 705 ? 26.751 1.459 -6.079 1.00 92.12 705 GLN A CA 1
ATOM 5611 C C . GLN A 1 705 ? 25.694 2.548 -5.860 1.00 92.12 705 GLN A C 1
ATOM 5613 O O . GLN A 1 705 ? 24.511 2.297 -6.066 1.00 92.12 705 GLN A O 1
ATOM 5618 N N . HIS A 1 706 ? 26.085 3.780 -5.512 1.00 89.69 706 HIS A N 1
ATOM 5619 C CA . HIS A 1 706 ? 25.122 4.877 -5.364 1.00 89.69 706 HIS A CA 1
ATOM 5620 C C . HIS A 1 706 ? 24.373 5.167 -6.674 1.00 89.69 706 HIS A C 1
ATOM 5622 O O . HIS A 1 706 ? 23.160 5.375 -6.658 1.00 89.69 706 HIS A O 1
ATOM 5628 N N . LYS A 1 707 ? 25.065 5.132 -7.821 1.00 93.94 707 LYS A N 1
ATOM 5629 C CA . LYS A 1 707 ? 24.440 5.286 -9.142 1.00 93.94 707 LYS A CA 1
ATOM 5630 C C . LYS A 1 707 ? 23.519 4.111 -9.498 1.00 93.94 707 LYS A C 1
ATOM 5632 O O . LYS A 1 707 ? 22.511 4.323 -10.167 1.00 93.94 707 LYS A O 1
ATOM 5637 N N . GLU A 1 708 ? 23.840 2.898 -9.058 1.00 92.56 708 GLU A N 1
ATOM 5638 C CA . GLU A 1 708 ? 22.982 1.725 -9.238 1.00 92.56 708 GLU A CA 1
ATOM 5639 C C . GLU A 1 708 ? 21.708 1.824 -8.387 1.00 92.56 708 GLU A C 1
ATOM 5641 O O . GLU A 1 708 ? 20.613 1.681 -8.926 1.00 92.56 708 GLU A O 1
ATOM 5646 N N . TYR A 1 709 ? 21.816 2.185 -7.104 1.00 92.56 709 TYR A N 1
ATOM 5647 C CA . TYR A 1 709 ? 20.649 2.439 -6.252 1.00 92.56 709 TYR A CA 1
ATOM 5648 C C . TYR A 1 709 ? 19.773 3.578 -6.795 1.00 92.56 709 TYR A C 1
ATOM 5650 O O . TYR A 1 709 ? 18.557 3.430 -6.842 1.00 92.56 709 TYR A O 1
ATOM 5658 N N . GLN A 1 710 ? 20.362 4.672 -7.294 1.00 90.88 710 GLN A N 1
ATOM 5659 C CA . GLN A 1 710 ? 19.630 5.737 -8.002 1.00 90.88 710 GLN A CA 1
ATOM 5660 C C . GLN A 1 710 ? 18.843 5.208 -9.217 1.00 90.88 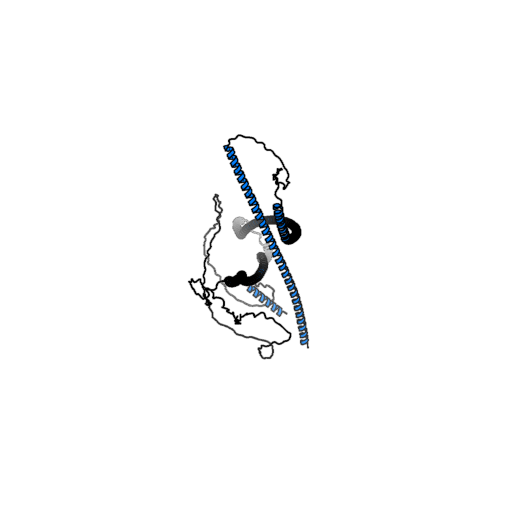710 GLN A C 1
ATOM 5662 O O . GLN A 1 710 ? 17.733 5.667 -9.478 1.00 90.88 710 GLN A O 1
ATOM 5667 N N . LEU A 1 711 ? 19.384 4.233 -9.958 1.00 93.38 711 LEU A N 1
ATOM 5668 C CA . LEU A 1 711 ? 18.687 3.607 -11.085 1.00 93.38 711 LEU A CA 1
ATOM 5669 C C . LEU A 1 711 ? 17.550 2.682 -10.616 1.00 93.38 711 LEU A C 1
ATOM 5671 O O . LEU A 1 711 ? 16.469 2.702 -11.198 1.00 93.38 711 LEU A O 1
ATOM 5675 N N . GLN A 1 712 ? 17.776 1.899 -9.556 1.00 89.56 712 GLN A N 1
ATOM 5676 C CA . GLN A 1 712 ? 16.764 1.011 -8.969 1.00 89.56 712 GLN A CA 1
ATOM 5677 C C . GLN A 1 712 ? 15.595 1.790 -8.344 1.00 89.56 712 GLN A C 1
ATOM 5679 O O . GLN A 1 712 ? 14.452 1.353 -8.453 1.00 89.56 712 GLN A O 1
ATOM 5684 N N . ILE A 1 713 ? 15.865 2.948 -7.729 1.00 89.88 713 ILE A N 1
ATOM 5685 C CA . ILE A 1 713 ? 14.835 3.871 -7.232 1.00 89.88 713 ILE A CA 1
ATOM 5686 C C . ILE A 1 713 ? 13.986 4.368 -8.406 1.00 89.88 713 ILE A C 1
ATOM 5688 O O . ILE A 1 713 ? 12.780 4.157 -8.391 1.00 89.88 713 ILE A O 1
ATOM 5692 N N . LYS A 1 714 ? 14.608 4.885 -9.475 1.00 93.75 714 LYS A N 1
ATOM 5693 C CA . LYS A 1 714 ? 13.884 5.365 -10.667 1.00 93.75 714 LYS A CA 1
ATOM 5694 C C . LYS A 1 714 ? 13.053 4.301 -11.379 1.00 93.75 714 LYS A C 1
ATOM 5696 O O . LYS A 1 714 ? 11.984 4.609 -11.891 1.00 93.75 714 LYS A O 1
ATOM 5701 N N . LEU A 1 715 ? 13.518 3.052 -11.402 1.00 92.94 715 LEU A N 1
ATOM 5702 C CA . LEU A 1 715 ? 12.723 1.933 -11.914 1.00 92.94 715 LEU A CA 1
ATOM 5703 C C . LEU A 1 715 ? 11.468 1.707 -11.059 1.00 92.94 715 LEU A C 1
ATOM 5705 O O . LEU A 1 715 ? 10.376 1.623 -11.608 1.00 92.94 715 LEU A O 1
ATOM 5709 N N . LYS A 1 716 ? 11.598 1.708 -9.725 1.00 90.56 716 LYS A N 1
ATOM 5710 C CA . LYS A 1 716 ? 10.447 1.585 -8.815 1.00 90.56 716 LYS A CA 1
ATOM 5711 C C . LYS A 1 716 ? 9.507 2.791 -8.853 1.00 90.56 716 LYS A C 1
ATOM 5713 O O . LYS A 1 716 ? 8.306 2.602 -8.702 1.00 90.56 716 LYS A O 1
ATOM 5718 N N . GLU A 1 717 ? 10.028 3.998 -9.063 1.00 91.44 717 GLU A N 1
ATOM 5719 C CA . GLU A 1 717 ? 9.221 5.205 -9.290 1.00 91.44 717 GLU A CA 1
ATOM 5720 C C . GLU A 1 717 ? 8.373 5.044 -10.564 1.00 91.44 717 GLU A C 1
ATOM 5722 O O . GLU A 1 717 ? 7.160 5.209 -10.501 1.00 91.44 717 GLU A O 1
ATOM 5727 N N . MET A 1 718 ? 8.965 4.603 -11.682 1.00 91.50 718 MET A N 1
ATOM 5728 C CA . MET A 1 718 ? 8.229 4.330 -12.927 1.00 91.50 718 MET A CA 1
ATOM 5729 C C . MET A 1 718 ? 7.218 3.175 -12.813 1.00 91.50 718 MET A C 1
ATOM 5731 O O . MET A 1 718 ? 6.134 3.253 -13.392 1.00 91.50 718 MET A O 1
ATOM 5735 N N . ASP A 1 719 ? 7.552 2.103 -12.090 1.00 91.44 719 ASP A N 1
ATOM 5736 C CA . ASP A 1 719 ? 6.626 0.986 -11.852 1.00 91.44 719 ASP A CA 1
ATOM 5737 C C . ASP A 1 719 ? 5.439 1.425 -10.971 1.00 91.44 719 ASP A C 1
ATOM 5739 O O . ASP A 1 719 ? 4.305 1.013 -11.216 1.00 91.44 719 ASP A O 1
ATOM 5743 N N . TYR A 1 720 ? 5.675 2.307 -9.991 1.00 90.94 720 TYR A N 1
ATOM 5744 C CA . TYR A 1 720 ? 4.625 2.909 -9.163 1.00 90.94 720 TYR A CA 1
ATOM 5745 C C . TYR A 1 720 ? 3.758 3.900 -9.953 1.00 90.94 720 TYR A C 1
ATOM 5747 O O . TYR A 1 720 ? 2.536 3.853 -9.842 1.00 90.94 720 TYR A O 1
ATOM 5755 N N . GLU A 1 721 ? 4.355 4.752 -10.796 1.00 92.62 721 GLU A N 1
ATOM 5756 C CA . GLU A 1 721 ? 3.611 5.633 -11.706 1.00 92.62 721 GLU A CA 1
ATOM 5757 C C . GLU A 1 721 ? 2.711 4.832 -12.653 1.00 92.62 721 GLU A C 1
ATOM 5759 O O . GLU A 1 721 ? 1.554 5.202 -12.847 1.00 92.62 721 GLU A O 1
ATOM 5764 N N . ARG A 1 722 ? 3.195 3.711 -13.214 1.00 92.50 722 ARG A N 1
ATOM 5765 C CA . ARG A 1 722 ? 2.345 2.817 -14.014 1.00 92.50 722 ARG A CA 1
ATOM 5766 C C . ARG A 1 722 ? 1.195 2.262 -13.178 1.00 92.50 722 ARG A C 1
ATOM 5768 O O . ARG A 1 722 ? 0.053 2.467 -13.558 1.00 92.50 722 ARG A O 1
ATOM 5775 N N . LEU A 1 723 ? 1.483 1.642 -12.032 1.00 94.12 723 LEU A N 1
ATOM 5776 C CA . LEU A 1 723 ? 0.455 1.049 -11.172 1.00 94.12 723 LEU A CA 1
ATOM 5777 C C . LEU A 1 723 ? -0.604 2.074 -10.723 1.00 94.12 723 LEU A C 1
ATOM 5779 O O . LEU A 1 723 ? -1.778 1.732 -10.613 1.00 94.12 723 LEU A O 1
ATOM 5783 N N . ASN A 1 724 ? -0.212 3.332 -10.496 1.00 93.81 724 ASN A N 1
ATOM 5784 C CA . ASN A 1 724 ? -1.149 4.410 -10.187 1.00 93.81 724 ASN A CA 1
ATOM 5785 C C . ASN A 1 724 ? 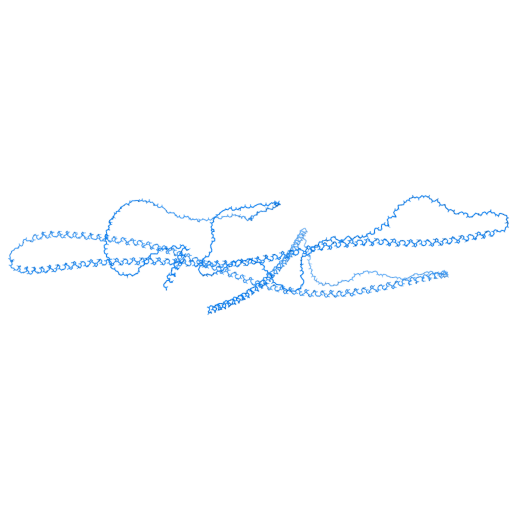-2.020 4.778 -11.399 1.00 93.81 724 ASN A C 1
ATOM 5787 O O . ASN A 1 724 ? -3.214 4.993 -11.233 1.00 93.81 724 ASN A O 1
ATOM 5791 N N . ASN A 1 725 ? -1.456 4.851 -12.608 1.00 91.88 725 ASN A N 1
ATOM 5792 C CA . ASN A 1 725 ? -2.238 5.102 -13.825 1.00 91.88 725 ASN A CA 1
ATOM 5793 C C . ASN A 1 725 ? -3.215 3.950 -14.113 1.00 91.88 725 ASN A C 1
ATOM 5795 O O . ASN A 1 725 ? -4.384 4.210 -14.378 1.00 91.88 725 ASN A O 1
ATOM 5799 N N . ASP A 1 726 ? -2.763 2.698 -13.982 1.00 92.88 726 ASP A N 1
ATOM 5800 C CA . ASP A 1 726 ? -3.594 1.500 -14.152 1.00 92.88 726 ASP A CA 1
ATOM 5801 C C . ASP A 1 726 ? -4.769 1.494 -13.141 1.00 92.88 726 ASP A C 1
ATOM 5803 O O . ASP A 1 726 ? -5.889 1.104 -13.470 1.00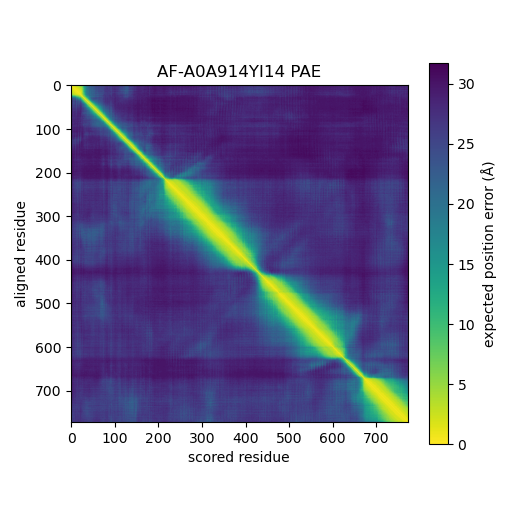 92.88 726 ASP A O 1
ATOM 5807 N N . TYR A 1 727 ? -4.536 1.974 -11.911 1.00 94.25 727 TYR A N 1
ATOM 5808 C CA . TYR A 1 727 ? -5.558 2.107 -10.866 1.00 94.25 727 TYR A CA 1
ATOM 5809 C C . TYR A 1 727 ? -6.555 3.253 -11.127 1.00 94.25 727 TYR A C 1
ATOM 5811 O O . TYR A 1 727 ? -7.751 3.076 -10.904 1.00 94.25 727 TYR A O 1
ATOM 5819 N N . GLU A 1 728 ? -6.102 4.404 -11.632 1.00 94.50 728 GLU A N 1
ATOM 5820 C CA . GLU A 1 728 ? -6.979 5.521 -12.030 1.00 94.50 728 GLU A CA 1
ATOM 5821 C C . GLU A 1 728 ? -7.829 5.167 -13.269 1.00 94.50 728 GLU A C 1
ATOM 5823 O O . GLU A 1 728 ? -9.013 5.504 -13.325 1.00 94.50 728 GLU A O 1
ATOM 5828 N N . GLU A 1 729 ? -7.276 4.429 -14.241 1.00 94.25 729 GLU A N 1
ATOM 5829 C CA . GLU A 1 729 ? -8.038 3.899 -15.384 1.00 94.25 729 GLU A CA 1
ATOM 5830 C C . GLU A 1 729 ? -9.107 2.896 -14.917 1.00 94.25 729 GLU A C 1
ATOM 5832 O O . GLU A 1 729 ? -10.269 3.001 -15.316 1.00 94.25 729 GLU A O 1
ATOM 5837 N N . LEU A 1 730 ? -8.758 1.996 -13.991 1.00 95.38 730 LEU A N 1
ATOM 5838 C CA . LEU A 1 730 ? -9.699 1.051 -13.386 1.00 95.38 730 LEU A CA 1
ATOM 5839 C C . LEU A 1 730 ? -10.804 1.755 -12.573 1.00 95.38 730 LEU A C 1
ATOM 5841 O O . LEU A 1 730 ? -11.970 1.373 -12.673 1.00 95.38 730 LEU A O 1
ATOM 5845 N N . LEU A 1 731 ? -10.473 2.797 -11.799 1.00 92.50 731 LEU A N 1
ATOM 5846 C CA . LEU A 1 731 ? -11.462 3.626 -11.096 1.00 92.50 731 LEU A CA 1
ATOM 5847 C C . LEU A 1 731 ? -12.407 4.340 -12.069 1.00 92.50 731 LEU A C 1
ATOM 5849 O O . LEU A 1 731 ? -13.612 4.379 -11.822 1.00 92.50 731 LEU A O 1
ATOM 5853 N N . SER A 1 732 ? -11.881 4.864 -13.178 1.00 94.06 732 SER A N 1
ATOM 5854 C CA . SER A 1 732 ? -12.680 5.490 -14.237 1.00 94.06 732 SER A CA 1
ATOM 5855 C C . SER A 1 732 ? -13.647 4.490 -14.886 1.00 94.06 732 SER A C 1
ATOM 5857 O O . SER A 1 732 ? -14.824 4.803 -15.082 1.00 94.06 732 SER A O 1
ATOM 5859 N N . GLU A 1 733 ? -13.204 3.251 -15.142 1.00 94.19 733 GLU A N 1
ATOM 5860 C CA . GLU A 1 733 ? -14.082 2.206 -15.682 1.00 94.19 733 GLU A CA 1
ATOM 5861 C C . GLU A 1 733 ? -15.169 1.784 -14.678 1.00 94.19 733 GLU A C 1
ATOM 5863 O O . GLU A 1 733 ? -16.336 1.645 -15.050 1.00 94.19 733 GLU A O 1
ATOM 5868 N N . TYR A 1 734 ? -14.828 1.623 -13.393 1.00 93.81 734 TYR A N 1
ATOM 5869 C CA . TYR A 1 734 ? -15.826 1.348 -12.354 1.00 93.81 734 TYR A CA 1
ATOM 5870 C C . TYR A 1 734 ? -16.824 2.499 -12.184 1.00 93.81 734 TYR A C 1
ATOM 5872 O O . TYR A 1 734 ? -18.009 2.225 -12.007 1.00 93.81 734 TYR A O 1
ATOM 5880 N N . GLY A 1 735 ? -16.385 3.757 -12.296 1.00 92.38 735 GLY A N 1
ATOM 5881 C CA . GLY A 1 735 ? -17.267 4.927 -12.304 1.00 92.38 735 GLY A CA 1
ATOM 5882 C C . GLY A 1 735 ? -18.308 4.850 -13.422 1.00 92.38 735 GLY A C 1
ATOM 5883 O O . GLY A 1 735 ? -19.505 4.854 -13.146 1.00 92.38 735 GLY A O 1
ATOM 5884 N N . ALA A 1 736 ? -17.865 4.654 -14.668 1.00 90.44 736 ALA A N 1
ATOM 5885 C CA . ALA A 1 736 ? -18.760 4.516 -15.820 1.00 90.44 736 ALA A CA 1
ATOM 5886 C C . ALA A 1 736 ? -19.725 3.315 -15.698 1.00 90.44 736 ALA A C 1
ATOM 5888 O O . ALA A 1 736 ? -20.886 3.395 -16.100 1.00 90.44 736 ALA A O 1
ATOM 5889 N N . ARG A 1 737 ? -19.277 2.198 -15.102 1.00 92.62 737 ARG A N 1
ATOM 5890 C CA . ARG A 1 737 ? -20.141 1.038 -14.811 1.00 92.62 737 ARG A CA 1
ATOM 5891 C C . ARG A 1 737 ? -21.188 1.339 -13.730 1.00 92.62 737 ARG A C 1
ATOM 5893 O O . ARG A 1 737 ? -22.292 0.809 -13.816 1.00 92.62 737 ARG A O 1
ATOM 5900 N N . VAL A 1 738 ? -20.877 2.171 -12.731 1.00 93.94 738 VAL A N 1
ATOM 5901 C CA . VAL A 1 738 ? -21.851 2.624 -11.719 1.00 93.94 738 VAL A CA 1
ATOM 5902 C C . VAL A 1 738 ? -22.879 3.568 -12.343 1.00 93.94 738 VAL A C 1
ATOM 5904 O O . VAL A 1 738 ? -24.070 3.330 -12.169 1.00 93.94 738 VAL A O 1
ATOM 5907 N N . GLU A 1 739 ? -22.450 4.548 -13.144 1.00 93.69 739 GLU A N 1
ATOM 5908 C CA . GLU A 1 739 ? -23.355 5.443 -13.887 1.00 93.69 739 GLU A CA 1
ATOM 5909 C C . GLU A 1 739 ? -24.344 4.649 -14.765 1.00 93.69 739 GLU A C 1
ATOM 5911 O O . GLU A 1 739 ? -25.548 4.907 -14.739 1.00 93.69 739 GLU A O 1
ATOM 5916 N N . GLN A 1 740 ? -23.872 3.607 -15.464 1.00 95.56 740 GLN A N 1
ATOM 5917 C CA . GLN A 1 740 ? -24.734 2.720 -16.256 1.00 95.56 740 GLN A CA 1
ATOM 5918 C C . GLN A 1 740 ? -25.726 1.911 -15.395 1.00 95.56 740 GLN A C 1
ATOM 5920 O O . GLN A 1 740 ? -26.851 1.647 -15.821 1.00 95.56 740 GLN A O 1
ATOM 5925 N N . ILE A 1 741 ? -25.336 1.498 -14.186 1.00 90.31 741 ILE A N 1
ATOM 5926 C CA . ILE A 1 741 ? -26.234 0.798 -13.255 1.00 90.31 741 ILE A CA 1
ATOM 5927 C C . ILE A 1 741 ? -27.313 1.751 -12.721 1.00 90.31 741 ILE A C 1
ATOM 5929 O O . ILE A 1 741 ? -28.459 1.329 -12.567 1.00 90.31 741 ILE A O 1
ATOM 5933 N N . GLU A 1 742 ? -26.982 3.017 -12.467 1.00 94.81 742 GLU A N 1
ATOM 5934 C CA . GLU A 1 742 ? -27.948 4.043 -12.053 1.00 94.81 742 GLU A CA 1
ATOM 5935 C C . GLU A 1 742 ? -28.931 4.393 -13.186 1.00 94.81 742 GLU A C 1
ATOM 5937 O O . GLU A 1 742 ? -30.138 4.458 -12.944 1.00 94.81 742 GLU A O 1
ATOM 5942 N N . GLU A 1 743 ? -28.456 4.512 -14.433 1.00 95.69 743 GLU A N 1
ATOM 5943 C CA . GLU A 1 743 ? -29.306 4.674 -15.626 1.00 95.69 743 GLU A CA 1
ATOM 5944 C C . GLU A 1 743 ? -30.305 3.511 -15.766 1.00 95.69 743 GLU A C 1
ATOM 5946 O O . GLU A 1 743 ? -31.520 3.726 -15.813 1.00 95.69 743 GLU A O 1
ATOM 5951 N N . LEU A 1 744 ? -29.819 2.266 -15.706 1.00 95.62 744 LEU A N 1
ATOM 5952 C CA . LEU A 1 744 ? -30.666 1.071 -15.785 1.00 95.62 744 LEU A CA 1
ATOM 5953 C C . LEU A 1 744 ? -31.645 0.932 -14.606 1.00 95.62 744 LEU A C 1
ATOM 5955 O O . LEU A 1 744 ? -32.704 0.324 -14.770 1.00 95.62 744 LEU A O 1
ATOM 5959 N N . GLN A 1 745 ? -31.338 1.480 -13.425 1.00 94.69 745 GLN A N 1
ATOM 5960 C CA . GLN A 1 745 ? -32.286 1.523 -12.305 1.00 94.69 745 GLN A CA 1
ATOM 5961 C C . GLN A 1 745 ? -33.422 2.524 -12.552 1.00 94.69 745 GLN A C 1
ATOM 5963 O O . GLN A 1 745 ? -34.578 2.197 -12.271 1.00 94.69 745 GLN A O 1
ATOM 5968 N N . MET A 1 746 ? -33.125 3.698 -13.122 1.00 95.06 746 MET A N 1
ATOM 5969 C CA . MET A 1 746 ? -34.149 4.682 -13.499 1.00 95.06 746 MET A CA 1
ATOM 5970 C C . MET A 1 746 ? -35.104 4.128 -14.567 1.00 95.06 746 MET A C 1
ATOM 5972 O O . MET A 1 746 ? -36.323 4.230 -14.401 1.00 95.06 746 MET A O 1
ATOM 5976 N N . ASP A 1 747 ? -34.573 3.464 -15.598 1.00 97.00 747 ASP A N 1
ATOM 5977 C CA . ASP A 1 747 ? -35.367 2.771 -16.624 1.00 97.00 747 ASP A CA 1
ATOM 5978 C C . ASP A 1 747 ? -36.296 1.708 -16.012 1.00 97.00 747 ASP A C 1
ATOM 5980 O O . ASP A 1 747 ? -37.482 1.620 -16.346 1.00 97.00 747 ASP A O 1
ATOM 5984 N N . LEU A 1 748 ? -35.779 0.900 -15.080 1.00 95.75 748 LEU A N 1
ATOM 5985 C CA . LEU A 1 748 ? -36.534 -0.177 -14.432 1.00 95.75 748 LEU A CA 1
ATOM 5986 C C . LEU A 1 748 ? -37.685 0.385 -13.574 1.00 95.75 748 LEU A C 1
ATOM 5988 O O . LEU A 1 748 ? -38.787 -0.175 -13.579 1.00 95.75 748 LEU A O 1
ATOM 5992 N N . ASP A 1 749 ? -37.483 1.515 -12.893 1.00 96.56 749 ASP A N 1
ATOM 5993 C CA . ASP A 1 749 ? -38.545 2.200 -12.147 1.00 96.56 749 ASP A CA 1
ATOM 5994 C C . ASP A 1 749 ? -39.571 2.911 -13.049 1.00 96.56 749 ASP A C 1
ATOM 5996 O O . ASP A 1 749 ? -40.764 2.912 -12.720 1.00 96.56 749 ASP A O 1
ATOM 6000 N N . GLU A 1 750 ? -39.190 3.418 -14.229 1.00 97.56 750 GLU A N 1
ATOM 6001 C CA . GLU A 1 750 ? -40.174 3.855 -15.231 1.00 97.56 750 GLU A CA 1
ATOM 6002 C C . GLU A 1 750 ? -40.989 2.669 -15.780 1.00 97.56 750 GLU A C 1
ATOM 6004 O O . GLU A 1 750 ? -42.221 2.744 -15.836 1.00 97.56 750 GLU A O 1
ATOM 6009 N N . VAL A 1 751 ? -40.361 1.527 -16.077 1.00 96.62 751 VAL A N 1
ATOM 6010 C CA . VAL A 1 751 ? -41.075 0.303 -16.485 1.00 96.62 751 VAL A CA 1
ATOM 6011 C C . VAL A 1 751 ? -42.040 -0.171 -15.389 1.00 96.62 751 VAL A C 1
ATOM 6013 O O . VAL A 1 751 ? -43.205 -0.452 -15.683 1.00 96.62 751 VAL A O 1
ATOM 6016 N N . ARG A 1 752 ? -41.623 -0.193 -14.114 1.00 96.31 752 ARG A N 1
ATOM 6017 C CA . ARG A 1 752 ? -42.504 -0.509 -12.967 1.00 96.31 752 ARG A CA 1
ATOM 6018 C C . ARG A 1 752 ? -43.706 0.433 -12.893 1.00 96.31 752 ARG A C 1
ATOM 6020 O O . ARG A 1 752 ? -44.832 -0.020 -12.687 1.00 96.31 752 ARG A O 1
ATOM 6027 N N . LYS A 1 753 ? -43.490 1.734 -13.096 1.00 97.69 753 LYS A N 1
ATOM 6028 C CA . LYS A 1 753 ? -44.533 2.771 -13.105 1.00 97.69 753 LYS A CA 1
ATOM 6029 C C . LYS A 1 753 ? -45.515 2.595 -14.270 1.00 97.69 753 LYS A C 1
ATOM 6031 O O . LYS A 1 753 ? -46.721 2.727 -14.060 1.00 97.69 753 LYS A O 1
ATOM 6036 N N . ILE A 1 754 ? -45.035 2.231 -15.462 1.00 97.25 754 ILE A N 1
ATOM 6037 C CA . ILE A 1 754 ? -45.878 1.892 -16.621 1.00 97.25 754 ILE A CA 1
ATOM 6038 C C . ILE A 1 754 ? -46.715 0.637 -16.329 1.00 97.25 754 ILE A C 1
ATOM 6040 O O . ILE A 1 754 ? -47.928 0.651 -16.542 1.00 97.25 754 ILE A O 1
ATOM 6044 N N . VAL A 1 755 ? -46.113 -0.422 -15.778 1.00 96.81 755 VAL A N 1
ATOM 6045 C CA . VAL A 1 755 ? -46.827 -1.657 -15.399 1.00 96.81 755 VAL A CA 1
ATOM 6046 C C . VAL A 1 755 ? -47.886 -1.386 -14.324 1.00 96.81 755 VAL A C 1
ATOM 6048 O O . VAL A 1 755 ? -49.003 -1.890 -14.429 1.00 96.81 755 VAL A O 1
ATOM 6051 N N . ALA A 1 756 ? -47.599 -0.534 -13.335 1.00 97.06 756 ALA A N 1
ATOM 6052 C CA . ALA A 1 756 ? -48.575 -0.128 -12.323 1.00 97.06 756 ALA A CA 1
ATOM 6053 C C . ALA A 1 756 ? -49.772 0.634 -12.930 1.00 97.06 756 ALA A C 1
ATOM 6055 O O . ALA A 1 756 ? -50.920 0.356 -12.583 1.00 97.06 756 ALA A O 1
ATOM 6056 N N . GLN A 1 757 ? -49.533 1.544 -13.883 1.00 97.56 757 GLN A N 1
ATOM 6057 C CA . GLN A 1 757 ? -50.600 2.239 -14.619 1.00 97.56 757 GLN A CA 1
ATOM 6058 C C . GLN A 1 757 ? -51.421 1.282 -15.502 1.00 97.56 757 GLN A C 1
ATOM 6060 O O . GLN A 1 757 ? -52.648 1.399 -15.585 1.00 97.56 757 GLN A O 1
ATOM 6065 N N . GLN A 1 758 ? -50.777 0.298 -16.135 1.00 96.88 758 GLN A N 1
ATOM 6066 C CA . GLN A 1 758 ? -51.470 -0.748 -16.891 1.00 96.88 758 GLN A CA 1
ATOM 6067 C C . GLN A 1 758 ? -52.350 -1.608 -15.971 1.00 96.88 758 GLN A C 1
ATOM 6069 O O . GLN A 1 758 ? -53.529 -1.795 -16.262 1.00 96.88 758 GLN A O 1
ATOM 6074 N N . ALA A 1 759 ? -51.844 -2.041 -14.814 1.00 96.44 759 ALA A N 1
ATOM 6075 C CA . ALA A 1 759 ? -52.636 -2.768 -13.822 1.00 96.44 759 ALA A CA 1
ATOM 6076 C C . ALA A 1 759 ? -53.838 -1.944 -13.315 1.00 96.44 759 ALA A C 1
ATOM 6078 O O . ALA A 1 759 ? -54.949 -2.467 -13.214 1.00 96.44 759 ALA A O 1
ATOM 6079 N N . GLU A 1 760 ? -53.659 -0.642 -13.065 1.00 97.69 760 GLU A N 1
ATOM 6080 C CA . GLU A 1 760 ? -54.748 0.249 -12.646 1.00 97.69 760 GLU A CA 1
ATOM 6081 C C . GLU A 1 760 ? -55.820 0.421 -13.742 1.00 97.69 760 GLU A C 1
ATOM 6083 O O . GLU A 1 760 ? -57.018 0.445 -13.449 1.00 97.69 760 GLU A O 1
ATOM 6088 N N . THR A 1 761 ? -55.424 0.509 -15.018 1.00 97.31 761 THR A N 1
ATOM 6089 C CA . THR A 1 761 ? -56.379 0.592 -16.141 1.00 97.31 761 THR A CA 1
ATOM 6090 C C . THR A 1 761 ? -57.111 -0.727 -16.392 1.00 97.31 761 THR A C 1
ATOM 6092 O O . THR A 1 761 ? -58.319 -0.696 -16.625 1.00 97.31 761 THR A O 1
ATOM 6095 N N . VAL A 1 762 ? -56.449 -1.880 -16.246 1.00 96.81 762 VAL A N 1
ATOM 6096 C CA . VAL A 1 762 ? -57.105 -3.201 -16.278 1.00 96.81 762 VAL A CA 1
ATOM 6097 C C . VAL A 1 762 ? -58.115 -3.336 -15.134 1.00 96.81 762 VAL A C 1
ATOM 6099 O O . VAL A 1 762 ? -59.265 -3.691 -15.385 1.00 96.81 762 VAL A O 1
ATOM 6102 N N . ALA A 1 763 ? -57.753 -2.959 -13.904 1.00 96.94 763 ALA A N 1
ATOM 6103 C CA . ALA A 1 763 ? -58.665 -2.997 -12.757 1.00 96.94 763 ALA A CA 1
ATOM 6104 C C . ALA A 1 763 ? -59.898 -2.085 -12.942 1.00 96.94 763 ALA A C 1
ATOM 6106 O O . ALA A 1 763 ? -61.015 -2.459 -12.572 1.00 96.94 763 ALA A O 1
ATOM 6107 N N . LYS A 1 764 ? -59.728 -0.908 -13.565 1.00 96.94 764 LYS A N 1
ATOM 6108 C CA . LYS A 1 764 ? -60.841 -0.018 -13.949 1.00 96.94 764 LYS A CA 1
ATOM 6109 C C . LYS A 1 764 ? -61.751 -0.662 -15.001 1.00 96.94 764 LYS A C 1
ATOM 6111 O O . LYS A 1 764 ? -62.970 -0.624 -14.842 1.00 96.94 764 LYS A O 1
ATOM 6116 N N . LEU A 1 765 ? -61.179 -1.287 -16.034 1.00 96.62 765 LEU A N 1
ATOM 6117 C CA . LEU A 1 765 ? -61.937 -1.991 -17.074 1.00 96.62 765 LEU A CA 1
ATOM 6118 C C . LEU A 1 765 ? -62.701 -3.199 -16.516 1.00 96.62 765 LEU A C 1
ATOM 6120 O O . LEU A 1 765 ? -63.872 -3.370 -16.847 1.00 96.62 765 LEU A O 1
ATOM 6124 N N . GLU A 1 766 ? -62.097 -3.990 -15.623 1.00 96.25 766 GLU A N 1
ATOM 6125 C CA . GLU A 1 766 ? -62.794 -5.062 -14.903 1.00 96.25 766 GLU A CA 1
ATOM 6126 C C . GLU A 1 766 ? -63.960 -4.532 -14.062 1.00 96.25 766 GLU A C 1
ATOM 6128 O O . GLU A 1 766 ? -65.042 -5.119 -14.069 1.00 96.25 766 GLU A O 1
ATOM 6133 N N . HIS A 1 767 ? -63.767 -3.422 -13.344 1.00 96.25 767 HIS A N 1
ATOM 6134 C CA . HIS A 1 767 ? -64.827 -2.825 -12.535 1.00 96.25 767 HIS A CA 1
ATOM 6135 C C . HIS A 1 767 ? -65.989 -2.305 -13.398 1.00 96.25 767 HIS A C 1
ATOM 6137 O O . HIS A 1 767 ? -67.148 -2.481 -13.026 1.00 96.25 767 HIS A O 1
ATOM 6143 N N . GLU A 1 768 ? -65.710 -1.723 -14.569 1.00 96.19 768 GLU A N 1
ATOM 6144 C CA . GLU A 1 768 ? -66.753 -1.389 -15.544 1.00 96.19 768 GLU A CA 1
ATOM 6145 C C . GLU A 1 768 ? -67.452 -2.627 -16.116 1.00 96.19 768 GLU A C 1
ATOM 6147 O O . GLU A 1 768 ? -68.670 -2.602 -16.282 1.00 96.19 768 GLU A O 1
ATOM 6152 N N . LEU A 1 769 ? -66.716 -3.707 -16.397 1.00 94.62 769 LEU A N 1
ATOM 6153 C CA . LEU A 1 769 ? -67.279 -4.960 -16.908 1.00 94.62 769 LEU A CA 1
ATOM 6154 C C . LEU A 1 769 ? -68.228 -5.615 -15.898 1.00 94.62 769 LEU A C 1
ATOM 6156 O O . LEU A 1 769 ? -69.316 -6.030 -16.276 1.00 94.62 769 LEU A O 1
ATOM 6160 N N . ARG A 1 770 ? -67.867 -5.631 -14.608 1.00 94.19 770 ARG A N 1
ATOM 6161 C CA . ARG A 1 770 ? -68.711 -6.145 -13.507 1.00 94.19 770 ARG A CA 1
ATOM 6162 C C . ARG A 1 770 ? -69.925 -5.257 -13.184 1.00 94.19 770 ARG A C 1
ATOM 6164 O O . ARG A 1 770 ? -70.724 -5.619 -12.322 1.00 94.19 770 ARG A O 1
ATOM 6171 N N . LYS A 1 771 ? -70.042 -4.083 -13.815 1.00 93.06 771 LYS A N 1
ATOM 6172 C CA . LYS A 1 771 ? -71.121 -3.100 -13.613 1.00 93.06 771 LYS A CA 1
ATOM 6173 C C . LYS A 1 771 ? -72.139 -3.076 -14.767 1.00 93.06 771 LYS A C 1
ATOM 6175 O O . LYS A 1 771 ? -73.120 -2.336 -14.684 1.00 93.06 771 LYS A O 1
ATOM 6180 N N . ARG A 1 772 ? -71.892 -3.838 -15.836 1.00 87.25 772 ARG A N 1
ATOM 6181 C CA . ARG A 1 772 ? -72.768 -3.988 -17.010 1.00 87.25 772 ARG A CA 1
ATOM 6182 C C . ARG A 1 772 ? -73.539 -5.305 -16.955 1.00 87.25 772 ARG A C 1
ATOM 6184 O O . ARG A 1 772 ? -74.650 -5.303 -17.524 1.00 87.25 772 ARG A O 1
#

Organism: NCBI:txid310955